Protein AF-A0A328S9N5-F1 (afdb_monomer)

pLDDT: mean 85.99, std 18.19, range [22.17, 98.88]

Sequence (908 aa):
MFLVLLLFLFAGSVVAAESNTTQNVMEDNYVQSSNQETNVIQSADDNSNVDVYSVENNVISGDKSKNVKQATYSVNNYDDMYNILTSNKNQKSIEINLMGSKIYNVTKPLAINNSVYATNIVINGNGHTLDAKNKKVFMNISYAKTVTLNNLTITNTNYKGQSTFSNNGTLTLNNCNFTDCSIREGGLIFNRATLYMQDCIVKNTIKDTEEFIITYPNARGMLTNYGAAYITDSTISNIASSSASLVDNYGYLYLKSNSLNNSATDFGSIISHIYSVAVIENNLFSNCTSTYGGVISNHGIITLKGNRFYSNRASIGGVLYNNGNVSFTSNVLRDNEATLAGCIYNEVFIDKNTNEVYGFINCTKNTFTSNRASIGAVLSNYANITFEGNIIGNNHATDDAFFENDGKNGGTAVIDNNAYMNIYNNTFNSNTAKSAAVLYNRGNVSFVRNNLSSNYVDGDKSFVIENYGRINITNSYFNNNTDNYRDMLIYSSNKNYNISRNTYLNNRLNNTIKTSISNNTIIVQIRLRDIYNSTVYNGSIMLYSNGRFNNNASVSNGQSKISVLTKNVYKSNNNMTINYVSQDKHYLNTTISFKYNSNFTSYVTINDIKNVTAGRVLTVNANILDKNSKPINEGYVIFKYNGLTIKDNNSQTVKVNVKNGKITYNYIIANNTKTSTPSIEVVYTGTDKYEESRMLKYFNVTNKATIVVTTNQSTVKMDQKIKFIATVKWDSIAVNTGFVIFKINGVTVKDAKNNTVRAYLKNGVATYDFTIPDGWSAKPNKLSAVYSQLTYTRLENKTYFSLNKTQAHFNLTNITAKQNKTATIKGGLLDEYNHSVCGASTAIIKIDGVSYLNENGKLQVYAIVNGSVDIKFRVPIDLKKGNHTIEVVTGTRNAYIGTRTQITLTVQ

Structure (mmCIF, N/CA/C/O backbone):
data_AF-A0A328S9N5-F1
#
_entry.id   AF-A0A328S9N5-F1
#
loop_
_atom_site.group_PDB
_atom_site.id
_atom_site.type_symbol
_atom_site.label_atom_id
_atom_site.label_alt_id
_atom_site.label_comp_id
_atom_site.label_asym_id
_atom_site.label_entity_id
_atom_site.label_seq_id
_atom_site.pdbx_PDB_ins_code
_atom_site.Cartn_x
_atom_site.Cartn_y
_atom_site.Cartn_z
_atom_site.occupancy
_atom_site.B_iso_or_equiv
_atom_site.auth_seq_id
_atom_site.auth_comp_id
_atom_site.auth_asym_id
_atom_site.auth_atom_id
_atom_site.pdbx_PDB_model_num
ATOM 1 N N . MET A 1 1 ? 56.341 10.034 -13.715 1.00 31.50 1 MET A N 1
ATOM 2 C CA . MET A 1 1 ? 57.610 9.279 -13.661 1.00 31.50 1 MET A CA 1
ATOM 3 C C . MET A 1 1 ? 57.447 8.297 -12.510 1.00 31.50 1 MET A C 1
ATOM 5 O O . MET A 1 1 ? 57.461 8.759 -11.385 1.00 31.50 1 MET A O 1
ATOM 9 N N . PHE A 1 2 ? 57.068 7.027 -12.644 1.00 31.11 2 PHE A N 1
ATOM 10 C CA . PHE A 1 2 ? 57.042 5.979 -13.690 1.00 31.11 2 PHE A CA 1
ATOM 11 C C . PHE A 1 2 ? 55.597 5.391 -13.728 1.00 31.11 2 PHE A C 1
ATOM 13 O O . PHE A 1 2 ? 55.036 5.209 -12.656 1.00 31.11 2 PHE A O 1
ATOM 20 N N . LEU A 1 3 ? 54.805 5.285 -14.815 1.00 27.73 3 LEU A N 1
ATOM 21 C CA . LEU A 1 3 ? 54.853 4.429 -16.032 1.00 27.73 3 LEU A CA 1
ATOM 22 C C . LEU A 1 3 ? 55.419 3.018 -15.772 1.00 27.73 3 LEU A C 1
ATOM 24 O O . LEU A 1 3 ? 56.547 2.922 -15.319 1.00 27.73 3 LEU A O 1
ATOM 28 N N . VAL A 1 4 ? 54.700 1.904 -15.976 1.00 29.56 4 VAL A N 1
ATOM 29 C CA . VAL A 1 4 ? 54.351 1.221 -17.253 1.00 29.56 4 VAL A CA 1
ATOM 30 C C . VAL A 1 4 ? 53.304 0.124 -16.894 1.00 29.56 4 VAL A C 1
ATOM 32 O O . VAL A 1 4 ? 53.485 -0.513 -15.865 1.00 29.56 4 VAL A O 1
ATOM 35 N N . LEU A 1 5 ? 52.108 -0.049 -17.484 1.00 30.19 5 LEU A N 1
ATOM 36 C CA . LEU A 1 5 ? 51.619 -0.343 -18.856 1.00 30.19 5 LEU A CA 1
ATOM 37 C C . LEU A 1 5 ? 51.510 -1.857 -19.217 1.00 30.19 5 LEU A C 1
ATOM 39 O O . LEU A 1 5 ? 52.477 -2.591 -19.072 1.00 30.19 5 LEU A O 1
ATOM 43 N N . LEU A 1 6 ? 50.353 -2.211 -19.819 1.00 25.73 6 LEU A N 1
ATOM 44 C CA . LEU A 1 6 ? 49.955 -3.413 -20.609 1.00 25.73 6 LEU A CA 1
ATOM 45 C C . LEU A 1 6 ? 49.669 -4.736 -19.850 1.00 25.73 6 LEU A C 1
ATOM 47 O O . LEU A 1 6 ? 50.530 -5.205 -19.126 1.00 25.73 6 LEU A O 1
ATOM 51 N N . LEU A 1 7 ? 48.505 -5.414 -19.889 1.00 26.50 7 LEU A N 1
ATOM 52 C CA . LEU A 1 7 ? 47.361 -5.619 -20.820 1.00 26.50 7 LEU A CA 1
ATOM 53 C C . LEU A 1 7 ? 47.562 -6.728 -21.885 1.00 26.50 7 LEU A C 1
ATOM 55 O O . LEU A 1 7 ? 48.542 -6.697 -22.623 1.00 26.50 7 LEU A O 1
ATOM 59 N N . PHE A 1 8 ? 46.534 -7.601 -21.975 1.00 27.19 8 PHE A N 1
ATOM 60 C CA . PHE A 1 8 ? 46.218 -8.710 -22.916 1.00 27.19 8 PHE A CA 1
ATOM 61 C C . PHE A 1 8 ? 46.671 -10.131 -22.487 1.00 27.19 8 PHE A C 1
ATOM 63 O O . PHE A 1 8 ? 47.772 -10.290 -21.988 1.00 27.19 8 PHE A O 1
ATOM 70 N N . LEU A 1 9 ? 45.884 -11.219 -22.605 1.00 24.48 9 LEU A N 1
ATOM 71 C CA . LEU A 1 9 ? 44.954 -11.624 -23.677 1.00 24.48 9 LEU A CA 1
ATOM 72 C C . LEU A 1 9 ? 43.912 -12.691 -23.227 1.00 24.48 9 LEU A C 1
ATOM 74 O O . LEU A 1 9 ? 44.015 -13.288 -22.162 1.00 24.48 9 LEU A O 1
ATOM 78 N N . PHE A 1 10 ? 42.917 -12.892 -24.097 1.00 26.48 10 PHE A N 1
ATOM 79 C CA . PHE A 1 10 ? 41.649 -13.635 -23.987 1.00 26.48 10 PHE A CA 1
ATOM 80 C C . PHE A 1 10 ? 41.668 -15.087 -24.528 1.00 26.48 10 PHE A C 1
ATOM 82 O O . PHE A 1 10 ? 42.520 -15.420 -25.347 1.00 26.48 10 PHE A O 1
ATOM 89 N N . ALA A 1 11 ? 40.554 -15.792 -24.230 1.00 27.50 11 ALA A N 1
ATOM 90 C CA . ALA A 1 11 ? 39.870 -16.890 -24.963 1.00 27.50 11 ALA A CA 1
ATOM 91 C C . ALA A 1 11 ? 40.401 -18.324 -24.746 1.00 27.50 11 ALA A C 1
ATOM 93 O O . ALA A 1 11 ? 41.601 -18.522 -24.662 1.00 27.50 11 ALA A O 1
ATOM 94 N N . GLY A 1 12 ? 39.611 -19.406 -24.667 1.00 26.55 12 GLY A N 1
ATOM 95 C CA . GLY A 1 12 ? 38.171 -19.729 -24.797 1.00 26.55 12 GLY A CA 1
ATOM 96 C C . GLY A 1 12 ? 38.050 -21.276 -24.702 1.00 26.55 12 GLY A C 1
ATOM 97 O O . GLY A 1 12 ? 39.022 -21.960 -24.996 1.00 26.55 12 GLY A O 1
ATOM 98 N N . SER A 1 13 ? 36.999 -21.913 -24.167 1.00 27.22 13 SER A N 1
ATOM 99 C CA . SER A 1 13 ? 35.865 -22.564 -24.879 1.00 27.22 13 SER A CA 1
ATOM 100 C C . SER A 1 13 ? 35.331 -23.721 -23.977 1.00 27.22 13 SER A C 1
ATOM 102 O O . SER A 1 13 ? 36.136 -24.385 -23.341 1.00 27.22 13 SER A O 1
ATOM 104 N N . VAL A 1 14 ? 34.044 -23.746 -23.585 1.00 25.70 14 VAL A N 1
ATOM 105 C CA . VAL A 1 14 ? 32.887 -24.563 -24.067 1.00 25.70 14 VAL A CA 1
ATOM 106 C C . VAL A 1 14 ? 32.836 -26.057 -23.622 1.00 25.70 14 VAL A C 1
ATOM 108 O O . VAL A 1 14 ? 33.553 -26.886 -24.158 1.00 25.70 14 VAL A O 1
ATOM 111 N N . VAL A 1 15 ? 31.847 -26.337 -22.742 1.00 27.62 15 VAL A N 1
ATOM 112 C CA . VAL A 1 15 ? 30.943 -27.519 -22.561 1.00 27.62 15 VAL A CA 1
ATOM 113 C C . VAL A 1 15 ? 31.477 -28.871 -22.048 1.00 27.62 15 VAL A C 1
ATOM 115 O O . VAL A 1 15 ? 32.188 -29.569 -22.755 1.00 27.62 15 VAL A O 1
ATOM 118 N N . ALA A 1 16 ? 30.936 -29.316 -20.899 1.00 23.81 16 ALA A N 1
ATOM 119 C CA . ALA A 1 16 ? 30.210 -30.592 -20.722 1.00 23.81 16 ALA A CA 1
ATOM 120 C C . ALA A 1 16 ? 29.521 -30.641 -19.339 1.00 23.81 16 ALA A C 1
ATOM 122 O O . ALA A 1 16 ? 30.039 -30.108 -18.360 1.00 23.81 16 ALA A O 1
ATOM 123 N N . ALA A 1 17 ? 28.334 -31.244 -19.289 1.00 26.94 17 ALA A N 1
ATOM 124 C CA . ALA A 1 17 ? 27.552 -31.507 -18.085 1.00 26.94 17 ALA A CA 1
ATOM 125 C C . ALA A 1 17 ? 27.977 -32.834 -17.434 1.00 26.94 17 ALA A C 1
ATOM 127 O O . ALA A 1 17 ? 28.296 -33.760 -18.168 1.00 26.94 17 ALA A O 1
ATOM 128 N N . GLU A 1 18 ? 27.924 -32.931 -16.101 1.00 25.56 18 GLU A N 1
ATOM 129 C CA . GLU A 1 18 ? 27.220 -33.991 -15.352 1.00 25.56 18 GLU A CA 1
ATOM 130 C C . GLU A 1 18 ? 27.374 -33.816 -13.828 1.00 25.56 18 GLU A C 1
ATOM 132 O O . GLU A 1 18 ? 28.269 -33.141 -13.325 1.00 25.56 18 GLU A O 1
ATOM 137 N N . SER A 1 19 ? 26.399 -34.375 -13.119 1.00 26.86 19 SER A N 1
ATOM 138 C CA . SER A 1 19 ? 26.096 -34.298 -11.690 1.00 26.86 19 SER A CA 1
ATOM 139 C C . SER A 1 19 ? 27.182 -34.830 -10.747 1.00 26.86 19 SER A C 1
ATOM 141 O O . SER A 1 19 ? 27.746 -35.886 -11.012 1.00 26.86 19 SER A O 1
ATOM 143 N N . ASN A 1 20 ? 27.329 -34.219 -9.561 1.00 24.28 20 ASN A N 1
ATOM 144 C CA . ASN A 1 20 ? 27.115 -34.922 -8.285 1.00 24.28 20 ASN A CA 1
ATOM 145 C C . ASN A 1 20 ? 27.168 -33.995 -7.057 1.00 24.28 20 ASN A C 1
ATOM 147 O O . ASN A 1 20 ? 27.942 -33.049 -6.965 1.00 24.28 20 ASN A O 1
ATOM 151 N N . THR A 1 21 ? 26.293 -34.326 -6.115 1.00 26.02 21 THR A N 1
ATOM 152 C CA . THR A 1 21 ? 26.120 -33.836 -4.744 1.00 26.02 21 THR A CA 1
ATOM 153 C C . THR A 1 21 ? 27.382 -33.921 -3.878 1.00 26.02 21 THR A C 1
ATOM 155 O O . THR A 1 21 ? 28.013 -34.973 -3.868 1.00 26.02 21 THR A O 1
ATOM 158 N N . THR A 1 22 ? 27.667 -32.908 -3.045 1.00 24.67 22 THR A N 1
ATOM 159 C CA . THR A 1 22 ? 27.791 -33.009 -1.561 1.00 24.67 22 THR A CA 1
ATOM 160 C C . THR A 1 22 ? 28.153 -31.665 -0.903 1.00 24.67 22 THR A C 1
ATOM 162 O O . THR A 1 22 ? 28.664 -30.752 -1.540 1.00 24.67 22 THR A O 1
ATOM 165 N N . GLN A 1 23 ? 27.781 -31.561 0.377 1.00 25.19 23 GLN A N 1
ATOM 166 C CA . GLN A 1 23 ? 27.785 -30.404 1.280 1.00 25.19 23 GLN A CA 1
ATOM 167 C C . GLN A 1 23 ? 29.171 -29.847 1.664 1.00 25.19 23 GLN A C 1
ATOM 169 O O . GLN A 1 23 ? 30.133 -30.604 1.736 1.00 25.19 23 GLN A O 1
ATOM 174 N N . ASN A 1 24 ? 29.207 -28.551 2.022 1.00 23.41 24 ASN A N 1
ATOM 175 C CA . ASN A 1 24 ? 29.847 -27.919 3.209 1.00 23.41 24 ASN A CA 1
ATOM 176 C C . ASN A 1 24 ? 29.750 -26.379 3.033 1.00 23.41 24 ASN A C 1
ATOM 178 O O . ASN A 1 24 ? 30.145 -25.883 1.986 1.00 23.41 24 ASN A O 1
ATOM 182 N N . VAL A 1 25 ? 28.961 -25.616 3.807 1.00 24.23 25 VAL A N 1
ATOM 183 C CA . VAL A 1 25 ? 29.141 -25.069 5.182 1.00 24.23 25 VAL A CA 1
ATOM 184 C C . VAL A 1 25 ? 30.258 -24.006 5.302 1.00 24.23 25 VAL A C 1
ATOM 186 O O . VAL A 1 25 ? 31.375 -24.248 4.857 1.00 24.23 25 VAL A O 1
ATOM 189 N N . MET A 1 26 ? 29.912 -22.899 5.997 1.00 22.17 26 MET A N 1
ATOM 190 C CA . MET A 1 26 ? 30.671 -21.679 6.386 1.00 22.17 26 MET A CA 1
ATOM 191 C C . MET A 1 26 ? 30.760 -20.579 5.303 1.00 22.17 26 MET A C 1
ATOM 193 O O . MET A 1 26 ? 31.016 -20.883 4.149 1.00 22.17 26 MET A O 1
ATOM 197 N N . GLU A 1 27 ? 30.595 -19.274 5.547 1.00 24.00 27 GLU A N 1
ATOM 198 C CA . GLU A 1 27 ? 30.489 -18.459 6.769 1.00 24.00 27 GLU A CA 1
ATOM 199 C C . GLU A 1 27 ? 30.024 -17.044 6.342 1.00 24.00 27 GLU A C 1
ATOM 201 O O . GLU A 1 27 ? 30.610 -16.457 5.430 1.00 24.00 27 GLU A O 1
ATOM 206 N N . ASP A 1 28 ? 28.993 -16.492 6.991 1.00 23.59 28 ASP A N 1
ATOM 207 C CA . ASP A 1 28 ? 28.569 -15.091 6.844 1.00 23.59 28 ASP A CA 1
ATOM 208 C C . ASP A 1 28 ? 29.224 -14.248 7.951 1.00 23.59 28 ASP A C 1
ATOM 210 O O . ASP A 1 28 ? 28.944 -14.428 9.136 1.00 23.59 28 ASP A O 1
ATOM 214 N N . ASN A 1 29 ? 30.079 -13.296 7.565 1.00 23.28 29 ASN A N 1
ATOM 215 C CA . ASN A 1 29 ? 30.648 -12.290 8.463 1.00 23.28 29 ASN A CA 1
ATOM 216 C C . ASN A 1 29 ? 29.776 -11.025 8.455 1.00 23.28 29 ASN A C 1
ATOM 218 O O . ASN A 1 29 ? 29.804 -10.254 7.494 1.00 23.28 29 ASN A O 1
ATOM 222 N N . TYR A 1 30 ? 29.046 -10.782 9.548 1.00 22.73 30 TYR A N 1
ATOM 223 C CA . TYR A 1 30 ? 28.348 -9.520 9.809 1.00 22.73 30 TYR A CA 1
ATOM 224 C C . TYR A 1 30 ? 29.017 -8.776 10.972 1.00 22.73 30 TYR A C 1
ATOM 226 O O . TYR A 1 30 ? 29.207 -9.319 12.059 1.00 22.73 30 TYR A O 1
ATOM 234 N N . VAL A 1 31 ? 29.399 -7.523 10.721 1.00 24.48 31 VAL A N 1
ATOM 235 C CA . VAL A 1 31 ? 30.120 -6.642 11.650 1.00 24.48 31 VAL A CA 1
ATOM 236 C C . VAL A 1 31 ? 29.155 -5.984 12.643 1.00 24.48 31 VAL A C 1
ATOM 238 O O . VAL A 1 31 ? 28.074 -5.525 12.279 1.00 24.48 31 VAL A O 1
ATOM 241 N N . GLN A 1 32 ? 29.593 -5.950 13.903 1.00 23.06 32 GLN A N 1
ATOM 242 C CA . GLN A 1 32 ? 28.930 -5.415 15.092 1.00 23.06 32 GLN A CA 1
ATOM 243 C C . GLN A 1 32 ? 28.556 -3.924 15.002 1.00 23.06 32 GLN A C 1
ATOM 245 O O . GLN A 1 32 ? 29.365 -3.089 14.602 1.00 23.06 32 GLN A O 1
ATOM 250 N N . SER A 1 33 ? 27.393 -3.577 15.558 1.00 22.64 33 SER A N 1
ATOM 251 C CA . SER A 1 33 ? 27.144 -2.265 16.164 1.00 22.64 33 SER A CA 1
ATOM 252 C C . SER A 1 33 ? 26.409 -2.451 17.491 1.00 22.64 33 SER A C 1
ATOM 254 O O . SER A 1 33 ? 25.380 -3.119 17.557 1.00 22.64 33 SER A O 1
ATOM 256 N N . SER A 1 34 ? 26.988 -1.876 18.539 1.00 22.20 34 SER A N 1
ATOM 257 C CA . SER A 1 34 ? 26.608 -1.933 19.948 1.00 22.20 34 SER A CA 1
ATOM 258 C C . SER A 1 34 ? 25.225 -1.339 20.246 1.00 22.20 34 SER A C 1
ATOM 260 O O . SER A 1 34 ? 25.034 -0.137 20.070 1.00 22.20 34 SER A O 1
ATOM 262 N N . ASN A 1 35 ? 24.324 -2.150 20.806 1.00 25.27 35 ASN A N 1
ATOM 263 C CA . ASN A 1 35 ? 23.138 -1.699 21.535 1.00 25.27 35 ASN A CA 1
ATOM 264 C C . ASN A 1 35 ? 23.273 -2.133 22.998 1.00 25.27 35 ASN A C 1
ATOM 266 O O . ASN A 1 35 ? 23.343 -3.325 23.290 1.00 25.27 35 ASN A O 1
ATOM 270 N N . GLN A 1 36 ? 23.292 -1.166 23.916 1.00 25.20 36 GLN A N 1
ATOM 271 C CA . GLN A 1 36 ? 22.847 -1.411 25.282 1.00 25.20 36 GLN A CA 1
ATOM 272 C C . GLN A 1 36 ? 21.317 -1.398 25.267 1.00 25.20 36 GLN A C 1
ATOM 274 O O . GLN A 1 36 ? 20.702 -0.336 25.231 1.00 25.20 36 GLN A O 1
ATOM 279 N N . GLU A 1 37 ? 20.714 -2.583 25.252 1.00 24.78 37 GLU A N 1
ATOM 280 C CA . GLU A 1 37 ? 19.309 -2.786 25.599 1.00 24.78 37 GLU A CA 1
ATOM 281 C C . GLU A 1 37 ? 19.252 -3.319 27.032 1.00 24.78 37 GLU A C 1
ATOM 283 O O . GLU A 1 37 ? 19.799 -4.371 27.363 1.00 24.78 37 GLU A O 1
ATOM 288 N N . THR A 1 38 ? 18.604 -2.555 27.904 1.00 23.23 38 THR A N 1
ATOM 289 C CA . THR A 1 38 ? 18.143 -3.009 29.213 1.00 23.23 38 THR A CA 1
ATOM 290 C C . THR A 1 38 ? 17.075 -4.080 29.016 1.00 23.23 38 THR A C 1
ATOM 292 O O . THR A 1 38 ? 15.959 -3.793 28.588 1.00 23.23 38 THR A O 1
ATOM 295 N N . ASN A 1 39 ? 17.449 -5.317 29.332 1.00 24.47 39 ASN A N 1
ATOM 296 C CA . ASN A 1 39 ? 16.585 -6.487 29.424 1.00 24.47 39 ASN A CA 1
ATOM 297 C C . ASN A 1 39 ? 15.446 -6.279 30.433 1.00 24.47 39 ASN A C 1
ATOM 299 O O . ASN A 1 39 ? 15.709 -6.294 31.631 1.00 24.47 39 ASN A O 1
ATOM 303 N N . VAL A 1 40 ? 14.199 -6.214 29.956 1.00 25.53 40 VAL A N 1
ATOM 304 C CA . VAL A 1 40 ? 13.035 -6.838 30.614 1.00 25.53 40 VAL A CA 1
ATOM 305 C C . VAL A 1 40 ? 12.067 -7.293 29.514 1.00 25.53 40 VAL A C 1
ATOM 307 O O . VAL A 1 40 ? 11.155 -6.573 29.122 1.00 25.53 40 VAL A O 1
ATOM 310 N N . ILE A 1 41 ? 12.286 -8.495 28.982 1.00 22.97 41 ILE A N 1
ATOM 311 C CA . ILE A 1 41 ? 11.259 -9.261 28.268 1.00 22.97 41 ILE A CA 1
ATOM 312 C C . ILE A 1 41 ? 11.096 -10.545 29.070 1.00 22.97 41 ILE A C 1
ATOM 314 O O . ILE A 1 41 ? 11.887 -11.475 28.938 1.00 22.97 41 ILE A O 1
ATOM 318 N N . GLN A 1 42 ? 10.091 -10.571 29.941 1.00 25.66 42 GLN A N 1
ATOM 319 C CA . GLN A 1 42 ? 9.525 -11.830 30.398 1.00 25.66 42 GLN A CA 1
ATOM 320 C C . GLN A 1 42 ? 8.548 -12.270 29.309 1.00 25.66 42 GLN A C 1
ATOM 322 O O . GLN A 1 42 ? 7.469 -11.706 29.141 1.00 25.66 42 GLN A O 1
ATOM 327 N N . SER A 1 43 ? 8.993 -13.231 28.508 1.00 24.08 43 SER A N 1
ATOM 328 C CA . SER A 1 43 ? 8.142 -14.039 27.650 1.00 24.08 43 SER A CA 1
ATOM 329 C C . SER A 1 43 ? 7.116 -14.755 28.527 1.00 24.08 43 SER A C 1
ATOM 331 O O . SER A 1 43 ? 7.486 -15.601 29.341 1.00 24.08 43 SER A O 1
ATOM 333 N N . ALA A 1 44 ? 5.839 -14.408 28.382 1.00 24.64 44 ALA A N 1
ATOM 334 C CA . ALA A 1 44 ? 4.765 -15.278 28.832 1.00 24.64 44 ALA A CA 1
ATOM 335 C C . ALA A 1 44 ? 4.740 -16.480 27.883 1.00 24.64 44 ALA A C 1
ATOM 337 O O . ALA A 1 44 ? 4.440 -16.333 26.698 1.00 24.64 44 ALA A O 1
ATOM 338 N N . ASP A 1 45 ? 5.144 -17.636 28.404 1.00 24.89 45 ASP A N 1
ATOM 339 C CA . ASP A 1 45 ? 5.008 -18.922 27.737 1.00 24.89 45 ASP A CA 1
ATOM 340 C C . ASP A 1 45 ? 3.548 -19.163 27.334 1.00 24.89 45 ASP A C 1
ATOM 342 O O . ASP A 1 45 ? 2.620 -19.035 28.138 1.00 24.89 45 ASP A O 1
ATOM 346 N N . ASP A 1 46 ? 3.389 -19.590 26.085 1.00 28.00 46 ASP A N 1
ATOM 347 C CA . ASP A 1 46 ? 2.169 -20.035 25.401 1.00 28.00 46 ASP A CA 1
ATOM 348 C C . ASP A 1 46 ? 1.607 -21.359 25.980 1.00 28.00 46 ASP A C 1
ATOM 350 O O . ASP A 1 46 ? 1.107 -22.220 25.259 1.00 28.00 46 ASP A O 1
ATOM 354 N N . ASN A 1 47 ? 1.702 -21.571 27.297 1.00 26.56 47 ASN A N 1
ATOM 355 C CA . ASN A 1 47 ? 1.265 -22.815 27.935 1.00 26.56 47 ASN A CA 1
ATOM 356 C C . ASN A 1 47 ? 0.622 -22.615 29.313 1.00 26.56 47 ASN A C 1
ATOM 358 O O . ASN A 1 47 ? 0.858 -23.369 30.256 1.00 26.56 47 ASN A O 1
ATOM 362 N N . SER A 1 48 ? -0.250 -21.614 29.415 1.00 25.09 48 SER A N 1
ATOM 363 C CA . SER A 1 48 ? -1.334 -21.648 30.394 1.00 25.09 48 SER A CA 1
ATOM 364 C C . SER A 1 48 ? -2.661 -21.666 29.645 1.00 25.09 48 SER A C 1
ATOM 366 O O . SER A 1 48 ? -3.255 -20.636 29.336 1.00 25.09 48 SER A O 1
ATOM 368 N N . ASN A 1 49 ? -3.149 -22.878 29.374 1.00 25.52 49 ASN A N 1
ATOM 369 C CA . ASN A 1 49 ? -4.583 -23.118 29.427 1.00 25.52 49 ASN A CA 1
ATOM 370 C C . ASN A 1 49 ? -5.041 -22.682 30.824 1.00 25.52 49 ASN A C 1
ATOM 372 O O . ASN A 1 49 ? -5.067 -23.471 31.766 1.00 25.52 49 ASN A O 1
ATOM 376 N N . VAL A 1 50 ? -5.359 -21.399 30.983 1.00 27.61 50 VAL A N 1
ATOM 377 C CA . VAL A 1 50 ? -6.378 -21.018 31.945 1.00 27.61 50 VAL A CA 1
ATOM 378 C C . VAL A 1 50 ? -7.644 -21.557 31.318 1.00 27.61 50 VAL A C 1
ATOM 380 O O . VAL A 1 50 ? -8.211 -20.931 30.423 1.00 27.61 50 VAL A O 1
ATOM 383 N N . ASP A 1 51 ? -8.002 -22.777 31.716 1.00 24.70 51 ASP A N 1
ATOM 384 C CA . ASP A 1 51 ? -9.314 -23.338 31.463 1.00 24.70 51 ASP A CA 1
ATOM 385 C C . ASP A 1 51 ? -10.321 -22.264 31.870 1.00 24.70 51 ASP A C 1
ATOM 387 O O . ASP A 1 51 ? -10.540 -21.970 33.049 1.00 24.70 51 ASP A O 1
ATOM 391 N N . VAL A 1 52 ? -10.866 -21.598 30.854 1.00 28.17 52 VAL A N 1
ATOM 392 C CA . VAL A 1 52 ? -12.054 -20.779 30.978 1.00 28.17 52 VAL A CA 1
ATOM 393 C C . VAL A 1 52 ? -13.072 -21.743 31.543 1.00 28.17 52 VAL A C 1
ATOM 395 O O . VAL A 1 52 ? -13.501 -22.650 30.833 1.00 28.17 52 VAL A O 1
ATOM 398 N N . TYR A 1 53 ? -13.400 -21.589 32.827 1.00 24.89 53 TYR A N 1
ATOM 399 C CA . TYR A 1 53 ? -14.533 -22.270 33.420 1.00 24.89 53 TYR A CA 1
ATOM 400 C C . TYR A 1 53 ? -15.718 -22.002 32.502 1.00 24.89 53 TYR A C 1
ATOM 402 O O . TYR A 1 53 ? -16.271 -20.901 32.458 1.00 24.89 53 TYR A O 1
ATOM 410 N N . SER A 1 54 ? -16.061 -23.013 31.715 1.00 24.81 54 SER A N 1
ATOM 411 C CA . SER A 1 54 ? -17.310 -23.097 31.007 1.00 24.81 54 SER A CA 1
ATOM 412 C C . SER A 1 54 ? -18.380 -23.026 32.083 1.00 24.81 54 SER A C 1
ATOM 414 O O . SER A 1 54 ? -18.683 -24.020 32.740 1.00 24.81 54 SER A O 1
ATOM 416 N N . VAL A 1 55 ? -18.966 -21.846 32.279 1.00 30.33 55 VAL A N 1
ATOM 417 C CA . VAL A 1 55 ? -20.294 -21.745 32.881 1.00 30.33 55 VAL A CA 1
ATOM 418 C C . VAL A 1 55 ? -21.280 -22.205 31.802 1.00 30.33 55 VAL A C 1
ATOM 420 O O . VAL A 1 55 ? -22.047 -21.431 31.230 1.00 30.33 55 VAL A O 1
ATOM 423 N N . GLU A 1 56 ? -21.164 -23.482 31.437 1.00 26.06 56 GLU A N 1
ATOM 424 C CA . GLU A 1 56 ? -22.283 -24.267 30.954 1.00 26.06 56 GLU A CA 1
ATOM 425 C C . GLU A 1 56 ? -23.155 -24.507 32.178 1.00 26.06 56 GLU A C 1
ATOM 427 O O . GLU A 1 56 ? -22.723 -25.162 33.121 1.00 26.06 56 GLU A O 1
ATOM 432 N N . ASN A 1 57 ? -24.331 -23.880 32.187 1.00 32.22 57 ASN A N 1
ATOM 433 C CA . ASN A 1 57 ? -25.553 -24.305 32.866 1.00 32.22 57 ASN A CA 1
ATOM 434 C C . ASN A 1 57 ? -25.391 -25.288 34.039 1.00 32.22 57 ASN A C 1
ATOM 436 O O . ASN A 1 57 ? -26.020 -26.342 34.059 1.00 32.22 57 ASN A O 1
ATOM 440 N N . ASN A 1 58 ? -24.644 -24.910 35.074 1.00 25.73 58 ASN A N 1
ATOM 441 C CA . ASN A 1 58 ? -24.834 -25.494 36.390 1.00 25.73 58 ASN A CA 1
ATOM 442 C C . ASN A 1 58 ? -25.961 -24.714 37.060 1.00 25.73 58 ASN A C 1
ATOM 444 O O . ASN A 1 58 ? -25.754 -23.892 37.951 1.00 25.73 58 ASN A O 1
ATOM 448 N N . VAL A 1 59 ? -27.189 -25.050 36.652 1.00 34.81 59 VAL A N 1
ATOM 449 C CA . VAL A 1 59 ? -28.233 -25.238 37.659 1.00 34.81 59 VAL A CA 1
ATOM 450 C C . VAL A 1 59 ? -27.575 -26.084 38.740 1.00 34.81 59 VAL A C 1
ATOM 452 O O . VAL A 1 59 ? -27.090 -27.177 38.459 1.00 34.81 59 VAL A O 1
ATOM 455 N N . ILE A 1 60 ? -27.450 -25.537 39.944 1.00 35.53 60 ILE A N 1
ATOM 456 C CA . ILE A 1 60 ? -26.871 -26.243 41.080 1.00 35.53 60 ILE A CA 1
ATOM 457 C C . ILE A 1 60 ? -27.744 -27.479 41.339 1.00 35.53 60 ILE A C 1
ATOM 459 O O . ILE A 1 60 ? -28.728 -27.421 42.067 1.00 35.53 60 ILE A O 1
ATOM 463 N N . SER A 1 61 ? -27.379 -28.611 40.744 1.00 37.72 61 SER A N 1
ATOM 464 C CA . SER A 1 61 ? -27.783 -29.948 41.165 1.00 37.72 61 SER A CA 1
ATOM 465 C C . SER A 1 61 ? -26.554 -30.630 41.764 1.00 37.72 61 SER A C 1
ATOM 467 O O . SER A 1 61 ? -26.030 -31.612 41.246 1.00 37.72 61 SER A O 1
ATOM 469 N N . GLY A 1 62 ? -26.043 -30.029 42.840 1.00 30.88 62 GLY A N 1
ATOM 470 C CA . GLY A 1 62 ? -25.002 -30.573 43.705 1.00 30.88 62 GLY A CA 1
ATOM 471 C C . GLY A 1 62 ? -25.637 -31.091 44.987 1.00 30.88 62 GLY A C 1
ATOM 472 O O . GLY A 1 62 ? -25.710 -30.394 45.997 1.00 30.88 62 GLY A O 1
ATOM 473 N N . ASP A 1 63 ? -26.149 -32.309 44.901 1.00 41.06 63 ASP A N 1
ATOM 474 C CA . ASP A 1 63 ? -26.817 -33.053 45.956 1.00 41.06 63 ASP A CA 1
ATOM 475 C C . ASP A 1 63 ? -25.839 -33.425 47.084 1.00 41.06 63 ASP A C 1
ATOM 477 O O . ASP A 1 63 ? -25.100 -34.397 46.971 1.00 41.06 63 ASP A O 1
ATOM 481 N N . LYS A 1 64 ? -25.807 -32.608 48.148 1.00 36.62 64 LYS A N 1
ATOM 482 C CA . LYS A 1 64 ? -25.703 -33.012 49.570 1.00 36.62 64 LYS A CA 1
ATOM 483 C C . LYS A 1 64 ? -26.275 -31.902 50.460 1.00 36.62 64 LYS A C 1
ATOM 485 O O . LYS A 1 64 ? -25.620 -31.421 51.386 1.00 36.62 64 LYS A O 1
ATOM 490 N N . SER A 1 65 ? -27.508 -31.467 50.197 1.00 40.56 65 SER A N 1
ATOM 491 C CA . SER A 1 65 ? -28.233 -30.680 51.197 1.00 40.56 65 SER A CA 1
ATOM 492 C C . SER A 1 65 ? -28.811 -31.664 52.213 1.00 40.56 65 SER A C 1
ATOM 494 O O . SER A 1 65 ? -29.572 -32.565 51.864 1.00 40.56 65 SER A O 1
ATOM 496 N N . LYS A 1 66 ? -28.448 -31.530 53.494 1.00 43.34 66 LYS A N 1
ATOM 497 C CA . LYS A 1 66 ? -29.321 -32.042 54.559 1.00 43.34 66 LYS A CA 1
ATOM 498 C C . LYS A 1 66 ? -30.701 -31.470 54.249 1.00 43.34 66 LYS A C 1
ATOM 500 O O . LYS A 1 66 ? -30.794 -30.250 54.227 1.00 43.34 66 LYS A O 1
ATOM 505 N N . ASN A 1 67 ? -31.702 -32.315 53.989 1.00 42.22 67 ASN A N 1
ATOM 506 C CA . ASN A 1 67 ? -33.085 -31.919 53.705 1.00 42.22 67 ASN A CA 1
ATOM 507 C C . ASN A 1 67 ? -33.589 -30.938 54.776 1.00 42.22 67 ASN A C 1
ATOM 509 O O . ASN A 1 67 ? -34.162 -31.334 55.793 1.00 42.22 67 ASN A O 1
ATOM 513 N N . VAL A 1 68 ? -33.347 -29.643 54.576 1.00 57.78 68 VAL A N 1
ATOM 514 C CA . VAL A 1 68 ? -33.975 -28.593 55.360 1.00 57.78 68 VAL A CA 1
ATOM 515 C C . VAL A 1 68 ? -35.389 -28.560 54.818 1.00 57.78 68 VAL A C 1
ATOM 517 O O . VAL A 1 68 ? -35.591 -28.149 53.681 1.00 57.78 68 VAL A O 1
ATOM 520 N N . LYS A 1 69 ? -36.360 -29.059 55.591 1.00 70.31 69 LYS A N 1
ATOM 521 C CA . LYS A 1 69 ? -37.777 -28.935 55.233 1.00 70.31 69 LYS A CA 1
ATOM 522 C C . LYS A 1 69 ? -38.054 -27.463 54.904 1.00 70.31 69 LYS A C 1
ATOM 524 O O . LYS A 1 69 ? -37.927 -26.610 55.779 1.00 70.31 69 LYS A O 1
ATOM 529 N N . GLN A 1 70 ? -38.366 -27.183 53.642 1.00 83.31 70 GLN A N 1
ATOM 530 C CA . GLN A 1 70 ? -38.797 -25.870 53.183 1.00 83.31 70 GLN A CA 1
ATOM 531 C C . GLN A 1 70 ? -40.288 -25.749 53.480 1.00 83.31 70 GLN A C 1
ATOM 533 O O . GLN A 1 70 ? -41.075 -26.610 53.090 1.00 83.31 70 GLN A O 1
ATOM 538 N N . ALA A 1 71 ? -40.671 -24.721 54.230 1.00 90.38 71 ALA A N 1
ATOM 539 C CA . ALA A 1 71 ? -42.073 -24.457 54.511 1.00 90.38 71 ALA A CA 1
ATOM 540 C C . ALA A 1 71 ? -42.655 -23.555 53.419 1.00 90.38 71 ALA A C 1
ATOM 542 O O . ALA A 1 71 ? -42.160 -22.445 53.214 1.00 90.38 71 ALA A O 1
ATOM 543 N N . THR A 1 72 ? -43.702 -24.026 52.744 1.00 94.88 72 THR A N 1
ATOM 544 C CA . THR A 1 72 ? -44.374 -23.298 51.662 1.00 94.88 72 THR A CA 1
ATOM 545 C C . THR A 1 72 ? -45.648 -22.631 52.173 1.00 94.88 72 THR A C 1
ATOM 547 O O . THR A 1 72 ? -46.473 -23.259 52.837 1.00 94.88 72 THR A O 1
ATOM 550 N N . TYR A 1 73 ? -45.827 -21.356 51.836 1.00 95.69 73 TYR A N 1
ATOM 551 C CA . TYR A 1 73 ? -46.985 -20.546 52.200 1.00 95.69 73 TYR A CA 1
ATOM 552 C C . TYR A 1 73 ? -47.609 -19.909 50.958 1.00 95.69 73 TYR A C 1
ATOM 554 O O . TYR A 1 73 ? -46.922 -19.638 49.976 1.00 95.69 73 TYR A O 1
ATOM 562 N N . SER A 1 74 ? -48.912 -19.637 51.012 1.00 96.38 74 SER A N 1
ATOM 563 C CA . SER A 1 74 ? -49.624 -18.838 50.007 1.00 96.38 74 SER A CA 1
ATOM 564 C C . SER A 1 74 ? -50.187 -17.581 50.658 1.00 96.38 74 SER A C 1
ATOM 566 O O . SER A 1 74 ? -50.680 -17.644 51.783 1.00 96.38 74 SER A O 1
ATOM 568 N N . VAL A 1 75 ? -50.100 -16.446 49.966 1.00 96.56 75 VAL A N 1
ATOM 569 C CA . VAL A 1 75 ? -50.476 -15.127 50.500 1.00 96.56 75 VAL A CA 1
ATOM 570 C C . VAL A 1 75 ? -51.414 -14.398 49.555 1.00 96.56 75 VAL A C 1
ATOM 572 O O . VAL A 1 75 ? -51.228 -14.456 48.338 1.00 96.56 75 VAL A O 1
ATOM 575 N N . ASN A 1 76 ? -52.387 -13.663 50.099 1.00 95.19 76 ASN A N 1
ATOM 576 C CA . ASN A 1 76 ? -53.396 -12.957 49.301 1.00 95.19 76 ASN A CA 1
ATOM 577 C C . ASN A 1 76 ? -53.104 -11.458 49.149 1.00 95.19 76 ASN A C 1
ATOM 579 O O . ASN A 1 76 ? -53.630 -10.804 48.246 1.00 95.19 76 ASN A O 1
ATOM 583 N N . ASN A 1 77 ? -52.275 -10.903 50.031 1.00 95.62 77 ASN A N 1
ATOM 584 C CA . ASN A 1 77 ? -51.871 -9.501 50.016 1.00 95.62 77 ASN A CA 1
ATOM 585 C C . ASN A 1 77 ? -50.436 -9.328 50.563 1.00 95.62 77 ASN A C 1
ATOM 587 O O . ASN A 1 77 ? -49.782 -10.288 50.974 1.00 95.62 77 ASN A O 1
ATOM 591 N N . TYR A 1 78 ? -49.922 -8.095 50.525 1.00 95.62 78 TYR A N 1
ATOM 592 C CA . TYR A 1 78 ? -48.551 -7.786 50.943 1.00 95.62 78 TYR A CA 1
ATOM 593 C C . TYR A 1 78 ? -48.324 -7.970 52.450 1.00 95.62 78 TYR A C 1
ATOM 595 O O . TYR A 1 78 ? -47.263 -8.440 52.860 1.00 95.62 78 TYR A O 1
ATOM 603 N N . ASP A 1 79 ? -49.311 -7.617 53.273 1.00 95.31 79 ASP A N 1
ATOM 604 C CA . ASP A 1 79 ? -49.197 -7.701 54.728 1.00 95.31 79 ASP A CA 1
ATOM 605 C C . ASP A 1 79 ? -49.148 -9.166 55.196 1.00 95.31 79 ASP A C 1
ATOM 607 O O . ASP A 1 79 ? -48.373 -9.481 56.097 1.00 95.31 79 ASP A O 1
ATOM 611 N N . ASP A 1 80 ? -49.864 -10.083 54.530 1.00 95.38 80 ASP A N 1
ATOM 612 C CA . ASP A 1 80 ? -49.752 -11.533 54.760 1.00 95.38 80 ASP A CA 1
ATOM 613 C C . ASP A 1 80 ? -48.298 -12.009 54.572 1.00 95.38 80 ASP A C 1
ATOM 615 O O . ASP A 1 80 ? -47.730 -12.681 55.437 1.00 95.38 80 ASP A O 1
ATOM 619 N N . MET A 1 81 ? -47.668 -11.614 53.457 1.00 95.25 81 MET A N 1
ATOM 620 C CA . MET A 1 81 ? -46.268 -11.932 53.154 1.00 95.25 81 MET A CA 1
ATOM 621 C C . MET A 1 81 ? -45.319 -11.347 54.203 1.00 95.25 81 MET A C 1
ATOM 623 O O . MET A 1 81 ? -44.440 -12.048 54.710 1.00 95.25 81 MET A O 1
ATOM 627 N N . TYR A 1 82 ? -45.500 -10.070 54.548 1.00 95.56 82 TYR A N 1
ATOM 628 C CA . TYR A 1 82 ? -44.695 -9.391 55.560 1.00 95.56 82 TYR A CA 1
ATOM 629 C C . TYR A 1 82 ? -44.787 -10.096 56.923 1.00 95.56 82 TYR A C 1
ATOM 631 O O . TYR A 1 82 ? -43.769 -10.315 57.589 1.00 95.56 82 TYR A O 1
ATOM 639 N N . ASN A 1 83 ? -45.994 -10.494 57.330 1.00 94.69 83 ASN A N 1
ATOM 640 C CA . ASN A 1 83 ? -46.247 -11.153 58.608 1.00 94.69 83 ASN A CA 1
ATOM 641 C C . ASN A 1 83 ? -45.622 -12.552 58.669 1.00 94.69 83 ASN A C 1
ATOM 643 O O . ASN A 1 83 ? -45.012 -12.884 59.686 1.00 94.69 83 ASN A O 1
ATOM 647 N N . ILE A 1 84 ? -45.692 -13.344 57.589 1.00 94.44 84 ILE A N 1
ATOM 648 C CA . ILE A 1 84 ? -45.027 -14.660 57.509 1.00 94.44 84 ILE A CA 1
ATOM 649 C C . ILE A 1 84 ? -43.515 -14.514 57.694 1.00 94.44 84 ILE A C 1
ATOM 651 O O . ILE A 1 84 ? -42.916 -15.233 58.495 1.00 94.44 84 ILE A O 1
ATOM 655 N N . LEU A 1 85 ? -42.896 -13.556 57.000 1.00 93.19 85 LEU A N 1
ATOM 656 C CA . LEU A 1 85 ? -41.451 -13.337 57.076 1.00 93.19 85 LEU A CA 1
ATOM 657 C C . LEU A 1 85 ? -41.000 -12.886 58.474 1.00 93.19 85 LEU A C 1
ATOM 659 O O . LEU A 1 85 ? -39.999 -13.385 58.989 1.00 93.19 85 LEU A O 1
ATOM 663 N N . THR A 1 86 ? -41.731 -11.962 59.101 1.00 91.19 86 THR A N 1
ATOM 664 C CA . THR A 1 86 ? -41.341 -11.349 60.386 1.00 91.19 86 THR A CA 1
ATOM 665 C C . THR A 1 86 ? -41.721 -12.179 61.614 1.00 91.19 86 THR A C 1
ATOM 667 O O . THR A 1 86 ? -41.020 -12.137 62.631 1.00 91.19 86 THR A O 1
ATOM 670 N N . SER A 1 87 ? -42.798 -12.964 61.528 1.00 91.12 87 SER A N 1
ATOM 671 C CA . SER A 1 87 ? -43.309 -13.767 62.649 1.00 91.12 87 SER A CA 1
ATOM 672 C C . SER A 1 87 ? -42.798 -15.205 62.655 1.00 91.12 87 SER A C 1
ATOM 674 O O . SER A 1 87 ? -42.919 -15.875 63.677 1.00 91.12 87 SER A O 1
ATOM 676 N N . ASN A 1 88 ? -42.186 -15.689 61.568 1.00 90.12 88 ASN A N 1
ATOM 677 C CA . ASN A 1 88 ? -41.550 -17.007 61.534 1.00 90.12 88 ASN A CA 1
ATOM 678 C C . ASN A 1 88 ? -40.420 -17.127 62.580 1.00 90.12 88 ASN A C 1
ATOM 680 O O . ASN A 1 88 ? -39.499 -16.306 62.607 1.00 90.12 88 ASN A O 1
ATOM 684 N N . LYS A 1 89 ? -40.457 -18.184 63.406 1.00 89.00 89 LYS A N 1
ATOM 685 C CA . LYS A 1 89 ? -39.466 -18.460 64.470 1.00 89.00 89 LYS A CA 1
ATOM 686 C C . LYS A 1 89 ? -38.784 -19.828 64.374 1.00 89.00 89 LYS A C 1
ATOM 688 O O . LYS A 1 89 ? -37.904 -20.110 65.180 1.00 89.00 89 LYS A O 1
ATOM 693 N N . ASN A 1 90 ? -39.191 -20.689 63.442 1.00 89.25 90 ASN A N 1
ATOM 694 C CA . ASN A 1 90 ? -38.803 -22.105 63.431 1.00 89.25 90 ASN A CA 1
ATOM 695 C C . ASN A 1 90 ? -38.375 -22.642 62.056 1.00 89.25 90 ASN A C 1
ATOM 697 O O . ASN A 1 90 ? -37.676 -23.652 62.009 1.00 89.25 90 ASN A O 1
ATOM 701 N N . GLN A 1 91 ? -38.727 -21.983 60.948 1.00 92.69 91 GLN A N 1
ATOM 702 C CA . GLN A 1 91 ? -38.372 -22.443 59.601 1.00 92.69 91 GLN A CA 1
ATOM 703 C C . GLN A 1 91 ? -37.177 -21.669 59.044 1.00 92.69 91 GLN A C 1
ATOM 705 O O . GLN A 1 91 ? -37.256 -20.463 58.805 1.00 92.69 91 GLN A O 1
ATOM 710 N N . LYS A 1 92 ? -36.051 -22.357 58.818 1.00 92.94 92 LYS A N 1
ATOM 711 C CA . LYS A 1 92 ? -34.853 -21.743 58.215 1.00 92.94 92 LYS A CA 1
ATOM 712 C C . LYS A 1 92 ? -34.997 -21.512 56.710 1.00 92.94 92 LYS A C 1
ATOM 714 O O . LYS A 1 92 ? -34.356 -20.606 56.184 1.00 92.94 92 LYS A O 1
ATOM 719 N N . SER A 1 93 ? -35.819 -22.314 56.035 1.00 95.31 93 SER A N 1
ATOM 720 C CA . SER A 1 93 ? -36.106 -22.180 54.610 1.00 95.31 93 SER A CA 1
ATOM 721 C C . SER A 1 93 ? -37.604 -22.007 54.398 1.00 95.31 93 SER A C 1
ATOM 723 O O . SER A 1 93 ? -38.393 -22.820 54.878 1.00 95.31 93 SER A O 1
ATOM 725 N N . ILE A 1 94 ? -37.983 -20.931 53.713 1.00 96.12 94 ILE A N 1
ATOM 726 C CA . ILE A 1 94 ? -39.374 -20.567 53.446 1.00 96.12 94 ILE A CA 1
ATOM 727 C C . ILE A 1 94 ? -39.568 -20.317 51.954 1.00 96.12 94 ILE A C 1
ATOM 729 O O . ILE A 1 94 ? -38.709 -19.728 51.302 1.00 96.12 94 ILE A O 1
ATOM 733 N N . GLU A 1 95 ? -40.721 -20.729 51.443 1.00 97.38 95 GLU A N 1
ATOM 734 C CA . GLU A 1 95 ? -41.243 -20.384 50.126 1.00 97.38 95 GLU A CA 1
ATOM 735 C C . GLU A 1 95 ? -42.595 -19.674 50.269 1.00 97.38 95 GLU A C 1
ATOM 737 O O . GLU A 1 95 ? -43.445 -20.100 51.050 1.00 97.38 95 GLU A O 1
ATOM 742 N N . ILE A 1 96 ? -42.806 -18.590 49.527 1.00 97.56 96 ILE A N 1
ATOM 743 C CA . ILE A 1 96 ? -44.038 -17.799 49.545 1.00 97.56 96 ILE A CA 1
ATOM 744 C C . ILE A 1 96 ? -44.570 -17.667 48.120 1.00 97.56 96 ILE A C 1
ATOM 746 O O . ILE A 1 96 ? -43.883 -17.137 47.252 1.00 97.56 96 ILE A O 1
ATOM 750 N N . ASN A 1 97 ? -45.811 -18.092 47.898 1.00 97.81 97 ASN A N 1
ATOM 751 C CA . ASN A 1 97 ? -46.520 -17.979 46.628 1.00 97.81 97 ASN A CA 1
ATOM 752 C C . ASN A 1 97 ? -47.564 -16.858 46.690 1.00 97.81 97 ASN A C 1
ATOM 754 O O . ASN A 1 97 ? -48.463 -16.881 47.536 1.00 97.81 97 ASN A O 1
ATOM 758 N N . LEU A 1 98 ? -47.468 -15.883 45.785 1.00 97.19 98 LEU A N 1
ATOM 759 C CA . LEU A 1 98 ? -48.481 -14.837 45.635 1.00 97.19 98 LEU A CA 1
ATOM 760 C C . LEU A 1 98 ? -49.658 -15.391 44.821 1.00 97.19 98 LEU A C 1
ATOM 762 O O . LEU A 1 98 ? -49.469 -15.852 43.693 1.00 97.19 98 LEU A O 1
ATOM 766 N N . MET A 1 99 ? -50.856 -15.369 45.413 1.00 95.88 99 MET A N 1
ATOM 767 C CA . MET A 1 99 ? -52.070 -15.997 44.863 1.00 95.88 99 MET A CA 1
ATOM 768 C C . MET A 1 99 ? -53.303 -15.076 44.855 1.00 95.88 99 MET A C 1
ATOM 770 O O . MET A 1 99 ? -54.361 -15.476 44.380 1.00 95.88 99 MET A O 1
ATOM 774 N N . GLY A 1 100 ? -53.193 -13.874 45.423 1.00 92.50 100 GLY A N 1
ATOM 775 C CA . GLY A 1 100 ? -54.309 -12.955 45.634 1.00 92.50 100 GLY A CA 1
ATOM 776 C C . GLY A 1 100 ? -54.489 -11.919 44.526 1.00 92.50 100 GLY A C 1
ATOM 777 O O . GLY A 1 100 ? -54.528 -12.234 43.341 1.00 92.50 100 GLY A O 1
ATOM 778 N N . SER A 1 101 ? -54.663 -10.652 44.919 1.00 89.62 101 SER A N 1
ATOM 779 C CA . SER A 1 101 ? -54.909 -9.557 43.964 1.00 89.62 101 SER A CA 1
ATOM 780 C C . SER A 1 101 ? -53.723 -9.358 43.029 1.00 89.62 101 SER A C 1
ATOM 782 O O . SER A 1 101 ? -52.594 -9.321 43.496 1.00 89.62 101 SER A O 1
ATOM 784 N N . LYS A 1 102 ? -53.956 -9.102 41.733 1.00 94.88 102 LYS A N 1
ATOM 785 C CA . LYS A 1 102 ? -52.870 -8.942 40.744 1.00 94.88 102 LYS A CA 1
ATOM 786 C C . LYS A 1 102 ? -51.801 -7.913 41.148 1.00 94.88 102 LYS A C 1
ATOM 788 O O . LYS A 1 102 ? -50.639 -8.069 40.779 1.00 94.88 102 LYS A O 1
ATOM 793 N N . ILE A 1 103 ? -52.193 -6.891 41.912 1.00 96.75 103 ILE A N 1
ATOM 794 C CA . ILE A 1 103 ? -51.319 -5.845 42.446 1.00 96.75 103 ILE A CA 1
ATOM 795 C C . ILE A 1 103 ? -51.307 -5.912 43.978 1.00 96.75 103 ILE A C 1
ATOM 797 O O . ILE A 1 103 ? -52.339 -5.763 44.633 1.00 96.75 103 ILE A O 1
ATOM 801 N N . TYR A 1 104 ? -50.115 -6.072 44.540 1.00 96.62 104 TYR A N 1
ATOM 802 C CA . TYR A 1 104 ? -49.800 -6.048 45.960 1.00 96.62 104 TYR A CA 1
ATOM 803 C C . TYR A 1 104 ? -49.193 -4.679 46.290 1.00 96.62 104 TYR A C 1
ATOM 805 O O . TYR A 1 104 ? -48.094 -4.347 45.845 1.00 96.62 104 TYR A O 1
ATOM 813 N N . ASN A 1 105 ? -49.903 -3.865 47.075 1.00 95.31 105 ASN A N 1
ATOM 814 C CA . ASN A 1 105 ? -49.383 -2.569 47.515 1.00 95.31 105 ASN A CA 1
ATOM 815 C C . ASN A 1 105 ? -48.294 -2.779 48.574 1.00 95.31 105 ASN A C 1
ATOM 817 O O . ASN A 1 105 ? -48.572 -3.347 49.628 1.00 95.31 105 ASN A O 1
ATOM 821 N N . VAL A 1 106 ? -47.082 -2.284 48.329 1.00 94.00 106 VAL A N 1
ATOM 822 C CA . VAL A 1 106 ? -45.984 -2.348 49.304 1.00 94.00 106 VAL A CA 1
ATOM 823 C C . VAL A 1 106 ? -46.285 -1.386 50.456 1.00 94.00 106 VAL A C 1
ATOM 825 O O . VAL A 1 106 ? -46.203 -0.165 50.308 1.00 94.00 106 VAL A O 1
ATOM 828 N N . THR A 1 107 ? -46.643 -1.925 51.622 1.00 93.19 107 THR A N 1
ATOM 829 C CA . THR A 1 107 ? -47.016 -1.124 52.804 1.00 93.19 107 THR A CA 1
ATOM 830 C C . THR A 1 107 ? -45.795 -0.710 53.632 1.00 93.19 107 THR A C 1
ATOM 832 O O . THR A 1 107 ? -45.762 0.390 54.199 1.00 93.19 107 THR A O 1
ATOM 835 N N . LYS A 1 108 ? -44.762 -1.563 53.686 1.00 92.12 108 LYS A N 1
ATOM 836 C CA . LYS A 1 108 ? -43.538 -1.406 54.493 1.00 92.12 108 LYS A CA 1
ATOM 837 C C . LYS A 1 108 ? -42.338 -2.039 53.773 1.00 92.12 108 LYS A C 1
ATOM 839 O O . LYS A 1 108 ? -42.537 -3.064 53.143 1.00 92.12 108 LYS A O 1
ATOM 844 N N . PRO A 1 109 ? -41.106 -1.513 53.891 1.00 91.12 109 PRO A N 1
ATOM 845 C CA . PRO A 1 109 ? -39.920 -2.201 53.374 1.00 91.12 109 PRO A CA 1
ATOM 846 C C . PRO A 1 109 ? -39.658 -3.535 54.093 1.00 91.12 109 PRO A C 1
ATOM 848 O O . PRO A 1 109 ? -39.854 -3.637 55.308 1.00 91.12 109 PRO A O 1
ATOM 851 N N . LEU A 1 110 ? -39.147 -4.537 53.372 1.00 93.75 110 LEU A N 1
ATOM 852 C CA . LEU A 1 110 ? -38.718 -5.822 53.932 1.00 93.75 110 LEU A CA 1
ATOM 853 C C . LEU A 1 110 ? -37.280 -5.734 54.447 1.00 93.75 110 LEU A C 1
ATOM 855 O O . LEU A 1 110 ? -36.339 -5.614 53.668 1.00 93.75 110 LEU A O 1
ATOM 859 N N . ALA A 1 111 ? -37.096 -5.833 55.764 1.00 93.75 111 ALA A N 1
ATOM 860 C CA . ALA A 1 111 ? -35.778 -5.905 56.393 1.00 93.75 111 ALA A CA 1
ATOM 861 C C . ALA A 1 111 ? -35.426 -7.362 56.737 1.00 93.75 111 ALA A C 1
ATOM 863 O O . ALA A 1 111 ? -35.725 -7.846 57.828 1.00 93.75 111 ALA A O 1
ATOM 864 N N . ILE A 1 112 ? -34.771 -8.062 55.810 1.00 95.50 112 ILE A N 1
ATOM 865 C CA . ILE A 1 112 ? -34.297 -9.441 55.980 1.00 95.50 112 ILE A CA 1
ATOM 866 C C . ILE A 1 112 ? -32.973 -9.421 56.756 1.00 95.50 112 ILE A C 1
ATOM 868 O O . ILE A 1 112 ? -31.884 -9.570 56.200 1.00 95.50 112 ILE A O 1
ATOM 872 N N . ASN A 1 113 ? -33.075 -9.163 58.059 1.00 92.50 113 ASN A N 1
ATOM 873 C CA . ASN A 1 113 ? -31.950 -9.075 58.991 1.00 92.50 113 ASN A CA 1
ATOM 874 C C . ASN A 1 113 ? -31.972 -10.229 60.014 1.00 92.50 113 ASN A C 1
ATOM 876 O O . ASN A 1 113 ? -32.717 -11.197 59.862 1.00 92.50 113 ASN A O 1
ATOM 880 N N . ASN A 1 114 ? -31.166 -10.136 61.073 1.00 89.19 114 ASN A N 1
ATOM 881 C CA . ASN A 1 114 ? -31.086 -11.168 62.115 1.00 89.19 114 ASN A CA 1
ATOM 882 C C . ASN A 1 114 ? -32.394 -11.369 62.909 1.00 89.19 114 ASN A C 1
ATOM 884 O O . ASN A 1 114 ? -32.540 -12.397 63.564 1.00 89.19 114 ASN A O 1
ATOM 888 N N . SER A 1 115 ? -33.350 -10.433 62.841 1.00 89.88 115 SER A N 1
ATOM 889 C CA . SER A 1 115 ? -34.682 -10.605 63.443 1.00 89.88 115 SER A CA 1
ATOM 890 C C . SER A 1 115 ? -35.598 -11.535 62.634 1.00 89.88 115 SER A C 1
ATOM 892 O O . SER A 1 115 ? -36.520 -12.124 63.202 1.00 89.88 115 SER A O 1
ATOM 894 N N . VAL A 1 116 ? -35.321 -11.720 61.336 1.00 93.44 116 VAL A N 1
ATOM 895 C CA . VAL A 1 116 ? -35.991 -12.706 60.478 1.00 93.44 116 VAL A CA 1
ATOM 896 C C . VAL A 1 116 ? -35.294 -14.053 60.662 1.00 93.44 116 VAL A C 1
ATOM 898 O O . VAL A 1 116 ? -34.109 -14.186 60.358 1.00 93.44 116 VAL A O 1
ATOM 901 N N . TYR A 1 117 ? -36.011 -15.067 61.158 1.00 93.44 117 TYR A N 1
ATOM 902 C CA . TYR A 1 117 ? -35.417 -16.381 61.449 1.00 93.44 117 TYR A CA 1
ATOM 903 C C . TYR A 1 117 ? -34.989 -17.132 60.179 1.00 93.44 117 TYR A C 1
ATOM 905 O O . TYR A 1 117 ? -33.928 -17.759 60.155 1.00 93.44 117 TYR A O 1
ATOM 913 N N . ALA A 1 118 ? -35.779 -17.032 59.104 1.00 94.38 118 ALA A N 1
ATOM 914 C CA . ALA A 1 118 ? -35.461 -17.668 57.830 1.00 94.38 118 ALA A CA 1
ATOM 915 C C . ALA A 1 118 ? -34.118 -17.157 57.281 1.00 94.38 118 ALA A C 1
ATOM 917 O O . ALA A 1 118 ? -33.829 -15.957 57.290 1.00 94.38 118 ALA A O 1
ATOM 918 N N . THR A 1 119 ? -33.279 -18.083 56.827 1.00 94.69 119 THR A N 1
ATOM 919 C CA . THR A 1 119 ? -32.000 -17.801 56.165 1.00 94.69 119 THR A CA 1
ATOM 920 C C . THR A 1 119 ? -32.092 -17.988 54.658 1.00 94.69 119 THR A C 1
ATOM 922 O O . THR A 1 119 ? -31.348 -17.328 53.948 1.00 94.69 119 THR A O 1
ATOM 925 N N . ASN A 1 120 ? -33.005 -18.837 54.175 1.00 96.12 120 ASN A N 1
ATOM 926 C CA . ASN A 1 120 ? -33.299 -19.015 52.754 1.00 96.12 120 ASN A CA 1
ATOM 927 C C . ASN A 1 120 ? -34.774 -18.695 52.481 1.00 96.12 120 ASN A C 1
ATOM 929 O O . ASN A 1 120 ? -35.659 -19.337 53.049 1.00 96.12 120 ASN A O 1
ATOM 933 N N . ILE A 1 121 ? -35.040 -17.694 51.651 1.00 97.69 121 ILE A N 1
ATOM 934 C CA . ILE A 1 121 ? -36.383 -17.189 51.366 1.00 97.69 121 ILE A CA 1
ATOM 935 C C . ILE A 1 121 ? -36.598 -17.218 49.857 1.00 97.69 121 ILE A C 1
ATOM 937 O O . ILE A 1 121 ? -35.837 -16.607 49.114 1.00 97.69 121 ILE A O 1
ATOM 941 N N . VAL A 1 122 ? -37.659 -17.880 49.411 1.00 98.00 122 VAL A N 1
ATOM 942 C CA . VAL A 1 122 ? -38.107 -17.880 48.015 1.00 98.00 122 VAL A CA 1
ATOM 943 C C . VAL A 1 122 ? -39.464 -17.188 47.945 1.00 98.00 122 VAL A C 1
ATOM 945 O O . VAL A 1 122 ? -40.362 -17.522 48.713 1.00 98.00 122 VAL A O 1
ATOM 948 N N . ILE A 1 123 ? -39.620 -16.221 47.045 1.00 98.00 123 ILE A N 1
ATOM 949 C CA . ILE A 1 123 ? -40.892 -15.549 46.771 1.00 98.00 123 ILE A CA 1
ATOM 950 C C . ILE A 1 123 ? -41.229 -15.768 45.298 1.00 98.00 123 ILE A C 1
ATOM 952 O O . ILE A 1 123 ? -40.596 -15.197 44.408 1.00 98.00 123 ILE A O 1
ATOM 956 N N . ASN A 1 124 ? -42.249 -16.583 45.052 1.00 98.00 124 ASN A N 1
ATOM 957 C CA . ASN A 1 124 ? -42.806 -16.814 43.731 1.00 98.00 124 ASN A CA 1
ATOM 958 C C . ASN A 1 124 ? -43.938 -15.821 43.494 1.00 98.00 124 ASN A C 1
ATOM 960 O O . ASN A 1 124 ? -45.015 -15.893 44.093 1.00 98.00 124 ASN A O 1
ATOM 964 N N . GLY A 1 125 ? -43.680 -14.880 42.599 1.00 96.50 125 GLY A N 1
ATOM 965 C CA . GLY A 1 125 ? -44.624 -13.846 42.233 1.00 96.50 125 GLY A CA 1
ATOM 966 C C . GLY A 1 125 ? -45.778 -14.312 41.385 1.00 96.50 125 GLY A C 1
ATOM 967 O O . GLY A 1 125 ? -46.793 -13.634 41.381 1.00 96.50 125 GLY A O 1
ATOM 968 N N . ASN A 1 126 ? -45.655 -15.417 40.648 1.00 95.88 126 ASN A N 1
ATOM 969 C CA . ASN A 1 126 ? -46.704 -15.906 39.744 1.00 95.88 126 ASN A CA 1
ATOM 970 C C . ASN A 1 126 ? -47.248 -14.806 38.797 1.00 95.88 126 ASN A C 1
ATOM 972 O O . ASN A 1 126 ? -48.442 -14.728 38.508 1.00 95.88 126 ASN A O 1
ATOM 976 N N . GLY A 1 127 ? -46.371 -13.897 38.359 1.00 95.56 127 GLY A N 1
ATOM 977 C CA . GLY A 1 127 ? -46.673 -12.768 37.483 1.00 95.56 127 GLY A CA 1
ATOM 978 C C . GLY A 1 127 ? -47.395 -11.603 38.166 1.00 95.56 127 GLY A C 1
ATOM 979 O O . GLY A 1 127 ? -47.999 -10.789 37.470 1.00 95.56 127 GLY A O 1
ATOM 980 N N . HIS A 1 128 ? -47.443 -11.543 39.496 1.00 97.69 128 HIS A N 1
ATOM 981 C CA . HIS A 1 128 ? -48.058 -10.439 40.240 1.00 97.69 128 HIS A CA 1
ATOM 982 C C . HIS A 1 128 ? -47.145 -9.208 40.298 1.00 97.69 128 HIS A C 1
ATOM 984 O O . HIS A 1 128 ? -45.928 -9.298 40.119 1.00 97.69 128 HIS A O 1
ATOM 990 N N . THR A 1 129 ? -47.753 -8.055 40.575 1.00 97.50 129 THR A N 1
ATOM 991 C CA . THR A 1 129 ? -47.064 -6.768 40.693 1.00 97.50 129 THR A CA 1
ATOM 992 C C . THR A 1 129 ? -46.954 -6.335 42.149 1.00 97.50 129 THR A C 1
ATOM 994 O O . THR A 1 129 ? -47.947 -6.323 42.866 1.00 97.50 129 THR A O 1
ATOM 997 N N . LEU A 1 130 ? -45.768 -5.908 42.569 1.00 96.00 130 LEU A N 1
ATOM 998 C CA . LEU A 1 130 ? -45.490 -5.218 43.822 1.00 96.00 130 LEU A CA 1
ATOM 999 C C . LEU A 1 130 ? -45.324 -3.725 43.524 1.00 96.00 130 LEU A C 1
ATOM 1001 O O . LEU A 1 130 ? -44.326 -3.314 42.934 1.00 96.00 130 LEU A O 1
ATOM 1005 N N . ASP A 1 131 ? -46.309 -2.921 43.917 1.00 95.62 131 ASP A N 1
ATOM 1006 C CA . ASP A 1 131 ? -46.334 -1.479 43.649 1.00 95.62 131 ASP A CA 1
ATOM 1007 C C . ASP A 1 131 ? -46.075 -0.683 44.930 1.00 95.62 131 ASP A C 1
ATOM 1009 O O . ASP A 1 131 ? -46.855 -0.733 45.888 1.00 95.62 131 ASP A O 1
ATOM 1013 N N . ALA A 1 132 ? -44.968 0.059 44.950 1.00 92.44 132 ALA A N 1
ATOM 1014 C CA . ALA A 1 132 ? -44.575 0.898 46.077 1.00 92.44 132 ALA A CA 1
ATOM 1015 C C . ALA A 1 132 ? -45.040 2.359 45.966 1.00 92.44 132 ALA A C 1
ATOM 1017 O O . ALA A 1 132 ? -44.836 3.134 46.910 1.00 92.44 132 ALA A O 1
ATOM 1018 N N . LYS A 1 133 ? -45.711 2.742 44.868 1.00 91.50 133 LYS A N 1
ATOM 1019 C CA . LYS A 1 133 ? -46.344 4.060 44.656 1.00 91.50 133 LYS A CA 1
ATOM 1020 C C . LYS A 1 133 ? -45.432 5.267 44.914 1.00 91.50 133 LYS A C 1
ATOM 1022 O O . LYS A 1 133 ? -45.909 6.327 45.314 1.00 91.50 133 LYS A O 1
ATOM 1027 N N . ASN A 1 134 ? -44.124 5.099 44.736 1.00 87.62 134 ASN A N 1
ATOM 1028 C CA . ASN A 1 134 ? -43.056 6.056 45.035 1.00 87.62 134 ASN A CA 1
ATOM 1029 C C . ASN A 1 134 ? -43.042 6.506 46.512 1.00 87.62 134 ASN A C 1
ATOM 1031 O O . ASN A 1 134 ? -42.673 7.629 46.849 1.00 87.62 134 ASN A O 1
ATOM 1035 N N . LYS A 1 135 ? -43.498 5.632 47.423 1.00 89.31 135 LYS A N 1
ATOM 1036 C CA . LYS A 1 135 ? -43.611 5.903 48.869 1.00 89.31 135 LYS A CA 1
ATOM 1037 C C . LYS A 1 135 ? -42.743 4.998 49.739 1.00 89.31 135 LYS A C 1
ATOM 1039 O O . LYS A 1 135 ? -42.668 5.240 50.950 1.00 89.31 135 LYS A O 1
ATOM 1044 N N . LYS A 1 136 ? -42.157 3.940 49.170 1.00 88.62 136 LYS A N 1
ATOM 1045 C CA . LYS A 1 136 ? -41.368 2.922 49.878 1.00 88.62 136 LYS A CA 1
ATOM 1046 C C . LYS A 1 136 ? -40.259 2.374 48.979 1.00 88.62 136 LYS A C 1
ATOM 1048 O O . LYS A 1 136 ? -40.440 2.277 47.772 1.00 88.62 136 LYS A O 1
ATOM 1053 N N . VAL A 1 137 ? -39.161 1.956 49.601 1.00 87.56 137 VAL A N 1
ATOM 1054 C CA . VAL A 1 137 ? -38.222 0.994 49.005 1.00 87.56 137 VAL A CA 1
ATOM 1055 C C . VAL A 1 137 ? -38.683 -0.432 49.283 1.00 87.56 137 VAL A C 1
ATOM 1057 O O . VAL A 1 137 ? -39.555 -0.642 50.133 1.00 87.56 137 VAL A O 1
ATOM 1060 N N . PHE A 1 138 ? -38.108 -1.412 48.586 1.00 91.31 138 PHE A N 1
ATOM 1061 C CA . PHE A 1 138 ? -38.596 -2.783 48.652 1.00 91.31 138 PHE A CA 1
ATOM 1062 C C . PHE A 1 138 ? -37.883 -3.641 49.701 1.00 91.31 138 PHE A C 1
ATOM 1064 O O . PHE A 1 138 ? -38.546 -4.083 50.641 1.00 91.31 138 PHE A O 1
ATOM 1071 N N . MET A 1 139 ? -36.573 -3.892 49.579 1.00 93.38 139 MET A N 1
ATOM 1072 C CA . MET A 1 139 ? -35.926 -4.931 50.392 1.00 93.38 139 MET A CA 1
ATOM 1073 C C . MET A 1 139 ? -34.468 -4.644 50.780 1.00 93.38 139 MET A C 1
ATOM 1075 O O . MET A 1 139 ? -33.623 -4.345 49.942 1.00 93.38 139 MET A O 1
ATOM 1079 N N . ASN A 1 140 ? -34.156 -4.853 52.060 1.00 94.69 140 ASN A N 1
ATOM 1080 C CA . ASN A 1 140 ? -32.805 -4.849 52.617 1.00 94.69 140 ASN A CA 1
ATOM 1081 C C . ASN A 1 140 ? -32.437 -6.259 53.091 1.00 94.69 140 ASN A C 1
ATOM 1083 O O . ASN A 1 140 ? -33.151 -6.841 53.906 1.00 94.69 140 ASN A O 1
ATOM 1087 N N . ILE A 1 141 ? -31.310 -6.789 52.623 1.00 97.25 141 ILE A N 1
ATOM 1088 C CA . ILE A 1 141 ? -30.841 -8.154 52.879 1.00 97.25 141 ILE A CA 1
ATOM 1089 C C . ILE A 1 141 ? -29.521 -8.075 53.647 1.00 97.25 141 ILE A C 1
ATOM 1091 O O . ILE A 1 141 ? -28.560 -7.447 53.196 1.00 97.25 141 ILE A O 1
ATOM 1095 N N . SER A 1 142 ? -29.476 -8.667 54.839 1.00 96.31 142 SER A N 1
ATOM 1096 C CA . SER A 1 142 ? -28.263 -8.737 55.665 1.00 96.31 142 SER A CA 1
ATOM 1097 C C . SER A 1 142 ? -27.366 -9.921 55.295 1.00 96.31 142 SER A C 1
ATOM 1099 O O . SER A 1 142 ? -27.758 -10.820 54.553 1.00 96.31 142 SER A O 1
ATOM 1101 N N . TYR A 1 143 ? -26.156 -9.920 55.853 1.00 94.12 143 TYR A N 1
ATOM 1102 C CA . TYR A 1 143 ? -25.198 -11.015 55.728 1.00 94.12 143 TYR A CA 1
ATOM 1103 C C . TYR A 1 143 ? -25.804 -12.377 56.112 1.00 94.12 143 TYR A C 1
ATOM 1105 O O . TYR A 1 143 ? -26.667 -12.458 56.986 1.00 94.12 143 TYR A O 1
ATOM 1113 N N . ALA A 1 144 ? -25.340 -13.444 55.453 1.00 91.94 144 ALA A N 1
ATOM 1114 C CA . ALA A 1 144 ? -25.798 -14.829 55.633 1.00 91.94 144 ALA A CA 1
ATOM 1115 C C . ALA A 1 144 ? -27.297 -15.084 55.348 1.00 91.94 144 ALA A C 1
ATOM 1117 O O . ALA A 1 144 ? -27.846 -16.109 55.764 1.00 91.94 144 ALA A O 1
ATOM 1118 N N . LYS A 1 145 ? -27.969 -14.171 54.635 1.00 96.25 145 LYS A N 1
ATOM 1119 C CA . LYS A 1 145 ? -29.337 -14.352 54.134 1.00 96.25 145 LYS A CA 1
ATOM 1120 C C . LYS A 1 145 ? -29.329 -14.587 52.627 1.00 96.25 145 LYS A C 1
ATOM 1122 O O . LYS A 1 145 ? -28.591 -13.920 51.906 1.00 96.25 145 LYS A O 1
ATOM 1127 N N . THR A 1 146 ? -30.187 -15.491 52.171 1.00 97.56 146 THR A N 1
ATOM 1128 C CA . THR A 1 146 ? -30.421 -15.805 50.761 1.00 97.56 146 THR A CA 1
ATOM 1129 C C . THR A 1 146 ? -31.878 -15.523 50.429 1.00 97.56 146 THR A C 1
ATOM 1131 O O . THR A 1 146 ? -32.778 -16.036 51.096 1.00 97.56 146 THR A O 1
ATOM 1134 N N . VAL A 1 147 ? -32.108 -14.699 49.410 1.00 98.38 147 VAL A N 1
ATOM 1135 C CA . VAL A 1 147 ? -33.438 -14.366 48.900 1.00 98.38 147 VAL A CA 1
ATOM 1136 C C . VAL A 1 147 ? -33.496 -14.658 47.407 1.00 98.38 147 VAL A C 1
ATOM 1138 O O . VAL A 1 147 ? -32.631 -14.212 46.660 1.00 98.38 147 VAL A O 1
ATOM 1141 N N . THR A 1 148 ? -34.533 -15.371 46.979 1.00 98.56 148 THR A N 1
ATOM 1142 C CA . THR A 1 148 ? -34.849 -15.640 45.573 1.00 98.56 148 THR A CA 1
ATOM 1143 C C . THR A 1 148 ? -36.218 -15.068 45.238 1.00 98.56 148 THR A C 1
ATOM 1145 O O . THR A 1 148 ? -37.191 -15.361 45.931 1.00 98.56 148 THR A O 1
ATOM 1148 N N . LEU A 1 149 ? -36.298 -14.262 44.183 1.00 98.56 149 LEU A N 1
ATOM 1149 C CA . LEU A 1 149 ? -37.527 -13.672 43.663 1.00 98.56 149 LEU A CA 1
ATOM 1150 C C . LEU A 1 149 ? -37.772 -14.201 42.252 1.00 98.56 149 LEU A C 1
ATOM 1152 O O . LEU A 1 149 ? -36.920 -14.026 41.383 1.00 98.56 149 LEU A O 1
ATOM 1156 N N . ASN A 1 150 ? -38.928 -14.823 42.029 1.00 98.50 150 ASN A N 1
ATOM 1157 C CA . ASN A 1 150 ? -39.280 -15.431 40.747 1.00 98.50 150 ASN A CA 1
ATOM 1158 C C . ASN A 1 150 ? -40.542 -14.785 40.166 1.00 98.50 150 ASN A C 1
ATOM 1160 O O . ASN A 1 150 ? -41.540 -14.677 40.878 1.00 98.50 150 ASN A O 1
ATOM 1164 N N . ASN A 1 151 ? -40.553 -14.451 38.872 1.00 98.00 151 ASN A N 1
ATOM 1165 C CA . ASN A 1 151 ? -41.766 -14.074 38.128 1.00 98.00 151 ASN A CA 1
ATOM 1166 C C . ASN A 1 151 ? -42.582 -12.950 38.807 1.00 98.00 151 ASN A C 1
ATOM 1168 O O . ASN A 1 151 ? -43.770 -13.112 39.102 1.00 98.00 151 ASN A O 1
ATOM 1172 N N . LEU A 1 152 ? -41.923 -11.830 39.115 1.00 97.06 152 LEU A N 1
ATOM 1173 C CA . LEU A 1 152 ? -42.510 -10.658 39.775 1.00 97.06 152 LEU A CA 1
ATOM 1174 C C . LEU A 1 152 ? -42.371 -9.416 38.906 1.00 97.06 152 LEU A C 1
ATOM 1176 O O . LEU A 1 152 ? -41.333 -9.207 38.292 1.00 97.06 152 LEU A O 1
ATOM 1180 N N . THR A 1 153 ? -43.370 -8.537 38.938 1.00 96.94 153 THR A N 1
ATOM 1181 C CA . THR A 1 153 ? -43.181 -7.136 38.539 1.00 96.94 153 THR A CA 1
ATOM 1182 C C . THR A 1 153 ? -43.018 -6.287 39.792 1.00 96.94 153 THR A C 1
ATOM 1184 O O . THR A 1 153 ? -43.835 -6.377 40.698 1.00 96.94 153 THR A O 1
ATOM 1187 N N . ILE A 1 154 ? -41.984 -5.460 39.873 1.00 95.06 154 ILE A N 1
ATOM 1188 C CA . ILE A 1 154 ? -41.766 -4.497 40.956 1.00 95.06 154 ILE A CA 1
ATOM 1189 C C . ILE A 1 154 ? -41.788 -3.108 40.323 1.00 95.06 154 ILE A C 1
ATOM 1191 O O . ILE A 1 154 ? -41.183 -2.898 39.271 1.00 95.06 154 ILE A O 1
ATOM 1195 N N . THR A 1 155 ? -42.535 -2.175 40.915 1.00 93.56 155 THR A N 1
ATOM 1196 C CA . THR A 1 155 ? -42.722 -0.841 40.333 1.00 93.56 155 THR A CA 1
ATOM 1197 C C . THR A 1 155 ? -42.786 0.275 41.371 1.00 93.56 155 THR A C 1
ATOM 1199 O O . THR A 1 155 ? -43.159 0.053 42.528 1.00 93.56 155 THR A O 1
ATOM 1202 N N . ASN A 1 156 ? -42.431 1.489 40.936 1.00 89.81 156 ASN A N 1
ATOM 1203 C CA . ASN A 1 156 ? -42.573 2.732 41.693 1.00 89.81 156 ASN A CA 1
ATOM 1204 C C . ASN A 1 156 ? -41.881 2.694 43.064 1.00 89.81 156 ASN A C 1
ATOM 1206 O O . ASN A 1 156 ? -42.461 3.069 44.082 1.00 89.81 156 ASN A O 1
ATOM 1210 N N . THR A 1 157 ? -40.643 2.219 43.130 1.00 89.31 157 THR A N 1
ATOM 1211 C CA . THR A 1 157 ? -39.878 2.088 44.386 1.00 89.31 157 THR A CA 1
ATOM 1212 C C . THR A 1 157 ? -39.007 3.307 44.699 1.00 89.31 157 THR A C 1
ATOM 1214 O O . THR A 1 157 ? -38.158 3.258 45.587 1.00 89.31 157 THR A O 1
ATOM 1217 N N . ASN A 1 158 ? -39.234 4.426 44.006 1.00 81.50 158 ASN A N 1
ATOM 1218 C CA . ASN A 1 158 ? -38.476 5.659 44.190 1.00 81.50 158 ASN A CA 1
ATOM 1219 C C . ASN A 1 158 ? -38.862 6.346 45.507 1.00 81.50 158 ASN A C 1
ATOM 1221 O O . ASN A 1 158 ? -39.880 7.037 45.574 1.00 81.50 158 ASN A O 1
ATOM 1225 N N . TYR A 1 159 ? -38.074 6.171 46.568 1.00 83.25 159 TYR A N 1
ATOM 1226 C CA . TYR A 1 159 ? -38.361 6.788 47.862 1.00 83.25 159 TYR A CA 1
ATOM 1227 C C . TYR A 1 159 ? -37.094 7.231 48.602 1.00 83.25 159 TYR A C 1
ATOM 1229 O O . TYR A 1 159 ? -36.274 6.406 49.002 1.00 83.25 159 TYR A O 1
ATOM 1237 N N . LYS A 1 160 ? -37.000 8.542 48.874 1.00 81.06 160 LYS A N 1
ATOM 1238 C CA . LYS A 1 160 ? -36.017 9.174 49.779 1.00 81.06 160 LYS A CA 1
ATOM 1239 C C . LYS A 1 160 ? -34.549 8.777 49.548 1.00 81.06 160 LYS A C 1
ATOM 1241 O O . LYS A 1 160 ? -33.836 8.524 50.519 1.00 81.06 160 LYS A O 1
ATOM 1246 N N . GLY A 1 161 ? -34.076 8.700 48.310 1.00 77.44 161 GLY A N 1
ATOM 1247 C CA . GLY A 1 161 ? -32.641 8.503 48.098 1.00 77.44 161 GLY A CA 1
ATOM 1248 C C . GLY A 1 161 ? -32.122 7.077 48.257 1.00 77.44 161 GLY A C 1
ATOM 1249 O O . GLY A 1 161 ? -30.911 6.869 48.209 1.00 77.44 161 GLY A O 1
ATOM 1250 N N . GLN A 1 162 ? -32.998 6.098 48.491 1.00 83.12 162 GLN A N 1
ATOM 1251 C CA . GLN A 1 162 ? -32.608 4.730 48.823 1.00 83.12 162 GLN A CA 1
ATOM 1252 C C . GLN A 1 162 ? -32.761 3.780 47.632 1.00 83.12 162 GLN A C 1
ATOM 1254 O O . GLN A 1 162 ? -33.683 3.903 46.830 1.00 83.12 162 GLN A O 1
ATOM 1259 N N . SER A 1 163 ? -31.867 2.792 47.552 1.00 88.94 163 SER A N 1
ATOM 1260 C CA . SER A 1 163 ? -31.928 1.727 46.550 1.00 88.94 163 SER A CA 1
ATOM 1261 C C . SER A 1 163 ? -33.159 0.841 46.744 1.00 88.94 163 SER A C 1
ATOM 1263 O O . SER A 1 163 ? -33.492 0.506 47.884 1.00 88.94 163 SER A O 1
ATOM 1265 N N . THR A 1 164 ? -33.771 0.366 45.654 1.00 91.31 164 THR A N 1
ATOM 1266 C CA . THR A 1 164 ? -34.876 -0.614 45.735 1.00 91.31 164 THR A CA 1
ATOM 1267 C C . THR A 1 164 ? -34.457 -1.876 46.497 1.00 91.31 164 THR A C 1
ATOM 1269 O O . THR A 1 164 ? -35.213 -2.364 47.345 1.00 91.31 164 THR A O 1
ATOM 1272 N N . PHE A 1 165 ? -33.237 -2.351 46.230 1.00 93.88 165 PHE A N 1
ATOM 1273 C CA . PHE A 1 165 ? -32.582 -3.450 46.929 1.00 93.88 165 PHE A CA 1
ATOM 1274 C C . PHE A 1 165 ? -31.262 -3.008 47.551 1.00 93.88 165 PHE A C 1
ATOM 1276 O O . PHE A 1 165 ? -30.383 -2.518 46.844 1.00 93.88 165 PHE A O 1
ATOM 1283 N N . SER A 1 166 ? -31.074 -3.271 48.845 1.00 94.31 166 SER A N 1
ATOM 1284 C CA . SER A 1 166 ? -29.752 -3.240 49.484 1.00 94.31 166 SER A CA 1
ATOM 1285 C C . SER A 1 166 ? -29.330 -4.658 49.856 1.00 94.31 166 SER A C 1
ATOM 1287 O O . SER A 1 166 ? -29.878 -5.244 50.791 1.00 94.31 166 SER A O 1
ATOM 1289 N N . ASN A 1 167 ? -28.377 -5.232 49.123 1.00 97.12 167 ASN A N 1
ATOM 1290 C CA . ASN A 1 167 ? -27.954 -6.619 49.279 1.00 97.12 167 ASN A CA 1
ATOM 1291 C C . ASN A 1 167 ? -26.589 -6.743 49.968 1.00 97.12 167 ASN A C 1
ATOM 1293 O O . ASN A 1 167 ? -25.563 -6.407 49.386 1.00 97.12 167 ASN A O 1
ATOM 1297 N N . ASN A 1 168 ? -26.566 -7.296 51.181 1.00 97.50 168 ASN A N 1
ATOM 1298 C CA . ASN A 1 168 ? -25.347 -7.729 51.879 1.00 97.50 168 ASN A CA 1
ATOM 1299 C C . ASN A 1 168 ? -25.288 -9.266 52.030 1.00 97.50 168 ASN A C 1
ATOM 1301 O O . ASN A 1 168 ? -24.422 -9.774 52.739 1.00 97.50 168 ASN A O 1
ATOM 1305 N N . GLY A 1 169 ? -26.212 -9.997 51.393 1.00 97.12 169 GLY A N 1
ATOM 1306 C CA . GLY A 1 169 ? -26.304 -11.458 51.384 1.00 97.12 169 GLY A CA 1
ATOM 1307 C C . GLY A 1 169 ? -26.294 -12.023 49.957 1.00 97.12 169 GLY A C 1
ATOM 1308 O O . GLY A 1 169 ? -25.530 -11.579 49.105 1.00 97.12 169 GLY A O 1
ATOM 1309 N N . THR A 1 170 ? -27.129 -13.022 49.681 1.00 98.31 170 THR A N 1
ATOM 1310 C CA . THR A 1 170 ? -27.351 -13.538 48.321 1.00 98.31 170 THR A CA 1
ATOM 1311 C C . THR A 1 170 ? -28.734 -13.128 47.834 1.00 98.31 170 THR A C 1
ATOM 1313 O O . THR A 1 170 ? -29.732 -13.488 48.456 1.00 98.31 170 THR A O 1
ATOM 1316 N N . LEU A 1 171 ? -28.797 -12.405 46.719 1.00 98.62 171 LEU A N 1
ATOM 1317 C CA . LEU A 1 171 ? -30.038 -12.035 46.045 1.00 98.62 171 LEU A CA 1
ATOM 1318 C C . LEU A 1 171 ? -30.082 -12.714 44.678 1.00 98.62 171 LEU A C 1
ATOM 1320 O O . LEU A 1 171 ? -29.167 -12.541 43.884 1.00 98.62 171 LEU A O 1
ATOM 1324 N N . THR A 1 172 ? -31.143 -13.467 44.414 1.00 98.75 172 THR A N 1
ATOM 1325 C CA . THR A 1 172 ? -31.433 -14.070 43.111 1.00 98.75 172 THR A CA 1
ATOM 1326 C C . THR A 1 172 ? -32.727 -13.477 42.565 1.00 98.75 172 THR A C 1
ATOM 1328 O O . THR A 1 172 ? -33.751 -13.491 43.248 1.00 98.75 172 THR A O 1
ATOM 1331 N N . LEU A 1 173 ? -32.677 -12.938 41.353 1.00 98.56 173 LEU A N 1
ATOM 1332 C CA . LEU A 1 173 ? -33.798 -12.353 40.625 1.00 98.56 173 LEU A CA 1
ATOM 1333 C C . LEU A 1 173 ? -33.981 -13.151 39.334 1.00 98.56 173 LEU A C 1
ATOM 1335 O O . LEU A 1 173 ? -33.136 -13.061 38.452 1.00 98.56 173 LEU A O 1
ATOM 1339 N N . ASN A 1 174 ? -35.068 -13.910 39.221 1.00 98.44 174 ASN A N 1
ATOM 1340 C CA . ASN A 1 174 ? -35.343 -14.734 38.045 1.00 98.44 174 ASN A CA 1
ATOM 1341 C C . ASN A 1 174 ? -36.647 -14.293 37.394 1.00 98.44 174 ASN A C 1
ATOM 1343 O O . ASN A 1 174 ? -37.701 -14.294 38.043 1.00 98.44 174 ASN A O 1
ATOM 1347 N N . ASN A 1 175 ? -36.594 -13.948 36.109 1.00 98.31 175 ASN A N 1
ATOM 1348 C CA . ASN A 1 175 ? -37.771 -13.531 35.348 1.00 98.31 175 ASN A CA 1
ATOM 1349 C C . ASN A 1 175 ? -38.550 -12.400 36.055 1.00 98.31 175 ASN A C 1
ATOM 1351 O O . ASN A 1 175 ? -39.770 -12.445 36.207 1.00 98.31 175 ASN A O 1
ATOM 1355 N N . CYS A 1 176 ? -37.821 -11.424 36.604 1.00 98.12 176 CYS A N 1
ATOM 1356 C CA . CYS A 1 176 ? -38.406 -10.271 37.289 1.00 98.12 176 CYS A CA 1
ATOM 1357 C C . CYS A 1 176 ? -38.407 -9.029 36.389 1.00 98.12 176 CYS A C 1
ATOM 1359 O O . CYS A 1 176 ? -37.401 -8.719 35.751 1.00 98.12 176 CYS A O 1
ATOM 1361 N N . ASN A 1 177 ? -39.507 -8.279 36.419 1.00 96.75 177 ASN A N 1
ATOM 1362 C CA . ASN A 1 177 ? -39.688 -7.019 35.710 1.00 96.75 177 ASN A CA 1
ATOM 1363 C C . ASN A 1 177 ? -39.609 -5.843 36.686 1.00 96.75 177 ASN A C 1
ATOM 1365 O O . ASN A 1 177 ? -40.268 -5.841 37.723 1.00 96.75 177 ASN A O 1
ATOM 1369 N N . PHE A 1 178 ? -38.854 -4.815 36.329 1.00 93.81 178 PHE A N 1
ATOM 1370 C CA . PHE A 1 178 ? -38.678 -3.591 37.098 1.00 93.81 178 PHE A CA 1
ATOM 1371 C C . PHE A 1 178 ? -39.126 -2.415 36.245 1.00 93.81 178 PHE A C 1
ATOM 1373 O O . PHE A 1 178 ? -38.573 -2.188 35.167 1.00 93.81 178 PHE A O 1
ATOM 1380 N N . THR A 1 179 ? -40.139 -1.686 36.712 1.00 89.94 179 THR A N 1
ATOM 1381 C CA . THR A 1 179 ? -40.694 -0.538 35.985 1.00 89.94 179 THR A CA 1
ATOM 1382 C C . THR A 1 179 ? -40.741 0.697 36.856 1.00 89.94 179 THR A C 1
ATOM 1384 O O . THR A 1 179 ? -41.378 0.684 37.907 1.00 89.94 179 THR A O 1
ATOM 1387 N N . ASP A 1 180 ? -40.062 1.760 36.430 1.00 83.06 180 ASP A N 1
ATOM 1388 C CA . ASP A 1 180 ? -39.946 3.008 37.195 1.00 83.06 180 ASP A CA 1
ATOM 1389 C C . ASP A 1 180 ? -39.393 2.760 38.611 1.00 83.06 180 ASP A C 1
ATOM 1391 O O . ASP A 1 180 ? -39.789 3.388 39.593 1.00 83.06 180 ASP A O 1
ATOM 1395 N N . CYS A 1 181 ? -38.482 1.789 38.722 1.00 78.50 181 CYS A N 1
ATOM 1396 C CA . CYS A 1 181 ? -37.778 1.424 39.958 1.00 78.50 181 CYS A CA 1
ATOM 1397 C C . CYS A 1 181 ? -36.384 2.036 40.059 1.00 78.50 181 CYS A C 1
ATOM 1399 O O . CYS A 1 181 ? -35.737 1.952 41.104 1.00 78.50 181 CYS A O 1
ATOM 1401 N N . SER A 1 182 ? -35.909 2.620 38.965 1.00 66.62 182 SER A N 1
ATOM 1402 C CA . SER A 1 182 ? -34.683 3.387 38.951 1.00 66.62 182 SER A CA 1
ATOM 1403 C C . SER A 1 182 ? -35.040 4.845 38.718 1.00 66.62 182 SER A C 1
ATOM 1405 O O . SER A 1 182 ? -35.848 5.167 37.849 1.00 66.62 182 SER A O 1
ATOM 1407 N N . ILE A 1 183 ? -34.350 5.707 39.458 1.00 61.84 183 ILE A N 1
ATOM 1408 C CA . ILE A 1 183 ? -33.615 6.877 38.966 1.00 61.84 183 ILE A CA 1
ATOM 1409 C C . ILE A 1 183 ? -33.771 8.092 39.906 1.00 61.84 183 ILE A C 1
ATOM 1411 O O . ILE A 1 183 ? -32.884 8.936 39.964 1.00 61.84 183 ILE A O 1
ATOM 1415 N N . ARG A 1 184 ? -34.784 8.172 40.777 1.00 66.06 184 ARG A N 1
ATOM 1416 C CA . ARG A 1 184 ? -34.846 9.293 41.743 1.00 66.06 184 ARG A CA 1
ATOM 1417 C C . ARG A 1 184 ? -34.115 8.952 43.031 1.00 66.06 184 ARG A C 1
ATOM 1419 O O . ARG A 1 184 ? -34.745 8.490 43.973 1.00 66.06 184 ARG A O 1
ATOM 1426 N N . GLU A 1 185 ? -32.809 9.216 43.023 1.00 67.75 185 GLU A N 1
ATOM 1427 C CA . GLU A 1 185 ? -31.895 9.116 44.164 1.00 67.75 185 GLU A CA 1
ATOM 1428 C C . GLU A 1 185 ? -31.887 7.686 44.787 1.00 67.75 185 GLU A C 1
ATOM 1430 O O . GLU A 1 185 ? -32.838 7.258 45.431 1.00 67.75 185 GLU A O 1
ATOM 1435 N N . GLY A 1 186 ? -30.808 6.908 44.595 1.00 72.50 186 GLY A N 1
ATOM 1436 C CA . GLY A 1 186 ? -30.591 5.619 45.293 1.00 72.50 186 GLY A CA 1
ATOM 1437 C C . GLY A 1 186 ? -30.360 4.371 44.426 1.00 72.50 186 GLY A C 1
ATOM 1438 O O . GLY A 1 186 ? -29.697 3.446 44.888 1.00 72.50 186 GLY A O 1
ATOM 1439 N N . GLY A 1 187 ? -30.820 4.361 43.171 1.00 84.75 187 GLY A N 1
ATOM 1440 C CA . GLY A 1 187 ? -30.603 3.267 42.205 1.00 84.75 187 GLY A CA 1
ATOM 1441 C C . GLY A 1 187 ? -31.506 2.032 42.390 1.00 84.75 187 GLY A C 1
ATOM 1442 O O . GLY A 1 187 ? -32.339 1.982 43.297 1.00 84.75 187 GLY A O 1
ATOM 1443 N N . LEU A 1 188 ? -31.381 1.014 41.524 1.00 91.50 188 LEU A N 1
ATOM 1444 C CA . LEU A 1 188 ? -32.170 -0.227 41.662 1.00 91.50 188 LEU A CA 1
ATOM 1445 C C . LEU A 1 188 ? -31.564 -1.143 42.726 1.00 91.50 188 LEU A C 1
ATOM 1447 O O . LEU A 1 188 ? -32.252 -1.561 43.655 1.00 91.50 188 LEU A O 1
ATOM 1451 N N . ILE A 1 189 ? -30.276 -1.452 42.593 1.00 93.75 189 ILE A N 1
ATOM 1452 C CA . ILE A 1 189 ? -29.589 -2.460 43.395 1.00 93.75 189 ILE A CA 1
ATOM 1453 C C . ILE A 1 189 ? -28.279 -1.888 43.922 1.00 93.75 189 ILE A C 1
ATOM 1455 O O . ILE A 1 189 ? -27.408 -1.467 43.166 1.00 93.75 189 ILE A O 1
ATOM 1459 N N . PHE A 1 190 ? -28.113 -1.952 45.235 1.00 93.75 190 PHE A N 1
ATOM 1460 C CA . PHE A 1 190 ? -26.839 -1.750 45.901 1.00 93.75 190 PHE A CA 1
ATOM 1461 C C . PHE A 1 190 ? -26.335 -3.104 46.415 1.00 93.75 190 PHE A C 1
ATOM 1463 O O . PHE A 1 190 ? -26.885 -3.641 47.378 1.00 93.75 190 PHE A O 1
ATOM 1470 N N . ASN A 1 191 ? -25.312 -3.678 45.780 1.00 96.12 191 ASN A N 1
ATOM 1471 C CA . ASN A 1 191 ? -24.787 -5.010 46.087 1.00 96.12 191 ASN A CA 1
ATOM 1472 C C . ASN A 1 191 ? -23.439 -4.941 46.823 1.00 96.12 191 ASN A C 1
ATOM 1474 O O . ASN A 1 191 ? -22.498 -4.344 46.319 1.00 96.12 191 ASN A O 1
ATOM 1478 N N . ARG A 1 192 ? -23.313 -5.599 47.982 1.00 96.88 192 ARG A N 1
ATOM 1479 C CA . ARG A 1 192 ? -22.045 -5.819 48.714 1.00 96.88 192 ARG A CA 1
ATOM 1480 C C . ARG A 1 192 ? -21.639 -7.292 48.814 1.00 96.88 192 ARG A C 1
ATOM 1482 O O . ARG A 1 192 ? -20.623 -7.596 49.425 1.00 96.88 192 ARG A O 1
ATOM 1489 N N . ALA A 1 193 ? -22.442 -8.205 48.273 1.00 96.94 193 ALA A N 1
ATOM 1490 C CA . ALA A 1 193 ? -22.219 -9.645 48.370 1.00 96.94 193 ALA A CA 1
ATOM 1491 C C . ALA A 1 193 ? -22.566 -10.317 47.032 1.00 96.94 193 ALA A C 1
ATOM 1493 O O . ALA A 1 193 ? -21.975 -9.939 46.028 1.00 96.94 193 ALA A O 1
ATOM 1494 N N . THR A 1 194 ? -23.464 -11.303 46.968 1.00 98.19 194 THR A N 1
ATOM 1495 C CA . THR A 1 194 ? -23.732 -12.030 45.709 1.00 98.19 194 THR A CA 1
ATOM 1496 C C . THR A 1 194 ? -25.086 -11.658 45.115 1.00 98.19 194 THR A C 1
ATOM 1498 O O . THR A 1 194 ? -26.108 -11.755 45.796 1.00 98.19 194 THR A O 1
ATOM 1501 N N . LEU A 1 195 ? -25.092 -11.266 43.843 1.00 98.62 195 LEU A N 1
ATOM 1502 C CA . LEU A 1 195 ? -26.281 -10.998 43.041 1.00 98.62 195 LEU A CA 1
ATOM 1503 C C . LEU A 1 195 ? -26.318 -11.948 41.839 1.00 98.62 195 LEU A C 1
ATOM 1505 O O . LEU A 1 195 ? -25.370 -11.979 41.060 1.00 98.62 195 LEU A O 1
ATOM 1509 N N . TYR A 1 196 ? -27.437 -12.644 41.664 1.00 98.69 196 TYR A N 1
ATOM 1510 C CA . TYR A 1 196 ? -27.810 -13.338 40.435 1.00 98.69 196 TYR A CA 1
ATOM 1511 C C . TYR A 1 196 ? -29.047 -12.659 39.853 1.00 98.69 196 TYR A C 1
ATOM 1513 O O . TYR A 1 196 ? -30.032 -12.448 40.563 1.00 98.69 196 TYR A O 1
ATOM 1521 N N . MET A 1 197 ? -28.999 -12.297 38.579 1.00 98.38 197 MET A N 1
ATOM 1522 C CA . MET A 1 197 ? -30.109 -11.689 37.858 1.00 98.38 197 MET A CA 1
ATOM 1523 C C . MET A 1 197 ? -30.211 -12.347 36.489 1.00 98.38 197 MET A C 1
ATOM 1525 O O . MET A 1 197 ? -29.299 -12.223 35.678 1.00 98.38 197 MET A O 1
ATOM 1529 N N . GLN A 1 198 ? -31.303 -13.061 36.252 1.00 98.56 198 GLN A N 1
ATOM 1530 C CA . GLN A 1 198 ? -31.501 -13.861 35.054 1.00 98.56 198 GLN A CA 1
ATOM 1531 C C . GLN A 1 198 ? -32.889 -13.606 34.468 1.00 98.56 198 GLN A C 1
ATOM 1533 O O . GLN A 1 198 ? -33.878 -13.534 35.205 1.00 98.56 198 GLN A O 1
ATOM 1538 N N . ASP A 1 199 ? -32.965 -13.495 33.139 1.00 98.31 199 ASP A N 1
ATOM 1539 C CA . ASP A 1 199 ? -34.217 -13.311 32.390 1.00 98.31 199 ASP A CA 1
ATOM 1540 C C . ASP A 1 199 ? -35.019 -12.079 32.855 1.00 98.31 199 ASP A C 1
ATOM 1542 O O . ASP A 1 199 ? -36.246 -12.035 32.786 1.00 98.31 199 ASP A O 1
ATOM 1546 N N . CYS A 1 200 ? -34.342 -11.064 33.392 1.00 98.12 200 CYS A N 1
ATOM 1547 C CA . CYS A 1 200 ? -34.991 -9.896 33.972 1.00 98.12 200 CYS A CA 1
ATOM 1548 C C . CYS A 1 200 ? -35.185 -8.769 32.955 1.00 98.12 200 CYS A C 1
ATOM 1550 O O . CYS A 1 200 ? -34.392 -8.585 32.032 1.00 98.12 200 CYS A O 1
ATOM 1552 N N . ILE A 1 201 ? -36.201 -7.935 33.182 1.00 96.75 201 ILE A N 1
ATOM 1553 C CA . ILE A 1 201 ? -36.444 -6.724 32.393 1.00 96.75 201 ILE A CA 1
ATOM 1554 C C . ILE A 1 201 ? -36.373 -5.510 33.311 1.00 96.75 201 ILE A C 1
ATOM 1556 O O . ILE A 1 201 ? -37.164 -5.386 34.240 1.00 96.75 201 ILE A O 1
ATOM 1560 N N . VAL A 1 202 ? -35.462 -4.581 33.038 1.00 93.25 202 VAL A N 1
ATOM 1561 C CA . VAL A 1 202 ? -35.385 -3.274 33.700 1.00 93.25 202 VAL A CA 1
ATOM 1562 C C . VAL A 1 202 ? -35.734 -2.205 32.677 1.00 93.25 202 VAL A C 1
ATOM 1564 O O . VAL A 1 202 ? -35.072 -2.071 31.647 1.00 93.25 202 VAL A O 1
ATOM 1567 N N . LYS A 1 203 ? -36.797 -1.448 32.939 1.00 89.88 203 LYS A N 1
ATOM 1568 C CA . LYS A 1 203 ? -37.297 -0.435 32.009 1.00 89.88 203 LYS A CA 1
ATOM 1569 C C . LYS A 1 203 ? -37.894 0.746 32.755 1.00 89.88 203 LYS A C 1
ATOM 1571 O O . LYS A 1 203 ? -38.701 0.542 33.648 1.00 89.88 203 LYS A O 1
ATOM 1576 N N . ASN A 1 204 ? -37.598 1.971 32.335 1.00 81.19 204 ASN A N 1
ATOM 1577 C CA . ASN A 1 204 ? -38.336 3.148 32.809 1.00 81.19 204 ASN A CA 1
ATOM 1578 C C . ASN A 1 204 ? -39.153 3.788 31.684 1.00 81.19 204 ASN A C 1
ATOM 1580 O O . ASN A 1 204 ? -38.892 3.582 30.494 1.00 81.19 204 ASN A O 1
ATOM 1584 N N . THR A 1 205 ? -40.156 4.585 32.054 1.00 82.25 205 THR A N 1
ATOM 1585 C CA . THR A 1 205 ? -41.028 5.303 31.109 1.00 82.25 205 THR A CA 1
ATOM 1586 C C . THR A 1 205 ? -40.408 6.591 30.560 1.00 82.25 205 THR A C 1
ATOM 1588 O O . THR A 1 205 ? -41.125 7.463 30.065 1.00 82.25 205 THR A O 1
ATOM 1591 N N . ILE A 1 206 ? -39.089 6.749 30.669 1.00 77.69 206 ILE A N 1
ATOM 1592 C CA . ILE A 1 206 ? -38.377 7.934 30.189 1.00 77.69 206 ILE A CA 1
ATOM 1593 C C . ILE A 1 206 ? -38.417 7.950 28.665 1.00 77.69 206 ILE A C 1
ATOM 1595 O O . ILE A 1 206 ? -38.063 6.964 28.020 1.00 77.69 206 ILE A O 1
ATOM 1599 N N . LYS A 1 207 ? -38.892 9.067 28.108 1.00 76.62 207 LYS A N 1
ATOM 1600 C CA . LYS A 1 207 ? -38.982 9.282 26.658 1.00 76.62 207 LYS A CA 1
ATOM 1601 C C . LYS A 1 207 ? -37.701 9.879 26.089 1.00 76.62 207 LYS A C 1
ATOM 1603 O O . LYS A 1 207 ? -37.278 9.462 25.020 1.00 76.62 207 LYS A O 1
ATOM 1608 N N . ASP A 1 208 ? -37.108 10.810 26.825 1.00 82.94 208 ASP A N 1
ATOM 1609 C CA . ASP A 1 208 ? -35.861 11.481 26.486 1.00 82.94 208 ASP A CA 1
ATOM 1610 C C . ASP A 1 208 ? -34.899 11.328 27.669 1.00 82.94 208 ASP A C 1
ATOM 1612 O O . ASP A 1 208 ? -35.158 11.815 28.773 1.00 82.94 208 ASP A O 1
ATOM 1616 N N . THR A 1 209 ? -33.830 10.557 27.469 1.00 82.88 209 THR A N 1
ATOM 1617 C CA . THR A 1 209 ? -32.842 10.292 28.519 1.00 82.88 209 THR A CA 1
ATOM 1618 C C . THR A 1 209 ? -31.957 11.502 28.806 1.00 82.88 209 THR A C 1
ATOM 1620 O O . THR A 1 209 ? -31.455 11.607 29.920 1.00 82.88 209 THR A O 1
ATOM 1623 N N . GLU A 1 210 ? -31.777 12.409 27.845 1.00 81.25 210 GLU A N 1
ATOM 1624 C CA . GLU A 1 210 ? -30.967 13.620 27.993 1.00 81.25 210 GLU A CA 1
ATOM 1625 C C . GLU A 1 210 ? -31.720 14.672 28.816 1.00 81.25 210 GLU A C 1
ATOM 1627 O O . GLU A 1 210 ? -31.227 15.115 29.856 1.00 81.25 210 GLU A O 1
ATOM 1632 N N . GLU A 1 211 ? -32.971 14.974 28.445 1.00 83.50 211 GLU A N 1
ATOM 1633 C CA . GLU A 1 211 ? -33.847 15.863 29.229 1.00 83.50 211 GLU A CA 1
ATOM 1634 C C . GLU A 1 211 ? -34.005 15.352 30.670 1.00 83.50 211 GLU A C 1
ATOM 1636 O O . GLU A 1 211 ? -34.023 16.122 31.640 1.00 83.50 211 GLU A O 1
ATOM 1641 N N . PHE A 1 212 ? -34.072 14.027 30.831 1.00 83.31 212 PHE A N 1
ATOM 1642 C CA . PHE A 1 212 ? -34.146 13.406 32.141 1.00 83.31 212 PHE A CA 1
ATOM 1643 C C . PHE A 1 212 ? -32.911 13.716 33.004 1.00 83.31 212 PHE A C 1
ATOM 1645 O O . PHE A 1 212 ? -33.076 14.073 34.173 1.00 83.31 212 PHE A O 1
ATOM 1652 N N . ILE A 1 213 ? -31.697 13.580 32.457 1.00 81.81 213 ILE A N 1
ATOM 1653 C CA . ILE A 1 213 ? -30.441 13.846 33.183 1.00 81.81 213 ILE A CA 1
ATOM 1654 C C . ILE A 1 213 ? -30.409 15.296 33.670 1.00 81.81 213 ILE A C 1
ATOM 1656 O O . ILE A 1 213 ? -30.141 15.538 34.847 1.00 81.81 213 ILE A O 1
ATOM 1660 N N . ILE A 1 214 ? -30.776 16.239 32.798 1.00 81.56 214 ILE A N 1
ATOM 1661 C CA . ILE A 1 214 ? -30.835 17.673 33.115 1.00 81.56 214 ILE A CA 1
ATOM 1662 C C . ILE A 1 214 ? -31.846 17.944 34.242 1.00 81.56 214 ILE A C 1
ATOM 1664 O O . ILE A 1 214 ? -31.596 18.750 35.139 1.00 81.56 214 ILE A O 1
ATOM 1668 N N . THR A 1 215 ? -32.984 17.245 34.229 1.00 83.69 215 THR A N 1
ATOM 1669 C CA . THR A 1 215 ? -34.056 17.424 35.221 1.00 83.69 215 THR A CA 1
ATOM 1670 C C . THR A 1 215 ? -33.725 16.795 36.583 1.00 83.69 215 THR A C 1
ATOM 1672 O O . THR A 1 215 ? -34.176 17.292 37.618 1.00 83.69 215 THR A O 1
ATOM 1675 N N . TYR A 1 216 ? -32.952 15.703 36.610 1.00 79.81 216 TYR A N 1
ATOM 1676 C CA . TYR A 1 216 ? -32.628 14.938 37.822 1.00 79.81 216 TYR A CA 1
ATOM 1677 C C . TYR A 1 216 ? -31.111 14.810 38.034 1.00 79.81 216 TYR A C 1
ATOM 1679 O O . TYR A 1 216 ? -30.561 13.718 37.890 1.00 79.81 216 TYR A O 1
ATOM 1687 N N . PRO A 1 217 ? -30.427 15.876 38.490 1.00 79.19 217 PRO A N 1
ATOM 1688 C CA . PRO A 1 217 ? -28.964 15.914 38.591 1.00 79.19 217 PRO A CA 1
ATOM 1689 C C . PRO A 1 217 ? -28.359 14.970 39.647 1.00 79.19 217 PRO A C 1
ATOM 1691 O O . PRO A 1 217 ? -27.148 14.764 39.653 1.00 79.19 217 PRO A O 1
ATOM 1694 N N . ASN A 1 218 ? -29.170 14.320 40.493 1.00 81.06 218 ASN A N 1
ATOM 1695 C CA . ASN A 1 218 ? -28.731 13.325 41.492 1.00 81.06 218 ASN A CA 1
ATOM 1696 C C . ASN A 1 218 ? -29.199 11.888 41.181 1.00 81.06 218 ASN A C 1
ATOM 1698 O O . ASN A 1 218 ? -29.206 11.011 42.055 1.00 81.06 218 ASN A O 1
ATOM 1702 N N . ALA A 1 219 ? -29.645 11.651 39.951 1.00 81.81 219 ALA A N 1
ATOM 1703 C CA . ALA A 1 219 ? -30.062 10.354 39.464 1.00 81.81 219 ALA A CA 1
ATOM 1704 C C . ALA A 1 219 ? -28.940 9.317 39.559 1.00 81.81 219 ALA A C 1
ATOM 1706 O O . ALA A 1 219 ? -27.873 9.506 38.982 1.00 81.81 219 ALA A O 1
ATOM 1707 N N . ARG A 1 220 ? -29.192 8.205 40.262 1.00 82.50 220 ARG A N 1
ATOM 1708 C CA . ARG A 1 220 ? -28.243 7.085 40.347 1.00 82.50 220 ARG A CA 1
ATOM 1709 C C . ARG A 1 220 ? -28.552 5.978 39.348 1.00 82.50 220 ARG A C 1
ATOM 1711 O O . ARG A 1 220 ? -29.721 5.746 39.035 1.00 82.50 220 ARG A O 1
ATOM 1718 N N . GLY A 1 221 ? -27.502 5.273 38.929 1.00 83.25 221 GLY A N 1
ATOM 1719 C CA . GLY A 1 221 ? -27.572 4.112 38.044 1.00 83.25 221 GLY A CA 1
ATOM 1720 C C . GLY A 1 221 ? -28.405 2.941 38.580 1.00 83.25 221 GLY A C 1
ATOM 1721 O O . GLY A 1 221 ? -28.934 2.949 39.693 1.00 83.25 221 GLY A O 1
ATOM 1722 N N . MET A 1 222 ? -28.518 1.893 37.769 1.00 90.50 222 MET A N 1
ATOM 1723 C CA . MET A 1 222 ? -29.223 0.661 38.110 1.00 90.50 222 MET A CA 1
ATOM 1724 C C . MET A 1 222 ? -28.487 -0.104 39.210 1.00 90.50 222 MET A C 1
ATOM 1726 O O . MET A 1 222 ? -29.113 -0.499 40.190 1.00 90.50 222 MET A O 1
ATOM 1730 N N . LEU A 1 223 ? -27.181 -0.321 39.061 1.00 92.12 223 LEU A N 1
ATOM 1731 C CA . LEU A 1 223 ? -26.409 -1.192 39.941 1.00 92.12 223 LEU A CA 1
ATOM 1732 C C . LEU A 1 223 ? -25.173 -0.475 40.473 1.00 92.12 223 LEU A C 1
ATOM 1734 O O . LEU A 1 223 ? -24.342 -0.012 39.703 1.00 92.12 223 LEU A O 1
ATOM 1738 N N . THR A 1 224 ? -25.006 -0.486 41.791 1.00 92.31 224 THR A N 1
ATOM 1739 C CA . THR A 1 224 ? -23.707 -0.262 42.430 1.00 92.31 224 THR A CA 1
ATOM 1740 C C . THR A 1 224 ? -23.235 -1.584 43.025 1.00 92.31 224 THR A C 1
ATOM 1742 O O . THR A 1 224 ? -23.866 -2.106 43.947 1.00 92.31 224 THR A O 1
ATOM 1745 N N . ASN A 1 225 ? -22.147 -2.144 42.500 1.00 94.56 225 ASN A N 1
ATOM 1746 C CA . ASN A 1 225 ? -21.619 -3.448 42.881 1.00 94.56 225 ASN A CA 1
ATOM 1747 C C . ASN A 1 225 ? -20.277 -3.335 43.616 1.00 94.56 225 ASN A C 1
ATOM 1749 O O . ASN A 1 225 ? -19.294 -2.897 43.041 1.00 94.56 225 ASN A O 1
ATOM 1753 N N . TYR A 1 226 ? -20.224 -3.810 44.856 1.00 95.56 226 TYR A N 1
ATOM 1754 C CA . TYR A 1 226 ? -19.006 -4.041 45.643 1.00 95.56 226 TYR A CA 1
ATOM 1755 C C . TYR A 1 226 ? -18.716 -5.538 45.856 1.00 95.56 226 TYR A C 1
ATOM 1757 O O . TYR A 1 226 ? -17.712 -5.883 46.470 1.00 95.56 226 TYR A O 1
ATOM 1765 N N . GLY A 1 227 ? -19.609 -6.427 45.408 1.00 95.69 227 GLY A N 1
ATOM 1766 C CA . GLY A 1 227 ? -19.486 -7.877 45.561 1.00 95.69 227 GLY A CA 1
ATOM 1767 C C . GLY A 1 227 ? -19.358 -8.596 44.216 1.00 95.69 227 GLY A C 1
ATOM 1768 O O . GLY A 1 227 ? -18.707 -8.101 43.301 1.00 95.69 227 GLY A O 1
ATOM 1769 N N . ALA A 1 228 ? -19.981 -9.766 44.084 1.00 97.19 228 ALA A N 1
ATOM 1770 C CA . ALA A 1 228 ? -20.079 -10.505 42.828 1.00 97.19 228 ALA A CA 1
ATOM 1771 C C . ALA A 1 228 ? -21.479 -10.341 42.223 1.00 97.19 228 ALA A C 1
ATOM 1773 O O . ALA A 1 228 ? -22.479 -10.613 42.893 1.00 97.19 228 ALA A O 1
ATOM 1774 N N . ALA A 1 229 ? -21.551 -9.910 40.966 1.00 98.12 229 ALA A N 1
ATOM 1775 C CA . ALA A 1 229 ? -22.795 -9.777 40.220 1.00 98.12 229 ALA A CA 1
ATOM 1776 C C . ALA A 1 229 ? -22.751 -10.621 38.942 1.00 98.12 229 ALA A C 1
ATOM 1778 O O . ALA A 1 229 ? -21.848 -10.465 38.123 1.00 98.12 229 ALA A O 1
ATOM 1779 N N . TYR A 1 230 ? -23.752 -11.481 38.776 1.00 98.38 230 TYR A N 1
ATOM 1780 C CA . TYR A 1 230 ? -23.975 -12.309 37.596 1.00 98.38 230 TYR A CA 1
ATOM 1781 C C . TYR A 1 230 ? -25.302 -11.886 36.975 1.00 98.38 230 TYR A C 1
ATOM 1783 O O . TYR A 1 230 ? -26.358 -12.133 37.556 1.00 98.38 230 TYR A O 1
ATOM 1791 N N . ILE A 1 231 ? -25.245 -11.209 35.832 1.00 98.31 231 ILE A N 1
ATOM 1792 C CA . ILE A 1 231 ? -26.431 -10.735 35.119 1.00 98.31 231 ILE A CA 1
ATOM 1793 C C . ILE A 1 231 ? -26.446 -11.397 33.748 1.00 98.31 231 ILE A C 1
ATOM 1795 O O . ILE A 1 231 ? -25.532 -11.185 32.942 1.00 98.31 231 ILE A O 1
ATOM 1799 N N . THR A 1 232 ? -27.466 -12.207 33.486 1.00 98.62 232 THR A N 1
ATOM 1800 C CA . THR A 1 232 ? -27.596 -12.934 32.225 1.00 98.62 232 THR A CA 1
ATOM 1801 C C . THR A 1 232 ? -28.978 -12.798 31.613 1.00 98.62 232 THR A C 1
ATOM 1803 O O . THR A 1 232 ? -29.969 -12.583 32.316 1.00 98.62 232 THR A O 1
ATOM 1806 N N . ASP A 1 233 ? -29.028 -12.894 30.284 1.00 98.38 233 ASP A N 1
ATOM 1807 C CA . ASP A 1 233 ? -30.264 -13.017 29.499 1.00 98.38 233 ASP A CA 1
ATOM 1808 C C . ASP A 1 233 ? -31.305 -11.922 29.810 1.00 98.38 233 ASP A C 1
ATOM 1810 O O . ASP A 1 233 ? -32.512 -12.105 29.680 1.00 98.38 233 ASP A O 1
ATOM 1814 N N . SER A 1 234 ? -30.837 -10.752 30.253 1.00 98.25 234 SER A N 1
ATOM 1815 C CA . SER A 1 234 ? -31.683 -9.673 30.755 1.00 98.25 234 SER A CA 1
ATOM 1816 C C . SER A 1 234 ? -31.740 -8.500 29.778 1.00 98.25 234 SER A C 1
ATOM 1818 O O . SER A 1 234 ? -30.805 -8.232 29.022 1.00 98.25 234 SER A O 1
ATOM 1820 N N . THR A 1 235 ? -32.848 -7.761 29.804 1.00 97.31 235 THR A N 1
ATOM 1821 C CA . THR A 1 235 ? -33.050 -6.548 29.000 1.00 97.31 235 THR A CA 1
ATOM 1822 C C . THR A 1 235 ? -33.077 -5.322 29.900 1.00 97.31 235 THR A C 1
ATOM 1824 O O . THR A 1 235 ? -33.916 -5.224 30.791 1.00 97.31 235 THR A O 1
ATOM 1827 N N . ILE A 1 236 ? -32.189 -4.364 29.656 1.00 93.69 236 ILE A N 1
ATOM 1828 C CA . ILE A 1 236 ? -32.097 -3.103 30.393 1.00 93.69 236 ILE A CA 1
ATOM 1829 C C . ILE A 1 236 ? -32.268 -1.971 29.384 1.00 93.69 236 ILE A C 1
ATOM 1831 O O . ILE A 1 236 ? -31.485 -1.844 28.447 1.00 93.69 236 ILE A O 1
ATOM 1835 N N . SER A 1 237 ? -33.315 -1.168 29.550 1.00 91.94 237 SER A N 1
ATOM 1836 C CA . SER A 1 237 ? -33.719 -0.191 28.537 1.00 91.94 237 SER A CA 1
ATOM 1837 C C . SER A 1 237 ? -34.210 1.115 29.144 1.00 91.94 237 SER A C 1
ATOM 1839 O O . SER A 1 237 ? -34.824 1.110 30.213 1.00 91.94 237 SER A O 1
ATOM 1841 N N . ASN A 1 238 ? -34.013 2.225 28.430 1.00 87.69 238 ASN A N 1
ATOM 1842 C CA . ASN A 1 238 ? -34.549 3.542 28.793 1.00 87.69 238 ASN A CA 1
ATOM 1843 C C . ASN A 1 238 ? -34.101 4.008 30.187 1.00 87.69 238 ASN A C 1
ATOM 1845 O O . ASN A 1 238 ? -34.919 4.486 30.980 1.00 87.69 238 ASN A O 1
ATOM 1849 N N . ILE A 1 239 ? -32.820 3.826 30.518 1.00 86.50 239 ILE A N 1
ATOM 1850 C CA . ILE A 1 239 ? -32.271 4.248 31.808 1.00 86.50 239 ILE A CA 1
ATOM 1851 C C . ILE A 1 239 ? -31.359 5.456 31.617 1.00 86.50 239 ILE A C 1
ATOM 1853 O O . ILE A 1 239 ? -30.480 5.460 30.761 1.00 86.50 239 ILE A O 1
ATOM 1857 N N . ALA A 1 240 ? -31.553 6.469 32.451 1.00 86.31 240 ALA A N 1
ATOM 1858 C CA . ALA A 1 240 ? -30.739 7.672 32.490 1.00 86.31 240 ALA A CA 1
ATOM 1859 C C . ALA A 1 240 ? -30.103 7.813 33.880 1.00 86.31 240 ALA A C 1
ATOM 1861 O O . ALA A 1 240 ? -30.745 7.494 34.880 1.00 86.31 240 ALA A O 1
ATOM 1862 N N . SER A 1 241 ? -28.852 8.262 33.962 1.00 85.06 241 SER A N 1
ATOM 1863 C CA . SER A 1 241 ? -28.144 8.460 35.235 1.00 85.06 241 SER A CA 1
ATOM 1864 C C . SER A 1 241 ? -27.273 9.711 35.181 1.00 85.06 241 SER A C 1
ATOM 1866 O O . SER A 1 241 ? -26.531 9.917 34.226 1.00 85.06 241 SER A O 1
ATOM 1868 N N . SER A 1 242 ? -27.320 10.537 36.221 1.00 81.88 242 SER A N 1
ATOM 1869 C CA . SER A 1 242 ? -26.387 11.656 36.382 1.00 81.88 242 SER A CA 1
ATOM 1870 C C . SER A 1 242 ? -25.202 11.288 37.287 1.00 81.88 242 SER A C 1
ATOM 1872 O O . SER A 1 242 ? -24.190 11.983 37.291 1.00 81.88 242 SER A O 1
ATOM 1874 N N . SER A 1 243 ? -25.267 10.163 38.019 1.00 69.94 243 SER A N 1
ATOM 1875 C CA . SER A 1 243 ? -24.232 9.691 38.954 1.00 69.94 243 SER A CA 1
ATOM 1876 C C . SER A 1 243 ? -23.043 8.996 38.275 1.00 69.94 243 SER A C 1
ATOM 1878 O O . SER A 1 243 ? -22.511 8.024 38.805 1.00 69.94 243 SER A O 1
ATOM 1880 N N . ALA A 1 244 ? -22.642 9.472 37.099 1.00 70.38 244 ALA A N 1
ATOM 1881 C CA . ALA A 1 244 ? -21.572 8.949 36.245 1.00 70.38 244 ALA A CA 1
ATOM 1882 C C . ALA A 1 244 ? -21.797 7.574 35.576 1.00 70.38 244 ALA A C 1
ATOM 1884 O O . ALA A 1 244 ? -21.249 7.379 34.497 1.00 70.38 244 ALA A O 1
ATOM 1885 N N . SER A 1 245 ? -22.589 6.632 36.110 1.00 87.50 245 SER A N 1
ATOM 1886 C CA . SER A 1 245 ? -22.830 5.357 35.401 1.00 87.50 245 SER A CA 1
ATOM 1887 C C . SER A 1 245 ? -24.203 4.709 35.618 1.00 87.50 245 SER A C 1
ATOM 1889 O O . SER A 1 245 ? -24.962 5.095 36.514 1.00 87.50 245 SER A O 1
ATOM 1891 N N . LEU A 1 246 ? -24.535 3.724 34.769 1.00 89.12 246 LEU A N 1
ATOM 1892 C CA . LEU A 1 246 ? -25.673 2.813 34.953 1.00 89.12 246 LEU A CA 1
ATOM 1893 C C . LEU A 1 246 ? -25.286 1.613 35.832 1.00 89.12 246 LEU A C 1
ATOM 1895 O O . LEU A 1 246 ? -26.090 1.163 36.652 1.00 89.12 246 LEU A O 1
ATOM 1899 N N . VAL A 1 247 ? -24.071 1.100 35.652 1.00 91.94 247 VAL A N 1
ATOM 1900 C CA . VAL A 1 247 ? -23.460 0.039 36.451 1.00 91.94 247 VAL A CA 1
ATOM 1901 C C . VAL A 1 247 ? -22.111 0.535 36.969 1.00 91.94 247 VAL A C 1
ATOM 1903 O O . VAL A 1 247 ? -21.142 0.602 36.216 1.00 91.94 247 VAL A O 1
ATOM 1906 N N . ASP A 1 248 ? -22.040 0.830 38.265 1.00 90.56 248 ASP A N 1
ATOM 1907 C CA . ASP A 1 248 ? -20.791 1.115 38.974 1.00 90.56 248 ASP A CA 1
ATOM 1908 C C . ASP A 1 248 ? -20.243 -0.186 39.554 1.00 90.56 248 ASP A C 1
ATOM 1910 O O . ASP A 1 248 ? -20.841 -0.753 40.474 1.00 90.56 248 ASP A O 1
ATOM 1914 N N . ASN A 1 249 ? -19.115 -0.672 39.035 1.00 92.75 249 ASN A N 1
ATOM 1915 C CA . ASN A 1 249 ? -18.596 -1.986 39.403 1.00 92.75 249 ASN A CA 1
ATOM 1916 C C . ASN A 1 249 ? -17.246 -1.961 40.135 1.00 92.75 249 ASN A C 1
ATOM 1918 O O . ASN A 1 249 ? -16.200 -2.099 39.519 1.00 92.75 249 ASN A O 1
ATOM 1922 N N . TYR A 1 250 ? -17.270 -1.966 41.462 1.00 93.12 250 TYR A N 1
ATOM 1923 C CA . TYR A 1 250 ? -16.088 -2.107 42.320 1.00 93.12 250 TYR A CA 1
ATOM 1924 C C . TYR A 1 250 ? -15.711 -3.567 42.646 1.00 93.12 250 TYR A C 1
ATOM 1926 O O . TYR A 1 250 ? -14.716 -3.795 43.331 1.00 93.12 250 TYR A O 1
ATOM 1934 N N . GLY A 1 251 ? -16.499 -4.554 42.201 1.00 94.38 251 GLY A N 1
ATOM 1935 C CA . GLY A 1 251 ? -16.292 -5.982 42.475 1.00 94.38 251 GLY A CA 1
ATOM 1936 C C . GLY A 1 251 ? -16.247 -6.851 41.213 1.00 94.38 251 GLY A C 1
ATOM 1937 O O . GLY A 1 251 ? -15.955 -6.363 40.124 1.00 94.38 251 GLY A O 1
ATOM 1938 N N . TYR A 1 252 ? -16.540 -8.148 41.343 1.00 96.81 252 TYR A N 1
ATOM 1939 C CA . TYR A 1 252 ? -16.605 -9.056 40.193 1.00 96.81 252 TYR A CA 1
ATOM 1940 C C . TYR A 1 252 ? -17.909 -8.859 39.416 1.00 96.81 252 TYR A C 1
ATOM 1942 O O . TYR A 1 252 ? -18.993 -8.867 40.011 1.00 96.81 252 TYR A O 1
ATOM 1950 N N . LEU A 1 253 ? -17.807 -8.738 38.093 1.00 97.88 253 LEU A N 1
ATOM 1951 C CA . LEU A 1 253 ? -18.953 -8.571 37.201 1.00 97.88 253 LEU A CA 1
ATOM 1952 C C . LEU A 1 253 ? -18.936 -9.599 36.071 1.00 97.88 253 LEU A C 1
ATOM 1954 O O . LEU A 1 253 ? -17.997 -9.647 35.278 1.00 97.88 253 LEU A O 1
ATOM 1958 N N . TYR A 1 254 ? -20.020 -10.358 35.956 1.00 98.31 254 TYR A N 1
ATOM 1959 C CA . TYR A 1 254 ? -20.294 -11.238 34.828 1.00 98.31 254 TYR A CA 1
ATOM 1960 C C . TYR A 1 254 ? -21.559 -10.778 34.107 1.00 98.31 254 TYR A C 1
ATOM 1962 O O . TYR A 1 254 ? -22.650 -10.830 34.675 1.00 98.31 254 TYR A O 1
ATOM 1970 N N . LEU A 1 255 ? -21.411 -10.326 32.861 1.00 98.12 255 LEU A N 1
ATOM 1971 C CA . LEU A 1 255 ? -22.519 -9.952 31.983 1.00 98.12 255 LEU A CA 1
ATOM 1972 C C . LEU A 1 255 ? -22.542 -10.882 30.776 1.00 98.12 255 LEU A C 1
ATOM 1974 O O . LEU A 1 255 ? -21.613 -10.848 29.967 1.00 98.12 255 LEU A O 1
ATOM 1978 N N . LYS A 1 256 ? -23.607 -11.664 30.600 1.00 98.62 256 LYS A N 1
ATOM 1979 C CA . LYS A 1 256 ? -23.737 -12.544 29.434 1.00 98.62 256 LYS A CA 1
ATOM 1980 C C . LYS A 1 256 ? -25.102 -12.475 28.767 1.00 98.62 256 LYS A C 1
ATOM 1982 O O . LYS A 1 256 ? -26.118 -12.571 29.440 1.00 98.62 256 LYS A O 1
ATOM 1987 N N . SER A 1 257 ? -25.123 -12.373 27.439 1.00 98.44 257 SER A N 1
ATOM 1988 C CA . SER A 1 257 ? -26.362 -12.433 26.641 1.00 98.44 257 SER A CA 1
ATOM 1989 C C . SER A 1 257 ? -27.411 -11.367 26.996 1.00 98.44 257 SER A C 1
ATOM 1991 O O . SER A 1 257 ? -28.599 -11.556 26.752 1.00 98.44 257 SER A O 1
ATOM 1993 N N . ASN A 1 258 ? -27.001 -10.232 27.563 1.00 98.44 258 ASN A N 1
ATOM 1994 C CA . ASN A 1 258 ? -27.919 -9.146 27.900 1.00 98.44 258 ASN A CA 1
ATOM 1995 C C . ASN A 1 258 ? -28.130 -8.196 26.718 1.00 98.44 258 ASN A C 1
ATOM 1997 O O . ASN A 1 258 ? -27.270 -8.061 25.846 1.00 98.44 258 ASN A O 1
ATOM 2001 N N . SER A 1 259 ? -29.246 -7.470 26.739 1.00 98.00 259 SER A N 1
ATOM 2002 C CA . SER A 1 259 ? -29.511 -6.335 25.855 1.00 98.00 259 SER A CA 1
ATOM 2003 C C . SER A 1 259 ? -29.602 -5.055 26.676 1.00 98.00 259 SER A C 1
ATOM 2005 O O . SER A 1 259 ? -30.545 -4.884 27.444 1.00 98.00 259 SER A O 1
ATOM 2007 N N . LEU A 1 260 ? -28.648 -4.146 26.495 1.00 95.44 260 LEU A N 1
ATOM 2008 C CA . LEU A 1 260 ? -28.634 -2.813 27.086 1.00 95.44 260 LEU A CA 1
ATOM 2009 C C . LEU A 1 260 ? -28.856 -1.784 25.981 1.00 95.44 260 LEU A C 1
ATOM 2011 O O . LEU A 1 260 ? -28.054 -1.684 25.049 1.00 95.44 260 LEU A O 1
ATOM 2015 N N . ASN A 1 261 ? -29.953 -1.034 26.047 1.00 93.69 261 ASN A N 1
ATOM 2016 C CA . ASN A 1 261 ? -30.279 -0.086 24.990 1.00 93.69 261 ASN A CA 1
ATOM 2017 C C . ASN A 1 261 ? -30.912 1.223 25.462 1.00 93.69 261 ASN A C 1
ATOM 2019 O O . ASN A 1 261 ? -31.488 1.305 26.547 1.00 93.69 261 ASN A O 1
ATOM 2023 N N . ASN A 1 262 ? -30.798 2.250 24.613 1.00 89.44 262 ASN A N 1
ATOM 2024 C CA . ASN A 1 262 ? -31.386 3.576 24.822 1.00 89.44 262 ASN A CA 1
ATOM 2025 C C . ASN A 1 262 ? -31.122 4.095 26.243 1.00 89.44 262 ASN A C 1
ATOM 2027 O O . ASN A 1 262 ? -32.043 4.304 27.032 1.00 89.44 262 ASN A O 1
ATOM 2031 N N . SER A 1 263 ? -29.846 4.144 26.612 1.00 89.88 263 SER A N 1
ATOM 2032 C CA . SER A 1 263 ? -29.421 4.477 27.971 1.00 89.88 263 SER A CA 1
ATOM 2033 C C . SER A 1 263 ? -28.366 5.573 27.937 1.00 89.88 263 SER A C 1
ATOM 2035 O O . SER A 1 263 ? -27.510 5.564 27.055 1.00 89.88 263 SER A O 1
ATOM 2037 N N . ALA A 1 264 ? -28.416 6.508 28.883 1.00 90.06 264 ALA A N 1
ATOM 2038 C CA . ALA A 1 264 ? -27.529 7.669 28.888 1.00 90.06 264 ALA A CA 1
ATOM 2039 C C . ALA A 1 264 ? -26.950 7.972 30.272 1.00 90.06 264 ALA A C 1
ATOM 2041 O O . ALA A 1 264 ? -27.612 7.767 31.296 1.00 90.06 264 ALA A O 1
ATOM 2042 N N . THR A 1 265 ? -25.720 8.486 30.298 1.00 87.31 265 THR A N 1
ATOM 2043 C CA . THR A 1 265 ? -25.043 8.924 31.526 1.00 87.31 265 THR A CA 1
ATOM 2044 C C . THR A 1 265 ? -24.263 10.214 31.296 1.00 87.31 265 THR A C 1
ATOM 2046 O O . THR A 1 265 ? -23.515 10.276 30.328 1.00 87.31 265 THR A O 1
ATOM 2049 N N . ASP A 1 266 ? -24.357 11.198 32.191 1.00 81.06 266 ASP A N 1
ATOM 2050 C CA . ASP A 1 266 ? -23.724 12.514 31.976 1.00 81.06 266 ASP A CA 1
ATOM 2051 C C . ASP A 1 266 ? -22.187 12.461 32.084 1.00 81.06 266 ASP A C 1
ATOM 2053 O O . ASP A 1 266 ? -21.479 12.681 31.113 1.00 81.06 266 ASP A O 1
ATOM 2057 N N . PHE A 1 267 ? -21.638 12.065 33.240 1.00 75.81 267 PHE A N 1
ATOM 2058 C CA . PHE A 1 267 ? -20.202 12.214 33.553 1.00 75.81 267 PHE A CA 1
ATOM 2059 C C . PHE A 1 267 ? -19.362 10.923 33.521 1.00 75.81 267 PHE A C 1
ATOM 2061 O O . PHE A 1 267 ? -18.253 10.902 34.054 1.00 75.81 267 PHE A O 1
ATOM 2068 N N . GLY A 1 268 ? -19.844 9.830 32.927 1.00 82.44 268 GLY A N 1
ATOM 2069 C CA . GLY A 1 268 ? -19.068 8.583 32.873 1.00 82.44 268 GLY A CA 1
ATOM 2070 C C . GLY A 1 268 ? -19.434 7.690 31.701 1.00 82.44 268 GLY A C 1
ATOM 2071 O O . GLY A 1 268 ? -19.421 8.179 30.577 1.00 82.44 268 GLY A O 1
ATOM 2072 N N . SER A 1 269 ? -19.695 6.410 31.964 1.00 88.94 269 SER A N 1
ATOM 2073 C CA . SER A 1 269 ? -19.983 5.342 30.989 1.00 88.94 269 SER A CA 1
ATOM 2074 C C . SER A 1 269 ? -21.204 4.546 31.438 1.00 88.94 269 SER A C 1
ATOM 2076 O O . SER A 1 269 ? -21.563 4.579 32.615 1.00 88.94 269 SER A O 1
ATOM 2078 N N . ILE A 1 270 ? -21.822 3.760 30.553 1.00 91.81 270 ILE A N 1
ATOM 2079 C CA . ILE A 1 270 ? -22.892 2.840 30.978 1.00 91.81 270 ILE A CA 1
ATOM 2080 C C . ILE A 1 270 ? -22.372 1.875 32.051 1.00 91.81 270 ILE A C 1
ATOM 2082 O O . ILE A 1 270 ? -23.029 1.678 33.071 1.00 91.81 270 ILE A O 1
ATOM 2086 N N . ILE A 1 271 ? -21.176 1.320 31.866 1.00 92.62 271 ILE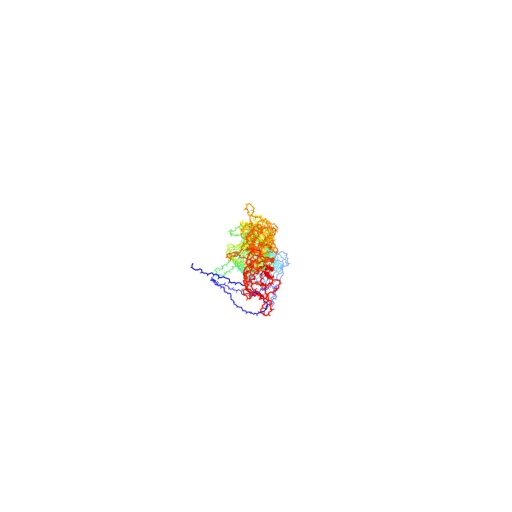 A N 1
ATOM 2087 C CA . ILE A 1 271 ? -20.507 0.444 32.827 1.00 92.62 271 ILE A CA 1
ATOM 2088 C C . ILE A 1 271 ? -19.171 1.078 33.214 1.00 92.62 271 ILE A C 1
ATOM 2090 O O . ILE A 1 271 ? -18.225 1.053 32.427 1.00 92.62 271 ILE A O 1
ATOM 2094 N N . SER A 1 272 ? -19.088 1.606 34.434 1.00 89.88 272 SER A N 1
ATOM 2095 C CA . SER A 1 272 ? -17.927 2.357 34.917 1.00 89.88 272 SER A CA 1
ATOM 2096 C C . SER A 1 272 ? -17.260 1.709 36.127 1.00 89.88 272 SER A C 1
ATOM 2098 O O . SER A 1 272 ? -17.787 0.782 36.751 1.00 89.88 272 SER A O 1
ATOM 2100 N N . HIS A 1 273 ? -16.102 2.268 36.487 1.00 80.06 273 HIS A N 1
ATOM 2101 C CA . HIS A 1 273 ? -15.361 1.970 37.710 1.00 80.06 273 HIS A CA 1
ATOM 2102 C C . HIS A 1 273 ? -14.948 0.510 37.850 1.00 80.06 273 HIS A C 1
ATOM 2104 O O . HIS A 1 273 ? -14.794 0.042 38.971 1.00 80.06 273 HIS A O 1
ATOM 2110 N N . ILE A 1 274 ? -14.735 -0.199 36.738 1.00 77.94 274 ILE A N 1
ATOM 2111 C CA . ILE A 1 274 ? -14.283 -1.592 36.740 1.00 77.94 274 ILE A CA 1
ATOM 2112 C C . ILE A 1 274 ? -12.835 -1.637 37.248 1.00 77.94 274 ILE A C 1
ATOM 2114 O O . ILE A 1 274 ? -11.906 -1.660 36.457 1.00 77.94 274 ILE A O 1
ATOM 2118 N N . TYR A 1 275 ? -12.640 -1.607 38.566 1.00 79.25 275 TYR A N 1
ATOM 2119 C CA . TYR A 1 275 ? -11.333 -1.693 39.241 1.00 79.25 275 TYR A CA 1
ATOM 2120 C C . TYR A 1 275 ? -10.933 -3.136 39.577 1.00 79.25 275 TYR A C 1
ATOM 2122 O O . TYR A 1 275 ? -9.889 -3.388 40.171 1.00 79.25 275 TYR A O 1
ATOM 2130 N N . SER A 1 276 ? -11.796 -4.090 39.237 1.00 86.88 276 SER A N 1
ATOM 2131 C CA . SER A 1 276 ? -11.617 -5.513 39.500 1.00 86.88 276 SER A CA 1
ATOM 2132 C C . SER A 1 276 ? -11.724 -6.300 38.191 1.00 86.88 276 SER A C 1
ATOM 2134 O O . SER A 1 276 ? -11.473 -5.764 37.111 1.00 86.88 276 SER A O 1
ATOM 2136 N N . VAL A 1 277 ? -12.070 -7.583 38.283 1.00 92.50 277 VAL A N 1
ATOM 2137 C CA . VAL A 1 277 ? -12.243 -8.468 37.134 1.00 92.50 277 VAL A CA 1
ATOM 2138 C C . VAL A 1 277 ? -13.674 -8.383 36.611 1.00 92.50 277 VAL A C 1
ATOM 2140 O O . VAL A 1 277 ? -14.630 -8.589 37.362 1.00 92.50 277 VAL A O 1
ATOM 2143 N N . ALA A 1 278 ? -13.821 -8.141 35.310 1.00 96.50 278 ALA A N 1
ATOM 2144 C CA . ALA A 1 278 ? -15.102 -8.223 34.619 1.00 96.50 278 ALA A CA 1
ATOM 2145 C C . ALA A 1 278 ? -15.028 -9.126 33.382 1.00 96.50 278 ALA A C 1
ATOM 2147 O O . ALA A 1 278 ? -14.038 -9.154 32.650 1.00 96.50 278 ALA A O 1
ATOM 2148 N N . VAL A 1 279 ? -16.107 -9.857 33.125 1.00 98.06 279 VAL A N 1
ATOM 2149 C CA . VAL A 1 279 ? -16.267 -10.701 31.940 1.00 98.06 279 VAL A CA 1
ATOM 2150 C C . VAL A 1 279 ? -17.612 -10.363 31.306 1.00 98.06 279 VAL A C 1
ATOM 2152 O O . VAL A 1 279 ? -18.666 -10.551 31.911 1.00 98.06 279 VAL A O 1
ATOM 2155 N N . ILE A 1 280 ? -17.562 -9.815 30.095 1.00 98.25 280 ILE A N 1
ATOM 2156 C CA . ILE A 1 280 ? -18.720 -9.319 29.354 1.00 98.25 280 ILE A CA 1
ATOM 2157 C C . ILE A 1 280 ? -18.756 -10.057 28.017 1.00 98.25 280 ILE A C 1
ATOM 2159 O O . ILE A 1 280 ? -17.916 -9.831 27.139 1.00 98.25 280 ILE A O 1
ATOM 2163 N N . GLU A 1 281 ? -19.721 -10.963 27.870 1.00 98.56 281 GLU A N 1
ATOM 2164 C CA . GLU A 1 281 ? -19.806 -11.890 26.744 1.00 98.56 281 GLU A CA 1
ATOM 2165 C C . GLU A 1 281 ? -21.156 -11.856 26.023 1.00 98.56 281 GLU A C 1
ATOM 2167 O O . GLU A 1 281 ? -22.212 -11.986 26.633 1.00 98.56 281 GLU A O 1
ATOM 2172 N N . ASN A 1 282 ? -21.135 -11.786 24.693 1.00 98.62 282 ASN A N 1
ATOM 2173 C CA . ASN A 1 282 ? -22.329 -11.936 23.849 1.00 98.62 282 ASN A CA 1
ATOM 2174 C C . ASN A 1 282 ? -23.483 -10.964 24.164 1.00 98.62 282 ASN A C 1
ATOM 2176 O O . ASN A 1 282 ? -24.640 -11.270 23.880 1.00 98.62 282 ASN A O 1
ATOM 2180 N N . ASN A 1 283 ? -23.190 -9.794 24.728 1.00 98.69 283 ASN A N 1
ATOM 2181 C CA . ASN A 1 283 ? -24.195 -8.772 25.012 1.00 98.69 283 ASN A CA 1
ATOM 2182 C C . ASN A 1 283 ? -24.431 -7.876 23.786 1.00 98.69 283 ASN A C 1
ATOM 2184 O O . ASN A 1 283 ? -23.560 -7.724 22.923 1.00 98.69 283 ASN A O 1
ATOM 2188 N N . LEU A 1 284 ? -25.605 -7.254 23.729 1.00 98.56 284 LEU A N 1
ATOM 2189 C CA . LEU A 1 284 ? -25.945 -6.172 22.812 1.00 98.56 284 LEU A CA 1
ATOM 2190 C C . LEU A 1 284 ? -25.973 -4.852 23.585 1.00 98.56 284 LEU A C 1
ATOM 2192 O O . LEU A 1 284 ? -26.765 -4.699 24.507 1.00 98.56 284 LEU A O 1
ATOM 2196 N N . PHE A 1 285 ? -25.152 -3.894 23.168 1.00 98.12 285 PHE A N 1
ATOM 2197 C CA . PHE A 1 285 ? -25.162 -2.515 23.645 1.00 98.12 285 PHE A CA 1
ATOM 2198 C C . PHE A 1 285 ? -25.536 -1.605 22.483 1.00 98.12 285 PHE A C 1
ATOM 2200 O O . PHE A 1 285 ? -24.836 -1.599 21.463 1.00 98.12 285 PHE A O 1
ATOM 2207 N N . SER A 1 286 ? -26.648 -0.877 22.595 1.00 97.06 286 SER A N 1
ATOM 2208 C CA . SER A 1 286 ? -27.113 -0.039 21.487 1.00 97.06 286 SER A CA 1
ATOM 2209 C C . SER A 1 286 ? -27.737 1.285 21.895 1.00 97.06 286 SER A C 1
ATOM 2211 O O . SER A 1 286 ? -28.552 1.328 22.813 1.00 97.06 286 SER A O 1
ATOM 2213 N N . ASN A 1 287 ? -27.431 2.352 21.155 1.00 93.56 287 ASN A N 1
ATOM 2214 C CA . ASN A 1 287 ? -27.899 3.707 21.469 1.00 93.56 287 ASN A CA 1
ATOM 2215 C C . ASN A 1 287 ? -27.565 4.092 22.921 1.00 93.56 287 ASN A C 1
ATOM 2217 O O . ASN A 1 287 ? -28.423 4.569 23.668 1.00 93.56 287 ASN A O 1
ATOM 2221 N N . CYS A 1 288 ? -26.341 3.783 23.346 1.00 92.69 288 CYS A N 1
ATOM 2222 C CA . CYS A 1 288 ? -25.811 4.228 24.623 1.00 92.69 288 CYS A CA 1
ATOM 2223 C C . CYS A 1 288 ? -25.042 5.536 24.440 1.00 92.69 288 CYS A C 1
ATOM 2225 O O . CYS A 1 288 ? -24.206 5.620 23.541 1.00 92.69 288 CYS A O 1
ATOM 2227 N N . THR A 1 289 ? -25.308 6.529 25.288 1.00 91.19 289 THR A N 1
ATOM 2228 C CA . THR A 1 289 ? -24.659 7.847 25.215 1.00 91.19 289 THR A CA 1
ATOM 2229 C C . THR A 1 289 ? -23.972 8.182 26.534 1.00 91.19 289 THR A C 1
ATOM 2231 O O . THR A 1 289 ? -24.594 8.093 27.594 1.00 91.19 289 THR A O 1
ATOM 2234 N N . SER A 1 290 ? -22.701 8.582 26.494 1.00 89.19 290 SER A N 1
ATOM 2235 C CA . SER A 1 290 ? -21.962 8.970 27.700 1.00 89.19 290 SER A CA 1
ATOM 2236 C C . SER A 1 290 ? -20.847 9.991 27.437 1.00 89.19 290 SER A C 1
ATOM 2238 O O . SER A 1 290 ? -20.577 10.312 26.288 1.00 89.19 290 SER A O 1
ATOM 2240 N N . THR A 1 291 ? -20.170 10.517 28.464 1.00 86.00 291 THR A N 1
ATOM 2241 C CA . THR A 1 291 ? -18.982 11.372 28.239 1.00 86.00 291 THR A CA 1
ATOM 2242 C C . THR A 1 291 ? -17.728 10.545 27.936 1.00 86.00 291 THR A C 1
ATOM 2244 O O . THR A 1 291 ? -17.010 10.838 26.977 1.00 86.00 291 THR A O 1
ATOM 2247 N N . TYR A 1 292 ? -17.462 9.500 28.724 1.00 82.12 292 TYR A N 1
ATOM 2248 C CA . TYR A 1 292 ? -16.288 8.631 28.586 1.00 82.12 292 TYR A CA 1
ATOM 2249 C C . TYR A 1 292 ? -16.738 7.203 28.358 1.00 82.12 292 TYR A C 1
ATOM 2251 O O . TYR A 1 292 ? -17.553 6.723 29.135 1.00 82.12 292 TYR A O 1
ATOM 2259 N N . GLY A 1 293 ? -16.182 6.503 27.371 1.00 77.00 293 GLY A N 1
ATOM 2260 C CA . GLY A 1 293 ? -16.491 5.097 27.161 1.00 77.00 293 GLY A CA 1
ATOM 2261 C C . GLY A 1 293 ? -17.987 4.912 26.955 1.00 77.00 293 GLY A C 1
ATOM 2262 O O . GLY A 1 293 ? -18.655 4.467 27.885 1.00 77.00 293 GLY A O 1
ATOM 2263 N N . GLY A 1 294 ? -18.505 5.256 25.769 1.00 83.06 294 GLY A N 1
ATOM 2264 C CA . GLY A 1 294 ? -19.943 5.297 25.438 1.00 83.06 294 GLY A CA 1
ATOM 2265 C C . GLY A 1 294 ? -20.734 4.099 25.951 1.00 83.06 294 GLY A C 1
ATOM 2266 O O . GLY A 1 294 ? -21.922 4.205 26.245 1.00 83.06 294 GLY A O 1
ATOM 2267 N N . VAL A 1 295 ? -20.048 2.969 26.134 1.00 94.75 295 VAL A N 1
ATOM 2268 C CA . VAL A 1 295 ? -20.532 1.833 26.906 1.00 94.75 295 VAL A CA 1
ATOM 2269 C C . VAL A 1 295 ? -19.686 1.539 28.153 1.00 94.75 295 VAL A C 1
ATOM 2271 O O . VAL A 1 295 ? -20.260 1.304 29.212 1.00 94.75 295 VAL A O 1
ATOM 2274 N N . ILE A 1 296 ? -18.352 1.510 28.065 1.00 95.94 296 ILE A N 1
ATOM 2275 C CA . ILE A 1 296 ? -17.478 0.983 29.127 1.00 95.94 296 ILE A CA 1
ATOM 2276 C C . ILE A 1 296 ? -16.333 1.946 29.456 1.00 95.94 296 ILE A C 1
ATOM 2278 O O . ILE A 1 296 ? -15.564 2.308 28.567 1.00 95.94 296 ILE A O 1
ATOM 2282 N N . SER A 1 297 ? -16.144 2.247 30.743 1.00 94.25 297 SER A N 1
ATOM 2283 C CA . SER A 1 297 ? -14.907 2.820 31.289 1.00 94.25 297 SER A CA 1
ATOM 2284 C C . SER A 1 297 ? -14.191 1.794 32.174 1.00 94.25 297 SER A C 1
ATOM 2286 O O . SER A 1 297 ? -14.699 1.395 33.228 1.00 94.25 297 SER A O 1
ATOM 2288 N N . ASN A 1 298 ? -13.016 1.337 31.730 1.00 94.56 298 ASN A N 1
ATOM 2289 C CA . ASN A 1 298 ? -12.242 0.285 32.387 1.00 94.56 298 ASN A CA 1
ATOM 2290 C C . ASN A 1 298 ? -10.966 0.812 33.057 1.00 94.56 298 ASN A C 1
ATOM 2292 O O . ASN A 1 298 ? -10.136 1.456 32.409 1.00 94.56 298 ASN A O 1
ATOM 2296 N N . HIS A 1 299 ? -10.782 0.409 34.317 1.00 91.94 299 HIS A N 1
ATOM 2297 C CA . HIS A 1 299 ? -9.599 0.676 35.140 1.00 91.94 299 HIS A CA 1
ATOM 2298 C C . HIS A 1 299 ? -8.944 -0.607 35.689 1.00 91.94 299 HIS A C 1
ATOM 2300 O O . HIS A 1 299 ? -8.041 -0.537 36.517 1.00 91.94 299 HIS A O 1
ATOM 2306 N N . GLY A 1 300 ? -9.413 -1.782 35.263 1.00 91.75 300 GLY A N 1
ATOM 2307 C CA . GLY A 1 300 ? -9.071 -3.083 35.832 1.00 91.75 300 GLY A CA 1
ATOM 2308 C C . GLY A 1 300 ? -8.848 -4.122 34.741 1.00 91.75 300 GLY A C 1
ATOM 2309 O O . GLY A 1 300 ? -8.375 -3.797 33.651 1.00 91.75 300 GLY A O 1
ATOM 2310 N N . ILE A 1 301 ? -9.170 -5.385 35.022 1.00 93.94 301 ILE A N 1
ATOM 2311 C CA . ILE A 1 301 ? -8.964 -6.493 34.080 1.00 93.94 301 ILE A CA 1
ATOM 2312 C C . ILE A 1 301 ? -10.310 -6.901 33.494 1.00 93.94 301 ILE A C 1
ATOM 2314 O O . ILE A 1 301 ? -11.187 -7.376 34.214 1.00 93.94 301 ILE A O 1
ATOM 2318 N N . ILE A 1 302 ? -10.471 -6.768 32.179 1.00 96.75 302 ILE A N 1
ATOM 2319 C CA . ILE A 1 302 ? -11.741 -7.069 31.518 1.00 96.75 302 ILE A CA 1
ATOM 2320 C C . ILE A 1 302 ? -11.582 -7.988 30.309 1.00 96.75 302 ILE A C 1
ATOM 2322 O O . ILE A 1 302 ? -10.671 -7.844 29.493 1.00 96.75 302 ILE A O 1
ATOM 2326 N N . THR A 1 303 ? -12.515 -8.928 30.176 1.00 98.31 303 THR A N 1
ATOM 2327 C CA . THR A 1 303 ? -12.714 -9.717 28.957 1.00 98.31 303 THR A CA 1
ATOM 2328 C C . THR A 1 303 ? -13.978 -9.252 28.248 1.00 98.31 303 THR A C 1
ATOM 2330 O O . THR A 1 303 ? -15.069 -9.334 28.806 1.00 98.31 303 THR A O 1
ATOM 2333 N N . LEU A 1 304 ? -13.826 -8.785 27.011 1.00 98.50 304 LEU A N 1
ATOM 2334 C CA . LEU A 1 304 ? -14.890 -8.359 26.109 1.00 98.50 304 LEU A CA 1
ATOM 2335 C C . LEU A 1 304 ? -14.923 -9.316 24.918 1.00 98.50 304 LEU A C 1
ATOM 2337 O O . LEU A 1 304 ? -14.074 -9.228 24.027 1.00 98.50 304 LEU A O 1
ATOM 2341 N N . LYS A 1 305 ? -15.889 -10.242 24.903 1.00 98.75 305 LYS A N 1
ATOM 2342 C CA . LYS A 1 305 ? -15.953 -11.312 23.899 1.00 98.75 305 LYS A CA 1
ATOM 2343 C C . LYS A 1 305 ? -17.317 -11.432 23.226 1.00 98.75 305 LYS A C 1
ATOM 2345 O O . LYS A 1 305 ? -18.331 -11.600 23.893 1.00 98.75 305 LYS A O 1
ATOM 2350 N N . GLY A 1 306 ? -17.356 -11.420 21.895 1.00 98.62 306 GLY A N 1
ATOM 2351 C CA . GLY A 1 306 ? -18.593 -11.711 21.151 1.00 98.62 306 GLY A CA 1
ATOM 2352 C C . GLY A 1 306 ? -19.704 -10.661 21.287 1.00 98.62 306 GLY A C 1
ATOM 2353 O O . GLY A 1 306 ? -20.841 -10.923 20.894 1.00 98.62 306 GLY A O 1
ATOM 2354 N N . ASN A 1 307 ? -19.419 -9.487 21.855 1.00 98.88 307 ASN A N 1
ATOM 2355 C CA . ASN A 1 307 ? -20.424 -8.446 22.069 1.00 98.88 307 ASN A CA 1
ATOM 2356 C C . ASN A 1 307 ? -20.720 -7.671 20.780 1.00 98.88 307 ASN A C 1
ATOM 2358 O O . ASN A 1 307 ? -19.895 -7.594 19.864 1.00 98.88 307 ASN A O 1
ATOM 2362 N N . ARG A 1 308 ? -21.900 -7.053 20.732 1.00 98.88 308 ARG A N 1
ATOM 2363 C CA . ARG A 1 308 ? -22.348 -6.165 19.656 1.00 98.88 308 ARG A CA 1
ATOM 2364 C C . ARG A 1 308 ? -22.545 -4.761 20.215 1.00 98.88 308 ARG A C 1
ATOM 2366 O O . ARG A 1 308 ? -23.370 -4.576 21.101 1.00 98.88 308 ARG A O 1
ATOM 2373 N N . PHE A 1 309 ? -21.811 -3.791 19.686 1.00 98.69 309 PHE A N 1
ATOM 2374 C CA . PHE A 1 309 ? -21.855 -2.385 20.080 1.00 98.69 309 PHE A CA 1
ATOM 2375 C C . PHE A 1 309 ? -22.345 -1.549 18.897 1.00 98.69 309 PHE A C 1
ATOM 2377 O O . PHE A 1 309 ? -21.598 -1.361 17.930 1.00 98.69 309 PHE A O 1
ATOM 2384 N N . TYR A 1 310 ? -23.599 -1.095 18.947 1.00 98.44 310 TYR A N 1
ATOM 2385 C CA . TYR A 1 310 ? -24.257 -0.391 17.847 1.00 98.44 310 TYR A CA 1
ATOM 2386 C C . TYR A 1 310 ? -24.675 1.030 18.201 1.00 98.44 310 TYR A C 1
ATOM 2388 O O . TYR A 1 310 ? -25.429 1.235 19.145 1.00 98.44 310 TYR A O 1
ATOM 2396 N N . SER A 1 311 ? -24.270 2.004 17.388 1.00 96.75 311 SER A N 1
ATOM 2397 C CA . SER A 1 311 ? -24.768 3.381 17.509 1.00 96.75 311 SER A CA 1
ATOM 2398 C C . SER A 1 311 ? -24.534 4.001 18.891 1.00 96.75 311 SER A C 1
ATOM 2400 O O . SER A 1 311 ? -25.346 4.795 19.361 1.00 96.75 311 SER A O 1
ATOM 2402 N N . ASN A 1 312 ? -23.445 3.616 19.560 1.00 96.06 312 ASN A N 1
ATOM 2403 C CA . ASN A 1 312 ? -23.067 4.196 20.845 1.00 96.06 312 ASN A CA 1
ATOM 2404 C C . ASN A 1 312 ? -22.265 5.477 20.622 1.00 96.06 312 ASN A C 1
ATOM 2406 O O . ASN A 1 312 ? -21.526 5.592 19.640 1.00 96.06 312 ASN A O 1
ATOM 2410 N N . ARG A 1 313 ? -22.448 6.449 21.514 1.00 93.12 313 ARG A N 1
ATOM 2411 C CA . ARG A 1 313 ? -21.929 7.807 21.369 1.00 93.12 313 ARG A CA 1
ATOM 2412 C C . ARG A 1 313 ? -21.185 8.243 22.620 1.00 93.12 313 ARG A C 1
ATOM 2414 O O . ARG A 1 313 ? -21.691 8.051 23.724 1.00 93.12 313 ARG A O 1
ATOM 2421 N N . ALA A 1 314 ? -20.021 8.864 22.449 1.00 91.19 314 ALA A N 1
ATOM 2422 C CA . ALA A 1 314 ? -19.342 9.531 23.556 1.00 91.19 314 ALA A CA 1
ATOM 2423 C C . ALA A 1 314 ? -18.500 10.734 23.144 1.00 91.19 314 ALA A C 1
ATOM 2425 O O . ALA A 1 314 ? -18.208 10.916 21.969 1.00 91.19 314 ALA A O 1
ATOM 2426 N N . SER A 1 315 ? -18.035 11.529 24.105 1.00 88.81 315 SER A N 1
ATOM 2427 C CA . SER A 1 315 ? -16.978 12.513 23.832 1.00 88.81 315 SER A CA 1
ATOM 2428 C C . SER A 1 315 ? -15.639 11.806 23.592 1.00 88.81 315 SER A C 1
ATOM 2430 O O . SER A 1 315 ? -14.937 12.114 22.626 1.00 88.81 315 SER A O 1
ATOM 2432 N N . ILE A 1 316 ? -15.310 10.810 24.428 1.00 90.56 316 ILE A N 1
ATOM 2433 C CA . ILE A 1 316 ? -14.072 10.022 24.340 1.00 90.56 316 ILE A CA 1
ATOM 2434 C C . ILE A 1 316 ? -14.381 8.526 24.414 1.00 90.56 316 ILE A C 1
ATOM 2436 O O . ILE A 1 316 ? -14.933 8.061 25.408 1.00 90.56 316 ILE A O 1
ATOM 2440 N N . GLY A 1 317 ? -13.958 7.754 23.410 1.00 90.56 317 GLY A N 1
ATOM 2441 C CA . GLY A 1 317 ? -14.137 6.304 23.371 1.00 90.56 317 GLY A CA 1
ATOM 2442 C C . GLY A 1 317 ? -15.603 5.932 23.179 1.00 90.56 317 GLY A C 1
ATOM 2443 O O . GLY A 1 317 ? -16.266 5.585 24.146 1.00 90.56 317 GLY A O 1
ATOM 2444 N N . GLY A 1 318 ? -16.127 5.969 21.950 1.00 91.00 318 GLY A N 1
ATOM 2445 C CA . GLY A 1 318 ? -17.556 5.725 21.672 1.00 91.00 318 GLY A CA 1
ATOM 2446 C C . GLY A 1 318 ? -18.080 4.371 22.168 1.00 91.00 318 GLY A C 1
ATOM 2447 O O . GLY A 1 318 ? -19.277 4.205 22.381 1.00 91.00 318 GLY A O 1
ATOM 2448 N N . VAL A 1 319 ? -17.187 3.411 22.425 1.00 97.12 319 VAL A N 1
ATOM 2449 C CA . VAL A 1 319 ? -17.505 2.151 23.105 1.00 97.12 319 VAL A CA 1
ATOM 2450 C C . VAL A 1 319 ? -16.696 1.984 24.386 1.00 97.12 319 VAL A C 1
ATOM 2452 O O . VAL A 1 319 ? -17.279 1.736 25.438 1.00 97.12 319 VAL A O 1
ATOM 2455 N N . LEU A 1 320 ? -15.370 2.099 24.304 1.00 97.31 320 LEU A N 1
ATOM 2456 C CA . LEU A 1 320 ? -14.448 1.770 25.385 1.00 97.31 320 LEU A CA 1
ATOM 2457 C C . LEU A 1 320 ? -13.490 2.929 25.657 1.00 97.31 320 LEU A C 1
ATOM 2459 O O . LEU A 1 320 ? -12.723 3.327 24.782 1.00 97.31 320 LEU A O 1
ATOM 2463 N N . TYR A 1 321 ? -13.483 3.388 26.903 1.00 95.94 321 TYR A N 1
ATOM 2464 C CA . TYR A 1 321 ? -12.376 4.115 27.506 1.00 95.94 321 TYR A CA 1
ATOM 2465 C C . TYR A 1 321 ? -11.579 3.137 28.370 1.00 95.94 321 TYR A C 1
ATOM 2467 O O . TYR A 1 321 ? -12.146 2.495 29.255 1.00 95.94 321 TYR A O 1
ATOM 2475 N N . ASN A 1 322 ? -10.280 2.989 28.116 1.00 96.19 322 ASN A N 1
ATOM 2476 C CA . ASN A 1 322 ? -9.450 2.021 28.820 1.00 96.19 322 ASN A CA 1
ATOM 2477 C C . ASN A 1 322 ? -8.152 2.621 29.348 1.00 96.19 322 ASN A C 1
ATOM 2479 O O . ASN A 1 322 ? -7.372 3.186 28.583 1.00 96.19 322 ASN A O 1
ATOM 2483 N N . ASN A 1 323 ? -7.877 2.349 30.621 1.00 94.56 323 ASN A N 1
ATOM 2484 C CA . ASN A 1 323 ? -6.528 2.404 31.176 1.00 94.56 323 ASN A CA 1
ATOM 2485 C C . ASN A 1 323 ? -6.167 1.159 32.020 1.00 94.56 323 ASN A C 1
ATOM 2487 O O . ASN A 1 323 ? -5.135 1.126 32.681 1.00 94.56 323 ASN A O 1
ATOM 2491 N N . GLY A 1 324 ? -7.000 0.112 31.959 1.00 94.75 324 GLY A N 1
ATOM 2492 C CA . GLY A 1 324 ? -6.749 -1.217 32.521 1.00 94.75 324 GLY A CA 1
ATOM 2493 C C . GLY A 1 324 ? -6.242 -2.227 31.478 1.00 94.75 324 GLY A C 1
ATOM 2494 O O . GLY A 1 324 ? -5.844 -1.856 30.375 1.00 94.75 324 GLY A O 1
ATOM 2495 N N . ASN A 1 325 ? -6.269 -3.523 31.796 1.00 95.81 325 ASN A N 1
ATOM 2496 C CA . ASN A 1 325 ? -5.896 -4.595 30.864 1.00 95.81 325 ASN A CA 1
ATOM 2497 C C . ASN A 1 325 ? -7.138 -5.231 30.222 1.00 95.81 325 ASN A C 1
ATOM 2499 O O . ASN A 1 325 ? -8.082 -5.605 30.918 1.00 95.81 325 ASN A O 1
ATOM 2503 N N . VAL A 1 326 ? -7.128 -5.386 28.895 1.00 98.00 326 VAL A N 1
ATOM 2504 C CA . VAL A 1 326 ? -8.306 -5.809 28.119 1.00 98.00 326 VAL A CA 1
ATOM 2505 C C . VAL A 1 326 ? -7.983 -6.987 27.205 1.00 98.00 326 VAL A C 1
ATOM 2507 O O . VAL A 1 326 ? -7.087 -6.915 26.363 1.00 98.00 326 VAL A O 1
ATOM 2510 N N . SER A 1 327 ? -8.797 -8.038 27.289 1.00 98.44 327 SER A N 1
ATOM 2511 C CA . SER A 1 327 ? -8.952 -9.029 26.221 1.00 98.44 327 SER A CA 1
ATOM 2512 C C . SER A 1 327 ? -10.167 -8.652 25.374 1.00 98.44 327 SER A C 1
ATOM 2514 O O . SER A 1 327 ? -11.293 -8.691 25.866 1.00 98.44 327 SER A O 1
ATOM 2516 N N . PHE A 1 328 ? -9.953 -8.224 24.128 1.00 98.50 328 PHE A N 1
ATOM 2517 C CA . PHE A 1 328 ? -10.993 -7.689 23.245 1.00 98.50 328 PHE A CA 1
ATOM 2518 C C . PHE A 1 328 ? -11.123 -8.566 21.999 1.00 98.50 328 PHE A C 1
ATOM 2520 O O . PHE A 1 328 ? -10.394 -8.382 21.022 1.00 98.50 328 PHE A O 1
ATOM 2527 N N . THR A 1 329 ? -12.031 -9.545 22.021 1.00 98.81 329 THR A N 1
ATOM 2528 C CA . THR A 1 329 ? -12.049 -10.611 21.010 1.00 98.81 329 THR A CA 1
ATOM 2529 C C . THR A 1 329 ? -13.411 -10.845 20.365 1.00 98.81 329 THR A C 1
ATOM 2531 O O . THR A 1 329 ? -14.411 -11.070 21.040 1.00 98.81 329 THR A O 1
ATOM 2534 N N . SER A 1 330 ? -13.447 -10.927 19.032 1.00 98.69 330 SER A N 1
ATOM 2535 C CA . SER A 1 330 ? -14.654 -11.312 18.271 1.00 98.69 330 SER A CA 1
ATOM 2536 C C . SER A 1 330 ? -15.884 -10.424 18.509 1.00 98.69 330 SER A C 1
ATOM 2538 O O . SER A 1 330 ? -17.014 -10.889 18.398 1.00 98.69 330 SER A O 1
ATOM 2540 N N . ASN A 1 331 ? -15.685 -9.149 18.843 1.00 98.88 331 ASN A N 1
ATOM 2541 C CA . ASN A 1 331 ? -16.766 -8.177 18.992 1.00 98.88 331 ASN A CA 1
ATOM 2542 C C . ASN A 1 331 ? -17.116 -7.523 17.647 1.00 98.88 331 ASN A C 1
ATOM 2544 O O . ASN A 1 331 ? -16.286 -7.445 16.736 1.00 98.88 331 ASN A O 1
ATOM 2548 N N . VAL A 1 332 ? -18.339 -7.004 17.543 1.00 98.88 332 VAL A N 1
ATOM 2549 C CA . VAL A 1 332 ? -18.815 -6.222 16.395 1.00 98.88 332 VAL A CA 1
ATOM 2550 C C . VAL A 1 332 ? -19.143 -4.808 16.853 1.00 98.88 332 VAL A C 1
ATOM 2552 O O . VAL A 1 332 ? -19.997 -4.620 17.713 1.00 98.88 332 VAL A O 1
ATOM 2555 N N . LEU A 1 333 ? -18.484 -3.821 16.258 1.00 98.75 333 LEU A N 1
ATOM 2556 C CA . LEU A 1 333 ? -18.617 -2.404 16.562 1.00 98.75 333 LEU A CA 1
ATOM 2557 C C . LEU A 1 333 ? -19.093 -1.696 15.302 1.00 98.75 333 LEU A C 1
ATOM 2559 O O . LEU A 1 333 ? -18.344 -1.597 14.324 1.00 98.75 333 LEU A O 1
ATOM 2563 N N . ARG A 1 334 ? -20.351 -1.251 15.310 1.00 98.62 334 ARG A N 1
ATOM 2564 C CA . ARG A 1 334 ? -20.971 -0.611 14.154 1.00 98.62 334 ARG A CA 1
ATOM 2565 C C . ARG A 1 334 ? -21.602 0.728 14.495 1.00 98.62 334 ARG A C 1
ATOM 2567 O O . ARG A 1 334 ? -22.310 0.830 15.490 1.00 98.62 334 ARG A O 1
ATOM 2574 N N . ASP A 1 335 ? -21.396 1.713 13.629 1.00 97.44 335 ASP A N 1
ATOM 2575 C CA . ASP A 1 335 ? -22.036 3.031 13.710 1.00 97.44 335 ASP A CA 1
ATOM 2576 C C . ASP A 1 335 ? -21.751 3.776 15.030 1.00 97.44 335 ASP A C 1
ATOM 2578 O O . ASP A 1 335 ? -22.542 4.624 15.433 1.00 97.44 335 ASP A O 1
ATOM 2582 N N . ASN A 1 336 ? -20.662 3.449 15.739 1.00 97.19 336 ASN A N 1
ATOM 2583 C CA . ASN A 1 336 ? -20.299 4.149 16.973 1.00 97.19 336 ASN A CA 1
ATOM 2584 C C . ASN A 1 336 ? -19.594 5.467 16.643 1.00 97.19 336 ASN A C 1
ATOM 2586 O O . ASN A 1 336 ? -18.847 5.554 15.663 1.00 97.19 336 ASN A O 1
ATOM 2590 N N . GLU A 1 337 ? -19.839 6.487 17.458 1.00 93.94 337 GLU A N 1
ATOM 2591 C CA . GLU A 1 337 ? -19.391 7.852 17.201 1.00 93.94 337 GLU A CA 1
ATOM 2592 C C . GLU A 1 337 ? -18.754 8.468 18.448 1.00 93.94 337 GLU A C 1
ATOM 2594 O O . GLU A 1 337 ? -19.285 8.357 19.552 1.00 93.94 337 GLU A O 1
ATOM 2599 N N . ALA A 1 338 ? -17.615 9.137 18.282 1.00 91.56 338 ALA A N 1
ATOM 2600 C CA . ALA A 1 338 ? -17.065 9.986 19.331 1.00 91.56 338 ALA A CA 1
ATOM 2601 C C . ALA A 1 338 ? -16.253 11.150 18.775 1.00 91.56 338 ALA A C 1
ATOM 2603 O O . ALA A 1 338 ? -15.831 11.107 17.627 1.00 91.56 338 ALA A O 1
ATOM 2604 N N . THR A 1 339 ? -15.973 12.175 19.577 1.00 87.25 339 THR A N 1
ATOM 2605 C CA . THR A 1 339 ? -15.019 13.218 19.157 1.00 87.25 339 THR A CA 1
ATOM 2606 C C . THR A 1 339 ? -13.603 12.645 19.098 1.00 87.25 339 THR A C 1
ATOM 2608 O O . THR A 1 339 ? -12.927 12.735 18.067 1.00 87.25 339 THR A O 1
ATOM 2611 N N . LEU A 1 340 ? -13.190 11.956 20.163 1.00 88.62 340 LEU A N 1
ATOM 2612 C CA . LEU A 1 340 ? -11.925 11.236 20.248 1.00 88.62 340 LEU A CA 1
ATOM 2613 C C . LEU A 1 340 ? -12.197 9.741 20.406 1.00 88.62 340 LEU A C 1
ATOM 2615 O O . LEU A 1 340 ? -12.906 9.335 21.318 1.00 88.62 340 LEU A O 1
ATOM 2619 N N . ALA A 1 341 ? -11.589 8.912 19.562 1.00 92.25 341 ALA A N 1
ATOM 2620 C CA . ALA A 1 341 ? -11.739 7.462 19.562 1.00 92.25 341 ALA A CA 1
ATOM 2621 C C . ALA A 1 341 ? -13.192 6.983 19.356 1.00 92.25 341 ALA A C 1
ATOM 2623 O O . ALA A 1 341 ? -13.897 6.673 20.312 1.00 92.25 341 ALA A O 1
ATOM 2624 N N . GLY A 1 342 ? -13.635 6.837 18.105 1.00 93.06 342 GLY A N 1
ATOM 2625 C CA . GLY A 1 342 ? -15.013 6.430 17.771 1.00 93.06 342 GLY A CA 1
ATOM 2626 C C . GLY A 1 342 ? -15.415 5.071 18.351 1.00 93.06 342 GLY A C 1
ATOM 2627 O O . GLY A 1 342 ? -16.585 4.835 18.632 1.00 93.06 342 GLY A O 1
ATOM 2628 N N . CYS A 1 343 ? -14.439 4.195 18.607 1.00 97.31 343 CYS A N 1
ATOM 2629 C CA . CYS A 1 343 ? -14.658 2.958 19.353 1.00 97.31 343 CYS A CA 1
ATOM 2630 C C . CYS A 1 343 ? -13.813 2.885 20.626 1.00 97.31 343 CYS A C 1
ATOM 2632 O O . CYS A 1 343 ? -14.374 2.796 21.715 1.00 97.31 343 CYS A O 1
ATOM 2634 N N . ILE A 1 344 ? -12.481 2.875 20.497 1.00 98.12 344 ILE A N 1
ATOM 2635 C CA . ILE A 1 344 ? -11.571 2.543 21.601 1.00 98.12 344 ILE A CA 1
ATOM 2636 C C . ILE A 1 344 ? -10.605 3.697 21.859 1.00 98.12 344 ILE A C 1
ATOM 2638 O O . ILE A 1 344 ? -9.795 4.043 20.998 1.00 98.12 344 ILE A O 1
ATOM 2642 N N . TYR A 1 345 ? -10.657 4.253 23.064 1.00 96.44 345 TYR A N 1
ATOM 2643 C CA . TYR A 1 345 ? -9.609 5.099 23.618 1.00 96.44 345 TYR A CA 1
ATOM 2644 C C . TYR A 1 345 ? -8.779 4.265 24.591 1.00 96.44 345 TYR A C 1
ATOM 2646 O O . TYR A 1 345 ? -9.334 3.674 25.517 1.00 96.44 345 TYR A O 1
ATOM 2654 N N . ASN A 1 346 ? -7.467 4.200 24.378 1.00 96.75 346 ASN A N 1
ATOM 2655 C CA . ASN A 1 346 ? -6.563 3.416 25.210 1.00 96.75 346 ASN A CA 1
ATOM 2656 C C . ASN A 1 346 ? -5.405 4.269 25.722 1.00 96.75 346 ASN A C 1
ATOM 2658 O O . ASN A 1 346 ? -4.709 4.896 24.922 1.00 96.75 346 ASN A O 1
ATOM 2662 N N . GLU A 1 347 ? -5.150 4.241 27.024 1.00 95.62 347 GLU A N 1
ATOM 2663 C CA . GLU A 1 347 ? -4.048 4.962 27.650 1.00 95.62 347 GLU A CA 1
ATOM 2664 C C . GLU A 1 347 ? -3.326 4.129 28.704 1.00 95.62 347 GLU A C 1
ATOM 2666 O O . GLU A 1 347 ? -3.842 3.142 29.223 1.00 95.62 347 GLU A O 1
ATOM 2671 N N . VAL A 1 348 ? -2.092 4.529 28.996 1.00 94.44 348 VAL A N 1
ATOM 2672 C CA . VAL A 1 348 ? -1.279 3.868 30.011 1.00 94.44 348 VAL A CA 1
ATOM 2673 C C . VAL A 1 348 ? -1.701 4.346 31.394 1.00 94.44 348 VAL A C 1
ATOM 2675 O O . VAL A 1 348 ? -1.860 5.545 31.625 1.00 94.44 348 VAL A O 1
ATOM 2678 N N . PHE A 1 349 ? -1.817 3.415 32.333 1.00 92.94 349 PHE A N 1
ATOM 2679 C CA . PHE A 1 349 ? -1.924 3.726 33.752 1.00 92.94 349 PHE A CA 1
ATOM 2680 C C . PHE A 1 349 ? -0.762 3.079 34.492 1.00 92.94 349 PHE A C 1
ATOM 2682 O O . PHE A 1 349 ? -0.438 1.918 34.264 1.00 92.94 349 PHE A O 1
ATOM 2689 N N . ILE A 1 350 ? -0.117 3.846 35.365 1.00 92.06 350 ILE A N 1
ATOM 2690 C CA . ILE A 1 350 ? 0.954 3.351 36.227 1.00 92.06 350 ILE A CA 1
ATOM 2691 C C . ILE A 1 350 ? 0.458 3.491 37.657 1.00 92.06 350 ILE A C 1
ATOM 2693 O O . ILE A 1 350 ? 0.250 4.614 38.133 1.00 92.06 350 ILE A O 1
ATOM 2697 N N . ASP A 1 351 ? 0.263 2.363 38.334 1.00 87.38 351 ASP A N 1
ATOM 2698 C CA . ASP A 1 351 ? -0.089 2.379 39.748 1.00 87.38 351 ASP A CA 1
ATOM 2699 C C . ASP A 1 351 ? 1.121 2.877 40.547 1.00 87.38 351 ASP A C 1
ATOM 2701 O O . ASP A 1 351 ? 2.195 2.280 40.531 1.00 87.38 351 ASP A O 1
ATOM 2705 N N . LYS A 1 352 ? 0.957 3.995 41.256 1.00 90.31 352 LYS A N 1
ATOM 2706 C CA . LYS A 1 352 ? 2.035 4.624 42.036 1.00 90.31 352 LYS A CA 1
ATOM 2707 C C . LYS A 1 352 ? 2.463 3.800 43.252 1.00 90.31 352 LYS A C 1
ATOM 2709 O O . LYS A 1 352 ? 3.525 4.066 43.806 1.00 90.31 352 LYS A O 1
ATOM 2714 N N . ASN A 1 353 ? 1.632 2.860 43.693 1.00 90.00 353 ASN A N 1
ATOM 2715 C CA . ASN A 1 353 ? 1.897 2.023 44.856 1.00 90.00 353 ASN A CA 1
ATOM 2716 C C . ASN A 1 353 ? 2.616 0.728 44.466 1.00 90.00 353 ASN A C 1
ATOM 2718 O O . ASN A 1 353 ? 3.505 0.294 45.195 1.00 90.00 353 ASN A O 1
ATOM 2722 N N . THR A 1 354 ? 2.243 0.114 43.337 1.00 91.06 354 THR A N 1
ATOM 2723 C CA . THR A 1 354 ? 2.816 -1.171 42.885 1.00 91.06 354 THR A CA 1
ATOM 2724 C C . THR A 1 354 ? 3.850 -1.022 41.768 1.00 91.06 354 THR A C 1
ATOM 2726 O O . THR A 1 354 ? 4.610 -1.955 41.521 1.00 91.06 354 THR A O 1
ATOM 2729 N N . ASN A 1 355 ? 3.918 0.143 41.111 1.00 88.94 355 ASN A N 1
ATOM 2730 C CA . ASN A 1 355 ? 4.656 0.395 39.866 1.00 88.94 355 ASN A CA 1
ATOM 2731 C C . ASN A 1 355 ? 4.242 -0.511 38.693 1.00 88.94 355 ASN A C 1
ATOM 2733 O O . ASN A 1 355 ? 4.955 -0.592 37.690 1.00 88.94 355 ASN A O 1
ATOM 2737 N N . GLU A 1 356 ? 3.101 -1.188 38.793 1.00 88.88 356 GLU A N 1
ATOM 2738 C CA . GLU A 1 356 ? 2.562 -1.982 37.697 1.00 88.88 356 GLU A CA 1
ATOM 2739 C C . GLU A 1 356 ? 2.024 -1.073 36.591 1.00 88.88 356 GLU A C 1
ATOM 2741 O O . GLU A 1 356 ? 1.449 -0.009 36.842 1.00 88.88 356 GLU A O 1
ATOM 2746 N N . VAL A 1 357 ? 2.221 -1.513 35.349 1.00 89.56 357 VAL A N 1
ATOM 2747 C CA . VAL A 1 357 ? 1.782 -0.804 34.149 1.00 89.56 357 VAL A CA 1
ATOM 2748 C C . VAL A 1 357 ? 0.558 -1.506 33.576 1.00 89.56 357 VAL A C 1
ATOM 2750 O O . VAL A 1 357 ? 0.601 -2.689 33.239 1.00 89.56 357 VAL A O 1
ATOM 2753 N N . TYR A 1 358 ? -0.513 -0.743 33.428 1.00 91.88 358 TYR A N 1
ATOM 2754 C CA . TYR A 1 358 ? -1.789 -1.137 32.851 1.00 91.88 358 TYR A CA 1
ATOM 2755 C C . TYR A 1 358 ? -2.056 -0.347 31.559 1.00 91.88 358 TYR A C 1
ATOM 2757 O O . TYR A 1 358 ? -1.309 0.571 31.204 1.00 91.88 358 TYR A O 1
ATOM 2765 N N . GLY A 1 359 ? -3.109 -0.719 30.831 1.00 91.94 359 GLY A N 1
ATOM 2766 C CA . GLY A 1 359 ? -3.454 -0.146 29.524 1.00 91.94 359 GLY A CA 1
ATOM 2767 C C . GLY A 1 359 ? -3.179 -1.096 28.356 1.00 91.94 359 GLY A C 1
ATOM 2768 O O . GLY A 1 359 ? -3.311 -0.708 27.195 1.00 91.94 359 GLY A O 1
ATOM 2769 N N . PHE A 1 360 ? -2.763 -2.340 28.625 1.00 96.12 360 PHE A N 1
ATOM 2770 C CA . PHE A 1 360 ? -2.536 -3.310 27.559 1.00 96.12 360 PHE A CA 1
ATOM 2771 C C . PHE A 1 360 ? -3.862 -3.811 26.981 1.00 96.12 360 PHE A C 1
ATOM 2773 O O . PHE A 1 360 ? -4.750 -4.243 27.718 1.00 96.12 360 PHE A O 1
ATOM 2780 N N . ILE A 1 361 ? -3.970 -3.827 25.651 1.00 98.06 361 ILE A N 1
ATOM 2781 C CA . ILE A 1 361 ? -5.109 -4.427 24.951 1.00 98.06 361 ILE A CA 1
ATOM 2782 C C . ILE A 1 361 ? -4.629 -5.550 24.026 1.00 98.06 361 ILE A C 1
ATOM 2784 O O . ILE A 1 361 ? -3.762 -5.351 23.174 1.00 98.06 361 ILE A O 1
ATOM 2788 N N . ASN A 1 362 ? -5.265 -6.717 24.132 1.00 98.38 362 ASN A N 1
ATOM 2789 C CA . ASN A 1 362 ? -5.213 -7.760 23.113 1.00 98.38 362 ASN A CA 1
ATOM 2790 C C . ASN A 1 362 ? -6.487 -7.710 22.252 1.00 98.38 362 ASN A C 1
ATOM 2792 O O . ASN A 1 362 ? -7.524 -8.245 22.640 1.00 98.38 362 ASN A O 1
ATOM 2796 N N . CYS A 1 363 ? -6.427 -7.032 21.106 1.00 98.62 363 CYS A N 1
ATOM 2797 C CA . CYS A 1 363 ? -7.559 -6.765 20.220 1.00 98.62 363 CYS A CA 1
ATOM 2798 C C . CYS A 1 363 ? -7.542 -7.697 19.004 1.00 98.62 363 CYS A C 1
ATOM 2800 O O . CYS A 1 363 ? -6.824 -7.452 18.029 1.00 98.62 363 CYS A O 1
ATOM 2802 N N . THR A 1 364 ? -8.332 -8.773 19.055 1.00 98.75 364 THR A N 1
ATOM 2803 C CA . THR A 1 364 ? -8.274 -9.853 18.061 1.00 98.75 364 THR A CA 1
ATOM 2804 C C . THR A 1 364 ? -9.620 -10.216 17.432 1.00 98.75 364 THR A C 1
ATOM 2806 O O . THR A 1 364 ? -10.631 -10.388 18.112 1.00 98.75 364 THR A O 1
ATOM 2809 N N . LYS A 1 365 ? -9.645 -10.418 16.109 1.00 98.69 365 LYS A N 1
ATOM 2810 C CA . LYS A 1 365 ? -10.820 -10.935 15.369 1.00 98.69 365 LYS A CA 1
ATOM 2811 C C . LYS A 1 365 ? -12.095 -10.085 15.498 1.00 98.69 365 LYS A C 1
ATOM 2813 O O . LYS A 1 365 ? -13.196 -10.606 15.352 1.00 98.69 365 LYS A O 1
ATOM 2818 N N . ASN A 1 366 ? -11.975 -8.792 15.785 1.00 98.88 366 ASN A N 1
ATOM 2819 C CA . ASN A 1 366 ? -13.117 -7.883 15.889 1.00 98.88 366 ASN A CA 1
ATOM 2820 C C . ASN A 1 366 ? -13.493 -7.306 14.522 1.00 98.88 366 ASN A C 1
ATOM 2822 O O . ASN A 1 366 ? -12.679 -7.254 13.600 1.00 98.88 366 ASN A O 1
ATOM 2826 N N . THR A 1 367 ? -14.732 -6.838 14.403 1.00 98.88 367 THR A N 1
ATOM 2827 C CA . THR A 1 367 ? -15.235 -6.131 13.221 1.00 98.88 367 THR A CA 1
ATOM 2828 C C . THR A 1 367 ? -15.611 -4.704 13.599 1.00 98.88 367 THR A C 1
ATOM 2830 O O . THR A 1 367 ? -16.512 -4.508 14.407 1.00 98.88 367 THR A O 1
ATOM 2833 N N . PHE A 1 368 ? -14.944 -3.722 12.999 1.00 98.88 368 PHE A N 1
ATOM 2834 C CA . PHE A 1 368 ? -15.194 -2.292 13.160 1.00 98.88 368 PHE A CA 1
ATOM 2835 C C . PHE A 1 368 ? -15.735 -1.734 11.848 1.00 98.88 368 PHE A C 1
ATOM 2837 O O . PHE A 1 368 ? -14.993 -1.633 10.867 1.00 98.88 368 PHE A O 1
ATOM 2844 N N . THR A 1 369 ? -17.018 -1.385 11.811 1.00 98.56 369 THR A N 1
ATOM 2845 C CA . THR A 1 369 ? -17.674 -0.916 10.587 1.00 98.56 369 THR A CA 1
ATOM 2846 C C . THR A 1 369 ? -18.442 0.382 10.757 1.00 98.56 369 THR A C 1
ATOM 2848 O O . THR A 1 369 ? -19.232 0.492 11.685 1.00 98.56 369 THR A O 1
ATOM 2851 N N . SER A 1 370 ? -18.283 1.327 9.831 1.00 97.81 370 SER A N 1
ATOM 2852 C CA . SER A 1 370 ? -19.067 2.576 9.816 1.00 97.81 370 SER A CA 1
ATOM 2853 C C . SER A 1 370 ? -18.929 3.434 11.081 1.00 97.81 370 SER A C 1
ATOM 2855 O O . SER A 1 370 ? -19.816 4.224 11.390 1.00 97.81 370 SER A O 1
ATOM 2857 N N . ASN A 1 371 ? -17.840 3.283 11.839 1.00 97.62 371 ASN A N 1
ATOM 2858 C CA . ASN A 1 371 ? -17.606 4.106 13.023 1.00 97.62 371 ASN A CA 1
ATOM 2859 C C . ASN A 1 371 ? -17.023 5.462 12.616 1.00 97.62 371 ASN A C 1
ATOM 2861 O O . ASN A 1 371 ? -16.323 5.568 11.600 1.00 97.62 371 ASN A O 1
ATOM 2865 N N . ARG A 1 372 ? -17.305 6.489 13.418 1.00 94.31 372 ARG A N 1
ATOM 2866 C CA . ARG A 1 372 ? -16.963 7.877 13.114 1.00 94.31 372 ARG A CA 1
ATOM 2867 C C . ARG A 1 372 ? -16.262 8.553 14.283 1.00 94.31 372 ARG A C 1
ATOM 2869 O O . ARG A 1 372 ? -16.669 8.394 15.429 1.00 94.31 372 ARG A O 1
ATOM 2876 N N . ALA A 1 373 ? -15.215 9.317 13.994 1.00 92.19 373 ALA A N 1
ATOM 2877 C CA . ALA A 1 373 ? -14.666 10.261 14.961 1.00 92.19 373 ALA A CA 1
ATOM 2878 C C . ALA A 1 373 ? -13.916 11.404 14.298 1.00 92.19 373 ALA A C 1
ATOM 2880 O O . ALA A 1 373 ? -13.614 11.334 13.110 1.00 92.19 373 ALA A O 1
ATOM 2881 N N . SER A 1 374 ? -13.539 12.420 15.069 1.00 84.94 374 SER A N 1
ATOM 2882 C CA . SER A 1 374 ? -12.550 13.381 14.586 1.00 84.94 374 SER A CA 1
ATOM 2883 C C . SER A 1 374 ? -11.161 12.778 14.599 1.00 84.94 374 SER A C 1
ATOM 2885 O O . SER A 1 374 ? -10.477 12.819 13.584 1.00 84.94 374 SER A O 1
ATOM 2887 N N . ILE A 1 375 ? -10.769 12.127 15.694 1.00 88.75 375 ILE A N 1
ATOM 2888 C CA . ILE A 1 375 ? -9.466 11.467 15.822 1.00 88.75 375 ILE A CA 1
ATOM 2889 C C . ILE A 1 375 ? -9.689 10.017 16.248 1.00 88.75 375 ILE A C 1
ATOM 2891 O O . ILE A 1 375 ? -10.326 9.762 17.263 1.00 88.75 375 ILE A O 1
ATOM 2895 N N . GLY A 1 376 ? -9.161 9.059 15.487 1.00 92.50 376 GLY A N 1
ATOM 2896 C CA . GLY A 1 376 ? -9.257 7.634 15.795 1.00 92.50 376 GLY A CA 1
ATOM 2897 C C . GLY A 1 376 ? -10.667 7.068 15.623 1.00 92.50 376 GLY A C 1
ATOM 2898 O O . GLY A 1 376 ? -11.243 6.586 16.588 1.00 92.50 376 GLY A O 1
ATOM 2899 N N . ALA A 1 377 ? -11.245 7.074 14.416 1.00 95.19 377 ALA A N 1
ATOM 2900 C CA . ALA A 1 377 ? -12.594 6.515 14.183 1.00 95.19 377 ALA A CA 1
ATOM 2901 C C . ALA A 1 377 ? -12.775 5.086 14.742 1.00 95.19 377 ALA A C 1
ATOM 2903 O O . ALA A 1 377 ? -13.858 4.709 15.184 1.00 95.19 377 ALA A O 1
ATOM 2904 N N . VAL A 1 378 ? -11.691 4.309 14.778 1.00 97.88 378 VAL A N 1
ATOM 2905 C CA . VAL A 1 378 ? -11.629 3.001 15.435 1.00 97.88 378 VAL A CA 1
ATOM 2906 C C . VAL A 1 378 ? -10.840 3.065 16.735 1.00 97.88 378 VAL A C 1
ATOM 2908 O O . VAL A 1 378 ? -11.299 2.563 17.760 1.00 97.88 378 VAL A O 1
ATOM 2911 N N . LEU A 1 379 ? -9.647 3.656 16.710 1.00 97.38 379 LEU A N 1
ATOM 2912 C CA . LEU A 1 379 ? -8.720 3.580 17.834 1.00 97.38 379 LEU A CA 1
ATOM 2913 C C . LEU A 1 379 ? -7.911 4.866 17.986 1.00 97.38 379 LEU A C 1
ATOM 2915 O O . LEU A 1 379 ? -7.316 5.339 17.019 1.00 97.38 379 LEU A O 1
ATOM 2919 N N . SER A 1 380 ? -7.822 5.359 19.219 1.00 95.62 380 SER A N 1
ATOM 2920 C CA . SER A 1 380 ? -6.796 6.305 19.662 1.00 95.62 380 SER A CA 1
ATOM 2921 C C . SER A 1 380 ? -5.981 5.650 20.773 1.00 95.62 380 SER A C 1
ATOM 2923 O O . SER A 1 380 ? -6.526 5.315 21.824 1.00 95.62 380 SER A O 1
ATOM 2925 N N . ASN A 1 381 ? -4.686 5.441 20.540 1.00 96.44 381 ASN A N 1
ATOM 2926 C CA . ASN A 1 381 ? -3.851 4.589 21.380 1.00 96.44 381 ASN A CA 1
ATOM 2927 C C . ASN A 1 381 ? -2.635 5.313 21.974 1.00 96.44 381 ASN A C 1
ATOM 2929 O O . ASN A 1 381 ? -1.816 5.877 21.246 1.00 96.44 381 ASN A O 1
ATOM 2933 N N . TYR A 1 382 ? -2.482 5.198 23.292 1.00 96.00 382 TYR A N 1
ATOM 2934 C CA . TYR A 1 382 ? -1.372 5.711 24.099 1.00 96.00 382 TYR A CA 1
ATOM 2935 C C . TYR A 1 382 ? -0.754 4.634 25.016 1.00 96.00 382 TYR A C 1
ATOM 2937 O O . TYR A 1 382 ? 0.071 4.958 25.866 1.00 96.00 382 TYR A O 1
ATOM 2945 N N . ALA A 1 383 ? -1.109 3.357 24.833 1.00 96.44 383 ALA A N 1
ATOM 2946 C CA . ALA A 1 383 ? -0.525 2.219 25.549 1.00 96.44 383 ALA A CA 1
ATOM 2947 C C . ALA A 1 383 ? -0.233 1.035 24.612 1.00 96.44 383 ALA A C 1
ATOM 2949 O O . ALA A 1 383 ? -0.458 1.100 23.406 1.00 96.44 383 ALA A O 1
ATOM 2950 N N . ASN A 1 384 ? 0.339 -0.047 25.137 1.00 96.75 384 ASN A N 1
ATOM 2951 C CA . ASN A 1 384 ? 0.709 -1.196 24.314 1.00 96.75 384 ASN A CA 1
ATOM 2952 C C . ASN A 1 384 ? -0.541 -1.921 23.796 1.00 96.75 384 ASN A C 1
ATOM 2954 O O . ASN A 1 384 ? -1.424 -2.274 24.575 1.00 96.75 384 ASN A O 1
ATOM 2958 N N . ILE A 1 385 ? -0.599 -2.198 22.491 1.00 98.19 385 ILE A N 1
ATOM 2959 C CA . ILE A 1 385 ? -1.717 -2.943 21.900 1.00 98.19 385 ILE A CA 1
ATOM 2960 C C . ILE A 1 385 ? -1.256 -3.981 20.879 1.00 98.19 385 ILE A C 1
ATOM 2962 O O . ILE A 1 385 ? -0.434 -3.721 19.994 1.00 98.19 385 ILE A O 1
ATOM 2966 N N . THR A 1 386 ? -1.854 -5.160 20.983 1.00 98.50 386 THR A N 1
ATOM 2967 C CA . THR A 1 386 ? -1.884 -6.166 19.926 1.00 98.50 386 THR A CA 1
ATOM 2968 C C . THR A 1 386 ? -3.181 -6.001 19.143 1.00 98.50 386 THR A C 1
ATOM 2970 O O . THR A 1 386 ? -4.261 -6.001 19.724 1.00 98.50 386 THR A O 1
ATOM 2973 N N . PHE A 1 387 ? -3.083 -5.840 17.828 1.00 98.69 387 PHE A N 1
ATOM 2974 C CA . PHE A 1 387 ? -4.207 -5.601 16.931 1.00 98.69 387 PHE A CA 1
ATOM 2975 C C . PHE A 1 387 ? -4.145 -6.603 15.774 1.00 98.69 387 PHE A C 1
ATOM 2977 O O . PHE A 1 387 ? -3.467 -6.379 14.766 1.00 98.69 387 PHE A O 1
ATOM 2984 N N . GLU A 1 388 ? -4.818 -7.743 15.942 1.00 98.75 388 GLU A N 1
ATOM 2985 C CA . GLU A 1 388 ? -4.699 -8.896 15.047 1.00 98.75 388 GLU A CA 1
ATOM 2986 C C . GLU A 1 388 ? -6.013 -9.357 14.422 1.00 98.75 388 GLU A C 1
ATOM 2988 O O . GLU A 1 388 ? -7.007 -9.586 15.109 1.00 98.75 388 GLU A O 1
ATOM 2993 N N . GLY A 1 389 ? -5.990 -9.651 13.120 1.00 98.69 389 GLY A N 1
ATOM 2994 C CA . GLY A 1 389 ? -7.080 -10.405 12.494 1.00 98.69 389 GLY A CA 1
ATOM 2995 C C . GLY A 1 389 ? -8.414 -9.662 12.485 1.00 98.69 389 GLY A C 1
ATOM 2996 O O . GLY A 1 389 ? -9.459 -10.291 12.342 1.00 98.69 389 GLY A O 1
ATOM 2997 N N . ASN A 1 390 ? -8.397 -8.345 12.690 1.00 98.88 390 ASN A N 1
ATOM 2998 C CA . ASN A 1 390 ? -9.587 -7.513 12.728 1.00 98.88 390 ASN A CA 1
ATOM 2999 C C . ASN A 1 390 ? -10.012 -7.103 11.308 1.00 98.88 390 ASN A C 1
ATOM 3001 O O . ASN A 1 390 ? -9.194 -7.020 10.385 1.00 98.88 390 ASN A O 1
ATOM 3005 N N . ILE A 1 391 ? -11.301 -6.808 11.151 1.00 98.88 391 ILE A N 1
ATOM 3006 C CA . ILE A 1 391 ? -11.897 -6.231 9.942 1.00 98.88 391 ILE A CA 1
ATOM 3007 C C . ILE A 1 391 ? -12.252 -4.778 10.249 1.00 98.88 391 ILE A C 1
ATOM 3009 O O . ILE A 1 391 ? -12.995 -4.509 11.187 1.00 98.88 391 ILE A O 1
ATOM 3013 N N . ILE A 1 392 ? -11.720 -3.845 9.466 1.00 98.81 392 ILE A N 1
ATOM 3014 C CA . ILE A 1 392 ? -11.847 -2.403 9.661 1.00 98.81 392 ILE A CA 1
ATOM 3015 C C . ILE A 1 392 ? -12.406 -1.820 8.371 1.00 98.81 392 ILE A C 1
ATOM 3017 O O . ILE A 1 392 ? -11.652 -1.623 7.417 1.00 98.81 392 ILE A O 1
ATOM 3021 N N . GLY A 1 393 ? -13.719 -1.586 8.334 1.00 98.19 393 GLY A N 1
ATOM 3022 C CA . GLY A 1 393 ? -14.425 -1.250 7.103 1.00 98.19 393 GLY A CA 1
ATOM 3023 C C . GLY A 1 393 ? -15.314 -0.020 7.137 1.00 98.19 393 GLY A C 1
ATOM 3024 O O . GLY A 1 393 ? -16.122 0.134 8.040 1.00 98.19 393 GLY A O 1
ATOM 3025 N N . ASN A 1 394 ? -15.254 0.821 6.106 1.00 98.19 394 ASN A N 1
ATOM 3026 C CA . ASN A 1 394 ? -16.133 1.992 5.961 1.00 98.19 394 ASN A CA 1
ATOM 3027 C C . ASN A 1 394 ? -16.096 2.962 7.160 1.00 98.19 394 ASN A C 1
ATOM 3029 O O . ASN A 1 394 ? -17.068 3.669 7.401 1.00 98.19 394 ASN A O 1
ATOM 3033 N N . ASN A 1 395 ? -15.017 2.985 7.945 1.00 98.06 395 ASN A N 1
ATOM 3034 C CA . ASN A 1 395 ? -14.889 3.932 9.052 1.00 98.06 395 ASN A CA 1
ATOM 3035 C C . ASN A 1 395 ? -14.477 5.303 8.506 1.00 98.06 395 ASN A C 1
ATOM 3037 O O . ASN A 1 395 ? -13.773 5.384 7.494 1.00 98.06 395 ASN A O 1
ATOM 3041 N N . HIS A 1 396 ? -14.921 6.363 9.176 1.00 94.75 396 HIS A N 1
ATOM 3042 C CA . HIS A 1 396 ? -14.812 7.729 8.680 1.00 94.75 396 HIS A CA 1
ATOM 3043 C C . HIS A 1 396 ? -14.213 8.662 9.735 1.00 94.75 396 HIS A C 1
ATOM 3045 O O . HIS A 1 396 ? -14.774 8.793 10.823 1.00 94.75 396 HIS A O 1
ATOM 3051 N N . ALA A 1 397 ? -13.085 9.312 9.429 1.00 91.88 397 ALA A N 1
ATOM 3052 C CA . ALA A 1 397 ? -12.470 10.290 10.328 1.00 91.88 397 ALA A CA 1
ATOM 3053 C C . ALA A 1 397 ? -12.445 11.717 9.751 1.00 91.88 397 ALA A C 1
ATOM 3055 O O . ALA A 1 397 ? -11.703 12.001 8.808 1.00 91.88 397 ALA A O 1
ATOM 3056 N N . THR A 1 398 ? -13.227 12.628 10.336 1.00 81.94 398 THR A N 1
ATOM 3057 C CA . THR A 1 398 ? -13.416 14.008 9.840 1.00 81.94 398 THR A CA 1
ATOM 3058 C C . THR A 1 398 ? -13.540 15.026 10.962 1.00 81.94 398 THR A C 1
ATOM 3060 O O . THR A 1 398 ? -14.046 14.705 12.032 1.00 81.94 398 THR A O 1
ATOM 3063 N N . ASP A 1 399 ? -13.185 16.281 10.680 1.00 72.75 399 ASP A N 1
ATOM 3064 C CA . ASP A 1 399 ? -13.269 17.403 11.634 1.00 72.75 399 ASP A CA 1
ATOM 3065 C C . ASP A 1 399 ? -14.704 17.745 12.096 1.00 72.75 399 ASP A C 1
ATOM 3067 O O . ASP A 1 399 ? -14.883 18.561 12.996 1.00 72.75 399 ASP A O 1
ATOM 3071 N N . ASP A 1 400 ? -15.720 17.099 11.525 1.00 64.75 400 ASP A N 1
ATOM 3072 C CA . ASP A 1 400 ? -17.135 17.246 11.877 1.00 64.75 400 ASP A CA 1
ATOM 3073 C C . ASP A 1 400 ? -17.494 16.465 13.161 1.00 64.75 400 ASP A C 1
ATOM 3075 O O . ASP A 1 400 ? -18.282 15.513 13.128 1.00 64.75 400 ASP A O 1
ATOM 3079 N N . ALA A 1 401 ? -16.880 16.834 14.289 1.00 56.94 401 ALA A N 1
ATOM 3080 C CA . ALA A 1 401 ? -17.178 16.255 15.599 1.00 56.94 401 ALA A CA 1
ATOM 3081 C C . ALA A 1 401 ? -18.624 16.555 16.042 1.00 56.94 401 ALA A C 1
ATOM 3083 O O . ALA A 1 401 ? -19.112 17.667 15.846 1.00 56.94 401 ALA A O 1
ATOM 3084 N N . PHE A 1 402 ? -19.290 15.597 16.700 1.00 54.59 402 PHE A N 1
ATOM 3085 C CA . PHE A 1 402 ? -20.593 15.829 17.346 1.00 54.59 402 PHE A CA 1
ATOM 3086 C C . PHE A 1 402 ? -20.461 16.592 18.682 1.00 54.59 402 PHE A C 1
ATOM 3088 O O . PHE A 1 402 ? -21.372 17.328 19.048 1.00 54.59 402 PHE A O 1
ATOM 3095 N N . PHE A 1 403 ? -19.326 16.460 19.388 1.00 56.31 403 PHE A N 1
ATOM 3096 C CA . PHE A 1 403 ? -19.012 17.194 20.626 1.00 56.31 403 PHE A CA 1
ATOM 3097 C C . PHE A 1 403 ? -17.820 18.144 20.424 1.00 56.31 403 PHE A C 1
ATOM 3099 O O . PHE A 1 403 ? -16.930 17.843 19.623 1.00 56.31 403 PHE A O 1
ATOM 3106 N N . GLU A 1 404 ? -17.778 19.267 21.155 1.00 48.97 404 GLU A N 1
ATOM 3107 C CA . GLU A 1 404 ? -16.681 20.246 21.079 1.00 48.97 404 GLU A CA 1
ATOM 3108 C C . GLU A 1 404 ? -15.309 19.580 21.301 1.00 48.97 404 GLU A C 1
ATOM 3110 O O . GLU A 1 404 ? -15.130 18.747 22.189 1.00 48.97 404 GLU A O 1
ATOM 3115 N N . ASN A 1 405 ? -14.343 19.926 20.447 1.00 49.78 405 ASN A N 1
ATOM 3116 C CA . ASN A 1 405 ? -13.000 19.352 20.450 1.00 49.78 405 ASN A CA 1
ATOM 3117 C C . ASN A 1 405 ? -12.246 19.754 21.734 1.00 49.78 405 ASN A C 1
AT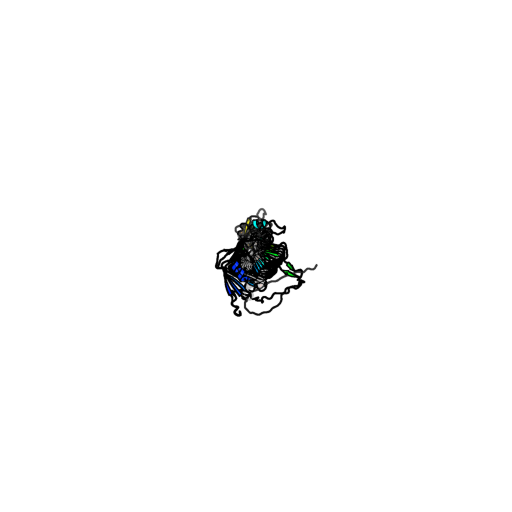OM 3119 O O . ASN A 1 405 ? -12.081 20.941 22.011 1.00 49.78 405 ASN A O 1
ATOM 3123 N N . ASP A 1 406 ? -11.745 18.772 22.485 1.00 47.31 406 ASP A N 1
ATOM 3124 C CA . ASP A 1 406 ? -11.052 18.916 23.776 1.00 47.31 406 ASP A CA 1
ATOM 3125 C C . ASP A 1 406 ? -9.615 19.476 23.663 1.00 47.31 406 ASP A C 1
ATOM 3127 O O . ASP A 1 406 ? -8.836 19.444 24.617 1.00 47.31 406 ASP A O 1
ATOM 3131 N N . GLY A 1 407 ? -9.246 20.023 22.501 1.00 43.88 407 GLY A N 1
ATOM 3132 C CA . GLY A 1 407 ? -7.975 20.716 22.289 1.00 43.88 407 GLY A CA 1
ATOM 3133 C C . GLY A 1 407 ? -6.782 19.793 22.026 1.00 43.88 407 GLY A C 1
ATOM 3134 O O . GLY A 1 407 ? -5.638 20.259 22.043 1.00 43.88 407 GLY A O 1
ATOM 3135 N N . LYS A 1 408 ? -6.999 18.497 21.756 1.00 49.53 408 LYS A N 1
ATOM 3136 C CA . LYS A 1 408 ? -5.917 17.580 21.365 1.00 49.53 408 LYS A CA 1
ATOM 3137 C C . LYS A 1 408 ? -5.585 17.714 19.875 1.00 49.53 408 LYS A C 1
ATOM 3139 O O . LYS A 1 408 ? -6.380 17.413 18.991 1.00 49.53 408 LYS A O 1
ATOM 3144 N N . ASN A 1 409 ? -4.348 18.126 19.597 1.00 46.09 409 ASN A N 1
ATOM 3145 C CA . ASN A 1 409 ? -3.794 18.211 18.245 1.00 46.09 409 ASN A CA 1
ATOM 3146 C C . ASN A 1 409 ? -3.510 16.805 17.682 1.00 46.09 409 ASN A C 1
ATOM 3148 O O . ASN A 1 409 ? -2.489 16.195 18.006 1.00 46.09 409 ASN A O 1
ATOM 3152 N N . GLY A 1 410 ? -4.376 16.305 16.801 1.00 53.56 410 GLY A N 1
ATOM 3153 C CA . GLY A 1 410 ? -4.166 15.080 16.027 1.00 53.56 410 GLY A CA 1
ATOM 3154 C C . GLY A 1 410 ? -4.552 15.275 14.563 1.00 53.56 410 GLY A C 1
ATOM 3155 O O . GLY A 1 410 ? -5.409 16.099 14.259 1.00 53.56 410 GLY A O 1
ATOM 3156 N N . GLY A 1 411 ? -3.920 14.541 13.640 1.00 61.62 411 GLY A N 1
ATOM 3157 C CA . GLY A 1 411 ? -4.510 14.383 12.312 1.00 61.62 411 GLY A CA 1
ATOM 3158 C C . GLY A 1 411 ? -5.793 13.575 12.471 1.00 61.62 411 GLY A C 1
ATOM 3159 O O . GLY A 1 411 ? -5.807 12.614 13.244 1.00 61.62 411 GLY A O 1
ATOM 3160 N N . THR A 1 412 ? -6.867 13.945 11.774 1.00 81.56 412 THR A N 1
ATOM 3161 C CA . THR A 1 412 ? -8.018 13.043 11.646 1.00 81.56 412 THR A CA 1
ATOM 3162 C C . THR A 1 412 ? -7.493 11.693 11.182 1.00 81.56 412 THR A C 1
ATOM 3164 O O . THR A 1 412 ? -6.676 11.702 10.273 1.00 81.56 412 THR A O 1
ATOM 3167 N N . ALA A 1 413 ? -7.859 10.574 11.795 1.00 91.31 413 ALA A N 1
ATOM 3168 C CA . ALA A 1 413 ? -7.300 9.271 11.436 1.00 91.31 413 ALA A CA 1
ATOM 3169 C C . ALA A 1 413 ? -8.258 8.148 11.818 1.00 91.31 413 ALA A C 1
ATOM 3171 O O . ALA A 1 413 ? -9.020 8.273 12.776 1.00 91.31 413 ALA A O 1
ATOM 3172 N N . VAL A 1 414 ? -8.196 7.021 11.113 1.00 96.38 414 VAL A N 1
ATOM 3173 C CA . VAL A 1 414 ? -8.968 5.825 11.501 1.00 96.38 414 VAL A CA 1
ATOM 3174 C C . VAL A 1 414 ? -8.333 5.143 12.711 1.00 96.38 414 VAL A C 1
ATOM 3176 O O . VAL A 1 414 ? -9.037 4.768 13.650 1.00 96.38 414 VAL A O 1
ATOM 3179 N N . ILE A 1 415 ? -7.001 5.057 12.719 1.00 97.69 415 ILE A N 1
ATOM 3180 C CA . ILE A 1 415 ? -6.196 4.660 13.875 1.00 97.69 415 ILE A CA 1
ATOM 3181 C C . ILE A 1 415 ? -5.168 5.761 14.145 1.00 97.69 415 ILE A C 1
ATOM 3183 O O . ILE A 1 415 ? -4.316 6.020 13.295 1.00 97.69 415 ILE A O 1
ATOM 3187 N N . ASP A 1 416 ? -5.221 6.367 15.330 1.00 95.69 416 ASP A N 1
ATOM 3188 C CA . ASP A 1 416 ? -4.168 7.238 15.866 1.00 95.69 416 ASP A CA 1
ATOM 3189 C C . ASP A 1 416 ? -3.349 6.463 16.904 1.00 95.69 416 ASP A C 1
ATOM 3191 O O . ASP A 1 416 ? -3.894 5.940 17.877 1.00 95.69 416 ASP A O 1
ATOM 3195 N N . ASN A 1 417 ? -2.037 6.354 16.693 1.00 96.19 417 ASN A N 1
ATOM 3196 C CA . ASN A 1 417 ? -1.150 5.596 17.569 1.00 96.19 417 ASN A CA 1
ATOM 3197 C C . ASN A 1 417 ? 0.028 6.436 18.068 1.00 96.19 417 ASN A C 1
ATOM 3199 O O . ASN A 1 417 ? 0.841 6.918 17.280 1.00 96.19 417 ASN A O 1
ATOM 3203 N N . ASN A 1 418 ? 0.186 6.503 19.387 1.00 95.06 418 ASN A N 1
ATOM 3204 C CA . ASN A 1 418 ? 1.258 7.216 20.082 1.00 95.06 418 ASN A CA 1
ATOM 3205 C C . ASN A 1 418 ? 2.135 6.278 20.938 1.00 95.06 418 ASN A C 1
ATOM 3207 O O . ASN A 1 418 ? 3.016 6.750 21.649 1.00 95.06 418 ASN A O 1
ATOM 3211 N N . ALA A 1 419 ? 1.928 4.958 20.857 1.00 96.12 419 ALA A N 1
ATOM 3212 C CA . ALA A 1 419 ? 2.612 3.958 21.682 1.00 96.12 419 ALA A CA 1
ATOM 3213 C C . ALA A 1 419 ? 3.132 2.763 20.858 1.00 96.12 419 ALA A C 1
ATOM 3215 O O . ALA A 1 419 ? 3.248 2.836 19.629 1.00 96.12 419 ALA A O 1
ATOM 3216 N N . TYR A 1 420 ? 3.521 1.673 21.523 1.00 97.44 420 TYR A N 1
ATOM 3217 C CA . TYR A 1 420 ? 3.890 0.435 20.842 1.00 97.44 420 TYR A CA 1
ATOM 3218 C C . TYR A 1 420 ? 2.641 -0.308 20.358 1.00 97.44 420 TYR A C 1
ATOM 3220 O O . TYR A 1 420 ? 1.708 -0.544 21.126 1.00 97.44 420 TYR A O 1
ATOM 3228 N N . MET A 1 421 ? 2.626 -0.691 19.082 1.00 98.19 421 MET A N 1
ATOM 3229 C CA . MET A 1 421 ? 1.476 -1.355 18.478 1.00 98.19 421 MET A CA 1
ATOM 3230 C C . MET A 1 421 ? 1.899 -2.420 17.462 1.00 98.19 421 MET A C 1
ATOM 3232 O O . MET A 1 421 ? 2.648 -2.156 16.519 1.00 98.19 421 MET A O 1
ATOM 3236 N N . ASN A 1 422 ? 1.358 -3.627 17.625 1.00 98.56 422 ASN A N 1
ATOM 3237 C CA . ASN A 1 422 ? 1.494 -4.720 16.667 1.00 98.56 422 ASN A CA 1
ATOM 3238 C C . ASN A 1 422 ? 0.216 -4.833 15.834 1.00 98.56 422 ASN A C 1
ATOM 3240 O O . ASN A 1 422 ? -0.829 -5.192 16.361 1.00 98.56 422 ASN A O 1
ATOM 3244 N N . ILE A 1 423 ? 0.300 -4.560 14.533 1.00 98.75 423 ILE A N 1
ATOM 3245 C CA . ILE A 1 423 ? -0.808 -4.605 13.571 1.00 98.75 423 ILE A CA 1
ATOM 3246 C C . ILE A 1 423 ? -0.552 -5.738 12.588 1.00 98.75 423 ILE A C 1
ATOM 3248 O O . ILE A 1 423 ? 0.291 -5.600 11.695 1.00 98.75 423 ILE A O 1
ATOM 3252 N N . TYR A 1 424 ? -1.265 -6.855 12.718 1.00 97.81 424 TYR A N 1
ATOM 3253 C CA . TYR A 1 424 ? -1.026 -8.005 11.853 1.00 97.81 424 TYR A CA 1
ATOM 3254 C C . TYR A 1 424 ? -2.272 -8.773 11.425 1.00 97.81 424 TYR A C 1
ATOM 3256 O O . TYR A 1 424 ? -3.245 -8.888 12.158 1.00 97.81 424 TYR A O 1
ATOM 3264 N N . ASN A 1 425 ? -2.249 -9.305 10.201 1.00 98.69 425 ASN A N 1
ATOM 3265 C CA . ASN A 1 425 ? -3.351 -10.085 9.621 1.00 98.69 425 ASN A CA 1
ATOM 3266 C C . ASN A 1 425 ? -4.706 -9.349 9.560 1.00 98.69 425 ASN A C 1
ATOM 3268 O O . ASN A 1 425 ? -5.746 -9.998 9.486 1.00 98.69 425 ASN A O 1
ATOM 3272 N N . ASN A 1 426 ? -4.727 -8.014 9.599 1.00 98.88 426 ASN A N 1
ATOM 3273 C CA . ASN A 1 426 ? -5.970 -7.245 9.549 1.00 98.88 426 ASN A CA 1
ATOM 3274 C C . ASN A 1 426 ? -6.398 -6.961 8.106 1.00 98.88 426 ASN A C 1
ATOM 3276 O O . ASN A 1 426 ? -5.571 -6.900 7.190 1.00 98.88 426 ASN A O 1
ATOM 3280 N N . THR A 1 427 ? -7.695 -6.714 7.926 1.00 98.88 427 THR A N 1
ATOM 3281 C CA . THR A 1 427 ? -8.275 -6.217 6.673 1.00 98.88 427 THR A CA 1
ATOM 3282 C C . THR A 1 427 ? -8.798 -4.800 6.871 1.00 98.88 427 THR A C 1
ATOM 3284 O O . THR A 1 427 ? -9.696 -4.590 7.678 1.00 98.88 427 THR A O 1
ATOM 3287 N N . PHE A 1 428 ? -8.269 -3.842 6.113 1.00 98.88 428 PHE A N 1
ATOM 3288 C CA . PHE A 1 428 ? -8.733 -2.457 6.065 1.00 98.88 428 PHE A CA 1
ATOM 3289 C C . PHE A 1 428 ? -9.412 -2.201 4.723 1.00 98.88 428 PHE A C 1
ATOM 3291 O O . PHE A 1 428 ? -8.741 -2.222 3.686 1.00 98.88 428 PHE A O 1
ATOM 3298 N N . ASN A 1 429 ? -10.717 -1.944 4.712 1.00 98.31 429 ASN A N 1
ATOM 3299 C CA . ASN A 1 429 ? -11.465 -1.732 3.479 1.00 98.31 429 ASN A CA 1
ATOM 3300 C C . ASN A 1 429 ? -12.317 -0.462 3.487 1.00 98.31 429 ASN A C 1
ATOM 3302 O O . ASN A 1 429 ? -13.107 -0.230 4.392 1.00 98.31 429 ASN A O 1
ATOM 3306 N N . SER A 1 430 ? -12.224 0.339 2.428 1.00 98.31 430 SER A N 1
ATOM 3307 C CA . SER A 1 430 ? -13.139 1.471 2.216 1.00 98.31 430 SER A CA 1
ATOM 3308 C C . SER A 1 430 ? -13.146 2.508 3.345 1.00 98.31 430 SER A C 1
ATOM 3310 O O . SER A 1 430 ? -14.134 3.215 3.522 1.00 98.31 430 SER A O 1
ATOM 3312 N N . ASN A 1 431 ? -12.076 2.601 4.138 1.00 98.25 431 ASN A N 1
ATOM 3313 C CA . ASN A 1 431 ? -12.007 3.615 5.180 1.00 98.25 431 ASN A CA 1
ATOM 3314 C C . ASN A 1 431 ? -11.635 4.969 4.577 1.00 98.25 431 ASN A C 1
ATOM 3316 O O . ASN A 1 431 ? -10.867 5.051 3.615 1.00 98.25 431 ASN A O 1
ATOM 3320 N N . THR A 1 432 ? -12.179 6.028 5.161 1.00 95.75 432 THR A N 1
ATOM 3321 C CA . THR A 1 432 ? -11.992 7.398 4.688 1.00 95.75 432 THR A CA 1
ATOM 3322 C C . THR A 1 432 ? -11.586 8.303 5.833 1.00 95.75 432 THR A C 1
ATOM 3324 O O . THR A 1 432 ? -12.034 8.130 6.966 1.00 95.75 432 THR A O 1
ATOM 3327 N N . ALA A 1 433 ? -10.710 9.260 5.558 1.00 93.69 433 ALA A N 1
ATOM 3328 C CA . ALA A 1 433 ? -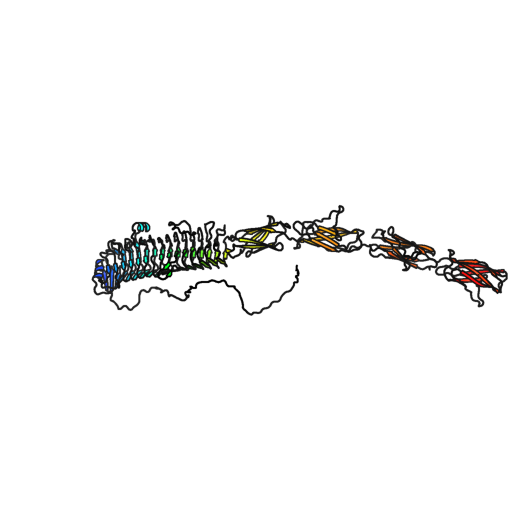10.336 10.252 6.551 1.00 93.69 433 ALA A CA 1
ATOM 3329 C C . ALA A 1 433 ? -9.767 11.515 5.906 1.00 93.69 433 ALA A C 1
ATOM 3331 O O . ALA A 1 433 ? -9.197 11.456 4.820 1.00 93.69 433 ALA A O 1
ATOM 3332 N N . LYS A 1 434 ? -9.828 12.663 6.582 1.00 90.25 434 LYS A N 1
ATOM 3333 C CA . LYS A 1 434 ? -9.156 13.869 6.068 1.00 90.25 434 LYS A CA 1
ATOM 3334 C C . LYS A 1 434 ? -7.621 13.708 6.044 1.00 90.25 434 LYS A C 1
ATOM 3336 O O . LYS A 1 434 ? -6.975 14.169 5.108 1.00 90.25 434 LYS A O 1
ATOM 3341 N N . SER A 1 435 ? -7.053 12.980 7.001 1.00 87.94 435 SER A N 1
ATOM 3342 C CA . SER A 1 435 ? -5.650 12.555 7.113 1.00 87.94 435 SER A CA 1
ATOM 3343 C C . SER A 1 435 ? -5.620 11.059 7.475 1.00 87.94 435 SER A C 1
ATOM 3345 O O . SER A 1 435 ? -6.596 10.552 7.996 1.00 87.94 435 SER A O 1
ATOM 3347 N N . ALA A 1 436 ? -4.590 10.285 7.126 1.00 93.88 436 ALA A N 1
ATOM 3348 C CA . ALA A 1 436 ? -4.419 8.902 7.614 1.00 93.88 436 ALA A CA 1
ATOM 3349 C C . ALA A 1 436 ? -5.671 7.976 7.630 1.00 93.88 436 ALA A C 1
ATOM 3351 O O . ALA A 1 436 ? -6.161 7.556 8.684 1.00 93.88 436 ALA A O 1
ATOM 3352 N N . ALA A 1 437 ? -6.149 7.568 6.450 1.00 96.12 437 ALA A N 1
ATOM 3353 C CA . ALA A 1 437 ? -7.292 6.651 6.304 1.00 96.12 437 ALA A CA 1
ATOM 33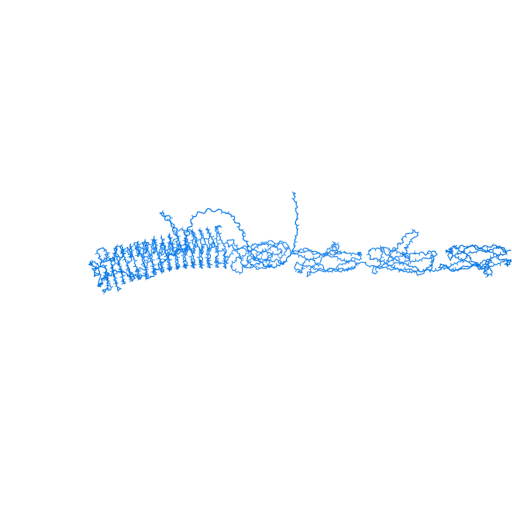54 C C . ALA A 1 437 ? -7.087 5.246 6.900 1.00 96.12 437 ALA A C 1
ATOM 3356 O O . ALA A 1 437 ? -8.036 4.473 7.000 1.00 96.12 437 ALA A O 1
ATOM 3357 N N . VAL A 1 438 ? -5.858 4.884 7.272 1.00 98.00 438 VAL A N 1
ATOM 3358 C CA . VAL A 1 438 ? -5.564 3.633 7.980 1.00 98.00 438 VAL A CA 1
ATOM 3359 C C . VAL A 1 438 ? -4.809 3.891 9.271 1.00 98.00 438 VAL A C 1
ATOM 3361 O O . VAL A 1 438 ? -5.240 3.408 10.314 1.00 98.00 438 VAL A O 1
ATOM 3364 N N . LEU A 1 439 ? -3.689 4.617 9.218 1.00 97.81 439 LEU A N 1
ATOM 3365 C CA . LEU A 1 439 ? -2.806 4.758 10.375 1.00 97.81 439 LEU A CA 1
ATOM 3366 C C . LEU A 1 439 ? -2.092 6.106 10.397 1.00 97.81 439 LEU A C 1
ATOM 3368 O O . LEU A 1 439 ? -1.331 6.426 9.483 1.00 97.81 439 LEU A O 1
ATOM 3372 N N . TYR A 1 440 ? -2.269 6.829 11.498 1.00 95.88 440 TYR A N 1
ATOM 3373 C CA . TYR A 1 440 ? -1.430 7.944 11.907 1.00 95.88 440 TYR A CA 1
ATOM 3374 C C . TYR A 1 440 ? -0.522 7.469 13.048 1.00 95.88 440 TYR A C 1
ATOM 3376 O O . TYR A 1 440 ? -0.996 7.154 14.137 1.00 95.88 440 TYR A O 1
ATOM 3384 N N . ASN A 1 441 ? 0.790 7.377 12.815 1.00 95.88 441 ASN A N 1
ATOM 3385 C CA . ASN A 1 441 ? 1.728 6.807 13.785 1.00 95.88 441 ASN A CA 1
ATOM 3386 C C . ASN A 1 441 ? 2.735 7.830 14.323 1.00 95.88 441 ASN A C 1
ATOM 3388 O O . ASN A 1 441 ? 3.587 8.307 13.577 1.00 95.88 441 ASN A O 1
ATOM 3392 N N . ARG A 1 442 ? 2.735 8.062 15.637 1.00 95.06 442 ARG A N 1
ATOM 3393 C CA . ARG A 1 442 ? 3.807 8.734 16.398 1.00 95.06 442 ARG A CA 1
ATOM 3394 C C . ARG A 1 442 ? 4.608 7.770 17.290 1.00 95.06 442 ARG A C 1
ATOM 3396 O O . ARG A 1 442 ? 5.639 8.166 17.822 1.00 95.06 442 ARG A O 1
ATOM 3403 N N . GLY A 1 443 ? 4.164 6.520 17.431 1.00 94.94 443 GLY A N 1
ATOM 3404 C CA . GLY A 1 443 ? 4.779 5.491 18.275 1.00 94.94 443 GLY A CA 1
ATOM 3405 C C . GLY A 1 443 ? 5.687 4.499 17.532 1.00 94.94 443 GLY A C 1
ATOM 3406 O O . GLY A 1 443 ? 6.326 4.829 16.530 1.00 94.94 443 GLY A O 1
ATOM 3407 N N . ASN A 1 444 ? 5.764 3.261 18.033 1.00 97.38 444 ASN A N 1
ATOM 3408 C CA . ASN A 1 444 ? 6.555 2.176 17.440 1.00 97.38 444 ASN A CA 1
ATOM 3409 C C . ASN A 1 444 ? 5.630 1.072 16.917 1.00 97.38 444 ASN A C 1
ATOM 3411 O O . ASN A 1 444 ? 4.982 0.386 17.704 1.00 97.38 444 ASN A O 1
ATOM 3415 N N . VAL A 1 445 ? 5.573 0.904 15.597 1.00 98.50 445 VAL A N 1
ATOM 3416 C CA . VAL A 1 445 ? 4.600 0.022 14.946 1.00 98.50 445 VAL A CA 1
ATOM 3417 C C . VAL A 1 445 ? 5.269 -1.123 14.194 1.00 98.50 445 VAL A C 1
ATOM 3419 O O . VAL A 1 445 ? 6.133 -0.913 13.339 1.00 98.50 445 VAL A O 1
ATOM 3422 N N . SER A 1 446 ? 4.782 -2.339 14.434 1.00 98.50 446 SER A N 1
ATOM 3423 C CA . SER A 1 446 ? 4.967 -3.484 13.540 1.00 98.50 446 SER A CA 1
ATOM 3424 C C . SER A 1 446 ? 3.703 -3.662 12.698 1.00 98.50 446 SER A C 1
ATOM 3426 O O . SER A 1 446 ? 2.641 -3.924 13.247 1.00 98.50 446 SER A O 1
ATOM 3428 N N . PHE A 1 447 ? 3.787 -3.495 11.379 1.00 98.69 447 PHE A N 1
ATOM 3429 C CA . PHE A 1 447 ? 2.657 -3.556 10.448 1.00 98.69 447 PHE A CA 1
ATOM 3430 C C . PHE A 1 447 ? 2.873 -4.689 9.437 1.00 98.69 447 PHE A C 1
ATOM 3432 O O . PHE A 1 447 ? 3.552 -4.524 8.421 1.00 98.69 447 PHE A O 1
ATOM 3439 N N . VAL A 1 448 ? 2.344 -5.876 9.726 1.00 98.75 448 VAL A N 1
ATOM 3440 C CA . VAL A 1 448 ? 2.766 -7.115 9.058 1.00 98.75 448 VAL A CA 1
ATOM 3441 C C . VAL A 1 448 ? 1.582 -7.909 8.515 1.00 98.75 448 VAL A C 1
ATOM 3443 O O . VAL A 1 448 ? 0.653 -8.210 9.249 1.00 98.75 448 VAL A O 1
ATOM 3446 N N . ARG A 1 449 ? 1.636 -8.341 7.248 1.00 98.69 449 ARG A N 1
ATOM 3447 C CA . ARG A 1 449 ? 0.590 -9.197 6.640 1.00 98.69 449 ARG A CA 1
ATOM 3448 C C . ARG A 1 449 ? -0.822 -8.595 6.677 1.00 98.69 449 ARG A C 1
ATOM 3450 O O . ARG A 1 449 ? -1.797 -9.319 6.838 1.00 98.69 449 ARG A O 1
ATOM 3457 N N . ASN A 1 450 ? -0.952 -7.279 6.524 1.00 98.88 450 ASN A N 1
ATOM 3458 C CA . ASN A 1 450 ? -2.268 -6.639 6.449 1.00 98.88 450 ASN A CA 1
ATOM 3459 C C . ASN A 1 450 ? -2.738 -6.506 4.992 1.00 98.88 450 ASN A C 1
ATOM 3461 O O . ASN A 1 450 ? -1.926 -6.346 4.077 1.00 98.88 450 ASN A O 1
ATOM 3465 N N . ASN A 1 451 ? -4.054 -6.544 4.788 1.00 98.81 451 ASN A N 1
ATOM 3466 C CA . ASN A 1 451 ? -4.711 -6.337 3.500 1.00 98.81 451 ASN A CA 1
ATOM 3467 C C . ASN A 1 451 ? -5.447 -4.992 3.504 1.00 98.81 451 ASN A C 1
ATOM 3469 O O . ASN A 1 451 ? -6.348 -4.787 4.313 1.00 98.81 451 ASN A O 1
ATOM 3473 N N . LEU A 1 452 ? -5.045 -4.067 2.636 1.00 98.69 452 LEU A N 1
ATOM 3474 C CA . LEU A 1 452 ? -5.600 -2.722 2.545 1.00 98.69 452 LEU A CA 1
ATOM 3475 C C . LEU A 1 452 ? -6.224 -2.535 1.167 1.00 98.69 452 LEU A C 1
ATOM 3477 O O . LEU A 1 452 ? -5.513 -2.582 0.159 1.00 98.69 452 LEU A O 1
ATOM 3481 N N . SER A 1 453 ? -7.524 -2.260 1.116 1.00 98.19 453 SER A N 1
ATOM 3482 C CA . SER A 1 453 ? -8.243 -2.021 -0.133 1.00 98.19 453 SER A CA 1
ATOM 3483 C C . SER A 1 453 ? -9.126 -0.779 -0.094 1.00 98.19 453 SER A C 1
ATOM 3485 O O . SER A 1 453 ? -9.971 -0.664 0.789 1.00 98.19 453 SER A O 1
ATOM 3487 N N . SER A 1 454 ? -9.013 0.096 -1.094 1.00 97.56 454 SER A N 1
ATOM 3488 C CA . SER A 1 454 ? -9.923 1.241 -1.264 1.00 97.56 454 SER A CA 1
ATOM 3489 C C . SER A 1 454 ? -9.972 2.202 -0.067 1.00 97.56 454 SER A C 1
ATOM 3491 O O . SER A 1 454 ? -11.017 2.772 0.213 1.00 97.56 454 SER A O 1
ATOM 3493 N N . ASN A 1 455 ? -8.869 2.375 0.664 1.00 98.00 455 ASN A N 1
ATOM 3494 C CA . ASN A 1 455 ? -8.789 3.375 1.731 1.00 98.00 455 ASN A CA 1
ATOM 3495 C C . ASN A 1 455 ? -8.346 4.723 1.145 1.00 98.00 455 ASN A C 1
ATOM 3497 O O . ASN A 1 455 ? -7.348 4.769 0.419 1.00 98.00 455 ASN A O 1
ATOM 3501 N N . TYR A 1 456 ? -9.065 5.804 1.454 1.00 95.69 456 TYR A N 1
ATOM 3502 C CA . TYR A 1 456 ? -8.881 7.108 0.809 1.00 95.69 456 TYR A CA 1
ATOM 3503 C C . TYR A 1 456 ? -8.752 8.253 1.803 1.00 95.69 456 TYR A C 1
ATOM 3505 O O . TYR A 1 456 ? -9.414 8.268 2.836 1.00 95.69 456 TYR A O 1
ATOM 3513 N N . VAL A 1 457 ? -7.913 9.229 1.458 1.00 93.75 457 VAL A N 1
ATOM 3514 C CA . VAL A 1 457 ? -7.813 10.488 2.185 1.00 93.75 457 VAL A CA 1
ATOM 3515 C C . VAL A 1 457 ? -8.317 11.660 1.360 1.00 93.75 457 VAL A C 1
ATOM 3517 O O . VAL A 1 457 ? -8.012 11.750 0.170 1.00 93.75 457 VAL A O 1
ATOM 3520 N N . ASP A 1 458 ? -9.011 12.580 2.024 1.00 90.12 458 ASP A N 1
ATOM 3521 C CA . ASP A 1 458 ? -9.577 13.774 1.387 1.00 90.12 458 ASP A CA 1
ATOM 3522 C C . ASP A 1 458 ? -8.618 14.977 1.437 1.00 90.12 458 ASP A C 1
ATOM 3524 O O . ASP A 1 458 ? -8.726 15.901 0.636 1.00 90.12 458 ASP A O 1
ATOM 3528 N N . GLY A 1 459 ? -7.639 14.980 2.349 1.00 88.38 459 GLY A N 1
ATOM 3529 C CA . GLY A 1 459 ? -6.657 16.057 2.465 1.00 88.38 459 GLY A CA 1
ATOM 3530 C C . GLY A 1 459 ? -5.600 16.030 1.357 1.00 88.38 459 GLY A C 1
ATOM 3531 O O . GLY A 1 459 ? -4.886 15.037 1.193 1.00 88.38 459 GLY A O 1
ATOM 3532 N N . ASP A 1 460 ? -5.413 17.156 0.661 1.00 87.25 460 ASP A N 1
ATOM 3533 C CA . ASP A 1 460 ? -4.495 17.318 -0.486 1.00 87.25 460 ASP A CA 1
ATOM 3534 C C . ASP A 1 460 ? -3.041 16.889 -0.224 1.00 87.25 460 ASP A C 1
ATOM 3536 O O . ASP A 1 460 ? -2.322 16.458 -1.131 1.00 87.25 460 ASP A O 1
ATOM 3540 N N . LYS A 1 461 ? -2.581 17.016 1.025 1.00 89.12 461 LYS A N 1
ATOM 3541 C CA . LYS A 1 461 ? -1.207 16.695 1.455 1.00 89.12 461 LYS A CA 1
ATOM 3542 C C . LYS A 1 461 ? -1.126 15.481 2.379 1.00 89.12 461 LYS A C 1
ATOM 3544 O O . LYS A 1 461 ? -0.067 15.224 2.945 1.00 89.12 461 LYS A O 1
ATOM 3549 N N . SER A 1 462 ? -2.226 14.753 2.522 1.00 91.94 462 SER A N 1
ATOM 3550 C CA . SER A 1 462 ? -2.335 13.618 3.430 1.00 91.94 462 SER A CA 1
ATOM 3551 C C . SER A 1 462 ? -2.102 12.287 2.735 1.00 91.94 462 SER A C 1
ATOM 3553 O O . SER A 1 462 ? -2.131 12.202 1.502 1.00 91.94 462 SER A O 1
ATOM 3555 N N . PHE A 1 463 ? -1.872 11.255 3.545 1.00 95.75 463 PHE A N 1
ATOM 3556 C CA . PHE A 1 463 ? -1.582 9.900 3.086 1.00 95.75 463 PHE A CA 1
ATOM 3557 C C . PHE A 1 463 ? -2.440 8.873 3.819 1.00 95.75 463 PHE A C 1
ATOM 3559 O O . PHE A 1 463 ? -2.875 9.114 4.935 1.00 95.75 463 PHE A O 1
ATOM 3566 N N . VAL A 1 464 ? -2.657 7.703 3.219 1.00 97.56 464 VAL A N 1
ATOM 3567 C CA . VAL A 1 464 ? -3.384 6.586 3.847 1.00 97.56 464 VAL A CA 1
ATOM 3568 C C . VAL A 1 464 ? -2.669 6.098 5.109 1.00 97.56 464 VAL A C 1
ATOM 3570 O O . VAL A 1 464 ? -3.319 5.810 6.116 1.00 97.56 464 VAL A O 1
ATOM 3573 N N . ILE A 1 465 ? -1.335 6.051 5.066 1.00 97.88 465 ILE A N 1
ATOM 3574 C CA . ILE A 1 465 ? -0.478 5.828 6.232 1.00 97.88 465 ILE A CA 1
ATOM 3575 C C . ILE A 1 465 ? 0.469 7.018 6.386 1.00 97.88 465 ILE A C 1
ATOM 3577 O O . ILE A 1 465 ? 1.294 7.284 5.505 1.00 97.88 465 ILE A O 1
ATOM 3581 N N . GLU A 1 466 ? 0.391 7.688 7.532 1.00 95.56 466 GLU A N 1
ATOM 3582 C CA . GLU A 1 466 ? 1.277 8.785 7.913 1.00 95.56 466 GLU A CA 1
ATOM 3583 C C . GLU A 1 466 ? 2.140 8.375 9.107 1.00 95.56 466 GLU A C 1
ATOM 3585 O O . GLU A 1 466 ? 1.647 8.097 10.200 1.00 95.56 466 GLU A O 1
ATOM 3590 N N . ASN A 1 467 ? 3.455 8.328 8.896 1.00 95.69 467 ASN A N 1
ATOM 3591 C CA . ASN A 1 467 ? 4.414 7.927 9.914 1.00 95.69 467 ASN A CA 1
ATOM 3592 C C . ASN A 1 467 ? 5.305 9.090 10.386 1.00 95.69 467 ASN A C 1
ATOM 3594 O O . ASN A 1 467 ? 6.038 9.720 9.620 1.00 95.69 467 ASN A O 1
ATOM 3598 N N . TYR A 1 468 ? 5.300 9.300 11.695 1.00 94.44 468 TYR A N 1
ATOM 3599 C CA . TYR A 1 468 ? 6.163 10.211 12.447 1.00 94.44 468 TYR A CA 1
ATOM 3600 C C . TYR A 1 468 ? 7.017 9.465 13.489 1.00 94.44 468 TYR A C 1
ATOM 3602 O O . TYR A 1 468 ? 8.049 9.975 13.925 1.00 94.44 468 TYR A O 1
ATOM 3610 N N . GLY A 1 469 ? 6.638 8.234 13.843 1.00 94.75 469 GLY A N 1
ATOM 3611 C CA . GLY A 1 469 ? 7.388 7.345 14.730 1.00 94.75 469 GLY A CA 1
ATOM 3612 C C . GLY A 1 469 ? 8.272 6.320 14.002 1.00 94.75 469 GLY A C 1
ATOM 3613 O O . GLY A 1 469 ? 8.700 6.528 12.863 1.00 94.75 469 GLY A O 1
ATOM 3614 N N . ARG A 1 470 ? 8.550 5.190 14.664 1.00 96.94 470 ARG A N 1
ATOM 3615 C CA . ARG A 1 470 ? 9.209 4.015 14.062 1.00 96.94 470 ARG A CA 1
ATOM 3616 C C . ARG A 1 470 ? 8.144 3.103 13.464 1.00 96.94 470 ARG A C 1
ATOM 3618 O O . ARG A 1 470 ? 7.143 2.827 14.122 1.00 96.94 470 ARG A O 1
ATOM 3625 N N . ILE A 1 471 ? 8.367 2.600 12.250 1.00 97.75 471 ILE A N 1
ATOM 3626 C CA . ILE A 1 471 ? 7.428 1.663 11.620 1.00 97.75 471 ILE A CA 1
ATOM 3627 C C . ILE A 1 471 ? 8.127 0.577 10.802 1.00 97.75 471 ILE A C 1
ATOM 3629 O O . ILE A 1 471 ? 9.082 0.838 10.071 1.00 97.75 471 ILE A O 1
ATOM 3633 N N . ASN A 1 472 ? 7.629 -0.652 10.900 1.00 97.94 472 ASN A N 1
ATOM 3634 C CA . ASN A 1 472 ? 8.039 -1.780 10.071 1.00 97.94 472 ASN A CA 1
ATOM 3635 C C . ASN A 1 472 ? 6.841 -2.302 9.261 1.00 97.94 472 ASN A C 1
ATOM 3637 O O . ASN A 1 472 ? 6.030 -3.043 9.805 1.00 97.94 472 ASN A O 1
ATOM 3641 N N . ILE A 1 473 ? 6.719 -1.926 7.983 1.00 98.50 473 ILE A N 1
ATOM 3642 C CA . ILE A 1 473 ? 5.632 -2.360 7.088 1.00 98.50 473 ILE A CA 1
ATOM 3643 C C . ILE A 1 473 ? 6.130 -3.490 6.191 1.00 98.50 473 ILE A C 1
ATOM 3645 O O . ILE A 1 473 ? 6.883 -3.246 5.243 1.00 98.50 473 ILE A O 1
ATOM 3649 N N . THR A 1 474 ? 5.699 -4.725 6.444 1.00 98.38 474 THR A N 1
ATOM 3650 C CA . THR A 1 474 ? 6.165 -5.877 5.657 1.00 98.38 474 THR A CA 1
ATOM 3651 C C . THR A 1 474 ? 5.069 -6.858 5.281 1.00 98.38 474 THR A C 1
ATOM 3653 O O . THR A 1 474 ? 4.059 -6.991 5.975 1.00 98.38 474 THR A O 1
ATOM 3656 N N . ASN A 1 475 ? 5.278 -7.567 4.167 1.00 98.31 475 ASN A N 1
ATOM 3657 C CA . ASN A 1 475 ? 4.398 -8.635 3.682 1.00 98.31 475 ASN A CA 1
ATOM 3658 C C . ASN A 1 475 ? 2.921 -8.218 3.559 1.00 98.31 475 ASN A C 1
ATOM 3660 O O . ASN A 1 475 ? 2.036 -9.058 3.679 1.00 98.31 475 ASN A O 1
ATOM 3664 N N . SER A 1 476 ? 2.649 -6.926 3.376 1.00 98.62 476 SER A N 1
ATOM 3665 C CA . SER A 1 476 ? 1.299 -6.366 3.320 1.00 98.62 476 SER A CA 1
ATOM 3666 C C . SER A 1 476 ? 0.878 -6.101 1.876 1.00 98.62 476 SER A C 1
ATOM 3668 O O . SER A 1 476 ? 1.706 -5.860 0.990 1.00 98.62 476 SER A O 1
ATOM 3670 N N . TYR A 1 477 ? -0.427 -6.162 1.637 1.00 98.31 477 TYR A N 1
ATOM 3671 C CA . TYR A 1 477 ? -1.035 -6.008 0.322 1.00 98.31 477 TYR A CA 1
ATOM 3672 C C . TYR A 1 477 ? -1.834 -4.706 0.268 1.00 98.31 477 TYR A C 1
ATOM 3674 O O . TYR A 1 477 ? -2.746 -4.499 1.063 1.00 98.31 477 TYR A O 1
ATOM 3682 N N . PHE A 1 478 ? -1.487 -3.831 -0.673 1.00 97.56 478 PHE A N 1
ATOM 3683 C CA . PHE A 1 478 ? -2.123 -2.537 -0.893 1.00 97.56 478 PHE A CA 1
ATOM 3684 C C . PHE A 1 478 ? -2.806 -2.549 -2.258 1.00 97.56 478 PHE A C 1
ATOM 3686 O O . PHE A 1 478 ? -2.129 -2.593 -3.286 1.00 97.56 478 PHE A O 1
ATOM 3693 N N . ASN A 1 479 ? -4.132 -2.456 -2.286 1.00 95.94 479 ASN A N 1
ATOM 3694 C CA . ASN A 1 479 ? -4.924 -2.403 -3.508 1.00 95.94 479 ASN A CA 1
ATOM 3695 C C . ASN A 1 479 ? -5.813 -1.154 -3.584 1.00 95.94 479 ASN A C 1
ATOM 3697 O O . ASN A 1 479 ? -6.698 -0.982 -2.756 1.00 95.94 479 ASN A O 1
ATOM 3701 N N . ASN A 1 480 ? -5.648 -0.317 -4.608 1.00 95.38 480 ASN A N 1
ATOM 3702 C CA . ASN A 1 480 ? -6.577 0.791 -4.885 1.00 95.38 480 ASN A CA 1
ATOM 3703 C C . ASN A 1 480 ? -6.739 1.812 -3.730 1.00 95.38 480 ASN A C 1
ATOM 3705 O O . ASN A 1 480 ? -7.813 2.357 -3.526 1.00 95.38 480 ASN A O 1
ATOM 3709 N N . ASN A 1 481 ? -5.686 2.091 -2.961 1.00 96.88 481 ASN A N 1
ATOM 3710 C CA . ASN A 1 481 ? -5.710 3.020 -1.819 1.00 96.88 481 ASN A CA 1
ATOM 3711 C C . ASN A 1 481 ? -5.227 4.436 -2.198 1.00 96.88 481 ASN A C 1
ATOM 3713 O O . ASN A 1 481 ? -4.551 5.114 -1.429 1.00 96.88 481 ASN A O 1
ATOM 3717 N N . THR A 1 482 ? -5.474 4.869 -3.432 1.00 94.38 482 THR A N 1
ATOM 3718 C CA . THR A 1 482 ? -5.098 6.207 -3.917 1.00 94.38 482 THR A CA 1
ATOM 3719 C C . THR A 1 482 ? -6.192 6.766 -4.806 1.00 94.38 482 THR A C 1
ATOM 3721 O O . THR A 1 482 ? -6.797 6.010 -5.563 1.00 94.38 482 THR A O 1
ATOM 3724 N N . ASP A 1 483 ? -6.349 8.082 -4.819 1.00 90.88 483 ASP A N 1
ATOM 3725 C CA . ASP A 1 483 ? -7.344 8.815 -5.612 1.00 90.88 483 ASP A CA 1
ATOM 3726 C C . ASP A 1 483 ? -7.129 8.787 -7.146 1.00 90.88 483 ASP A C 1
ATOM 3728 O O . ASP A 1 483 ? -7.905 9.375 -7.891 1.00 90.88 483 ASP A O 1
ATOM 3732 N N . ASN A 1 484 ? -6.108 8.078 -7.644 1.00 87.75 484 ASN A N 1
ATOM 3733 C CA . ASN A 1 484 ? -5.651 8.047 -9.043 1.00 87.75 484 ASN A CA 1
ATOM 3734 C C . ASN A 1 484 ? -5.029 9.352 -9.578 1.00 87.75 484 ASN A C 1
ATOM 3736 O O . ASN A 1 484 ? -4.570 9.369 -10.726 1.00 87.75 484 ASN A O 1
ATOM 3740 N N . TYR A 1 485 ? -4.933 10.405 -8.767 1.00 89.25 485 TYR A N 1
ATOM 3741 C CA . TYR A 1 485 ? -4.320 11.680 -9.140 1.00 89.25 485 TYR A CA 1
ATOM 3742 C C . TYR A 1 485 ? -2.904 11.809 -8.586 1.00 89.25 485 TYR A C 1
ATOM 3744 O O . TYR A 1 485 ? -1.994 12.212 -9.318 1.00 89.25 485 TYR A O 1
ATOM 3752 N N . ARG A 1 486 ? -2.691 11.410 -7.329 1.00 91.38 486 ARG A N 1
ATOM 3753 C CA . ARG A 1 486 ? -1.429 11.612 -6.607 1.00 91.38 486 ARG A CA 1
ATOM 3754 C C . ARG A 1 486 ? -0.997 10.383 -5.815 1.00 91.38 486 ARG A C 1
ATOM 3756 O O . ARG A 1 486 ? -1.774 9.488 -5.493 1.00 91.38 486 ARG A O 1
ATOM 3763 N N . ASP A 1 487 ? 0.286 10.379 -5.477 1.00 94.81 487 ASP A N 1
ATOM 3764 C CA . ASP A 1 487 ? 0.872 9.396 -4.576 1.00 94.81 487 ASP A CA 1
ATOM 3765 C C . ASP A 1 487 ? 0.563 9.766 -3.120 1.00 94.81 487 ASP A C 1
ATOM 3767 O O . ASP A 1 487 ? 1.292 10.538 -2.500 1.00 94.81 487 ASP A O 1
ATOM 3771 N N . MET A 1 488 ? -0.535 9.211 -2.607 1.00 95.38 488 MET 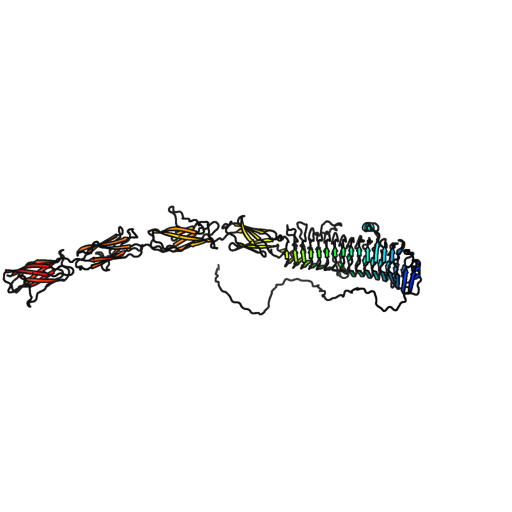A N 1
ATOM 3772 C CA . MET A 1 488 ? -1.050 9.419 -1.247 1.00 95.38 488 MET A CA 1
ATOM 3773 C C . MET A 1 488 ? -0.984 8.149 -0.386 1.00 95.38 488 MET A C 1
ATOM 3775 O O . MET A 1 488 ? -1.708 8.028 0.595 1.00 95.38 488 MET A O 1
ATOM 3779 N N . LEU A 1 489 ? -0.171 7.155 -0.753 1.00 97.25 489 LEU A N 1
ATOM 3780 C CA . LEU A 1 489 ? -0.236 5.856 -0.079 1.00 97.25 489 LEU A CA 1
ATOM 3781 C C . LEU A 1 489 ? 0.503 5.861 1.266 1.00 97.25 489 LEU A C 1
ATOM 3783 O O . LEU A 1 489 ? -0.107 5.642 2.309 1.00 97.25 489 LEU A O 1
ATOM 3787 N N . ILE A 1 490 ? 1.817 6.106 1.247 1.00 97.38 490 ILE A N 1
ATOM 3788 C CA . ILE A 1 490 ? 2.650 6.102 2.459 1.00 97.38 490 ILE A CA 1
ATOM 3789 C C . ILE A 1 490 ? 3.509 7.365 2.522 1.00 97.38 490 ILE A C 1
ATOM 3791 O O . ILE A 1 490 ? 4.195 7.738 1.556 1.00 97.38 490 ILE A O 1
ATOM 3795 N N . TYR A 1 491 ? 3.522 7.971 3.705 1.00 95.69 491 TYR A N 1
ATOM 3796 C CA . TYR A 1 491 ? 4.453 9.016 4.100 1.00 95.69 491 TYR A CA 1
ATOM 3797 C C . TYR A 1 491 ? 5.189 8.640 5.382 1.00 95.69 491 TYR A C 1
ATOM 3799 O O . TYR A 1 491 ? 4.614 8.064 6.301 1.00 95.69 491 TYR A O 1
ATOM 3807 N N . SER A 1 492 ? 6.470 9.002 5.445 1.00 95.44 492 SER A N 1
ATOM 3808 C CA . SER A 1 492 ? 7.266 8.919 6.664 1.00 95.44 492 SER A CA 1
ATOM 3809 C C . SER A 1 492 ? 8.175 10.136 6.770 1.00 95.44 492 SER A C 1
ATOM 3811 O O . SER A 1 492 ? 9.025 10.343 5.904 1.00 95.44 492 SER A O 1
ATOM 3813 N N . SER A 1 493 ? 8.012 10.923 7.834 1.00 92.69 493 SER A N 1
ATOM 3814 C CA . SER A 1 493 ? 8.952 11.999 8.190 1.00 92.69 493 SER A CA 1
ATOM 3815 C C . SER A 1 493 ? 10.176 11.464 8.940 1.00 92.69 493 SER A C 1
ATOM 3817 O O . SER A 1 493 ? 11.273 12.012 8.836 1.00 92.69 493 SER A O 1
ATOM 3819 N N . ASN A 1 494 ? 10.004 10.356 9.662 1.00 87.56 494 ASN A N 1
ATOM 3820 C CA . ASN A 1 494 ? 11.075 9.649 10.345 1.00 87.56 494 ASN A CA 1
ATOM 3821 C C . ASN A 1 494 ? 11.860 8.790 9.344 1.00 87.56 494 ASN A C 1
ATOM 3823 O O . ASN A 1 494 ? 11.263 8.188 8.452 1.00 87.56 494 ASN A O 1
ATOM 3827 N N . LYS A 1 495 ? 13.187 8.706 9.483 1.00 88.31 495 LYS A N 1
ATOM 3828 C CA . LYS A 1 495 ? 14.034 7.831 8.651 1.00 88.31 495 LYS A CA 1
ATOM 3829 C C . LYS A 1 495 ? 14.119 6.394 9.182 1.00 88.31 495 LYS A C 1
ATOM 3831 O O . LYS A 1 495 ? 14.537 5.510 8.444 1.00 88.31 495 LYS A O 1
ATOM 3836 N N . ASN A 1 496 ? 13.687 6.150 10.420 1.00 89.19 496 ASN A N 1
ATOM 3837 C CA . ASN A 1 496 ? 13.666 4.833 11.057 1.00 89.19 496 ASN A CA 1
ATOM 3838 C C . ASN A 1 496 ? 12.414 4.039 10.651 1.00 89.19 496 ASN A C 1
ATOM 3840 O O . ASN A 1 496 ? 11.579 3.691 11.489 1.00 89.19 496 ASN A O 1
ATOM 3844 N N . TYR A 1 497 ? 12.280 3.759 9.355 1.00 94.94 497 TYR A N 1
ATOM 3845 C CA . TYR A 1 497 ? 11.285 2.828 8.835 1.00 94.94 497 TYR A CA 1
ATOM 3846 C C . TYR A 1 497 ? 11.953 1.644 8.142 1.00 94.94 497 TYR A C 1
ATOM 3848 O O . TYR A 1 497 ? 13.024 1.768 7.551 1.00 94.94 497 TYR A O 1
ATOM 3856 N N . ASN A 1 498 ? 11.283 0.497 8.165 1.00 95.62 498 ASN A N 1
ATOM 3857 C CA . ASN A 1 498 ? 11.571 -0.613 7.269 1.00 95.62 498 ASN A CA 1
ATOM 3858 C C . ASN A 1 498 ? 10.299 -0.941 6.495 1.00 95.62 498 ASN A C 1
ATOM 3860 O O . ASN A 1 498 ? 9.289 -1.316 7.082 1.00 95.62 498 ASN A O 1
ATOM 3864 N N . ILE A 1 499 ? 10.335 -0.772 5.179 1.00 96.75 499 ILE A N 1
ATOM 3865 C CA . ILE A 1 499 ? 9.209 -1.072 4.299 1.00 96.75 499 ILE A CA 1
ATOM 3866 C C . ILE A 1 499 ? 9.743 -2.018 3.235 1.00 96.75 499 ILE A C 1
ATOM 3868 O O . ILE A 1 499 ? 10.657 -1.673 2.489 1.00 96.75 499 ILE A O 1
ATOM 3872 N N . SER A 1 500 ? 9.249 -3.253 3.207 1.00 95.75 500 SER A N 1
ATOM 3873 C CA . SER A 1 500 ? 9.770 -4.276 2.296 1.00 95.75 500 SER A CA 1
ATOM 3874 C C . SER A 1 500 ? 8.774 -5.406 2.066 1.00 95.75 500 SER A C 1
ATOM 3876 O O . SER A 1 500 ? 7.880 -5.639 2.873 1.00 95.75 500 SER A O 1
ATOM 3878 N N . ARG A 1 501 ? 8.937 -6.134 0.953 1.00 95.69 501 ARG A N 1
ATOM 3879 C CA . ARG A 1 501 ? 8.109 -7.307 0.605 1.00 95.69 501 ARG A CA 1
ATOM 3880 C C . ARG A 1 501 ? 6.599 -7.018 0.574 1.00 95.69 501 ARG A C 1
ATOM 3882 O O . ARG A 1 501 ? 5.792 -7.904 0.823 1.00 95.69 501 ARG A O 1
ATOM 3889 N N . ASN A 1 502 ? 6.213 -5.779 0.281 1.00 96.94 502 ASN A N 1
ATOM 3890 C CA . ASN A 1 502 ? 4.814 -5.394 0.121 1.00 96.94 502 ASN A CA 1
ATOM 3891 C C . ASN A 1 502 ? 4.404 -5.469 -1.352 1.00 96.94 502 ASN A C 1
ATOM 3893 O O . ASN A 1 502 ? 5.229 -5.281 -2.249 1.00 96.94 502 ASN A O 1
ATOM 3897 N N . THR A 1 503 ? 3.117 -5.701 -1.590 1.00 94.38 503 THR A N 1
ATOM 3898 C CA . THR A 1 503 ? 2.524 -5.721 -2.932 1.00 94.38 503 THR A CA 1
ATOM 3899 C C . THR A 1 503 ? 1.661 -4.481 -3.126 1.00 94.38 503 THR A C 1
ATOM 3901 O O . THR A 1 503 ? 0.798 -4.205 -2.296 1.00 94.38 503 THR A O 1
ATOM 3904 N N . TYR A 1 504 ? 1.873 -3.747 -4.221 1.00 93.56 504 TYR A N 1
ATOM 3905 C CA . TYR A 1 504 ? 1.150 -2.512 -4.532 1.00 93.56 504 TYR A CA 1
ATOM 3906 C C . TYR A 1 504 ? 0.435 -2.651 -5.879 1.00 93.56 504 TYR A C 1
ATOM 3908 O O . TYR A 1 504 ? 1.074 -2.545 -6.923 1.00 93.56 504 TYR A O 1
ATOM 3916 N N . LEU A 1 505 ? -0.881 -2.865 -5.864 1.00 90.44 505 LEU A N 1
ATOM 3917 C CA . LEU A 1 505 ? -1.715 -2.942 -7.068 1.00 90.44 505 LEU A CA 1
ATOM 3918 C C . LEU A 1 505 ? -2.723 -1.792 -7.097 1.00 90.44 505 LEU A C 1
ATOM 3920 O O . LEU A 1 505 ? -3.270 -1.407 -6.073 1.00 90.44 505 LEU A O 1
ATOM 3924 N N . ASN A 1 506 ? -2.982 -1.214 -8.266 1.00 90.31 506 ASN A N 1
ATOM 3925 C CA . ASN A 1 506 ? -3.987 -0.156 -8.459 1.00 90.31 506 ASN A CA 1
ATOM 3926 C C . ASN A 1 506 ? -3.788 1.103 -7.590 1.00 90.31 506 ASN A C 1
ATOM 3928 O O . ASN A 1 506 ? -4.706 1.899 -7.463 1.00 90.31 506 ASN A O 1
ATOM 3932 N N . ASN A 1 507 ? -2.608 1.315 -7.001 1.00 92.94 507 ASN A N 1
ATOM 3933 C CA . ASN A 1 507 ? -2.281 2.544 -6.268 1.00 92.94 507 ASN A CA 1
ATOM 3934 C C . ASN A 1 507 ? -1.453 3.428 -7.182 1.00 92.94 507 ASN A C 1
ATOM 3936 O O . ASN A 1 507 ? -0.463 2.911 -7.652 1.00 92.94 507 ASN A O 1
ATOM 3940 N N . ARG A 1 508 ? -1.777 4.703 -7.390 1.00 93.38 508 ARG A N 1
ATOM 3941 C CA . ARG A 1 508 ? -1.055 5.669 -8.231 1.00 93.38 508 ARG A CA 1
ATOM 3942 C C . ARG A 1 508 ? 0.241 6.141 -7.560 1.00 93.38 508 ARG A C 1
ATOM 3944 O O . ARG A 1 508 ? 0.239 7.125 -6.830 1.00 93.38 508 ARG A O 1
ATOM 3951 N N . LEU A 1 509 ? 1.363 5.459 -7.807 1.00 95.12 509 LEU A N 1
ATOM 3952 C CA . LEU A 1 509 ? 2.638 5.749 -7.125 1.00 95.12 509 LEU A CA 1
ATOM 3953 C C . LEU A 1 509 ? 3.610 6.610 -7.951 1.00 95.12 509 LEU A C 1
ATOM 3955 O O . LEU A 1 509 ? 3.729 6.459 -9.175 1.00 95.12 509 LEU A O 1
ATOM 3959 N N . ASN A 1 510 ? 4.364 7.472 -7.259 1.00 94.44 510 ASN A N 1
ATOM 3960 C CA . ASN A 1 510 ? 5.445 8.265 -7.843 1.00 94.44 510 ASN A CA 1
ATOM 3961 C C . ASN A 1 510 ? 6.632 7.379 -8.230 1.00 94.44 510 ASN A C 1
ATOM 3963 O O . ASN A 1 510 ? 7.030 6.472 -7.494 1.00 94.44 510 ASN A O 1
ATOM 3967 N N . ASN A 1 511 ? 7.247 7.703 -9.366 1.00 94.00 511 ASN A N 1
ATOM 3968 C CA . ASN A 1 511 ? 8.444 7.036 -9.857 1.00 94.00 511 ASN A CA 1
ATOM 3969 C C . ASN A 1 511 ? 9.419 8.022 -10.512 1.00 94.00 511 ASN A C 1
ATOM 3971 O O . ASN A 1 511 ? 9.074 9.152 -10.842 1.00 94.00 511 ASN A O 1
ATOM 3975 N N . THR A 1 512 ? 10.654 7.567 -10.687 1.00 94.06 512 THR A N 1
ATOM 3976 C CA . THR A 1 512 ? 11.740 8.282 -11.353 1.00 94.06 512 THR A CA 1
ATOM 3977 C C . THR A 1 512 ? 12.340 7.406 -12.442 1.00 94.06 512 THR A C 1
ATOM 3979 O O . THR A 1 512 ? 12.335 6.177 -12.339 1.00 94.06 512 THR A O 1
ATOM 3982 N N . ILE A 1 513 ? 12.885 8.038 -13.482 1.00 95.31 513 ILE A N 1
ATOM 3983 C CA . ILE A 1 513 ? 13.570 7.353 -14.577 1.00 95.31 513 ILE A CA 1
ATOM 3984 C C . ILE A 1 513 ? 15.068 7.639 -14.481 1.00 95.31 513 ILE A C 1
ATOM 3986 O O . ILE A 1 513 ? 15.484 8.789 -14.365 1.00 95.31 513 ILE A O 1
ATOM 3990 N N . LYS A 1 514 ? 15.885 6.592 -14.587 1.00 94.62 514 LYS A N 1
ATOM 3991 C CA . LYS A 1 514 ? 17.326 6.680 -14.833 1.00 94.62 514 LYS A CA 1
ATOM 3992 C C . LYS A 1 514 ? 17.647 6.030 -16.171 1.00 94.62 514 LYS A C 1
ATOM 3994 O O . LYS A 1 514 ? 17.087 4.990 -16.508 1.00 94.62 514 LYS A O 1
ATOM 3999 N N . THR A 1 515 ? 18.558 6.632 -16.926 1.00 94.62 515 THR A N 1
ATOM 4000 C CA . THR A 1 515 ? 18.953 6.144 -18.251 1.00 94.62 515 THR A CA 1
ATOM 4001 C C . THR A 1 515 ? 20.459 5.977 -18.350 1.00 94.62 515 THR A C 1
ATOM 4003 O O . THR A 1 515 ? 21.206 6.839 -17.890 1.00 94.62 515 THR A O 1
ATOM 4006 N N . SER A 1 516 ? 20.906 4.920 -19.020 1.00 93.94 516 SER A N 1
ATOM 4007 C CA . SER A 1 516 ? 22.285 4.771 -19.493 1.00 93.94 516 SER A CA 1
ATOM 4008 C C . SER A 1 516 ? 22.293 4.349 -20.962 1.00 93.94 516 SER A C 1
ATOM 4010 O O . SER A 1 516 ? 21.301 3.835 -21.477 1.00 93.94 516 SER A O 1
ATOM 4012 N N . ILE A 1 517 ? 23.385 4.625 -21.675 1.00 90.69 517 ILE A N 1
ATOM 4013 C CA . ILE A 1 517 ? 23.472 4.422 -23.127 1.00 90.69 517 ILE A CA 1
ATOM 4014 C C . ILE A 1 517 ? 24.625 3.469 -23.423 1.00 90.69 517 ILE A C 1
ATOM 4016 O O . ILE A 1 517 ? 25.745 3.686 -22.970 1.00 90.69 517 ILE A O 1
ATOM 4020 N N . SER A 1 518 ? 24.359 2.436 -24.221 1.00 87.00 518 SER A N 1
ATOM 4021 C CA . SER A 1 518 ? 25.381 1.532 -24.750 1.00 87.00 518 SER A CA 1
ATOM 4022 C C . SER A 1 518 ? 24.999 1.067 -26.154 1.00 87.00 518 SER A C 1
ATOM 4024 O O . SER A 1 518 ? 23.879 0.614 -26.378 1.00 87.00 518 SER A O 1
ATOM 4026 N N . ASN A 1 519 ? 25.908 1.199 -27.125 1.00 82.88 519 ASN A N 1
ATOM 4027 C CA . ASN A 1 519 ? 25.736 0.717 -28.506 1.00 82.88 519 ASN A CA 1
ATOM 4028 C C . ASN A 1 519 ? 24.415 1.140 -29.188 1.00 82.88 519 ASN A C 1
ATOM 4030 O O . ASN A 1 519 ? 23.739 0.323 -29.820 1.00 82.88 519 ASN A O 1
ATOM 4034 N N . ASN A 1 520 ? 24.042 2.422 -29.070 1.00 86.94 520 ASN A N 1
ATOM 4035 C CA . ASN A 1 520 ? 22.768 2.985 -29.557 1.00 86.94 520 ASN A CA 1
ATOM 4036 C C . ASN A 1 520 ? 21.520 2.312 -28.954 1.00 86.94 520 ASN A C 1
ATOM 4038 O O . ASN A 1 520 ? 20.436 2.374 -29.525 1.00 86.94 520 ASN A O 1
ATOM 4042 N N . THR A 1 521 ? 21.663 1.667 -27.798 1.00 91.62 521 THR A N 1
ATOM 4043 C CA . THR A 1 521 ? 20.564 1.171 -26.973 1.00 91.62 521 THR A CA 1
ATOM 4044 C C . THR A 1 521 ? 20.542 1.967 -25.680 1.00 91.62 521 THR A C 1
ATOM 4046 O O . THR A 1 521 ? 21.567 2.114 -25.013 1.00 91.62 521 THR A O 1
ATOM 4049 N N . ILE A 1 522 ? 19.375 2.499 -25.335 1.00 95.50 522 ILE A N 1
ATOM 4050 C CA . ILE A 1 522 ? 19.151 3.154 -24.054 1.00 95.50 522 ILE A CA 1
ATOM 4051 C C . ILE A 1 522 ? 18.612 2.099 -23.093 1.00 95.50 522 ILE A C 1
ATOM 4053 O O . ILE A 1 522 ? 17.601 1.449 -23.364 1.00 95.50 522 ILE A O 1
ATOM 4057 N N . ILE A 1 523 ? 19.307 1.924 -21.979 1.00 96.12 523 ILE A N 1
ATOM 4058 C CA . ILE A 1 523 ? 18.859 1.126 -20.847 1.00 96.12 523 ILE A CA 1
ATOM 4059 C C . ILE A 1 523 ? 18.101 2.080 -19.931 1.00 96.12 523 ILE A C 1
ATOM 4061 O O . ILE A 1 523 ? 18.642 3.099 -19.501 1.00 96.12 523 ILE A O 1
ATOM 4065 N N . VAL A 1 524 ? 16.844 1.760 -19.660 1.00 96.50 524 VAL A N 1
ATOM 4066 C CA . VAL A 1 524 ? 15.946 2.567 -18.841 1.00 96.50 524 VAL A CA 1
ATOM 4067 C C . VAL A 1 524 ? 15.651 1.811 -17.560 1.00 96.50 524 VAL A C 1
ATOM 4069 O O . VAL A 1 524 ? 15.266 0.643 -17.602 1.00 96.50 524 VAL A O 1
ATOM 4072 N N . GLN A 1 525 ? 15.812 2.487 -16.429 1.00 95.44 525 GLN A N 1
ATOM 4073 C CA . GLN A 1 525 ? 15.420 1.986 -15.126 1.00 95.44 525 GLN A CA 1
ATOM 4074 C C . GLN A 1 525 ? 14.374 2.915 -14.512 1.00 95.44 525 GLN A C 1
ATOM 4076 O O . GLN A 1 525 ? 14.652 4.088 -14.275 1.00 95.44 525 GLN A O 1
ATOM 4081 N N . ILE A 1 526 ? 13.188 2.382 -14.237 1.00 94.56 526 ILE A N 1
ATOM 4082 C CA . ILE A 1 526 ? 12.097 3.070 -13.556 1.00 94.56 526 ILE A CA 1
ATOM 4083 C C . ILE A 1 526 ? 12.069 2.592 -12.106 1.00 94.56 526 ILE A C 1
ATOM 4085 O O . ILE A 1 526 ? 11.948 1.396 -11.837 1.00 94.56 526 ILE A O 1
ATOM 4089 N N . ARG A 1 527 ? 12.208 3.524 -11.164 1.00 92.31 527 ARG A N 1
ATOM 4090 C CA . ARG A 1 527 ? 12.208 3.241 -9.723 1.00 92.31 527 ARG A CA 1
ATOM 4091 C C . ARG A 1 527 ? 11.072 3.989 -9.053 1.00 92.31 527 ARG A C 1
ATOM 4093 O O . ARG A 1 527 ? 10.905 5.178 -9.309 1.00 92.31 527 ARG A O 1
ATOM 4100 N N . LEU A 1 528 ? 10.323 3.310 -8.190 1.00 93.81 528 LEU A N 1
ATOM 4101 C CA . LEU A 1 528 ? 9.380 3.974 -7.291 1.00 93.81 528 LEU A CA 1
ATOM 4102 C C . LEU A 1 528 ? 10.130 4.877 -6.303 1.00 93.81 528 LEU A C 1
ATOM 4104 O O . LEU A 1 528 ? 11.358 4.809 -6.211 1.00 93.81 528 LEU A O 1
ATOM 4108 N N . ARG A 1 529 ? 9.402 5.711 -5.548 1.00 92.88 529 ARG A N 1
ATOM 4109 C CA . ARG A 1 529 ? 9.985 6.367 -4.365 1.00 92.88 529 ARG A CA 1
ATOM 4110 C C . ARG A 1 529 ? 10.661 5.323 -3.474 1.00 92.88 529 ARG A C 1
ATOM 4112 O O . ARG A 1 529 ? 10.094 4.255 -3.246 1.00 92.88 529 ARG A O 1
ATOM 4119 N N . ASP A 1 530 ? 11.823 5.674 -2.929 1.00 90.50 530 ASP A N 1
ATOM 4120 C CA . ASP A 1 530 ? 12.651 4.757 -2.135 1.00 90.50 530 ASP A CA 1
ATOM 4121 C C . ASP A 1 530 ? 11.884 4.132 -0.956 1.00 90.50 530 ASP A C 1
ATOM 4123 O O . ASP A 1 530 ? 12.102 2.967 -0.630 1.00 90.50 530 ASP A O 1
ATOM 4127 N N . ILE A 1 531 ? 10.907 4.861 -0.396 1.00 93.69 531 ILE A N 1
ATOM 4128 C CA . ILE A 1 531 ? 10.036 4.397 0.695 1.00 93.69 531 ILE A CA 1
ATOM 4129 C C . ILE A 1 531 ? 9.304 3.084 0.383 1.00 93.69 531 ILE A C 1
ATOM 4131 O O . ILE A 1 531 ? 8.999 2.328 1.295 1.00 93.69 531 ILE A O 1
ATOM 4135 N N . TYR A 1 532 ? 9.023 2.788 -0.889 1.00 94.12 532 TYR A N 1
ATOM 4136 C CA . TYR A 1 532 ? 8.284 1.585 -1.268 1.00 94.12 532 TYR A CA 1
ATOM 4137 C C . TYR A 1 532 ? 9.153 0.335 -1.356 1.00 94.12 532 TYR A C 1
ATOM 4139 O O . TYR A 1 532 ? 8.594 -0.765 -1.317 1.00 94.12 532 TYR A O 1
ATOM 4147 N N . ASN A 1 533 ? 10.477 0.503 -1.503 1.00 91.31 533 ASN A N 1
ATOM 4148 C CA . ASN A 1 533 ? 11.452 -0.574 -1.692 1.00 91.31 533 ASN A CA 1
ATOM 4149 C C . ASN A 1 533 ? 10.958 -1.652 -2.678 1.00 91.31 533 ASN A C 1
ATOM 4151 O O . ASN A 1 533 ? 10.930 -2.850 -2.391 1.00 91.31 533 ASN A O 1
ATOM 4155 N N . SER A 1 534 ? 10.459 -1.192 -3.823 1.00 90.75 534 SER A N 1
ATOM 4156 C CA . SER A 1 534 ? 9.838 -2.026 -4.846 1.00 90.75 534 SER A CA 1
ATOM 4157 C C . SER A 1 534 ? 10.077 -1.424 -6.231 1.00 90.75 534 SER A C 1
ATOM 4159 O O . SER A 1 534 ? 10.609 -0.318 -6.374 1.00 90.75 534 SER A O 1
ATOM 4161 N N . THR A 1 535 ? 9.708 -2.167 -7.269 1.00 88.62 535 THR A N 1
ATOM 4162 C CA . THR A 1 535 ? 9.875 -1.760 -8.665 1.00 88.62 535 THR A CA 1
ATOM 4163 C C . THR A 1 535 ? 8.530 -1.690 -9.370 1.00 88.62 535 THR A C 1
ATOM 4165 O O . THR A 1 535 ? 7.551 -2.305 -8.956 1.00 88.62 535 THR A O 1
ATOM 4168 N N . VAL A 1 536 ? 8.484 -0.911 -10.444 1.00 90.19 536 VAL A N 1
ATOM 4169 C CA . VAL A 1 536 ? 7.345 -0.878 -11.364 1.00 90.19 536 VAL A CA 1
ATOM 4170 C C . VAL A 1 536 ? 7.258 -2.222 -12.094 1.00 90.19 536 VAL A C 1
ATOM 4172 O O . VAL A 1 536 ? 8.231 -2.612 -12.728 1.00 90.19 536 VAL A O 1
ATOM 4175 N N . TYR A 1 537 ? 6.138 -2.944 -12.049 1.00 87.88 537 TYR A N 1
ATOM 4176 C CA . TYR A 1 537 ? 6.084 -4.281 -12.671 1.00 87.88 537 TYR A CA 1
ATOM 4177 C C . TYR A 1 537 ? 5.873 -4.246 -14.195 1.00 87.88 537 TYR A C 1
ATOM 4179 O O . TYR A 1 537 ? 6.475 -5.062 -14.895 1.00 87.88 537 TYR A O 1
ATOM 4187 N N . ASN A 1 538 ? 5.073 -3.308 -14.720 1.00 89.75 538 ASN A N 1
ATOM 4188 C CA . ASN A 1 538 ? 4.738 -3.203 -16.145 1.00 89.75 538 ASN A CA 1
ATOM 4189 C C . ASN A 1 538 ? 4.723 -1.750 -16.654 1.00 89.75 538 ASN A C 1
ATOM 4191 O O . ASN A 1 538 ? 4.925 -0.801 -15.903 1.00 89.75 538 ASN A O 1
ATOM 4195 N N . GLY A 1 539 ? 4.492 -1.585 -17.955 1.00 93.06 539 GLY A N 1
ATOM 4196 C CA . GLY A 1 539 ? 4.322 -0.292 -18.610 1.00 93.06 539 GLY A CA 1
ATOM 4197 C C . GLY A 1 539 ? 5.016 -0.240 -19.965 1.00 93.06 539 GLY A C 1
ATOM 4198 O O . GLY A 1 539 ? 5.521 -1.242 -20.472 1.00 93.06 539 GLY A O 1
ATOM 4199 N N . SER A 1 540 ? 5.041 0.941 -20.568 1.00 95.69 540 SER A N 1
ATOM 4200 C CA . SER A 1 540 ? 5.694 1.189 -21.853 1.00 95.69 540 SER A CA 1
ATOM 4201 C C . SER A 1 540 ? 6.558 2.436 -21.780 1.00 95.69 540 SER A C 1
ATOM 4203 O O . SER A 1 540 ? 6.198 3.418 -21.137 1.00 95.69 540 SER A O 1
ATOM 4205 N N . ILE A 1 541 ? 7.694 2.420 -22.467 1.00 97.00 541 ILE A N 1
ATOM 4206 C CA . ILE A 1 541 ? 8.499 3.615 -22.704 1.00 97.00 541 ILE A CA 1
ATOM 4207 C C . ILE A 1 541 ? 8.342 4.068 -24.150 1.00 97.00 541 ILE A C 1
ATOM 4209 O O . ILE A 1 541 ? 8.467 3.281 -25.087 1.00 97.00 541 ILE A O 1
ATOM 4213 N N . MET A 1 542 ? 8.096 5.361 -24.325 1.00 97.38 542 MET A N 1
ATOM 4214 C CA . MET A 1 542 ? 8.003 6.026 -25.619 1.00 97.38 542 MET A CA 1
ATOM 4215 C C . MET A 1 542 ? 9.227 6.921 -25.787 1.00 97.38 542 MET A C 1
ATOM 4217 O O . MET A 1 542 ? 9.390 7.894 -25.050 1.00 97.38 542 MET A O 1
ATOM 4221 N N . LEU A 1 543 ? 10.093 6.585 -26.742 1.00 97.75 543 LEU A N 1
ATOM 4222 C CA . LEU A 1 543 ? 11.288 7.356 -27.060 1.00 97.75 543 LEU A CA 1
ATOM 4223 C C . LEU A 1 543 ? 10.990 8.357 -28.170 1.00 97.75 543 LEU A C 1
ATOM 4225 O O . LEU A 1 543 ? 10.591 7.983 -29.275 1.00 97.75 543 LEU A O 1
ATOM 4229 N N . TYR A 1 544 ? 11.285 9.618 -27.896 1.00 97.31 544 TYR A N 1
ATOM 4230 C CA . TYR A 1 544 ? 11.266 10.709 -28.855 1.00 97.31 544 TYR A CA 1
ATOM 4231 C C . TYR A 1 544 ? 12.693 11.198 -29.091 1.00 97.31 544 TYR A C 1
ATOM 4233 O O . TYR A 1 544 ? 13.476 11.350 -28.153 1.00 97.31 544 TYR A O 1
ATOM 4241 N N . SER A 1 545 ? 13.020 11.460 -30.351 1.00 95.12 545 SER A N 1
ATOM 4242 C CA . SER A 1 545 ? 14.273 12.073 -30.785 1.00 95.12 545 SER A CA 1
ATOM 4243 C C . SER A 1 545 ? 13.953 13.409 -31.429 1.00 95.12 545 SER A C 1
ATOM 4245 O O . SER A 1 545 ? 13.184 13.467 -32.389 1.00 95.12 545 SER A O 1
ATOM 4247 N N . ASN A 1 546 ? 14.519 14.485 -30.884 1.00 93.88 546 ASN A N 1
ATOM 4248 C CA . ASN A 1 546 ? 14.325 15.855 -31.358 1.00 93.88 546 ASN A CA 1
ATOM 4249 C C . ASN A 1 546 ? 12.830 16.217 -31.505 1.00 93.88 546 ASN A C 1
ATOM 4251 O O . ASN A 1 546 ? 12.400 16.766 -32.516 1.00 93.88 546 ASN A O 1
ATOM 4255 N N . GLY A 1 547 ? 12.025 15.836 -30.504 1.00 93.94 547 GLY A N 1
ATOM 4256 C CA . GLY A 1 547 ? 10.579 16.095 -30.448 1.00 93.94 547 GLY A CA 1
ATOM 4257 C C . GLY A 1 547 ? 9.702 15.166 -31.298 1.00 93.94 547 GLY A C 1
ATOM 4258 O O . GLY A 1 547 ? 8.482 15.283 -31.254 1.00 93.94 547 GLY A O 1
ATOM 4259 N N . ARG A 1 548 ? 10.278 14.222 -32.055 1.00 95.25 548 ARG A N 1
ATOM 4260 C CA . ARG A 1 548 ? 9.527 13.287 -32.911 1.00 95.25 548 ARG A CA 1
ATOM 4261 C C . ARG A 1 548 ? 9.665 11.854 -32.428 1.00 95.25 548 ARG A C 1
ATOM 4263 O O . ARG A 1 548 ? 10.738 11.441 -31.998 1.00 95.25 548 ARG A O 1
ATOM 4270 N N . PHE A 1 549 ? 8.594 11.074 -32.541 1.00 96.12 549 PHE A N 1
ATOM 4271 C CA . PHE A 1 549 ? 8.598 9.670 -32.132 1.00 96.12 549 PHE A CA 1
ATOM 4272 C C . PHE A 1 549 ? 9.710 8.876 -32.846 1.00 96.12 549 PHE A C 1
ATOM 4274 O O . PHE A 1 549 ? 9.842 8.913 -34.075 1.00 96.12 549 PHE A O 1
ATOM 4281 N N . ASN A 1 550 ? 10.521 8.155 -32.071 1.00 95.25 550 ASN A N 1
ATOM 4282 C CA . ASN A 1 550 ? 11.615 7.317 -32.555 1.00 95.25 550 ASN A CA 1
ATOM 4283 C C . ASN A 1 550 ? 11.263 5.835 -32.398 1.00 95.25 550 ASN A C 1
ATOM 4285 O O . ASN A 1 550 ? 11.142 5.133 -33.400 1.00 95.25 550 ASN A O 1
ATOM 4289 N N . ASN A 1 551 ? 11.051 5.365 -31.173 1.00 97.12 551 ASN A N 1
ATOM 4290 C CA . ASN A 1 551 ? 10.801 3.952 -30.904 1.00 97.12 551 ASN A CA 1
ATOM 4291 C C . ASN A 1 551 ? 9.984 3.769 -29.616 1.00 97.12 551 ASN A C 1
ATOM 4293 O O . ASN A 1 551 ? 9.786 4.726 -28.867 1.00 97.12 551 ASN A O 1
ATOM 4297 N N . ASN A 1 552 ? 9.540 2.548 -29.332 1.00 97.12 552 ASN A N 1
ATOM 4298 C CA . ASN A 1 552 ? 8.953 2.176 -28.046 1.00 97.12 552 ASN A CA 1
ATOM 4299 C C . ASN A 1 552 ? 9.495 0.823 -27.561 1.00 97.12 552 ASN A C 1
ATOM 4301 O O . ASN A 1 552 ? 10.139 0.094 -28.316 1.00 97.12 552 ASN A O 1
ATOM 4305 N N . ALA A 1 553 ? 9.292 0.534 -26.279 1.00 97.25 553 ALA A N 1
ATOM 4306 C CA . ALA A 1 553 ? 9.596 -0.760 -25.680 1.00 97.25 553 ALA A CA 1
ATOM 4307 C C . ALA A 1 553 ? 8.729 -0.978 -24.434 1.00 97.25 553 ALA A C 1
ATOM 4309 O O . ALA A 1 553 ? 8.317 -0.017 -23.779 1.00 97.25 553 ALA A O 1
ATOM 4310 N N . SER A 1 554 ? 8.475 -2.236 -24.085 1.00 96.44 554 SER A N 1
ATOM 4311 C CA . SER A 1 554 ? 7.800 -2.598 -22.839 1.00 96.44 554 SER A CA 1
ATOM 4312 C C . SER A 1 554 ? 8.746 -2.478 -21.642 1.00 96.44 554 SER A C 1
ATOM 4314 O O . SER A 1 554 ? 9.961 -2.665 -21.760 1.00 96.44 554 SER A O 1
ATOM 4316 N N . VAL A 1 555 ? 8.180 -2.187 -20.477 1.00 94.81 555 VAL A N 1
ATOM 4317 C CA . VAL A 1 555 ? 8.858 -2.232 -19.179 1.00 94.81 555 VAL A CA 1
ATOM 4318 C C . VAL A 1 555 ? 8.499 -3.538 -18.487 1.00 94.81 555 VAL A C 1
ATOM 4320 O O . VAL A 1 555 ? 7.333 -3.922 -18.456 1.00 94.81 555 VAL A O 1
ATOM 4323 N N . SER A 1 556 ? 9.497 -4.194 -17.904 1.00 92.12 556 SER A N 1
ATOM 4324 C CA . SER A 1 556 ? 9.304 -5.323 -16.997 1.00 92.12 556 SER A CA 1
ATOM 4325 C C . SER A 1 556 ? 10.213 -5.148 -15.786 1.00 92.12 556 SER A C 1
ATOM 4327 O O . SER A 1 556 ? 11.398 -4.853 -15.950 1.00 92.12 556 SER A O 1
ATOM 4329 N N . ASN A 1 557 ? 9.661 -5.285 -14.577 1.00 90.50 557 ASN A N 1
ATOM 4330 C CA . ASN A 1 557 ? 10.403 -5.184 -13.308 1.00 90.50 557 ASN A CA 1
ATOM 4331 C C . ASN A 1 557 ? 11.288 -3.924 -13.214 1.00 90.50 557 ASN A C 1
ATOM 4333 O O . ASN A 1 557 ? 12.462 -3.964 -12.842 1.00 90.50 557 ASN A O 1
ATOM 4337 N N . GLY A 1 558 ? 10.728 -2.789 -13.626 1.00 92.50 558 GLY A N 1
ATOM 4338 C CA . GLY A 1 558 ? 11.363 -1.480 -13.581 1.00 92.50 558 GLY A CA 1
ATOM 4339 C C . GLY A 1 558 ? 12.497 -1.324 -14.585 1.00 92.50 558 GLY A C 1
ATOM 4340 O O . GLY A 1 558 ? 13.278 -0.387 -14.460 1.00 92.50 558 GLY A O 1
ATOM 4341 N N . GLN A 1 559 ? 12.624 -2.219 -15.565 1.00 95.56 559 GLN A N 1
ATOM 4342 C CA . GLN A 1 559 ? 13.684 -2.187 -16.565 1.00 95.56 559 GLN A CA 1
ATOM 4343 C C . GLN A 1 559 ? 13.118 -2.226 -17.982 1.00 95.56 559 GLN A C 1
ATOM 4345 O O . GLN A 1 559 ? 12.117 -2.881 -18.270 1.00 95.56 559 GLN A O 1
ATOM 4350 N N . SER A 1 560 ? 13.791 -1.530 -18.892 1.00 96.81 560 SER A N 1
ATOM 4351 C CA . SER A 1 560 ? 13.537 -1.631 -20.324 1.00 96.81 560 SER A CA 1
ATOM 4352 C C . SER A 1 560 ? 14.805 -1.335 -21.118 1.00 96.81 560 SER A C 1
ATOM 4354 O O . SER A 1 560 ? 15.712 -0.642 -20.650 1.00 96.81 560 SER A O 1
ATOM 4356 N N . LYS A 1 561 ? 14.876 -1.874 -22.333 1.00 96.75 561 LYS A N 1
ATOM 4357 C CA . LYS A 1 561 ? 15.936 -1.589 -23.301 1.00 96.75 561 LYS A CA 1
ATOM 4358 C C . LYS A 1 561 ? 15.282 -1.142 -24.594 1.00 96.75 561 LYS A C 1
ATOM 4360 O O . LYS A 1 561 ? 14.453 -1.858 -25.144 1.00 96.75 561 LYS A O 1
ATOM 4365 N N . ILE A 1 562 ? 15.685 0.022 -25.086 1.00 96.56 562 ILE A N 1
ATOM 4366 C CA . ILE A 1 562 ? 15.143 0.595 -26.314 1.00 96.56 562 ILE A CA 1
ATOM 4367 C C . ILE A 1 562 ? 16.273 0.973 -27.259 1.00 96.56 562 ILE A C 1
ATOM 4369 O O . ILE A 1 562 ? 17.149 1.775 -26.935 1.00 96.56 562 ILE A O 1
ATOM 4373 N N . SER A 1 563 ? 16.279 0.366 -28.442 1.00 93.12 563 SER A N 1
ATOM 4374 C CA . SER A 1 563 ? 17.226 0.737 -29.489 1.00 93.12 563 SER A CA 1
ATOM 4375 C C . SER A 1 563 ? 16.817 2.065 -30.112 1.00 93.12 563 SER A C 1
ATOM 4377 O O . SER A 1 563 ? 15.653 2.264 -30.468 1.00 93.12 563 SER A O 1
ATOM 4379 N N . VAL A 1 564 ? 17.785 2.960 -30.277 1.00 92.12 564 VAL A N 1
ATOM 4380 C CA . VAL A 1 564 ? 17.611 4.210 -31.011 1.00 92.12 564 VAL A CA 1
ATOM 4381 C C . VAL A 1 564 ? 17.642 3.899 -32.505 1.00 92.12 564 VAL A C 1
ATOM 4383 O O . VAL A 1 564 ? 18.624 3.363 -33.021 1.00 92.12 564 VAL A O 1
ATOM 4386 N N . LEU A 1 565 ? 16.558 4.224 -33.207 1.00 89.44 565 LEU A N 1
ATOM 4387 C CA . LEU A 1 565 ? 16.478 4.088 -34.660 1.00 89.44 565 LEU A CA 1
ATOM 4388 C C . LEU A 1 565 ? 17.139 5.287 -35.349 1.00 89.44 565 LEU A C 1
ATOM 4390 O O . LEU A 1 565 ? 17.183 6.384 -34.799 1.00 89.44 565 LEU A O 1
ATOM 4394 N N . THR A 1 566 ? 17.591 5.096 -36.589 1.00 82.75 566 THR A N 1
ATOM 4395 C CA . THR A 1 566 ? 18.284 6.122 -37.395 1.00 82.75 566 THR A CA 1
ATOM 4396 C C . THR A 1 566 ? 17.397 7.302 -37.808 1.00 82.75 566 THR A C 1
ATOM 4398 O O . THR A 1 566 ? 17.897 8.345 -38.225 1.00 82.75 566 THR A O 1
ATOM 4401 N N . LYS A 1 567 ? 16.069 7.174 -37.705 1.00 84.06 567 LYS A N 1
ATOM 4402 C CA . LYS A 1 567 ? 15.132 8.261 -38.021 1.00 84.06 567 LYS A CA 1
ATOM 4403 C C . LYS A 1 567 ? 15.158 9.348 -36.941 1.00 84.06 567 LYS A C 1
ATOM 4405 O O . LYS A 1 567 ? 15.202 9.043 -35.756 1.00 84.06 567 LYS A O 1
ATOM 4410 N N . ASN A 1 568 ? 15.036 10.614 -37.345 1.00 86.62 568 ASN A N 1
ATOM 4411 C CA . ASN A 1 568 ? 14.967 11.779 -36.445 1.00 86.62 568 ASN A CA 1
ATOM 4412 C C . ASN A 1 568 ? 16.196 11.972 -35.529 1.00 86.62 568 ASN A C 1
ATOM 4414 O O . ASN A 1 568 ? 16.099 12.665 -34.517 1.00 86.62 568 ASN A O 1
ATOM 4418 N N . VAL A 1 569 ? 17.334 11.366 -35.872 1.00 87.75 569 VAL A N 1
ATOM 4419 C CA . VAL A 1 569 ? 18.579 11.408 -35.098 1.00 87.75 569 VAL A CA 1
ATOM 4420 C C . VAL A 1 569 ? 19.708 11.934 -35.982 1.00 87.75 569 VAL A C 1
ATOM 4422 O O . VAL A 1 569 ? 19.790 11.586 -37.159 1.00 87.75 569 VAL A O 1
ATOM 4425 N N . TYR A 1 570 ? 20.557 12.764 -35.391 1.00 83.50 570 TYR A N 1
ATOM 4426 C CA . TYR A 1 570 ? 21.798 13.307 -35.926 1.00 83.50 570 TYR A CA 1
ATOM 4427 C C . TYR A 1 570 ? 23.003 12.673 -35.219 1.00 83.50 570 TYR A C 1
ATOM 4429 O O . TYR A 1 570 ? 22.868 11.996 -34.203 1.00 83.50 570 TYR A O 1
ATOM 4437 N N . LYS A 1 571 ? 24.204 12.941 -35.711 1.00 77.44 571 LYS A N 1
ATOM 4438 C CA . LYS A 1 571 ? 25.467 12.418 -35.196 1.00 77.44 571 LYS A CA 1
ATOM 4439 C C . LYS A 1 571 ? 25.714 12.864 -33.756 1.00 77.44 571 LYS A C 1
ATOM 4441 O O . LYS A 1 571 ? 26.066 12.053 -32.901 1.00 77.44 571 LYS A O 1
ATOM 4446 N N . SER A 1 572 ? 25.459 14.134 -33.459 1.00 81.56 572 SER A N 1
ATOM 4447 C CA . SER A 1 572 ? 25.621 14.707 -32.124 1.00 81.56 572 SER A CA 1
ATOM 4448 C C . SER A 1 572 ? 24.452 15.610 -31.735 1.00 81.56 572 SER A C 1
ATOM 4450 O O . SER A 1 572 ? 23.626 15.983 -32.566 1.00 81.56 572 SER A O 1
ATOM 4452 N N . ASN A 1 573 ? 24.387 15.959 -30.447 1.00 85.31 573 ASN A N 1
ATOM 4453 C CA . ASN A 1 573 ? 23.457 16.948 -29.890 1.00 85.31 573 ASN A CA 1
ATOM 4454 C C . ASN A 1 573 ? 21.964 16.606 -30.011 1.00 85.31 573 ASN A C 1
ATOM 4456 O O . ASN A 1 573 ? 21.123 17.506 -29.966 1.00 85.31 573 ASN A O 1
ATOM 4460 N N . ASN A 1 574 ? 21.605 15.323 -30.080 1.00 90.19 574 ASN A N 1
ATOM 4461 C CA . ASN A 1 574 ? 20.198 14.934 -30.077 1.00 90.19 574 ASN A CA 1
ATOM 4462 C C . ASN A 1 574 ? 19.567 15.177 -28.714 1.00 90.19 574 ASN A C 1
ATOM 4464 O O . ASN A 1 574 ? 20.096 14.735 -27.690 1.00 90.19 574 ASN A O 1
ATOM 4468 N N . ASN A 1 575 ? 18.398 15.806 -28.722 1.00 94.25 575 ASN A N 1
ATOM 4469 C CA . ASN A 1 575 ? 17.522 15.875 -27.563 1.00 94.25 5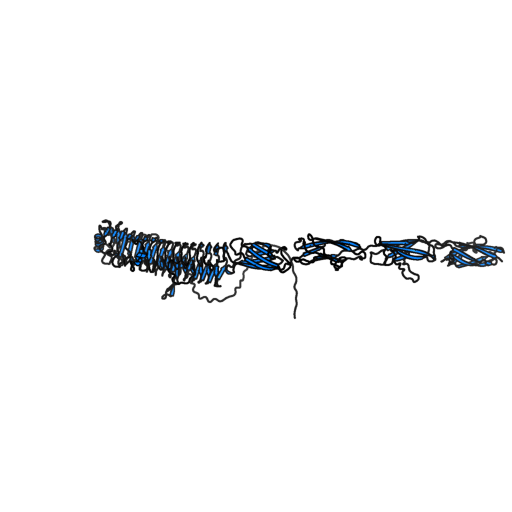75 ASN A CA 1
ATOM 4470 C C . ASN A 1 575 ? 16.651 14.624 -27.540 1.00 94.25 575 ASN A C 1
ATOM 4472 O O . ASN A 1 575 ? 15.760 14.474 -28.377 1.00 94.25 575 ASN A O 1
ATOM 4476 N N . MET A 1 576 ? 16.916 13.726 -26.597 1.00 95.94 576 MET A N 1
ATOM 4477 C CA . MET A 1 576 ? 16.104 12.532 -26.397 1.00 95.94 576 MET A CA 1
ATOM 4478 C C . MET A 1 576 ? 15.138 12.772 -25.253 1.00 95.94 576 MET A C 1
ATOM 4480 O O . MET A 1 576 ? 15.536 13.297 -24.215 1.00 95.94 576 MET A O 1
ATOM 4484 N N . THR A 1 577 ? 13.898 12.337 -25.430 1.00 97.62 577 THR A N 1
ATOM 4485 C CA . THR A 1 577 ? 12.877 12.350 -24.384 1.00 97.62 577 THR A CA 1
ATOM 4486 C C . THR A 1 577 ? 12.298 10.951 -24.257 1.00 97.62 577 THR A C 1
ATOM 4488 O O . THR A 1 577 ? 11.908 10.347 -25.255 1.00 97.62 577 THR A O 1
ATOM 4491 N N . ILE A 1 578 ? 12.255 10.424 -23.038 1.00 97.56 578 ILE A N 1
ATOM 4492 C CA . ILE A 1 578 ? 11.589 9.161 -22.722 1.00 97.56 578 ILE A CA 1
ATOM 4493 C C . ILE A 1 578 ? 10.372 9.476 -21.880 1.00 97.56 578 ILE A C 1
ATOM 4495 O O . ILE A 1 578 ? 10.514 10.054 -20.805 1.00 97.56 578 ILE A O 1
ATOM 4499 N N . ASN A 1 579 ? 9.207 9.043 -22.353 1.00 97.06 579 ASN A N 1
ATOM 4500 C CA . ASN A 1 579 ? 7.971 9.059 -21.584 1.00 97.06 579 ASN A CA 1
ATOM 4501 C C . ASN A 1 579 ? 7.670 7.632 -21.140 1.00 97.06 579 ASN A C 1
ATOM 4503 O O . ASN A 1 579 ? 7.373 6.775 -21.973 1.00 97.06 579 ASN A O 1
ATOM 4507 N N . TYR A 1 580 ? 7.751 7.382 -19.841 1.00 95.81 580 TYR A N 1
ATOM 4508 C CA . TYR A 1 580 ? 7.170 6.198 -19.236 1.00 95.81 580 TYR A CA 1
ATOM 4509 C C . TYR A 1 580 ? 5.654 6.386 -19.126 1.00 95.81 580 TYR A C 1
ATOM 4511 O O . TYR A 1 580 ? 5.178 7.386 -18.582 1.00 95.81 580 TYR A O 1
ATOM 4519 N N . VAL A 1 581 ? 4.912 5.414 -19.645 1.00 93.44 581 VAL A N 1
ATOM 4520 C CA . VAL A 1 581 ? 3.457 5.336 -19.582 1.00 93.44 581 VAL A CA 1
ATOM 4521 C C . VAL A 1 581 ? 3.098 4.050 -18.858 1.00 93.44 581 VAL A C 1
ATOM 4523 O O . VAL A 1 581 ? 3.450 2.955 -19.301 1.00 93.44 581 VAL A O 1
ATOM 4526 N N . SER A 1 582 ? 2.407 4.192 -17.733 1.00 90.81 582 SER A N 1
ATOM 4527 C CA . SER A 1 582 ? 1.908 3.049 -16.976 1.00 90.81 582 SER A CA 1
ATOM 4528 C C . SER A 1 582 ? 0.808 2.337 -17.768 1.00 90.81 582 SER A C 1
ATOM 4530 O O . SER A 1 582 ? -0.054 3.000 -18.342 1.00 90.81 582 SER A O 1
ATOM 4532 N N . GLN A 1 583 ? 0.843 1.002 -17.822 1.00 85.44 583 GLN A N 1
ATOM 4533 C CA . GLN A 1 583 ? -0.180 0.216 -18.526 1.00 85.44 583 GLN A CA 1
ATOM 4534 C C . GLN A 1 583 ? -1.517 0.253 -17.776 1.00 85.44 583 GLN A C 1
ATOM 4536 O O . GLN A 1 583 ? -2.576 0.365 -18.386 1.00 85.44 583 GLN A O 1
ATOM 4541 N N . ASP A 1 584 ? -1.433 0.244 -16.450 1.00 79.12 584 ASP A N 1
ATOM 4542 C CA . ASP A 1 584 ? -2.560 0.360 -15.536 1.00 79.12 584 ASP A CA 1
ATOM 4543 C C . ASP A 1 584 ? -2.483 1.694 -14.783 1.00 79.12 584 ASP A C 1
ATOM 4545 O O . ASP A 1 584 ? -1.448 2.364 -14.787 1.00 79.12 584 ASP A O 1
ATOM 4549 N N . LYS A 1 585 ? -3.532 2.106 -14.061 1.00 77.88 585 LYS A N 1
ATOM 4550 C CA . LYS A 1 585 ? -3.506 3.362 -13.271 1.00 77.88 585 LYS A CA 1
ATOM 4551 C C . LYS A 1 585 ? -2.570 3.309 -12.039 1.00 77.88 585 LYS A C 1
ATOM 4553 O O . LYS A 1 585 ? -2.593 4.204 -11.203 1.00 77.88 585 LYS A O 1
ATOM 4558 N N . HIS A 1 586 ? -1.707 2.292 -11.955 1.00 84.25 586 HIS A N 1
ATOM 4559 C CA . HIS A 1 586 ? -0.802 1.998 -10.838 1.00 84.25 586 HIS A CA 1
ATOM 4560 C C . HIS A 1 586 ? 0.380 2.973 -10.741 1.00 84.25 586 HIS A C 1
ATOM 4562 O O . HIS A 1 586 ? 0.930 3.195 -9.677 1.00 84.25 586 HIS A O 1
ATOM 4568 N N . TYR A 1 587 ? 0.846 3.587 -11.821 1.00 90.69 587 TYR A N 1
ATOM 4569 C CA . TYR A 1 587 ? 2.055 4.418 -11.727 1.00 90.69 587 TYR A CA 1
ATOM 4570 C C . TYR A 1 587 ? 1.864 5.741 -12.427 1.00 90.69 587 TYR A C 1
ATOM 4572 O O . TYR A 1 587 ? 1.197 5.808 -13.456 1.00 90.69 587 TYR A O 1
ATOM 4580 N N . LEU A 1 588 ? 2.439 6.806 -11.869 1.00 91.81 588 LEU A N 1
ATOM 4581 C CA . LEU A 1 588 ? 2.469 8.102 -12.537 1.00 91.81 588 LEU A CA 1
ATOM 4582 C C . LEU A 1 588 ? 3.269 8.017 -13.838 1.00 91.81 588 LEU A C 1
ATOM 4584 O O . LEU A 1 588 ? 4.295 7.341 -13.914 1.00 91.81 588 LEU A O 1
ATOM 4588 N N . ASN A 1 589 ? 2.785 8.694 -14.875 1.00 92.56 589 ASN A N 1
ATOM 4589 C CA . ASN A 1 589 ? 3.558 8.831 -16.101 1.00 92.56 589 ASN A CA 1
ATOM 4590 C C . ASN A 1 589 ? 4.724 9.777 -15.814 1.00 92.56 589 ASN A C 1
ATOM 4592 O O . ASN A 1 589 ? 4.522 10.837 -15.222 1.00 92.56 589 ASN A O 1
ATOM 4596 N N . THR A 1 590 ? 5.921 9.404 -16.252 1.00 94.31 590 THR A N 1
ATOM 4597 C CA . THR A 1 590 ? 7.146 10.146 -15.941 1.00 94.31 590 THR A CA 1
ATOM 4598 C C . THR A 1 590 ? 7.914 10.410 -17.217 1.00 94.31 590 THR A C 1
ATOM 4600 O O . THR A 1 590 ? 8.001 9.549 -18.092 1.00 94.31 590 THR A O 1
ATOM 4603 N N . THR A 1 591 ? 8.506 11.594 -17.313 1.00 96.56 591 THR A N 1
ATOM 4604 C CA . THR A 1 591 ? 9.301 12.001 -18.466 1.00 96.56 591 THR A CA 1
ATOM 4605 C C . THR A 1 591 ? 10.711 12.361 -18.029 1.00 96.56 591 THR A C 1
ATOM 4607 O O . THR A 1 591 ? 10.902 13.051 -17.031 1.00 96.56 591 THR A O 1
ATOM 4610 N N . ILE A 1 592 ? 11.707 11.929 -18.799 1.00 97.00 592 ILE A N 1
ATOM 4611 C CA . ILE A 1 592 ? 13.089 12.403 -18.677 1.00 97.00 592 ILE A CA 1
ATOM 4612 C C . ILE A 1 592 ? 13.600 12.857 -20.039 1.00 97.00 592 ILE A C 1
ATOM 4614 O O . ILE A 1 592 ? 13.283 12.245 -21.061 1.00 97.00 592 ILE A O 1
ATOM 4618 N N . SER A 1 593 ? 14.406 13.918 -20.048 1.00 96.25 593 SER A N 1
ATOM 4619 C CA . SER A 1 593 ? 15.122 14.369 -21.239 1.00 96.25 593 SER A CA 1
ATOM 4620 C C . SER A 1 593 ? 16.627 14.362 -21.004 1.00 96.25 593 SER A C 1
ATOM 4622 O O . SER A 1 593 ? 17.091 14.688 -19.914 1.00 96.25 593 SER A O 1
ATOM 4624 N N . PHE A 1 594 ? 17.392 13.982 -22.024 1.00 95.06 594 PHE A N 1
ATOM 4625 C CA . PHE A 1 594 ? 18.852 13.908 -21.968 1.00 95.06 594 PHE A CA 1
ATOM 4626 C C . PHE A 1 594 ? 19.471 14.099 -23.358 1.00 95.06 594 PHE A C 1
ATOM 4628 O O . PHE A 1 594 ? 18.787 14.046 -24.384 1.00 95.06 594 PHE A O 1
ATOM 4635 N N . LYS A 1 595 ? 20.786 14.332 -23.392 1.00 92.75 595 LYS A N 1
ATOM 4636 C CA . LYS A 1 595 ? 21.560 14.457 -24.632 1.00 92.75 595 LYS A CA 1
ATOM 4637 C C . LYS A 1 595 ? 22.070 13.097 -25.102 1.00 92.75 595 LYS A C 1
ATOM 4639 O O . LYS A 1 595 ? 22.529 12.293 -24.295 1.00 92.75 595 LYS A O 1
ATOM 4644 N N . TYR A 1 596 ? 22.028 12.863 -26.410 1.00 90.31 596 TYR A N 1
ATOM 4645 C CA . TYR A 1 596 ? 22.507 11.631 -27.036 1.00 90.31 596 TYR A CA 1
ATOM 4646 C C . TYR A 1 596 ? 23.350 11.929 -28.278 1.00 90.31 596 TYR A C 1
ATOM 4648 O O . TYR A 1 596 ? 22.930 12.670 -29.170 1.00 90.31 596 TYR A O 1
ATOM 4656 N N . ASN A 1 597 ? 24.520 11.298 -28.352 1.00 85.62 597 ASN A N 1
ATOM 4657 C CA . ASN A 1 597 ? 25.358 11.269 -29.546 1.00 85.62 597 ASN A CA 1
ATOM 4658 C C . ASN A 1 597 ? 25.266 9.865 -30.143 1.00 85.62 597 ASN A C 1
ATOM 4660 O O . ASN A 1 597 ? 25.525 8.878 -29.450 1.00 85.62 597 ASN A O 1
ATOM 4664 N N . SER A 1 598 ? 24.850 9.773 -31.404 1.00 78.94 598 SER A N 1
ATOM 4665 C CA . SER A 1 598 ? 24.703 8.486 -32.074 1.00 78.94 598 SER A CA 1
ATOM 4666 C C . SER A 1 598 ? 26.038 8.007 -32.617 1.00 78.94 598 SER A C 1
ATOM 4668 O O . SER A 1 598 ? 26.807 8.808 -33.135 1.00 78.94 598 SER A O 1
ATOM 4670 N N . ASN A 1 599 ? 26.275 6.700 -32.581 1.00 75.25 599 ASN A N 1
ATOM 4671 C CA . ASN A 1 599 ? 27.421 6.081 -33.241 1.00 75.25 599 ASN A CA 1
ATOM 4672 C C . ASN A 1 599 ? 26.920 5.145 -34.352 1.00 75.25 599 ASN A C 1
ATOM 4674 O O . ASN A 1 599 ? 27.014 3.920 -34.237 1.00 75.25 599 ASN A O 1
ATOM 4678 N N . PHE A 1 600 ? 26.224 5.686 -35.360 1.00 83.50 600 PHE A N 1
ATOM 4679 C CA . PHE A 1 600 ? 25.780 4.892 -36.508 1.00 83.50 600 PHE A CA 1
ATOM 4680 C C . PHE A 1 600 ? 26.935 4.737 -37.501 1.00 83.50 600 PHE A C 1
ATOM 4682 O O . PHE A 1 600 ? 27.346 5.677 -38.176 1.00 83.50 600 PHE A O 1
ATOM 4689 N N . THR A 1 601 ? 27.469 3.523 -37.580 1.00 83.06 601 THR A N 1
ATOM 4690 C CA . THR A 1 601 ? 28.606 3.192 -38.441 1.00 83.06 601 THR A CA 1
ATOM 4691 C C . THR A 1 601 ? 28.141 2.838 -39.852 1.00 83.06 601 THR A C 1
ATOM 4693 O O . THR A 1 601 ? 27.171 2.092 -40.018 1.00 83.06 601 THR A O 1
ATOM 4696 N N . SER A 1 602 ? 28.849 3.355 -40.857 1.00 90.56 602 SER A N 1
ATOM 4697 C CA . SER A 1 602 ? 28.728 2.930 -42.253 1.00 90.56 602 SER A CA 1
ATOM 4698 C C . SER A 1 602 ? 29.848 1.951 -42.622 1.00 90.56 602 SER A C 1
ATOM 4700 O O . SER A 1 602 ? 30.915 1.950 -42.008 1.00 90.56 602 SER A O 1
ATOM 4702 N N . TYR A 1 603 ? 29.616 1.133 -43.644 1.00 91.75 603 TYR A N 1
ATOM 4703 C CA . TYR A 1 603 ? 30.574 0.176 -44.184 1.00 91.75 603 TYR A CA 1
ATOM 4704 C C . TYR A 1 603 ? 30.616 0.298 -45.703 1.00 91.75 603 TYR A C 1
ATOM 4706 O O . TYR A 1 603 ? 29.583 0.211 -46.369 1.00 91.75 603 TYR A O 1
ATOM 4714 N N . VAL A 1 604 ? 31.823 0.451 -46.250 1.00 95.56 604 VAL A N 1
ATOM 4715 C CA . VAL A 1 604 ? 32.084 0.345 -47.689 1.00 95.56 604 VAL A CA 1
ATOM 4716 C C . VAL A 1 604 ? 32.534 -1.075 -48.002 1.00 95.56 604 VAL A C 1
ATOM 4718 O O . VAL A 1 604 ? 33.470 -1.585 -47.392 1.00 95.56 604 VAL A O 1
ATOM 4721 N N . THR A 1 605 ? 31.913 -1.710 -48.992 1.00 93.81 605 THR A N 1
ATOM 4722 C CA . THR A 1 605 ? 32.386 -2.984 -49.549 1.00 93.81 605 THR A CA 1
ATOM 4723 C C . THR A 1 605 ? 32.528 -2.867 -51.055 1.00 93.81 605 THR A C 1
ATOM 4725 O O . THR A 1 605 ? 31.534 -2.696 -51.754 1.00 93.81 605 THR A O 1
ATOM 4728 N N . ILE A 1 606 ? 33.753 -2.964 -51.572 1.00 94.06 606 ILE A N 1
ATOM 4729 C CA . ILE A 1 606 ? 34.020 -2.966 -53.013 1.00 94.06 606 ILE A CA 1
ATOM 4730 C C . ILE A 1 606 ? 33.826 -4.390 -53.540 1.00 94.06 606 ILE A C 1
ATOM 4732 O O . ILE A 1 606 ? 34.458 -5.331 -53.051 1.00 94.06 606 ILE A O 1
ATOM 4736 N N . ASN A 1 607 ? 32.989 -4.545 -54.567 1.00 90.44 607 ASN A N 1
ATOM 4737 C CA . ASN A 1 607 ? 32.820 -5.808 -55.287 1.00 90.44 607 ASN A CA 1
ATOM 4738 C C . ASN A 1 607 ? 34.138 -6.207 -55.983 1.00 90.44 607 ASN A C 1
ATOM 4740 O O . ASN A 1 607 ? 35.132 -5.479 -55.943 1.00 90.44 607 ASN A O 1
ATOM 4744 N N . ASP A 1 608 ? 34.220 -7.389 -56.583 1.00 85.31 608 ASP A N 1
ATOM 4745 C CA . ASP A 1 608 ? 35.461 -7.791 -57.253 1.00 85.31 608 ASP A CA 1
ATOM 4746 C C . ASP A 1 608 ? 35.822 -6.880 -58.426 1.00 85.31 608 ASP A C 1
ATOM 4748 O O . ASP A 1 608 ? 34.978 -6.506 -59.244 1.00 85.31 608 ASP A O 1
ATOM 4752 N N . ILE A 1 609 ? 37.104 -6.511 -58.477 1.00 88.69 609 ILE A N 1
ATOM 4753 C CA . ILE A 1 609 ? 37.667 -5.640 -59.503 1.00 88.69 609 ILE A CA 1
ATOM 4754 C C . ILE A 1 609 ? 38.372 -6.511 -60.533 1.00 88.69 609 ILE A C 1
ATOM 4756 O O . ILE A 1 609 ? 39.265 -7.291 -60.204 1.00 88.69 609 ILE A O 1
ATOM 4760 N N . LYS A 1 610 ? 37.982 -6.359 -61.798 1.00 88.38 610 LYS A N 1
ATOM 4761 C CA . LYS A 1 610 ? 38.624 -7.056 -62.913 1.00 88.38 610 LYS A CA 1
ATOM 4762 C C . LYS A 1 610 ? 39.916 -6.344 -63.318 1.00 88.38 610 LYS A C 1
ATOM 4764 O O . LYS A 1 610 ? 39.985 -5.117 -63.303 1.00 88.38 610 LYS A O 1
ATOM 4769 N N . ASN A 1 611 ? 40.913 -7.122 -63.741 1.00 88.19 611 ASN A N 1
ATOM 4770 C CA . ASN A 1 611 ? 42.119 -6.583 -64.373 1.00 88.19 611 ASN A CA 1
ATOM 4771 C C . ASN A 1 611 ? 41.743 -5.777 -65.625 1.00 88.19 611 ASN A C 1
ATOM 4773 O O . ASN A 1 611 ? 40.813 -6.141 -66.348 1.00 88.19 611 ASN A O 1
ATOM 4777 N N . VAL A 1 612 ? 42.485 -4.705 -65.897 1.00 89.31 612 VAL A N 1
ATOM 4778 C CA . VAL A 1 612 ? 42.167 -3.757 -66.973 1.00 89.31 612 VAL A CA 1
ATOM 4779 C C . VAL A 1 612 ? 43.396 -3.475 -67.835 1.00 89.31 612 VAL A C 1
ATOM 4781 O O . VAL A 1 612 ? 44.537 -3.521 -67.380 1.00 89.31 612 VAL A O 1
ATOM 4784 N N . THR A 1 613 ? 43.181 -3.205 -69.119 1.00 86.88 613 THR A N 1
ATOM 4785 C CA . THR A 1 613 ? 44.256 -2.772 -70.023 1.00 86.88 613 THR A CA 1
ATOM 4786 C C . THR A 1 613 ? 44.379 -1.251 -69.981 1.00 86.88 613 THR A C 1
ATOM 4788 O O . THR A 1 613 ? 43.362 -0.560 -69.907 1.00 86.88 613 THR A O 1
ATOM 4791 N N . ALA A 1 614 ? 45.604 -0.721 -70.038 1.00 84.81 614 ALA A N 1
ATOM 4792 C CA . ALA A 1 614 ? 45.828 0.725 -70.128 1.00 84.81 614 ALA A CA 1
ATOM 4793 C C . ALA A 1 614 ? 45.009 1.347 -71.282 1.00 84.81 614 ALA A C 1
ATOM 4795 O O . ALA A 1 614 ? 44.882 0.752 -72.353 1.00 84.81 614 ALA A O 1
ATOM 4796 N N . GLY A 1 615 ? 44.417 2.523 -71.061 1.00 81.75 615 GLY A N 1
ATOM 4797 C CA . GLY A 1 615 ? 43.521 3.186 -72.019 1.00 81.75 615 GLY A CA 1
ATOM 4798 C C . GLY A 1 615 ? 42.059 2.721 -71.980 1.00 81.75 615 GLY A C 1
ATOM 4799 O O . GLY A 1 615 ? 41.251 3.224 -72.757 1.00 81.75 615 GLY A O 1
ATOM 4800 N N . ARG A 1 616 ? 41.692 1.763 -71.116 1.00 87.75 616 ARG A N 1
ATOM 4801 C CA . ARG A 1 616 ? 40.311 1.264 -70.971 1.00 87.75 616 ARG A CA 1
ATOM 4802 C C . ARG A 1 616 ? 39.671 1.713 -69.654 1.00 87.75 616 ARG A C 1
ATOM 4804 O O . ARG A 1 616 ? 40.345 2.175 -68.733 1.00 87.75 616 ARG A O 1
ATOM 4811 N N . VAL A 1 617 ? 38.347 1.584 -69.590 1.00 90.06 617 VAL A N 1
ATOM 4812 C CA . VAL A 1 617 ? 37.538 1.916 -68.411 1.00 90.06 617 VAL A CA 1
ATOM 4813 C C . VAL A 1 617 ? 37.650 0.808 -67.363 1.00 90.06 617 VAL A C 1
ATOM 4815 O O . VAL A 1 617 ? 37.409 -0.362 -67.651 1.00 90.06 617 VAL A O 1
ATOM 4818 N N . LEU A 1 618 ? 37.973 1.201 -66.138 1.00 92.94 618 LEU A N 1
ATOM 4819 C CA . LEU A 1 618 ? 37.810 0.436 -64.913 1.00 92.94 618 LEU A CA 1
ATOM 4820 C C . LEU A 1 618 ? 36.439 0.758 -64.305 1.00 92.94 618 LEU A C 1
ATOM 4822 O O . LEU A 1 618 ? 36.194 1.894 -63.902 1.00 92.94 618 LEU A O 1
ATOM 4826 N N . THR A 1 619 ? 35.559 -0.235 -64.196 1.00 93.75 619 THR A N 1
ATOM 4827 C CA . THR A 1 619 ? 34.278 -0.090 -63.488 1.00 93.75 619 THR A CA 1
ATOM 4828 C C . THR A 1 619 ? 34.424 -0.553 -62.044 1.00 93.75 619 THR A C 1
ATOM 4830 O O . THR A 1 619 ? 34.750 -1.711 -61.785 1.00 93.75 619 THR A O 1
ATOM 4833 N N . VAL A 1 620 ? 34.142 0.340 -61.100 1.00 94.69 620 VAL A N 1
ATOM 4834 C CA . VAL A 1 620 ? 34.178 0.086 -59.658 1.00 94.69 620 VAL A CA 1
ATOM 4835 C C . VAL A 1 620 ? 32.749 0.065 -59.139 1.00 94.69 620 VAL A C 1
ATOM 4837 O O . VAL A 1 620 ? 32.049 1.072 -59.208 1.00 94.69 620 VAL A O 1
ATOM 4840 N N . ASN A 1 621 ? 32.324 -1.080 -58.610 1.00 94.38 621 ASN A N 1
ATOM 4841 C CA . ASN A 1 621 ? 31.041 -1.229 -57.929 1.00 94.38 621 ASN A CA 1
ATOM 4842 C C . ASN A 1 621 ? 31.293 -1.408 -56.433 1.00 94.38 621 ASN A C 1
ATOM 4844 O O . ASN A 1 621 ? 32.095 -2.265 -56.058 1.00 94.38 621 ASN A O 1
ATOM 4848 N N . ALA A 1 622 ? 30.607 -0.646 -55.586 1.00 95.25 622 ALA A N 1
ATOM 4849 C CA . ALA A 1 622 ? 30.649 -0.851 -54.141 1.00 95.25 622 ALA A CA 1
ATOM 4850 C C . ALA A 1 622 ? 29.257 -0.755 -53.512 1.00 95.25 622 ALA A C 1
ATOM 4852 O O . ALA A 1 622 ? 28.342 -0.142 -54.068 1.00 95.25 622 ALA A O 1
ATOM 4853 N N . ASN A 1 623 ? 29.124 -1.360 -52.337 1.00 95.69 623 ASN A N 1
ATOM 4854 C CA . ASN A 1 623 ? 27.957 -1.245 -51.478 1.00 95.69 623 ASN A CA 1
ATOM 4855 C C . ASN A 1 623 ? 28.297 -0.364 -50.269 1.00 95.69 623 ASN A C 1
ATOM 4857 O O . ASN A 1 623 ? 29.400 -0.463 -49.729 1.00 95.69 623 ASN A O 1
ATOM 4861 N N . ILE A 1 624 ? 27.347 0.473 -49.859 1.00 95.81 624 ILE A N 1
ATOM 4862 C CA . ILE A 1 624 ? 27.413 1.364 -48.699 1.00 95.81 624 ILE A CA 1
ATOM 4863 C C . ILE A 1 624 ? 26.279 0.961 -47.757 1.00 95.81 624 ILE A C 1
ATOM 4865 O O . ILE A 1 624 ? 25.104 1.235 -48.022 1.00 95.81 624 ILE A O 1
ATOM 4869 N N . LEU A 1 625 ? 26.630 0.243 -46.695 1.00 92.19 625 LEU A N 1
ATOM 4870 C CA . LEU A 1 625 ? 25.680 -0.410 -45.793 1.00 92.19 625 LEU A CA 1
ATOM 4871 C C . LEU A 1 625 ? 25.876 0.067 -44.350 1.00 92.19 625 LEU A C 1
ATOM 4873 O O . LEU A 1 625 ? 26.947 0.550 -43.992 1.00 92.19 625 LEU A O 1
ATOM 4877 N N . ASP A 1 626 ? 24.856 -0.080 -43.510 1.00 87.19 626 ASP A N 1
ATOM 4878 C CA . ASP A 1 626 ? 24.993 0.065 -42.059 1.00 87.19 626 ASP A CA 1
ATOM 4879 C C . ASP A 1 626 ? 25.491 -1.239 -41.399 1.00 87.19 626 ASP A C 1
ATOM 4881 O O . ASP A 1 626 ? 25.650 -2.275 -42.051 1.00 87.19 626 ASP A O 1
ATOM 4885 N N . LYS A 1 627 ? 25.705 -1.215 -40.074 1.00 81.88 627 LYS A N 1
ATOM 4886 C CA . LYS A 1 627 ? 26.137 -2.399 -39.296 1.00 81.88 627 LYS A CA 1
ATOM 4887 C C . LYS A 1 627 ? 25.198 -3.607 -39.384 1.00 81.88 627 LYS A C 1
ATOM 4889 O O . LYS A 1 627 ? 25.611 -4.719 -39.079 1.00 81.88 627 LYS A O 1
ATOM 4894 N N . ASN A 1 628 ? 23.937 -3.392 -39.758 1.00 80.19 628 ASN A N 1
ATOM 4895 C CA . ASN A 1 628 ? 22.921 -4.430 -39.902 1.00 80.19 628 ASN A CA 1
ATOM 4896 C C . ASN A 1 628 ? 22.742 -4.842 -41.375 1.00 80.19 628 ASN A C 1
ATOM 4898 O O . ASN A 1 628 ? 21.728 -5.447 -41.718 1.00 80.19 628 ASN A O 1
ATOM 4902 N N . SER A 1 629 ? 23.697 -4.501 -42.251 1.00 84.19 629 SER A N 1
ATOM 4903 C CA . SER A 1 629 ? 23.652 -4.754 -43.698 1.00 84.19 629 SER A CA 1
ATOM 4904 C C . SER A 1 629 ? 22.493 -4.066 -44.434 1.00 84.19 629 SER A C 1
ATOM 4906 O O . SER A 1 629 ? 22.145 -4.465 -45.547 1.00 84.19 629 SER A O 1
ATOM 4908 N N . LYS A 1 630 ? 21.882 -3.022 -43.855 1.00 87.50 630 LYS A N 1
ATOM 4909 C CA . LYS A 1 630 ? 20.846 -2.236 -44.538 1.00 87.50 630 LYS A CA 1
ATOM 4910 C C . LYS A 1 630 ? 21.483 -1.175 -45.443 1.00 87.50 630 LYS A C 1
ATOM 4912 O O . LYS A 1 630 ? 22.481 -0.571 -45.053 1.00 87.50 630 LYS A O 1
ATOM 4917 N N . PRO A 1 631 ? 20.913 -0.912 -46.633 1.00 90.44 631 PRO A N 1
ATOM 4918 C CA . PRO A 1 631 ? 21.444 0.081 -47.563 1.00 90.44 631 PRO A CA 1
ATOM 4919 C C . PRO A 1 631 ? 21.345 1.507 -47.007 1.00 90.44 631 PRO A C 1
ATOM 4921 O O . PRO A 1 631 ? 20.275 1.937 -46.572 1.00 90.44 631 PRO A O 1
ATOM 4924 N N . ILE A 1 632 ? 22.447 2.257 -47.077 1.00 91.56 632 ILE A N 1
ATOM 4925 C CA . ILE A 1 632 ? 22.479 3.696 -46.784 1.00 91.56 632 ILE A CA 1
ATOM 4926 C C . ILE A 1 632 ? 22.146 4.457 -48.076 1.00 91.56 632 ILE A C 1
ATOM 4928 O O . ILE A 1 632 ? 22.749 4.210 -49.115 1.00 91.56 632 ILE A O 1
ATOM 4932 N N . ASN A 1 633 ? 21.172 5.372 -48.029 1.00 89.50 633 ASN A N 1
ATOM 4933 C CA . ASN A 1 633 ? 20.615 6.064 -49.209 1.00 89.50 633 ASN A CA 1
ATOM 4934 C C . ASN A 1 633 ? 20.798 7.589 -49.165 1.00 89.50 633 ASN A C 1
ATOM 4936 O O . ASN A 1 633 ? 20.015 8.336 -49.745 1.00 89.50 633 ASN A O 1
ATOM 4940 N N . GLU A 1 634 ? 21.803 8.050 -48.432 1.00 88.75 634 GLU A N 1
ATOM 4941 C CA . GLU A 1 634 ? 22.163 9.458 -48.281 1.00 88.75 634 GLU A CA 1
ATOM 4942 C C . GLU A 1 634 ? 23.686 9.613 -48.389 1.00 88.75 634 GLU A C 1
ATOM 4944 O O . GLU A 1 634 ? 24.421 8.630 -48.318 1.00 88.75 634 GLU A O 1
ATOM 4949 N N . GLY A 1 635 ? 24.157 10.845 -48.592 1.00 91.31 635 GLY A N 1
ATOM 4950 C CA . GLY A 1 635 ? 25.580 11.141 -48.755 1.00 91.31 635 GLY A CA 1
ATOM 4951 C C . GLY A 1 635 ? 26.149 10.762 -50.127 1.00 91.31 635 GLY A C 1
ATOM 4952 O O . GLY A 1 635 ? 25.433 10.421 -51.074 1.00 91.31 635 GLY A O 1
ATOM 4953 N N . TYR A 1 636 ? 27.471 10.855 -50.240 1.00 94.56 636 TYR A N 1
ATOM 4954 C CA . TYR A 1 636 ? 28.214 10.551 -51.459 1.00 94.56 636 TYR A CA 1
ATOM 4955 C C . TYR A 1 636 ? 29.535 9.849 -51.137 1.00 94.56 636 TYR A C 1
ATOM 4957 O O . TYR A 1 636 ? 30.038 9.893 -50.014 1.00 94.56 636 TYR A O 1
ATOM 4965 N N . VAL A 1 637 ? 30.101 9.195 -52.147 1.00 96.38 637 VAL A N 1
ATOM 4966 C CA . VAL A 1 637 ? 31.452 8.635 -52.103 1.00 96.38 637 VAL A CA 1
ATOM 4967 C C . VAL A 1 637 ? 32.403 9.452 -52.969 1.00 96.38 637 VAL A C 1
ATOM 4969 O O . VAL A 1 637 ? 31.994 10.073 -53.956 1.00 96.38 637 VAL A O 1
ATOM 4972 N N . ILE A 1 638 ? 33.681 9.404 -52.618 1.00 96.38 638 ILE A N 1
ATOM 4973 C CA . ILE A 1 638 ? 34.800 9.847 -53.448 1.00 96.38 638 ILE A CA 1
ATOM 4974 C C . ILE A 1 638 ? 35.706 8.650 -53.748 1.00 96.38 638 ILE A C 1
ATOM 4976 O O . ILE A 1 638 ? 35.745 7.678 -52.990 1.00 96.38 638 ILE A O 1
ATOM 4980 N N . PHE A 1 639 ? 36.454 8.730 -54.844 1.00 96.12 639 PHE A N 1
ATOM 4981 C CA . PHE A 1 639 ? 37.363 7.670 -55.277 1.00 96.12 639 PHE A CA 1
ATOM 4982 C C . PHE A 1 639 ? 38.803 8.168 -55.275 1.00 96.12 639 PHE A C 1
ATOM 4984 O O . PHE A 1 639 ? 39.063 9.321 -55.631 1.00 96.12 639 PHE A O 1
ATOM 4991 N N . LYS A 1 640 ? 39.745 7.291 -54.922 1.00 95.50 640 LYS A N 1
ATOM 4992 C CA . LYS A 1 640 ? 41.179 7.562 -55.053 1.00 95.50 640 LYS A CA 1
ATOM 4993 C C . LYS A 1 640 ? 41.876 6.481 -55.861 1.00 95.50 640 LYS A C 1
ATOM 4995 O O . LYS A 1 640 ? 41.670 5.304 -55.593 1.00 95.50 640 LYS A O 1
ATOM 5000 N N . TYR A 1 641 ? 42.732 6.878 -56.798 1.00 93.44 641 TYR A N 1
ATOM 5001 C CA . TYR A 1 641 ? 43.599 5.985 -57.569 1.00 93.44 641 TYR A CA 1
ATOM 5002 C C . TYR A 1 641 ? 45.044 6.146 -57.083 1.00 93.44 641 TYR A C 1
ATOM 5004 O O . TYR A 1 641 ? 45.573 7.257 -57.094 1.00 93.44 641 TYR A O 1
ATOM 5012 N N . ASN A 1 642 ? 45.671 5.063 -56.608 1.00 91.50 642 ASN A N 1
ATOM 5013 C CA . ASN A 1 642 ? 46.996 5.084 -55.966 1.00 91.50 642 ASN A CA 1
ATOM 5014 C C . ASN A 1 642 ? 47.128 6.155 -54.864 1.00 91.50 642 ASN A C 1
ATOM 5016 O O . ASN A 1 642 ? 48.128 6.863 -54.775 1.00 91.50 642 ASN A O 1
ATOM 5020 N N . GLY A 1 643 ? 46.088 6.306 -54.042 1.00 89.75 643 GLY A N 1
ATOM 5021 C CA . GLY A 1 643 ? 46.054 7.277 -52.942 1.00 89.75 643 GLY A CA 1
ATOM 5022 C C . GLY A 1 643 ? 45.725 8.721 -53.347 1.00 89.75 643 GLY A C 1
ATOM 5023 O O . GLY A 1 643 ? 45.463 9.538 -52.465 1.00 89.75 643 GLY A O 1
ATOM 5024 N N . LEU A 1 644 ? 45.656 9.040 -54.644 1.00 92.62 644 LEU A N 1
ATOM 5025 C CA . LEU A 1 644 ? 45.286 10.369 -55.138 1.00 92.62 644 LEU A CA 1
ATOM 5026 C C . LEU A 1 644 ? 43.786 10.457 -55.429 1.00 92.62 644 LEU A C 1
ATOM 5028 O O . LEU A 1 644 ? 43.242 9.629 -56.159 1.00 92.62 644 LEU A O 1
ATOM 5032 N N . THR A 1 645 ? 43.117 11.475 -54.882 1.00 94.19 645 THR A N 1
ATOM 5033 C CA . THR A 1 645 ? 41.689 11.733 -55.126 1.00 94.19 645 THR A CA 1
ATOM 5034 C C . THR A 1 645 ? 41.428 12.030 -56.597 1.00 94.19 645 THR A C 1
ATOM 5036 O O . THR A 1 645 ? 42.067 12.903 -57.185 1.00 94.19 645 THR A O 1
ATOM 5039 N N . ILE A 1 646 ? 40.454 11.330 -57.174 1.00 93.25 646 ILE A N 1
ATOM 5040 C CA . ILE A 1 646 ? 40.050 11.516 -58.564 1.00 93.25 646 ILE A CA 1
ATOM 5041 C C . ILE A 1 646 ? 39.286 12.836 -58.700 1.00 93.25 646 ILE A C 1
ATOM 5043 O O . ILE A 1 646 ? 38.347 13.123 -57.948 1.00 93.25 646 ILE A O 1
ATOM 5047 N N . LYS A 1 647 ? 39.711 13.638 -59.676 1.00 91.12 647 LYS A N 1
ATOM 5048 C CA . LYS A 1 647 ? 39.143 14.945 -59.998 1.00 91.12 647 LYS A CA 1
ATOM 5049 C C . LYS A 1 647 ? 38.563 14.951 -61.408 1.00 91.12 647 LYS A C 1
ATOM 5051 O O . LYS A 1 647 ? 39.009 14.184 -62.260 1.00 91.12 647 LYS A O 1
ATOM 5056 N N . ASP A 1 648 ? 37.564 15.794 -61.629 1.00 86.94 648 ASP A N 1
ATOM 5057 C CA . ASP A 1 648 ? 37.029 16.080 -62.956 1.00 86.94 648 ASP A CA 1
ATOM 5058 C C . ASP A 1 648 ? 37.964 17.012 -63.752 1.00 86.94 648 ASP A C 1
ATOM 5060 O O . ASP A 1 648 ? 39.008 17.458 -63.265 1.00 86.94 648 ASP A O 1
ATOM 5064 N N . ASN A 1 649 ? 37.577 17.328 -64.990 1.00 85.44 649 ASN A N 1
ATOM 5065 C CA . ASN A 1 649 ? 38.356 18.189 -65.885 1.00 85.44 649 ASN A CA 1
ATOM 5066 C C . ASN A 1 649 ? 38.520 19.631 -65.363 1.00 85.44 649 ASN A C 1
ATOM 5068 O O . ASN A 1 649 ? 39.411 20.340 -65.820 1.00 85.44 649 ASN A O 1
ATOM 5072 N N . ASN A 1 650 ? 37.707 20.048 -64.387 1.00 88.19 650 ASN A N 1
ATOM 5073 C CA . ASN A 1 650 ? 37.776 21.356 -63.735 1.00 88.19 650 ASN A CA 1
ATOM 5074 C C . ASN A 1 650 ? 38.554 21.295 -62.408 1.00 88.19 650 ASN A C 1
ATOM 5076 O O . ASN A 1 650 ? 38.496 22.227 -61.608 1.00 88.19 650 ASN A O 1
ATOM 5080 N N . SER A 1 651 ? 39.288 20.205 -62.152 1.00 86.06 651 SER A N 1
ATOM 5081 C CA . SER A 1 651 ? 40.036 19.964 -60.911 1.00 86.06 651 SER A CA 1
ATOM 5082 C C . SER A 1 651 ? 39.179 19.859 -59.639 1.00 86.06 651 SER A C 1
ATOM 5084 O O . SER A 1 651 ? 39.722 19.939 -58.527 1.00 86.06 651 SER A O 1
ATOM 5086 N N . GLN A 1 652 ? 37.871 19.624 -59.769 1.00 91.38 652 GLN A N 1
ATOM 5087 C CA . GLN A 1 652 ? 36.974 19.390 -58.638 1.00 91.38 652 GLN A CA 1
ATOM 5088 C C . GLN A 1 652 ? 36.902 17.902 -58.295 1.00 91.38 652 GLN A C 1
ATOM 5090 O O . GLN A 1 652 ? 36.968 17.042 -59.167 1.00 91.38 652 GLN A O 1
ATOM 5095 N N . THR A 1 653 ? 36.763 17.577 -57.010 1.00 93.19 653 THR A N 1
ATOM 5096 C CA . THR A 1 653 ? 36.618 16.185 -56.557 1.00 93.19 653 THR A CA 1
ATOM 5097 C C . THR A 1 653 ? 35.354 15.557 -57.135 1.00 93.19 653 THR A C 1
ATOM 5099 O O . THR A 1 653 ? 34.257 16.083 -56.944 1.00 93.19 653 THR A O 1
ATOM 5102 N N . VAL A 1 654 ? 35.493 14.391 -57.766 1.00 92.75 654 VAL A N 1
ATOM 5103 C CA . VAL A 1 654 ? 34.344 13.629 -58.266 1.00 92.75 654 VAL A CA 1
ATOM 5104 C C . VAL A 1 654 ? 33.571 13.032 -57.088 1.00 92.75 654 VAL A C 1
ATOM 5106 O O . VAL A 1 654 ? 34.123 12.256 -56.306 1.00 92.75 654 VAL A O 1
ATOM 5109 N N . LYS A 1 655 ? 32.286 13.383 -56.973 1.00 94.38 655 LYS A N 1
ATOM 5110 C CA . LYS A 1 655 ? 31.365 12.895 -55.936 1.00 94.38 655 LYS A CA 1
ATOM 5111 C C . LYS A 1 655 ? 30.273 12.041 -56.569 1.00 94.38 655 LYS A C 1
ATOM 5113 O O . LYS A 1 655 ? 29.596 12.495 -57.488 1.00 94.38 655 LYS A O 1
ATOM 5118 N N . VAL A 1 656 ? 30.073 10.827 -56.063 1.00 94.44 656 VAL A N 1
ATOM 5119 C CA . VAL A 1 656 ? 29.009 9.925 -56.532 1.00 94.44 656 VAL A CA 1
ATOM 5120 C C . VAL A 1 656 ? 28.003 9.715 -55.409 1.00 94.44 656 VAL A C 1
ATOM 5122 O O . VAL A 1 656 ? 28.337 9.139 -54.377 1.00 94.44 656 VAL A O 1
ATOM 5125 N N . ASN A 1 657 ? 26.775 10.200 -55.600 1.00 93.69 657 ASN A N 1
ATOM 5126 C CA . ASN A 1 657 ? 25.702 10.052 -54.616 1.00 93.69 657 ASN A CA 1
ATOM 5127 C C . ASN A 1 657 ? 25.355 8.577 -54.405 1.00 93.69 657 ASN A C 1
ATOM 5129 O O . ASN A 1 657 ? 25.222 7.821 -55.370 1.00 93.69 657 ASN A O 1
ATOM 5133 N N . VAL A 1 658 ? 25.158 8.189 -53.148 1.00 94.06 658 VAL A N 1
ATOM 5134 C CA . VAL A 1 658 ? 24.767 6.821 -52.807 1.00 94.06 658 VAL A CA 1
ATOM 5135 C C . VAL A 1 658 ? 23.273 6.641 -53.066 1.00 94.06 658 VAL A C 1
ATOM 5137 O O . VAL A 1 658 ? 22.452 7.412 -52.571 1.00 94.06 658 VAL A O 1
ATOM 5140 N N . LYS A 1 659 ? 22.901 5.617 -53.841 1.00 90.75 659 LYS A N 1
AT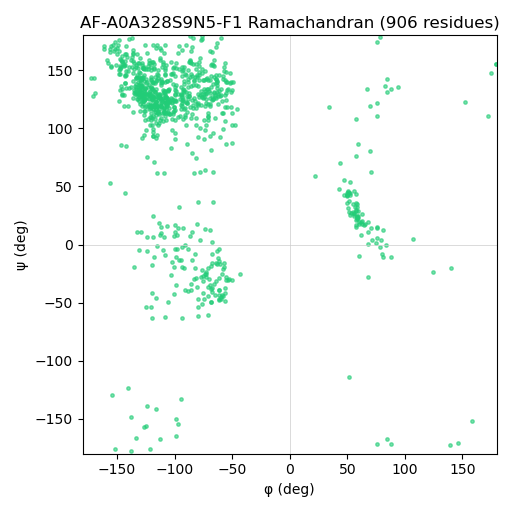OM 5141 C CA . LYS A 1 659 ? 21.498 5.268 -54.113 1.00 90.75 659 LYS A CA 1
ATOM 5142 C C . LYS A 1 659 ? 21.282 3.778 -53.886 1.00 90.75 659 LYS A C 1
ATOM 5144 O O . LYS A 1 659 ? 22.026 2.963 -54.422 1.00 90.75 659 LYS A O 1
ATOM 5149 N N . ASN A 1 660 ? 20.258 3.414 -53.118 1.00 90.06 660 ASN A N 1
ATOM 5150 C CA . ASN A 1 660 ? 19.953 2.025 -52.747 1.00 90.06 660 ASN A CA 1
ATOM 5151 C C . ASN A 1 660 ? 21.161 1.274 -52.153 1.00 90.06 660 ASN A C 1
ATOM 5153 O O . ASN A 1 660 ? 21.363 0.096 -52.444 1.00 90.06 660 ASN A O 1
ATOM 5157 N N . GLY A 1 661 ? 21.989 1.969 -51.363 1.00 92.94 661 GLY A N 1
ATOM 5158 C CA . GLY A 1 661 ? 23.217 1.428 -50.778 1.00 92.94 661 GLY A CA 1
ATOM 5159 C C . GLY A 1 661 ? 24.261 1.001 -51.803 1.00 92.94 661 GLY A C 1
ATOM 5160 O O . GLY A 1 661 ? 25.106 0.176 -51.478 1.00 92.94 661 GLY A O 1
ATOM 5161 N N . LYS A 1 662 ? 24.202 1.500 -53.042 1.00 93.44 662 LYS A N 1
ATOM 5162 C CA . LYS A 1 662 ? 25.093 1.103 -54.136 1.00 93.44 662 LYS A CA 1
ATOM 5163 C C . LYS A 1 662 ? 25.707 2.312 -54.822 1.00 93.44 662 LYS A C 1
ATOM 5165 O O . LYS A 1 662 ? 25.084 3.368 -54.944 1.00 93.44 662 LYS A O 1
ATOM 5170 N N . ILE A 1 663 ? 26.930 2.118 -55.301 1.00 95.44 663 ILE A N 1
ATOM 5171 C CA . ILE A 1 663 ? 27.669 3.069 -56.129 1.00 95.44 663 ILE A CA 1
ATOM 5172 C C . ILE A 1 663 ? 28.339 2.322 -57.282 1.00 95.44 663 ILE A C 1
ATOM 5174 O O . ILE A 1 663 ? 28.888 1.233 -57.100 1.00 95.44 663 ILE A O 1
ATOM 5178 N N . THR A 1 664 ? 28.324 2.943 -58.457 1.00 93.25 664 THR A N 1
ATOM 5179 C CA . THR A 1 664 ? 29.067 2.502 -59.639 1.00 93.25 664 THR A CA 1
ATOM 5180 C C . THR A 1 664 ? 29.827 3.697 -60.187 1.00 93.25 664 THR A C 1
ATOM 5182 O O . THR A 1 664 ? 29.239 4.758 -60.399 1.00 93.25 664 THR A O 1
ATOM 5185 N N . TYR A 1 665 ? 31.124 3.534 -60.427 1.00 94.31 665 TYR A N 1
ATOM 5186 C CA . TYR A 1 665 ? 31.954 4.563 -61.040 1.00 94.31 665 TYR A CA 1
ATOM 5187 C C . TYR A 1 665 ? 32.846 3.981 -62.127 1.00 94.31 665 TYR A C 1
ATOM 5189 O O . TYR A 1 665 ? 33.447 2.922 -61.956 1.00 94.31 665 TYR A O 1
ATOM 5197 N N . ASN A 1 666 ? 32.923 4.692 -63.247 1.00 93.00 666 ASN A N 1
ATOM 5198 C CA . ASN A 1 666 ? 33.720 4.325 -64.406 1.00 93.00 666 ASN A CA 1
ATOM 5199 C C . ASN A 1 666 ? 34.928 5.259 -64.488 1.00 93.00 666 ASN A C 1
ATOM 5201 O O . ASN A 1 666 ? 34.770 6.454 -64.729 1.00 93.00 666 ASN A O 1
ATOM 5205 N N . TYR A 1 667 ? 36.124 4.708 -64.297 1.00 91.69 667 TYR A N 1
ATOM 5206 C CA . TYR A 1 667 ? 37.385 5.443 -64.314 1.00 91.69 667 TYR A CA 1
ATOM 5207 C C . TYR A 1 667 ? 38.241 5.032 -65.513 1.00 91.69 667 TYR A C 1
ATOM 5209 O O . TYR A 1 667 ? 38.515 3.851 -65.701 1.00 91.69 667 TYR A O 1
ATOM 5217 N N . ILE A 1 668 ? 38.685 5.981 -66.336 1.00 90.19 668 ILE A N 1
ATOM 5218 C CA . ILE A 1 668 ? 39.538 5.684 -67.496 1.00 90.19 668 ILE A CA 1
ATOM 5219 C C . ILE A 1 668 ? 40.996 5.592 -67.035 1.00 90.19 668 ILE A C 1
ATOM 5221 O O . ILE A 1 668 ? 41.559 6.570 -66.546 1.00 90.19 668 ILE A O 1
ATOM 5225 N N . ILE A 1 669 ? 41.631 4.433 -67.229 1.00 89.31 669 ILE A N 1
ATOM 5226 C CA . ILE A 1 669 ? 43.070 4.279 -66.994 1.00 89.31 669 ILE A CA 1
ATOM 5227 C C . ILE A 1 669 ? 43.826 4.947 -68.140 1.00 89.31 669 ILE A C 1
ATOM 5229 O O . ILE A 1 669 ? 43.602 4.607 -69.300 1.00 89.31 669 ILE A O 1
ATOM 5233 N N . ALA A 1 670 ? 44.749 5.860 -67.833 1.00 84.69 670 ALA A N 1
ATOM 5234 C CA . ALA A 1 670 ? 45.534 6.557 -68.849 1.00 84.69 670 ALA A CA 1
ATOM 5235 C C . ALA A 1 670 ? 46.271 5.569 -69.778 1.00 84.69 670 ALA A C 1
ATOM 5237 O O . ALA A 1 670 ? 46.799 4.545 -69.335 1.00 84.69 670 ALA A O 1
ATOM 5238 N N . ASN A 1 671 ? 46.314 5.874 -71.075 1.00 78.31 671 ASN A N 1
ATOM 5239 C CA . ASN A 1 671 ? 46.906 5.021 -72.117 1.00 78.31 671 ASN A CA 1
ATOM 5240 C C . ASN A 1 671 ? 48.412 4.753 -71.927 1.00 78.31 671 ASN A C 1
ATOM 5242 O O . ASN A 1 671 ? 48.909 3.695 -72.300 1.00 78.31 671 ASN A O 1
ATOM 5246 N N . ASN A 1 672 ? 49.132 5.679 -71.299 1.00 73.94 672 ASN A N 1
ATOM 5247 C CA . ASN A 1 672 ? 50.556 5.574 -70.985 1.00 73.94 672 ASN A CA 1
ATOM 5248 C C . ASN A 1 672 ? 50.844 4.867 -69.644 1.00 73.94 672 ASN A C 1
ATOM 5250 O O . ASN A 1 672 ? 51.996 4.840 -69.203 1.00 73.94 672 ASN A O 1
ATOM 5254 N N . THR A 1 673 ? 49.829 4.296 -68.984 1.00 82.12 673 THR A N 1
ATOM 5255 C CA . THR A 1 673 ? 50.018 3.580 -67.715 1.00 82.12 673 THR A CA 1
ATOM 5256 C C . THR A 1 673 ? 50.899 2.348 -67.936 1.00 82.12 673 THR A C 1
ATOM 5258 O O . THR A 1 673 ? 50.622 1.506 -68.794 1.00 82.12 673 THR A O 1
ATOM 5261 N N . LYS A 1 674 ? 51.985 2.240 -67.163 1.00 82.19 674 LYS A N 1
ATOM 5262 C CA . LYS A 1 674 ? 52.878 1.072 -67.177 1.00 82.19 674 LYS A CA 1
ATOM 5263 C C . LYS A 1 674 ? 52.164 -0.152 -66.606 1.00 82.19 674 LYS A C 1
ATOM 5265 O O . LYS A 1 674 ? 51.284 -0.018 -65.753 1.00 82.19 674 LYS A O 1
ATOM 5270 N N . THR A 1 675 ? 52.596 -1.343 -67.018 1.00 83.31 675 THR A N 1
ATOM 5271 C CA . THR A 1 675 ? 52.172 -2.586 -66.357 1.00 83.31 675 THR A CA 1
ATOM 5272 C C . THR A 1 675 ? 52.481 -2.496 -64.858 1.00 83.31 675 THR A C 1
ATOM 5274 O O . THR A 1 675 ? 53.631 -2.274 -64.482 1.00 83.31 675 THR A O 1
ATOM 5277 N N . SER A 1 676 ? 51.446 -2.570 -64.019 1.00 86.06 676 SER A N 1
ATOM 5278 C CA . SER A 1 676 ? 51.520 -2.291 -62.577 1.00 86.06 676 SER A CA 1
ATOM 5279 C C . SER A 1 676 ? 50.323 -2.885 -61.819 1.00 86.06 676 SER A C 1
ATOM 5281 O O . SER A 1 676 ? 49.355 -3.334 -62.436 1.00 86.06 676 SER A O 1
ATOM 5283 N N . THR A 1 677 ? 50.377 -2.860 -60.484 1.00 91.00 677 THR A N 1
ATOM 5284 C CA . THR A 1 677 ? 49.294 -3.313 -59.589 1.00 91.00 677 THR A CA 1
ATOM 5285 C C . THR A 1 677 ? 48.784 -2.141 -58.736 1.00 91.00 677 THR A C 1
ATOM 5287 O O . THR A 1 677 ? 49.111 -2.053 -57.550 1.00 91.00 677 THR A O 1
ATOM 5290 N N . PRO A 1 678 ? 48.072 -1.166 -59.336 1.00 92.19 678 PRO A N 1
ATOM 5291 C CA . PRO A 1 678 ? 47.564 -0.006 -58.612 1.00 92.19 678 PRO A CA 1
ATOM 5292 C C . PRO A 1 678 ? 46.438 -0.354 -57.628 1.00 92.19 678 PRO A C 1
ATOM 5294 O O . PRO A 1 678 ? 45.832 -1.428 -57.683 1.00 92.19 678 PRO A O 1
ATOM 5297 N N . SER A 1 679 ? 46.127 0.597 -56.747 1.00 93.12 679 SER A N 1
ATOM 5298 C CA . SER A 1 679 ? 44.981 0.539 -55.841 1.00 93.12 679 SER A CA 1
ATOM 5299 C C . SER A 1 679 ? 43.875 1.511 -56.241 1.00 93.12 679 SER A C 1
ATOM 5301 O O . SER A 1 679 ? 44.131 2.611 -56.739 1.00 93.12 679 SER A O 1
ATOM 5303 N N . ILE A 1 680 ? 42.630 1.112 -55.982 1.00 95.25 680 ILE A N 1
ATOM 5304 C CA . ILE A 1 680 ? 41.488 2.020 -55.926 1.00 95.25 680 ILE A CA 1
ATOM 5305 C C . ILE A 1 680 ? 40.902 2.003 -54.512 1.00 95.25 680 ILE A C 1
ATOM 5307 O O . ILE A 1 680 ? 40.664 0.941 -53.935 1.00 95.25 680 ILE A O 1
ATOM 5311 N N . GLU A 1 681 ? 40.677 3.186 -53.954 1.00 96.38 681 GLU A N 1
ATOM 5312 C CA . GLU A 1 681 ? 39.990 3.388 -52.681 1.00 96.38 681 GLU A CA 1
ATOM 5313 C C . GLU A 1 681 ? 38.622 4.026 -52.937 1.00 96.38 681 GLU A C 1
ATOM 5315 O O . GLU A 1 681 ? 38.521 5.000 -53.685 1.00 96.38 681 GLU A O 1
ATOM 5320 N N . VAL A 1 682 ? 37.580 3.491 -52.303 1.00 96.88 682 VAL A N 1
ATOM 5321 C CA . VAL A 1 682 ? 36.247 4.102 -52.232 1.00 96.88 682 VAL A CA 1
ATOM 5322 C C . VAL A 1 682 ? 36.064 4.634 -50.818 1.00 96.88 682 VAL A C 1
ATOM 5324 O O . VAL A 1 682 ? 36.189 3.874 -49.858 1.00 96.88 682 VAL A O 1
ATOM 5327 N N . VAL A 1 683 ? 35.772 5.927 -50.686 1.00 96.19 683 VAL A N 1
ATOM 5328 C CA . VAL A 1 683 ? 35.586 6.605 -49.396 1.00 96.19 683 VAL A CA 1
ATOM 5329 C C . VAL A 1 683 ? 34.180 7.188 -49.350 1.00 96.19 683 VAL A C 1
ATOM 5331 O O . VAL A 1 683 ? 33.873 8.114 -50.097 1.00 96.19 683 VAL A O 1
ATOM 5334 N N . TYR A 1 684 ? 33.329 6.660 -48.478 1.00 96.25 684 TYR A N 1
ATOM 5335 C CA . TYR A 1 684 ? 32.054 7.275 -48.129 1.00 96.25 684 TYR A CA 1
ATOM 5336 C C . TYR A 1 684 ? 32.296 8.393 -47.125 1.00 96.25 684 TYR A C 1
ATOM 5338 O O . TYR A 1 684 ? 32.803 8.129 -46.041 1.00 96.25 684 TYR A O 1
ATOM 5346 N N . THR A 1 685 ? 31.930 9.629 -47.465 1.00 92.00 685 THR A N 1
ATOM 5347 C CA . THR A 1 685 ? 32.338 10.826 -46.706 1.00 92.00 685 THR A CA 1
ATOM 5348 C C . THR A 1 685 ? 31.551 11.065 -45.414 1.00 92.00 685 THR A C 1
ATOM 5350 O O . THR A 1 685 ? 31.743 12.093 -44.771 1.00 92.00 685 THR A O 1
ATOM 5353 N N . GLY A 1 686 ? 30.642 10.158 -45.049 1.00 88.44 686 GLY A N 1
ATOM 5354 C CA . GLY A 1 686 ? 29.715 10.349 -43.937 1.00 88.44 686 GLY A CA 1
ATOM 5355 C C . GLY A 1 686 ? 28.559 11.301 -44.264 1.00 88.44 686 GLY A C 1
ATOM 5356 O O . GLY A 1 686 ? 28.493 11.911 -45.336 1.00 88.44 686 GLY A O 1
ATOM 5357 N N . THR A 1 687 ? 27.629 11.406 -43.318 1.00 87.56 687 THR A N 1
ATOM 5358 C CA . THR A 1 687 ? 26.514 12.369 -43.297 1.00 87.56 687 THR A CA 1
ATOM 5359 C C . THR A 1 687 ? 26.358 12.928 -41.886 1.00 87.56 687 THR A C 1
ATOM 5361 O O . THR A 1 687 ? 27.060 12.519 -40.961 1.00 87.56 687 THR A O 1
ATOM 5364 N N . ASP A 1 688 ? 25.361 13.787 -41.679 1.00 79.62 688 ASP A N 1
ATOM 5365 C CA . ASP A 1 688 ? 24.929 14.180 -40.336 1.00 79.62 688 ASP A CA 1
ATOM 5366 C C . ASP A 1 688 ? 24.415 13.000 -39.495 1.00 79.62 688 ASP A C 1
ATOM 5368 O O . ASP A 1 688 ? 24.074 13.216 -38.342 1.00 79.62 688 ASP A O 1
ATOM 5372 N N . LYS A 1 689 ? 24.316 11.771 -40.029 1.00 83.06 689 LYS A N 1
ATOM 5373 C CA . LYS A 1 689 ? 23.850 10.577 -39.300 1.00 83.06 689 LYS A CA 1
ATOM 5374 C C . LYS A 1 689 ? 24.886 9.462 -39.235 1.00 83.06 689 LYS A C 1
ATOM 5376 O O . LYS A 1 689 ? 25.002 8.824 -38.195 1.00 83.06 689 LYS A O 1
ATOM 5381 N N . TYR A 1 690 ? 25.588 9.203 -40.338 1.00 86.62 690 TYR A N 1
ATOM 5382 C CA . TYR A 1 690 ? 26.527 8.089 -40.459 1.00 86.62 690 TYR A CA 1
ATOM 5383 C C . TYR A 1 690 ? 27.975 8.561 -40.473 1.00 86.62 690 TYR A C 1
ATOM 5385 O O . TYR A 1 690 ? 28.316 9.531 -41.150 1.00 86.62 690 TYR A O 1
ATOM 5393 N N . GLU A 1 691 ? 28.836 7.808 -39.793 1.00 85.50 691 GLU A N 1
ATOM 5394 C CA . GLU A 1 691 ? 30.282 8.028 -39.827 1.00 85.50 691 GLU A CA 1
ATOM 5395 C C . GLU A 1 691 ? 30.894 7.761 -41.210 1.00 85.50 691 GLU A C 1
ATOM 5397 O O . GLU A 1 691 ? 30.325 7.038 -42.033 1.00 85.50 691 GLU A O 1
ATOM 5402 N N . GLU A 1 692 ? 32.069 8.341 -41.452 1.00 91.00 692 GLU A N 1
ATOM 5403 C CA . GLU A 1 692 ? 32.891 8.073 -42.635 1.00 91.00 692 GLU A CA 1
ATOM 5404 C C . GLU A 1 692 ? 33.369 6.611 -42.647 1.00 91.00 692 GLU A C 1
ATOM 5406 O O . GLU A 1 692 ? 33.723 6.052 -41.608 1.00 91.00 692 GLU A O 1
ATOM 5411 N N . SER A 1 693 ? 33.424 5.988 -43.824 1.00 94.00 693 SER A N 1
ATOM 5412 C CA . SER A 1 693 ? 34.051 4.674 -43.993 1.00 94.00 693 SER A CA 1
ATOM 5413 C C . SER A 1 693 ? 34.733 4.546 -45.352 1.00 94.00 693 SER A C 1
ATOM 5415 O O . SER A 1 693 ? 34.447 5.283 -46.297 1.00 94.00 693 SER A O 1
ATOM 5417 N N . ARG A 1 694 ? 35.690 3.623 -45.453 1.00 95.69 694 ARG A N 1
ATOM 5418 C CA . ARG A 1 694 ? 36.541 3.457 -46.636 1.00 95.69 694 ARG A CA 1
ATOM 5419 C C . ARG A 1 694 ? 36.919 2.004 -46.854 1.00 95.69 694 ARG A C 1
ATOM 5421 O O . ARG A 1 694 ? 37.021 1.235 -45.903 1.00 95.69 694 ARG A O 1
ATOM 5428 N N . MET A 1 695 ? 37.171 1.649 -48.106 1.00 96.00 695 MET A N 1
ATOM 5429 C CA . MET A 1 695 ? 37.769 0.371 -48.476 1.00 96.00 695 MET A CA 1
ATOM 5430 C C . MET A 1 695 ? 38.716 0.573 -49.654 1.00 96.00 695 MET A C 1
ATOM 5432 O O . MET A 1 695 ? 38.450 1.388 -50.534 1.00 96.00 695 MET A O 1
ATOM 5436 N N . LEU A 1 696 ? 39.806 -0.190 -49.678 1.00 95.06 696 LEU A N 1
ATOM 5437 C CA . LEU A 1 696 ? 40.791 -0.200 -50.753 1.00 95.06 696 LEU A CA 1
ATOM 5438 C C . LEU A 1 696 ? 40.875 -1.602 -51.367 1.00 95.06 696 LEU A C 1
ATOM 5440 O O . LEU A 1 696 ? 40.854 -2.598 -50.645 1.00 95.06 696 LEU A O 1
ATOM 5444 N N . LYS A 1 697 ? 40.998 -1.679 -52.696 1.00 94.88 697 LYS A N 1
ATOM 5445 C CA . LYS A 1 697 ? 41.325 -2.914 -53.425 1.00 94.88 697 LYS A CA 1
ATOM 5446 C C . LYS A 1 697 ? 42.434 -2.670 -54.445 1.00 94.88 697 LYS A C 1
ATOM 5448 O O . LYS A 1 697 ? 42.503 -1.611 -55.068 1.00 94.88 697 LYS A O 1
ATOM 5453 N N . TYR A 1 698 ? 43.269 -3.686 -54.631 1.00 93.19 698 TYR A N 1
ATOM 5454 C CA . TYR A 1 698 ? 44.286 -3.732 -55.677 1.00 93.19 698 TYR A CA 1
ATOM 5455 C C . TYR A 1 698 ? 43.748 -4.438 -56.922 1.00 93.19 698 TYR A C 1
ATOM 5457 O O . TYR A 1 698 ? 42.912 -5.336 -56.822 1.00 93.19 698 TYR A O 1
ATOM 5465 N N . PHE A 1 699 ? 44.241 -4.044 -58.091 1.00 92.81 699 PHE A N 1
ATOM 5466 C CA . PHE A 1 699 ? 43.943 -4.690 -59.370 1.00 92.81 699 PHE A CA 1
ATOM 5467 C C . PHE A 1 699 ? 45.155 -4.593 -60.294 1.00 92.81 699 PHE A C 1
ATOM 5469 O O . PHE A 1 699 ? 46.017 -3.742 -60.091 1.00 92.81 699 PHE A O 1
ATOM 5476 N N . ASN A 1 700 ? 45.238 -5.447 -61.317 1.00 91.12 700 ASN A N 1
ATOM 5477 C CA . ASN A 1 700 ? 46.344 -5.372 -62.271 1.00 91.12 700 ASN A CA 1
ATOM 5478 C C . ASN A 1 700 ? 45.975 -4.532 -63.494 1.00 91.12 700 ASN A C 1
ATOM 5480 O O . ASN A 1 700 ? 44.912 -4.715 -64.099 1.00 91.12 700 ASN A O 1
ATOM 5484 N N . VAL A 1 701 ? 46.908 -3.667 -63.892 1.00 89.12 701 VAL A N 1
ATOM 5485 C CA . VAL A 1 701 ? 46.900 -2.970 -65.178 1.00 89.12 701 VAL A CA 1
ATOM 5486 C C . VAL A 1 701 ? 47.954 -3.595 -66.081 1.00 89.12 701 VAL A C 1
ATOM 5488 O O . VAL A 1 701 ? 49.127 -3.654 -65.715 1.00 89.12 701 VAL A O 1
ATOM 5491 N N . THR A 1 702 ? 47.562 -4.031 -67.279 1.00 84.50 702 THR A N 1
ATOM 5492 C CA . THR A 1 702 ? 48.495 -4.567 -68.288 1.00 84.50 702 THR A CA 1
ATOM 5493 C C . THR A 1 702 ? 48.639 -3.637 -69.489 1.00 84.50 702 THR A C 1
ATOM 5495 O O . THR A 1 702 ? 47.639 -3.110 -69.980 1.00 84.50 702 THR A O 1
ATOM 5498 N N . ASN A 1 703 ? 49.864 -3.493 -70.008 1.00 81.75 703 ASN A N 1
ATOM 5499 C CA . ASN A 1 703 ? 50.167 -2.739 -71.228 1.00 81.75 703 ASN A CA 1
ATOM 5500 C C . ASN A 1 703 ? 50.943 -3.623 -72.240 1.00 81.75 703 ASN A C 1
ATOM 5502 O O . ASN A 1 703 ? 52.026 -4.119 -71.918 1.00 81.75 703 ASN A O 1
ATOM 5506 N N . LYS A 1 704 ? 50.382 -3.875 -73.438 1.00 75.44 704 LYS A N 1
ATOM 5507 C CA . LYS A 1 704 ? 50.889 -4.863 -74.421 1.00 75.44 704 LYS A CA 1
ATOM 5508 C C . LYS A 1 704 ? 51.176 -4.240 -75.795 1.00 75.44 704 LYS A C 1
ATOM 5510 O O . LYS A 1 704 ? 50.294 -3.625 -76.379 1.00 75.44 704 LYS A O 1
ATOM 5515 N N . ALA A 1 705 ? 52.374 -4.477 -76.333 1.00 82.88 705 ALA A N 1
ATOM 5516 C CA . ALA A 1 705 ? 52.798 -4.094 -77.686 1.00 82.88 705 ALA A CA 1
ATOM 5517 C C . ALA A 1 705 ? 53.327 -5.317 -78.470 1.00 82.88 705 ALA A C 1
ATOM 5519 O O . ALA A 1 705 ? 53.476 -6.398 -77.904 1.00 82.88 705 ALA A O 1
ATOM 5520 N N . THR A 1 706 ? 53.596 -5.164 -79.767 1.00 86.19 706 THR A N 1
ATOM 5521 C CA . THR A 1 706 ? 54.080 -6.214 -80.687 1.00 86.19 706 THR A CA 1
ATOM 5522 C C . THR A 1 706 ? 55.342 -5.759 -81.427 1.00 86.19 706 THR A C 1
ATOM 5524 O O . THR A 1 706 ? 55.518 -4.560 -81.637 1.00 86.19 706 THR A O 1
ATOM 5527 N N . ILE A 1 707 ? 56.221 -6.697 -81.821 1.00 91.94 707 ILE A N 1
ATOM 5528 C CA . ILE A 1 707 ? 57.413 -6.441 -82.656 1.00 91.94 707 ILE A CA 1
ATOM 5529 C C . ILE A 1 707 ? 57.472 -7.403 -83.854 1.00 91.94 707 ILE A C 1
ATOM 5531 O O . ILE A 1 707 ? 57.257 -8.606 -83.703 1.00 91.94 707 ILE A O 1
ATOM 5535 N N . VAL A 1 708 ? 57.803 -6.883 -85.036 1.00 92.56 708 VAL A N 1
ATOM 5536 C CA . VAL A 1 708 ? 58.009 -7.633 -86.290 1.00 92.56 708 VAL A CA 1
ATOM 5537 C C . VAL A 1 708 ? 59.392 -7.308 -86.850 1.00 92.56 708 VAL A C 1
ATOM 5539 O O . VAL A 1 708 ? 59.795 -6.152 -86.802 1.00 92.56 708 VAL A O 1
ATOM 5542 N N . VAL A 1 709 ? 60.128 -8.297 -87.374 1.00 94.69 709 VAL A N 1
ATOM 5543 C CA . VAL A 1 709 ? 61.505 -8.123 -87.885 1.00 94.69 709 VAL A CA 1
ATOM 5544 C C . VAL A 1 709 ? 61.606 -8.605 -89.334 1.00 94.69 709 VAL A C 1
ATOM 5546 O O . VAL A 1 709 ? 61.197 -9.720 -89.637 1.00 94.69 709 VAL A O 1
ATOM 5549 N N . THR A 1 710 ? 62.156 -7.776 -90.225 1.00 93.94 710 THR A N 1
ATOM 5550 C CA . THR A 1 710 ? 62.298 -8.029 -91.673 1.00 93.94 710 THR A CA 1
ATOM 5551 C C . THR A 1 710 ? 63.633 -7.493 -92.217 1.00 93.94 710 THR A C 1
ATOM 5553 O O . THR A 1 710 ? 64.373 -6.799 -91.514 1.00 93.94 710 THR A O 1
ATOM 5556 N N . THR A 1 711 ? 63.958 -7.831 -93.467 1.00 92.81 711 THR A N 1
ATOM 5557 C CA . THR A 1 711 ? 65.046 -7.224 -94.251 1.00 92.81 711 THR A CA 1
ATOM 5558 C C . THR A 1 711 ? 64.481 -6.608 -95.530 1.00 92.81 711 THR A C 1
ATOM 5560 O O . THR A 1 711 ? 63.420 -7.019 -95.995 1.00 92.81 711 THR A O 1
ATOM 5563 N N . ASN A 1 712 ? 65.172 -5.627 -96.121 1.00 92.19 712 ASN A N 1
ATOM 5564 C CA . ASN A 1 712 ? 64.737 -5.038 -97.400 1.00 92.19 712 ASN A CA 1
ATOM 5565 C C . ASN A 1 712 ? 64.904 -5.982 -98.604 1.00 92.19 712 ASN A C 1
ATOM 5567 O O . ASN A 1 712 ? 64.278 -5.768 -99.635 1.00 92.19 712 ASN A O 1
ATOM 5571 N N . GLN A 1 713 ? 65.760 -6.995 -98.484 1.00 87.12 713 GLN A N 1
ATOM 5572 C CA . GLN A 1 713 ? 66.019 -8.004 -99.507 1.00 87.12 713 GLN A CA 1
ATOM 5573 C C . GLN A 1 713 ? 66.357 -9.345 -98.851 1.00 87.12 713 GLN A C 1
ATOM 5575 O O . GLN A 1 713 ? 66.847 -9.383 -97.719 1.00 87.12 713 GLN A O 1
ATOM 5580 N N . SER A 1 714 ? 66.095 -10.444 -99.555 1.00 83.88 714 SER A N 1
ATOM 5581 C CA . SER A 1 714 ? 66.346 -11.810 -99.077 1.00 83.88 714 SER A CA 1
ATOM 5582 C C . SER A 1 714 ? 67.705 -12.368 -99.511 1.00 83.88 714 SER A C 1
ATOM 5584 O O . SER A 1 714 ? 68.202 -13.296 -98.876 1.00 83.88 714 SER A O 1
ATOM 5586 N N . THR A 1 715 ? 68.330 -11.795 -100.545 1.00 83.88 715 THR A N 1
ATOM 5587 C CA . THR A 1 715 ? 69.665 -12.167 -101.043 1.00 83.88 715 THR A CA 1
ATOM 5588 C C . THR A 1 715 ? 70.530 -10.932 -101.284 1.00 83.88 715 THR A C 1
ATOM 5590 O O . THR A 1 715 ? 70.013 -9.923 -101.754 1.00 83.88 715 THR A O 1
ATOM 5593 N N . VAL A 1 716 ? 71.832 -11.006 -101.002 1.00 88.50 716 VAL A N 1
ATOM 5594 C CA . VAL A 1 716 ? 72.785 -9.887 -101.150 1.00 88.50 716 VAL A CA 1
ATOM 5595 C C . VAL A 1 716 ? 74.181 -10.407 -101.540 1.00 88.50 716 VAL A C 1
ATOM 5597 O O . VAL A 1 716 ? 74.511 -11.551 -101.239 1.00 88.50 716 VAL A O 1
ATOM 5600 N N . LYS A 1 717 ? 75.006 -9.631 -102.250 1.00 83.12 717 LYS A N 1
ATOM 5601 C CA . LYS A 1 717 ? 76.414 -9.999 -102.520 1.00 83.12 717 LYS A CA 1
ATOM 5602 C C . LYS A 1 717 ? 77.356 -9.471 -101.427 1.00 83.12 717 LYS A C 1
ATOM 5604 O O . LYS A 1 717 ? 76.936 -8.705 -100.562 1.00 83.12 717 LYS A O 1
ATOM 5609 N N . MET A 1 718 ? 78.626 -9.878 -101.470 1.00 82.25 718 MET A N 1
ATOM 5610 C CA . MET A 1 718 ? 79.686 -9.224 -100.685 1.00 82.25 718 MET A CA 1
ATOM 5611 C C . MET A 1 718 ? 79.761 -7.731 -101.020 1.00 82.25 718 MET A C 1
ATOM 5613 O O . MET A 1 718 ? 79.318 -7.322 -102.095 1.00 82.25 718 MET A O 1
ATOM 5617 N N . ASP A 1 719 ? 80.231 -6.930 -100.065 1.00 80.06 719 ASP A N 1
ATOM 5618 C CA . ASP A 1 719 ? 80.340 -5.464 -100.104 1.00 80.06 719 ASP A CA 1
ATOM 5619 C C . ASP A 1 719 ? 79.033 -4.677 -100.295 1.00 80.06 719 ASP A C 1
ATOM 5621 O O . ASP A 1 719 ? 78.975 -3.463 -100.072 1.00 80.06 719 ASP A O 1
ATOM 5625 N N . GLN A 1 720 ? 77.929 -5.347 -100.618 1.00 85.69 720 GLN A N 1
ATOM 5626 C CA . GLN A 1 720 ? 76.615 -4.729 -100.680 1.00 85.69 720 GLN A CA 1
ATOM 5627 C C . GLN A 1 720 ? 76.009 -4.554 -99.283 1.00 85.69 720 GLN A C 1
ATOM 5629 O O . GLN A 1 720 ? 76.288 -5.292 -98.335 1.00 85.69 720 GLN A O 1
ATOM 5634 N N . LYS A 1 721 ? 75.127 -3.559 -99.154 1.00 89.31 721 LYS A N 1
ATOM 5635 C CA . LYS A 1 721 ? 74.385 -3.289 -97.917 1.00 89.31 721 LYS A CA 1
ATOM 5636 C C . LYS A 1 721 ? 73.046 -4.018 -97.906 1.00 89.31 721 LYS A C 1
ATOM 5638 O O . LYS A 1 721 ? 72.318 -4.000 -98.895 1.00 89.31 721 LYS A O 1
ATOM 5643 N N . ILE A 1 722 ? 72.685 -4.585 -96.760 1.00 93.12 722 ILE A N 1
ATOM 5644 C CA . ILE A 1 722 ? 71.344 -5.080 -96.440 1.00 93.12 722 ILE A CA 1
ATOM 5645 C C . ILE A 1 722 ? 70.764 -4.269 -95.277 1.00 93.12 722 ILE A C 1
ATOM 5647 O O . ILE A 1 722 ? 71.437 -4.021 -94.279 1.00 93.12 722 ILE A O 1
ATOM 5651 N N . LYS A 1 723 ? 69.506 -3.845 -95.396 1.00 94.69 723 LYS A N 1
ATOM 5652 C CA . LYS A 1 723 ? 68.807 -3.074 -94.365 1.00 94.69 723 LYS A CA 1
ATOM 5653 C C . LYS A 1 723 ? 68.005 -4.009 -93.469 1.00 94.69 723 LYS A C 1
ATOM 5655 O O . LYS A 1 723 ? 67.090 -4.690 -93.933 1.00 94.69 723 LYS A O 1
ATOM 5660 N N . PHE A 1 724 ? 68.320 -4.011 -92.180 1.00 96.69 724 PHE A N 1
ATOM 5661 C CA . PHE A 1 724 ? 67.538 -4.656 -91.127 1.00 96.69 724 PHE A CA 1
ATOM 5662 C C . PHE A 1 724 ? 66.422 -3.723 -90.671 1.00 96.69 724 PHE A C 1
ATOM 5664 O O . PHE A 1 724 ? 66.659 -2.527 -90.509 1.00 96.69 724 PHE A O 1
ATOM 5671 N N . ILE A 1 725 ? 65.217 -4.253 -90.468 1.00 95.00 725 ILE A N 1
ATOM 5672 C CA . ILE A 1 725 ? 64.015 -3.478 -90.147 1.00 95.00 725 ILE A CA 1
ATOM 5673 C C . ILE A 1 725 ? 63.284 -4.162 -88.987 1.00 95.00 725 ILE A C 1
ATOM 5675 O O . ILE A 1 725 ? 63.012 -5.359 -89.038 1.00 95.00 725 ILE A O 1
ATOM 5679 N N . ALA A 1 726 ? 62.944 -3.409 -87.943 1.00 94.25 726 ALA A N 1
ATOM 5680 C CA . ALA A 1 726 ? 62.095 -3.858 -86.847 1.00 94.25 726 ALA A CA 1
ATOM 5681 C C . ALA A 1 726 ? 60.943 -2.873 -86.633 1.00 94.25 726 ALA A C 1
ATOM 5683 O O . ALA A 1 726 ? 61.176 -1.684 -86.432 1.00 94.25 726 ALA A O 1
ATOM 5684 N N . THR A 1 727 ? 59.706 -3.362 -86.653 1.00 92.75 727 THR A N 1
ATOM 5685 C CA . THR A 1 727 ? 58.493 -2.558 -86.473 1.00 92.75 727 THR A CA 1
ATOM 5686 C C . THR A 1 727 ? 57.852 -2.875 -85.129 1.00 92.75 727 THR A C 1
ATOM 5688 O O . THR A 1 727 ? 57.572 -4.040 -84.863 1.00 92.75 727 THR A O 1
ATOM 5691 N N . VAL A 1 728 ? 57.599 -1.861 -84.297 1.00 90.88 728 VAL A N 1
ATOM 5692 C CA . VAL A 1 728 ? 56.984 -1.990 -82.968 1.00 90.88 728 VAL A CA 1
ATOM 5693 C C . VAL A 1 728 ? 55.675 -1.197 -82.906 1.00 90.88 728 VAL A C 1
ATOM 5695 O O . VAL A 1 728 ? 55.660 0.010 -83.166 1.00 90.88 728 VAL A O 1
ATOM 5698 N N . LYS A 1 729 ? 54.574 -1.865 -82.541 1.00 85.94 729 LYS A N 1
ATOM 5699 C CA . LYS A 1 729 ? 53.232 -1.260 -82.437 1.00 85.94 729 LYS A CA 1
ATOM 5700 C C . LYS A 1 729 ? 52.546 -1.605 -81.115 1.00 85.94 729 LYS A C 1
ATOM 5702 O O . LYS A 1 729 ? 52.584 -2.756 -80.686 1.00 85.94 729 LYS A O 1
ATOM 5707 N N . TRP A 1 730 ? 51.894 -0.624 -80.494 1.00 81.81 730 TRP A N 1
ATOM 5708 C CA . TRP A 1 730 ? 50.920 -0.822 -79.419 1.00 81.81 730 TRP A CA 1
ATOM 5709 C C . TRP A 1 730 ? 49.526 -0.797 -80.034 1.00 81.81 730 TRP A C 1
ATOM 5711 O O . TRP A 1 730 ? 49.089 0.249 -80.515 1.00 81.81 730 TRP A O 1
ATOM 5721 N N . ASP A 1 731 ? 48.863 -1.952 -80.075 1.00 74.88 731 ASP A N 1
ATOM 5722 C CA . ASP A 1 731 ? 47.669 -2.144 -80.903 1.00 74.88 731 ASP A CA 1
ATOM 5723 C C . ASP A 1 731 ? 47.957 -1.694 -82.358 1.00 74.88 731 ASP A C 1
ATOM 5725 O O . ASP A 1 731 ? 48.846 -2.252 -83.010 1.00 74.88 731 ASP A O 1
ATOM 5729 N N . SER A 1 732 ? 47.310 -0.629 -82.840 1.00 74.88 732 SER A N 1
ATOM 5730 C CA . SER A 1 732 ? 47.560 -0.034 -84.164 1.00 74.88 732 SER A CA 1
ATOM 5731 C C . SER A 1 732 ? 48.489 1.192 -84.151 1.00 74.88 732 SER A C 1
ATOM 5733 O O . SER A 1 732 ? 48.836 1.711 -85.213 1.00 74.88 732 SER A O 1
ATOM 5735 N N . ILE A 1 733 ? 48.920 1.658 -82.974 1.00 80.81 733 ILE A N 1
ATOM 5736 C CA . ILE A 1 733 ? 49.709 2.885 -82.804 1.00 80.81 733 ILE A CA 1
ATOM 5737 C C . ILE A 1 733 ? 51.209 2.574 -82.842 1.00 80.81 733 ILE A C 1
ATOM 5739 O O . ILE A 1 733 ? 51.704 1.667 -82.172 1.00 80.81 733 ILE A O 1
ATOM 5743 N N . ALA A 1 734 ? 51.954 3.362 -83.614 1.00 83.94 734 ALA A N 1
ATOM 5744 C CA . ALA A 1 734 ? 53.405 3.269 -83.716 1.00 83.94 734 ALA A CA 1
ATOM 5745 C C . ALA A 1 734 ? 54.109 3.640 -82.396 1.00 83.94 734 ALA A C 1
ATOM 5747 O O . ALA A 1 734 ? 53.858 4.703 -81.824 1.00 83.94 734 ALA A O 1
ATOM 5748 N N . VAL A 1 735 ? 55.036 2.794 -81.932 1.00 85.31 735 VAL A N 1
ATOM 5749 C CA . VAL A 1 735 ? 55.862 3.087 -80.748 1.00 85.31 735 VAL A CA 1
ATOM 5750 C C . VAL A 1 735 ? 57.101 3.877 -81.169 1.00 85.31 735 VAL A C 1
ATOM 5752 O O . VAL A 1 735 ? 57.933 3.377 -81.916 1.00 85.31 735 VAL A O 1
ATOM 5755 N N . ASN A 1 736 ? 57.245 5.104 -80.665 1.00 85.88 736 ASN A N 1
ATOM 5756 C CA . ASN A 1 736 ? 58.310 6.037 -81.075 1.00 85.88 736 ASN A CA 1
ATOM 5757 C C . ASN A 1 736 ? 59.393 6.265 -80.014 1.00 85.88 736 ASN A C 1
ATOM 5759 O O . ASN A 1 736 ? 60.258 7.118 -80.179 1.00 85.88 736 ASN A O 1
ATOM 5763 N N . THR A 1 737 ? 59.344 5.526 -78.909 1.00 82.88 737 THR A N 1
ATOM 5764 C CA . THR A 1 737 ? 60.315 5.625 -77.817 1.00 82.88 737 THR A CA 1
ATOM 5765 C C . THR A 1 737 ? 61.118 4.336 -77.709 1.00 82.88 737 THR A C 1
ATOM 5767 O O . THR A 1 737 ? 60.592 3.246 -77.921 1.00 82.88 737 THR A O 1
ATOM 5770 N N . GLY A 1 738 ? 62.392 4.435 -77.333 1.00 87.50 738 GLY A N 1
ATOM 5771 C CA . GLY A 1 738 ? 63.274 3.277 -77.161 1.00 87.50 738 GLY A CA 1
ATOM 5772 C C . GLY A 1 738 ? 63.987 2.851 -78.443 1.00 87.50 738 GLY A C 1
ATOM 5773 O O . GLY A 1 738 ? 63.977 3.553 -79.454 1.00 87.50 738 GLY A O 1
ATOM 5774 N N . PHE A 1 739 ? 64.664 1.707 -78.377 1.00 91.69 739 PHE A N 1
ATOM 5775 C CA . PHE A 1 739 ? 65.467 1.186 -79.480 1.00 91.69 739 PHE A CA 1
ATOM 5776 C C . PHE A 1 739 ? 65.372 -0.337 -79.567 1.00 91.69 739 PHE A C 1
ATOM 5778 O O . PHE A 1 739 ? 64.955 -1.019 -78.629 1.00 91.69 739 PHE A O 1
ATOM 5785 N N . VAL A 1 740 ? 65.782 -0.858 -80.714 1.00 93.94 740 VAL A N 1
ATOM 5786 C CA . VAL A 1 740 ? 65.892 -2.278 -81.012 1.00 93.94 740 VAL A CA 1
ATOM 5787 C C . VAL A 1 740 ? 67.367 -2.648 -81.149 1.00 93.94 740 VAL A C 1
ATOM 5789 O O . VAL A 1 740 ? 68.174 -1.879 -81.674 1.00 93.94 740 VAL A O 1
ATOM 5792 N N . ILE A 1 741 ? 67.723 -3.835 -80.665 1.00 94.56 741 ILE A N 1
ATOM 5793 C CA . ILE A 1 741 ? 69.050 -4.434 -80.847 1.00 94.56 741 ILE A CA 1
ATOM 5794 C C . ILE A 1 741 ? 68.924 -5.574 -81.855 1.00 94.56 741 ILE A C 1
ATOM 5796 O O . ILE A 1 741 ? 68.172 -6.513 -81.596 1.00 94.56 741 ILE A O 1
ATOM 5800 N N . PHE A 1 742 ? 69.675 -5.520 -82.960 1.00 95.75 742 PHE A N 1
ATOM 5801 C CA . PHE A 1 742 ? 69.736 -6.594 -83.959 1.00 95.75 742 PHE A CA 1
ATOM 5802 C C . PHE A 1 742 ? 70.862 -7.594 -83.667 1.00 95.75 742 PHE A C 1
ATOM 5804 O O . PHE A 1 742 ? 71.934 -7.230 -83.176 1.00 95.75 742 PHE A O 1
ATOM 5811 N N . LYS A 1 743 ? 70.634 -8.863 -84.013 1.00 94.62 743 LYS A N 1
ATOM 5812 C CA . LYS A 1 743 ? 71.627 -9.941 -83.924 1.00 94.62 743 LYS A CA 1
ATOM 5813 C C . LYS A 1 743 ? 71.624 -10.800 -85.188 1.00 94.62 743 LYS A C 1
ATOM 5815 O O . LYS A 1 743 ? 70.549 -11.250 -85.588 1.00 94.62 743 LYS A O 1
ATOM 5820 N N . ILE A 1 744 ? 72.801 -11.086 -85.748 1.00 93.25 744 ILE A N 1
ATOM 5821 C CA . ILE A 1 744 ? 73.002 -12.017 -86.871 1.00 93.25 744 ILE A CA 1
ATOM 5822 C C . ILE A 1 744 ? 73.545 -13.337 -86.316 1.00 93.25 744 ILE A C 1
ATOM 5824 O O . ILE A 1 744 ? 74.530 -13.350 -85.586 1.00 93.25 744 ILE A O 1
ATOM 5828 N N . ASN A 1 745 ? 72.882 -14.454 -86.612 1.00 90.44 745 ASN A N 1
ATOM 5829 C CA . ASN A 1 745 ? 73.212 -15.797 -86.123 1.00 90.44 745 ASN A CA 1
ATOM 5830 C C . ASN A 1 745 ? 73.402 -15.876 -84.594 1.00 90.44 745 ASN A C 1
ATOM 5832 O O . ASN A 1 745 ? 74.157 -16.697 -84.091 1.00 90.44 745 ASN A O 1
ATOM 5836 N N . GLY A 1 746 ? 72.678 -15.039 -83.841 1.00 88.94 746 GLY A N 1
ATOM 5837 C CA . GLY A 1 746 ? 72.770 -14.956 -82.377 1.00 88.94 746 GLY A CA 1
ATOM 5838 C C . GLY A 1 746 ? 73.838 -13.989 -81.854 1.00 88.94 746 GLY A C 1
ATOM 5839 O O . GLY A 1 746 ? 73.801 -13.645 -80.673 1.00 88.94 746 GLY A O 1
ATOM 5840 N N . VAL A 1 747 ? 74.715 -13.479 -82.721 1.00 91.25 747 VAL A N 1
ATOM 5841 C CA . VAL A 1 747 ? 75.752 -12.498 -82.381 1.00 91.25 747 VAL A CA 1
ATOM 5842 C C . VAL A 1 747 ? 75.214 -11.084 -82.563 1.00 91.25 747 VAL A C 1
ATOM 5844 O O . VAL A 1 747 ? 74.615 -10.758 -83.587 1.00 91.25 747 VAL A O 1
ATOM 5847 N N . THR A 1 748 ? 75.407 -10.234 -81.556 1.00 92.00 748 THR A N 1
ATOM 5848 C CA . THR A 1 748 ? 74.983 -8.829 -81.594 1.00 92.00 748 THR A CA 1
ATOM 5849 C C . THR A 1 748 ? 75.682 -8.077 -82.717 1.00 92.00 748 THR A C 1
ATOM 5851 O O . THR A 1 748 ? 76.902 -8.148 -82.845 1.00 92.00 748 THR A O 1
ATOM 5854 N N . VAL A 1 749 ? 74.907 -7.329 -83.503 1.00 92.19 749 VAL A N 1
ATOM 5855 C CA . VAL A 1 749 ? 75.455 -6.440 -84.528 1.00 92.19 749 VAL A CA 1
ATOM 5856 C C . VAL A 1 749 ? 76.199 -5.299 -83.840 1.00 92.19 749 VAL A C 1
ATOM 5858 O O . VAL A 1 749 ? 75.656 -4.625 -82.957 1.00 92.19 749 VAL A O 1
ATOM 5861 N N . LYS A 1 750 ? 77.455 -5.106 -84.238 1.00 90.19 750 LYS A N 1
ATOM 5862 C CA . LYS A 1 750 ? 78.345 -4.090 -83.687 1.00 90.19 750 LYS A CA 1
ATOM 5863 C C . LYS A 1 750 ? 78.824 -3.131 -84.768 1.00 90.19 750 LYS A C 1
ATOM 5865 O O . LYS A 1 750 ? 78.880 -3.501 -85.936 1.00 90.19 750 LYS A O 1
ATOM 5870 N N . ASP A 1 751 ? 79.138 -1.904 -84.369 1.00 85.75 751 ASP A N 1
ATOM 5871 C CA . ASP A 1 751 ? 79.759 -0.920 -85.252 1.00 85.75 751 ASP A CA 1
ATOM 5872 C C . ASP A 1 751 ? 81.261 -1.205 -85.455 1.00 85.75 751 ASP A C 1
ATOM 5874 O O . ASP A 1 751 ? 81.840 -2.095 -84.826 1.00 85.75 751 ASP A O 1
ATOM 5878 N N . ALA A 1 752 ? 81.913 -0.418 -86.315 1.00 82.56 752 ALA A N 1
ATOM 5879 C CA . ALA A 1 752 ? 83.347 -0.536 -86.594 1.00 82.56 752 ALA A CA 1
ATOM 5880 C C . ALA A 1 752 ? 84.251 -0.308 -85.359 1.00 82.56 752 ALA A C 1
ATOM 5882 O O . ALA A 1 752 ? 85.429 -0.647 -85.395 1.00 82.56 752 ALA A O 1
ATOM 5883 N N . LYS A 1 753 ? 83.713 0.243 -84.259 1.00 87.56 753 LYS A N 1
ATOM 5884 C CA . LYS A 1 753 ? 84.407 0.449 -82.977 1.00 87.56 753 LYS A CA 1
ATOM 5885 C C . LYS A 1 753 ? 84.074 -0.644 -81.948 1.00 87.56 753 LYS A C 1
ATOM 5887 O O . LYS A 1 753 ? 84.423 -0.499 -80.780 1.00 87.56 753 LYS A O 1
ATOM 5892 N N . ASN A 1 754 ? 83.420 -1.735 -82.365 1.00 86.06 754 ASN A N 1
ATOM 5893 C CA . ASN A 1 754 ? 83.025 -2.877 -81.533 1.00 86.06 754 ASN A CA 1
ATOM 5894 C C . ASN A 1 754 ? 81.933 -2.562 -80.476 1.00 86.06 754 ASN A C 1
ATOM 5896 O O . ASN A 1 754 ? 81.737 -3.346 -79.537 1.00 86.06 754 ASN A O 1
ATOM 5900 N N . ASN A 1 755 ? 81.171 -1.470 -80.639 1.00 89.81 755 ASN A N 1
ATOM 5901 C CA . ASN A 1 755 ? 80.028 -1.131 -79.780 1.00 89.81 755 ASN A CA 1
ATOM 5902 C C . ASN A 1 755 ? 78.727 -1.760 -80.287 1.00 89.81 755 ASN A C 1
ATOM 5904 O O . ASN A 1 755 ? 78.537 -1.934 -81.486 1.00 89.81 755 ASN A O 1
ATOM 5908 N N . THR A 1 756 ? 77.790 -2.061 -79.380 1.00 91.25 756 THR A N 1
ATOM 5909 C CA . THR A 1 756 ? 76.457 -2.568 -79.760 1.00 91.25 756 THR A CA 1
ATOM 5910 C C . THR A 1 756 ? 75.674 -1.512 -80.531 1.00 91.25 756 THR A C 1
ATOM 5912 O O . THR A 1 756 ? 75.448 -0.411 -80.027 1.00 91.25 756 THR A O 1
ATOM 5915 N N . VAL A 1 757 ? 75.175 -1.882 -81.708 1.00 92.50 757 VAL A N 1
ATOM 5916 C CA . VAL A 1 757 ? 74.307 -1.017 -82.507 1.00 92.50 757 VAL A CA 1
ATOM 5917 C C . VAL A 1 757 ? 72.921 -0.924 -81.867 1.00 92.50 757 VAL A C 1
ATOM 5919 O O . VAL A 1 757 ? 72.254 -1.935 -81.631 1.00 92.50 757 VAL A O 1
ATOM 5922 N N . ARG A 1 758 ? 72.468 0.308 -81.610 1.00 93.19 758 ARG A N 1
ATOM 5923 C CA . ARG A 1 758 ? 71.117 0.622 -81.121 1.00 93.19 758 ARG A CA 1
ATOM 5924 C C . ARG A 1 758 ? 70.315 1.278 -82.241 1.00 93.19 758 ARG A C 1
ATOM 5926 O O . ARG A 1 758 ? 70.589 2.417 -82.605 1.00 93.19 758 ARG A O 1
ATOM 5933 N N . ALA A 1 759 ? 69.320 0.573 -82.773 1.00 91.88 759 ALA A N 1
ATOM 5934 C CA . ALA A 1 759 ? 68.431 1.107 -83.798 1.00 91.88 759 ALA A CA 1
ATOM 5935 C C . ALA A 1 759 ? 67.223 1.776 -83.125 1.00 91.88 759 ALA A C 1
ATOM 5937 O O . ALA A 1 759 ? 66.334 1.098 -82.612 1.00 91.88 759 ALA A O 1
ATOM 5938 N N . TYR A 1 760 ? 67.216 3.105 -83.060 1.00 91.44 760 TYR A N 1
ATOM 5939 C CA . TYR A 1 760 ? 66.141 3.862 -82.415 1.00 91.44 760 TYR A CA 1
ATOM 5940 C C . TYR A 1 760 ? 64.850 3.814 -83.237 1.00 91.44 760 TYR A C 1
ATOM 5942 O O . TYR A 1 760 ? 64.890 3.861 -84.466 1.00 91.44 760 TYR A O 1
ATOM 5950 N N . LEU A 1 761 ? 63.709 3.710 -82.551 1.00 89.38 761 LEU A N 1
ATOM 5951 C CA . LEU A 1 761 ? 62.403 3.720 -83.206 1.00 89.38 761 LEU A CA 1
ATOM 5952 C C . LEU A 1 761 ? 62.044 5.134 -83.670 1.00 89.38 761 LEU A C 1
ATOM 5954 O O . LEU A 1 761 ? 62.055 6.077 -82.882 1.00 89.38 761 LEU A O 1
ATOM 5958 N N . LYS A 1 762 ? 61.651 5.256 -84.936 1.00 87.94 762 LYS A N 1
ATOM 5959 C CA . LYS A 1 762 ? 61.030 6.445 -85.521 1.00 87.94 762 LYS A CA 1
ATOM 5960 C C . LYS A 1 762 ? 59.809 6.000 -86.319 1.00 87.94 762 LYS A C 1
ATOM 5962 O O . LYS A 1 762 ? 59.914 5.130 -87.177 1.00 87.94 762 LYS A O 1
ATOM 5967 N N . ASN A 1 763 ? 58.645 6.565 -86.014 1.00 87.12 763 ASN A N 1
ATOM 5968 C CA . ASN A 1 763 ? 57.347 6.141 -86.557 1.00 87.12 763 ASN A CA 1
ATOM 5969 C C . ASN A 1 763 ? 57.105 4.625 -86.439 1.00 87.12 763 ASN A C 1
ATOM 5971 O O . ASN A 1 763 ? 56.621 3.981 -87.366 1.00 87.12 763 ASN A O 1
ATOM 5975 N N . GLY A 1 764 ? 57.458 4.043 -85.289 1.00 88.50 764 GLY A N 1
ATOM 5976 C CA . GLY A 1 764 ? 57.269 2.617 -85.032 1.00 88.50 764 GLY A CA 1
ATOM 5977 C C . GLY A 1 764 ? 58.281 1.721 -85.729 1.00 88.50 764 GLY A C 1
ATOM 5978 O O . GLY A 1 764 ? 58.132 0.509 -85.645 1.00 88.50 764 GLY A O 1
ATOM 5979 N N . VAL A 1 765 ? 59.295 2.267 -86.406 1.00 92.81 765 VAL A N 1
ATOM 5980 C CA . VAL A 1 765 ? 60.266 1.488 -87.180 1.00 92.81 765 VAL A CA 1
ATOM 5981 C C . VAL A 1 765 ? 61.692 1.825 -86.755 1.00 92.81 765 VAL A C 1
ATOM 5983 O O . VAL A 1 765 ? 62.067 2.987 -86.637 1.00 92.81 765 VAL A O 1
ATOM 5986 N N . ALA A 1 766 ? 62.493 0.792 -86.525 1.00 94.56 766 ALA A N 1
ATOM 5987 C CA . ALA A 1 766 ? 63.921 0.869 -86.266 1.00 94.56 766 ALA A CA 1
ATOM 5988 C C . ALA A 1 766 ? 64.657 0.177 -87.415 1.00 94.56 766 ALA A C 1
ATOM 5990 O O . ALA A 1 766 ? 64.355 -0.975 -87.733 1.00 94.56 766 ALA A O 1
ATOM 5991 N N . THR A 1 767 ? 65.618 0.861 -88.038 1.00 94.50 767 THR A N 1
ATOM 5992 C CA . THR A 1 767 ? 66.366 0.320 -89.183 1.00 94.50 767 THR A CA 1
ATOM 5993 C C . THR A 1 767 ? 67.870 0.393 -88.987 1.00 94.50 767 THR A C 1
ATOM 5995 O O . THR A 1 767 ? 68.358 1.312 -88.331 1.00 94.50 767 THR A O 1
ATOM 5998 N N . TYR A 1 768 ? 68.608 -0.520 -89.613 1.00 94.81 768 TYR A N 1
ATOM 5999 C CA . TYR A 1 768 ? 70.067 -0.473 -89.664 1.00 94.81 768 TYR A CA 1
ATOM 6000 C C . TYR A 1 768 ? 70.597 -1.011 -90.996 1.00 94.81 768 TYR A C 1
ATOM 6002 O O . TYR A 1 768 ? 70.209 -2.101 -91.406 1.00 94.81 768 TYR A O 1
ATOM 6010 N N . ASP A 1 769 ? 71.476 -0.258 -91.657 1.00 92.62 769 ASP A N 1
ATOM 6011 C CA . ASP A 1 769 ? 72.144 -0.685 -92.890 1.00 92.62 769 ASP A CA 1
ATOM 6012 C C . ASP A 1 769 ? 73.444 -1.422 -92.551 1.00 92.62 769 ASP A C 1
ATOM 6014 O O . ASP A 1 769 ? 74.381 -0.831 -92.016 1.00 92.62 769 ASP A O 1
ATOM 6018 N N . PHE A 1 770 ? 73.495 -2.715 -92.864 1.00 91.56 770 PHE A N 1
ATOM 6019 C CA . PHE A 1 770 ? 74.627 -3.600 -92.603 1.00 91.56 770 PHE A CA 1
ATOM 6020 C C . PHE A 1 770 ? 75.356 -3.922 -93.913 1.00 91.56 770 PHE A C 1
ATOM 6022 O O . PHE A 1 770 ? 74.752 -4.474 -94.831 1.00 91.56 770 PHE A O 1
ATOM 6029 N N . THR A 1 771 ? 76.642 -3.581 -94.009 1.00 88.81 771 THR A N 1
ATOM 6030 C CA . THR A 1 771 ? 77.499 -3.976 -95.140 1.00 88.81 771 THR A CA 1
ATOM 6031 C C . THR A 1 771 ? 77.964 -5.416 -94.951 1.00 88.81 771 THR A C 1
ATOM 6033 O O . THR A 1 771 ? 78.467 -5.755 -93.880 1.00 88.81 771 THR A O 1
ATOM 6036 N N . ILE A 1 772 ? 77.803 -6.252 -95.976 1.00 87.94 772 ILE A N 1
ATOM 6037 C CA . ILE A 1 772 ? 78.294 -7.632 -95.974 1.00 87.94 772 ILE A CA 1
ATOM 6038 C C . ILE A 1 772 ? 79.822 -7.631 -96.134 1.00 87.94 772 ILE A C 1
ATOM 6040 O O . ILE A 1 772 ? 80.295 -7.162 -97.163 1.00 87.94 772 ILE A O 1
ATOM 6044 N N . PRO A 1 773 ? 80.596 -8.156 -95.168 1.00 85.00 773 PRO A N 1
ATOM 6045 C CA . PRO A 1 773 ? 82.050 -8.236 -95.288 1.00 85.00 773 PRO A CA 1
ATOM 6046 C C . PRO A 1 773 ? 82.519 -9.215 -96.373 1.00 85.00 773 PRO A C 1
ATOM 6048 O O . PRO A 1 773 ? 81.845 -10.211 -96.663 1.00 85.00 773 PRO A O 1
ATOM 6051 N N . ASP A 1 774 ? 83.730 -8.981 -96.875 1.00 79.75 774 ASP A N 1
ATOM 6052 C CA . ASP A 1 774 ? 84.425 -9.881 -97.793 1.00 79.75 774 ASP A CA 1
ATOM 6053 C C . ASP A 1 774 ? 84.580 -11.307 -97.253 1.00 79.75 774 ASP A C 1
ATOM 6055 O O . ASP A 1 774 ? 84.709 -11.567 -96.052 1.00 79.75 774 ASP A O 1
ATOM 6059 N N . GLY A 1 775 ? 84.575 -12.266 -98.179 1.00 76.31 775 GLY A N 1
ATOM 6060 C CA . GLY A 1 775 ? 84.822 -13.677 -97.894 1.00 76.31 775 GLY A CA 1
ATOM 6061 C C . GLY A 1 775 ? 83.667 -14.420 -97.213 1.00 76.31 775 GLY A C 1
ATOM 6062 O O . GLY A 1 775 ? 83.797 -15.620 -96.949 1.00 76.31 775 GLY A O 1
ATOM 6063 N N . TRP A 1 776 ? 82.524 -13.774 -96.950 1.00 84.62 776 TRP A N 1
ATOM 6064 C CA . TRP A 1 776 ? 81.353 -14.455 -96.391 1.00 84.62 776 TRP A CA 1
ATOM 6065 C C . TRP A 1 776 ? 80.810 -15.535 -97.334 1.00 84.62 776 TRP A C 1
ATOM 6067 O O . TRP A 1 776 ? 80.554 -15.312 -98.512 1.00 84.62 776 TRP A O 1
ATOM 6077 N N . SER A 1 777 ? 80.573 -16.739 -96.814 1.00 78.88 777 SER A N 1
ATOM 6078 C CA . SER A 1 777 ? 80.013 -17.820 -9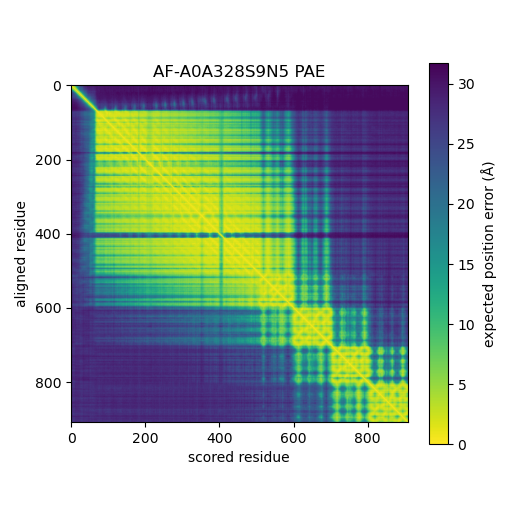7.630 1.00 78.88 777 SER A CA 1
ATOM 6079 C C . SER A 1 777 ? 78.564 -17.538 -98.041 1.00 78.88 777 SER A C 1
ATOM 6081 O O . SER A 1 777 ? 77.781 -17.053 -97.224 1.00 78.88 777 SER A O 1
ATOM 6083 N N . ALA A 1 778 ? 78.185 -17.969 -99.246 1.00 80.38 778 ALA A N 1
ATOM 6084 C CA . ALA A 1 778 ? 76.817 -17.966 -99.772 1.00 80.38 778 ALA A CA 1
ATOM 6085 C C . ALA A 1 778 ? 75.859 -18.929 -99.018 1.00 80.38 778 ALA A C 1
ATOM 6087 O O . ALA A 1 778 ? 75.372 -19.905 -99.586 1.00 80.38 778 ALA A O 1
ATOM 6088 N N . LYS A 1 779 ? 75.625 -18.703 -97.714 1.00 81.94 779 LYS A N 1
ATOM 6089 C CA . LYS A 1 779 ? 74.733 -19.489 -96.832 1.00 81.94 779 LYS A CA 1
ATOM 6090 C C . LYS A 1 779 ? 73.633 -18.607 -96.206 1.00 81.94 779 LYS A C 1
ATOM 6092 O O . LYS A 1 779 ? 73.853 -17.402 -96.069 1.00 81.94 779 LYS A O 1
ATOM 6097 N N . PRO A 1 780 ? 72.480 -19.175 -95.788 1.00 84.38 780 PRO A N 1
ATOM 6098 C CA . PRO A 1 780 ? 71.453 -18.436 -95.048 1.00 84.38 780 PRO A CA 1
ATOM 6099 C C . PRO A 1 780 ? 71.938 -17.944 -93.674 1.00 84.38 780 PRO A C 1
ATOM 6101 O O . PRO A 1 780 ? 72.583 -18.682 -92.931 1.00 84.38 780 PRO A O 1
ATOM 6104 N N . ASN A 1 781 ? 71.564 -16.718 -93.309 1.00 90.06 781 ASN A N 1
ATOM 6105 C CA . ASN A 1 781 ? 71.891 -16.027 -92.064 1.00 90.06 781 ASN A CA 1
ATOM 6106 C C . ASN A 1 781 ? 70.611 -15.619 -91.317 1.00 90.06 781 ASN A C 1
ATOM 6108 O O . ASN A 1 781 ? 69.705 -15.020 -91.894 1.00 90.06 781 ASN A O 1
ATOM 6112 N N . LYS A 1 782 ? 70.539 -15.922 -90.016 1.00 93.44 782 LYS A N 1
ATOM 6113 C CA . LYS A 1 782 ? 69.415 -15.603 -89.119 1.00 93.44 782 LYS A CA 1
ATOM 6114 C C . LYS A 1 782 ? 69.543 -14.190 -88.557 1.00 93.44 782 LYS A C 1
ATOM 6116 O O . LYS A 1 782 ? 70.508 -13.912 -87.857 1.00 93.44 782 LYS A O 1
ATOM 6121 N N . LEU A 1 783 ? 68.536 -13.346 -88.739 1.00 95.62 783 LEU A N 1
ATOM 6122 C CA . LEU A 1 783 ? 68.420 -12.029 -88.109 1.00 95.62 783 LEU A CA 1
ATOM 6123 C C . LEU A 1 783 ? 67.380 -12.071 -86.979 1.00 95.62 783 LEU A C 1
ATOM 6125 O O . LEU A 1 783 ? 66.280 -12.578 -87.160 1.00 95.62 783 LEU A O 1
ATOM 6129 N N . SER A 1 784 ? 67.690 -11.521 -85.808 1.00 94.06 784 SER A N 1
ATOM 6130 C CA . SER A 1 784 ? 66.736 -11.383 -84.691 1.00 94.06 784 SER A CA 1
ATOM 6131 C C . SER A 1 784 ? 66.816 -10.003 -84.056 1.00 94.06 784 SER A C 1
ATOM 6133 O O . SER A 1 784 ? 67.855 -9.350 -84.169 1.00 94.06 784 SER A O 1
ATOM 6135 N N . ALA A 1 785 ? 65.738 -9.560 -83.402 1.00 93.56 785 ALA A N 1
ATOM 6136 C CA . ALA A 1 785 ? 65.696 -8.256 -82.752 1.00 93.56 785 ALA A CA 1
ATOM 6137 C C . ALA A 1 785 ? 64.914 -8.250 -81.427 1.00 93.56 785 ALA A C 1
ATOM 6139 O O . ALA A 1 785 ? 63.922 -8.966 -81.285 1.00 93.56 785 ALA A O 1
ATOM 6140 N N . VAL A 1 786 ? 65.367 -7.433 -80.468 1.00 91.94 786 VAL A N 1
ATOM 6141 C CA . VAL A 1 786 ? 64.773 -7.283 -79.122 1.00 91.94 786 VAL A CA 1
ATOM 6142 C C . VAL A 1 786 ? 64.578 -5.799 -78.795 1.00 91.94 786 VAL A C 1
ATOM 6144 O O . VAL A 1 786 ? 65.486 -5.000 -79.034 1.00 91.94 786 VAL A O 1
ATOM 6147 N N . TYR A 1 787 ? 63.417 -5.434 -78.241 1.00 90.69 787 TYR A N 1
ATOM 6148 C CA . TYR A 1 787 ? 63.086 -4.062 -77.820 1.00 90.69 787 TYR A CA 1
ATOM 6149 C C . TYR A 1 787 ? 63.552 -3.755 -76.386 1.00 90.69 787 TYR A C 1
ATOM 6151 O O . TYR A 1 787 ? 63.498 -4.621 -75.514 1.00 90.69 787 TYR A O 1
ATOM 6159 N N . SER A 1 788 ? 63.997 -2.521 -76.126 1.00 79.00 788 SER A N 1
ATOM 6160 C CA . SER A 1 788 ? 64.792 -2.189 -74.933 1.00 79.00 788 SER A CA 1
ATOM 6161 C C . SER A 1 788 ? 64.068 -1.550 -73.733 1.00 79.00 788 SER A C 1
ATOM 6163 O O . SER A 1 788 ? 64.722 -1.352 -72.711 1.00 79.00 788 SER A O 1
ATOM 6165 N N . GLN A 1 789 ? 62.766 -1.225 -73.789 1.00 76.25 789 GLN A N 1
ATOM 6166 C CA . GLN A 1 789 ? 62.057 -0.570 -72.664 1.00 76.25 789 GLN A CA 1
ATOM 6167 C C . GLN A 1 789 ? 61.069 -1.487 -71.920 1.00 76.25 789 GLN A C 1
ATOM 6169 O O . GLN A 1 789 ? 60.365 -2.281 -72.537 1.00 76.25 789 GLN A O 1
ATOM 6174 N N . LEU A 1 790 ? 60.946 -1.288 -70.597 1.00 67.44 790 LEU A N 1
ATOM 6175 C CA . LEU A 1 790 ? 60.034 -2.015 -69.689 1.00 67.44 790 LEU A CA 1
ATOM 6176 C C . LEU A 1 790 ? 58.599 -1.444 -69.630 1.00 67.44 790 LEU A C 1
ATOM 6178 O O . LEU A 1 790 ? 57.818 -1.809 -68.756 1.00 67.44 790 LEU A O 1
ATOM 6182 N N . THR A 1 791 ? 58.238 -0.518 -70.524 1.00 72.88 791 THR A N 1
ATOM 6183 C CA . THR A 1 791 ? 56.872 0.043 -70.601 1.00 72.88 791 THR A CA 1
ATOM 6184 C C . THR A 1 791 ? 55.839 -1.029 -70.969 1.00 72.88 791 THR A C 1
ATOM 6186 O O . THR A 1 791 ? 54.698 -0.982 -70.509 1.00 72.88 791 THR A O 1
ATOM 6189 N N . TYR A 1 792 ? 56.267 -2.016 -71.757 1.00 79.69 792 TYR A N 1
ATOM 6190 C CA . TYR A 1 792 ? 55.480 -3.160 -72.202 1.00 79.69 792 TYR A CA 1
ATOM 6191 C C . TYR A 1 792 ? 56.081 -4.456 -71.652 1.00 79.69 792 TYR A C 1
ATOM 6193 O O . TYR A 1 792 ? 57.216 -4.489 -71.174 1.00 79.69 792 TYR A O 1
ATOM 6201 N N . THR A 1 793 ? 55.347 -5.556 -71.782 1.00 73.88 793 THR A N 1
ATOM 6202 C CA . THR A 1 793 ? 55.938 -6.898 -71.687 1.00 73.88 793 THR A CA 1
ATOM 6203 C C . THR A 1 793 ? 57.061 -7.074 -72.725 1.00 73.88 793 THR A C 1
ATOM 6205 O O . THR A 1 793 ? 56.999 -6.474 -73.796 1.00 73.88 793 THR A O 1
ATOM 6208 N N . ARG A 1 794 ? 58.083 -7.894 -72.429 1.00 82.50 794 ARG A N 1
ATOM 6209 C CA . ARG A 1 794 ? 59.261 -8.122 -73.296 1.00 82.50 794 ARG A CA 1
ATOM 6210 C C . ARG A 1 794 ? 58.867 -8.451 -74.748 1.00 82.50 794 ARG A C 1
ATOM 6212 O O . ARG A 1 794 ? 58.029 -9.322 -74.962 1.00 82.50 794 ARG A O 1
ATOM 6219 N N . LEU A 1 795 ? 59.513 -7.799 -75.726 1.00 87.25 795 LEU A N 1
ATOM 6220 C CA . LEU A 1 795 ? 59.237 -7.965 -77.164 1.00 87.25 795 LEU A CA 1
ATOM 6221 C C . LEU A 1 795 ? 60.470 -8.488 -77.926 1.00 87.25 795 LEU A C 1
ATOM 6223 O O . LEU A 1 795 ? 61.530 -7.855 -77.883 1.00 87.25 795 LEU A O 1
ATOM 6227 N N . GLU A 1 796 ? 60.320 -9.588 -78.674 1.00 90.69 796 GLU A N 1
ATOM 6228 C CA . GLU A 1 796 ? 61.359 -10.163 -79.550 1.00 90.69 796 GLU A CA 1
ATOM 6229 C C . GLU A 1 796 ? 60.783 -10.869 -80.802 1.00 90.69 796 GLU A C 1
ATOM 6231 O O . GLU A 1 796 ? 59.688 -11.424 -80.742 1.00 90.69 796 GLU A O 1
ATOM 6236 N N . ASN A 1 797 ? 61.495 -10.828 -81.947 1.00 94.00 797 ASN A N 1
ATOM 6237 C CA . ASN A 1 797 ? 61.116 -11.512 -83.210 1.00 94.00 797 ASN A CA 1
ATOM 6238 C C . ASN A 1 797 ? 62.348 -11.792 -84.131 1.00 94.00 797 ASN A C 1
ATOM 6240 O O . ASN A 1 797 ? 63.446 -11.299 -83.851 1.00 94.00 797 ASN A O 1
ATOM 6244 N N . LYS A 1 798 ? 62.212 -12.606 -85.201 1.00 94.06 798 LYS A N 1
ATOM 6245 C CA . LYS A 1 798 ? 63.302 -13.097 -86.087 1.00 94.06 798 LYS A CA 1
ATOM 6246 C C . LYS A 1 798 ? 62.917 -13.253 -87.581 1.00 94.06 798 LYS A C 1
ATOM 6248 O O . LYS A 1 798 ? 61.756 -13.488 -87.885 1.00 94.06 798 LYS A O 1
ATOM 6253 N N . THR A 1 799 ? 63.908 -13.198 -88.487 1.00 94.19 799 THR A N 1
ATOM 6254 C CA . THR A 1 799 ? 63.830 -13.435 -89.956 1.00 94.19 799 THR A CA 1
ATOM 6255 C C . THR A 1 799 ? 65.172 -13.967 -90.533 1.00 94.19 799 THR A C 1
ATOM 6257 O O . THR A 1 799 ? 66.094 -14.215 -89.755 1.00 94.19 799 THR A O 1
ATOM 6260 N N . TYR A 1 800 ? 65.317 -14.166 -91.856 1.00 92.62 800 TYR A N 1
ATOM 6261 C CA . TYR A 1 800 ? 66.525 -14.719 -92.515 1.00 92.62 800 TYR A CA 1
ATOM 6262 C C . TYR A 1 800 ? 66.890 -14.025 -93.849 1.00 92.62 800 TYR A C 1
ATOM 6264 O O . TYR A 1 800 ? 66.001 -13.544 -94.545 1.00 92.62 800 TYR A O 1
ATOM 6272 N N . PHE A 1 801 ? 68.179 -14.028 -94.229 1.00 91.75 801 PHE A N 1
ATOM 6273 C CA . PHE A 1 801 ? 68.692 -13.589 -95.548 1.00 91.75 801 PHE A CA 1
ATOM 6274 C C . PHE A 1 801 ? 69.908 -14.427 -96.008 1.00 91.75 801 PHE A C 1
ATOM 6276 O O . PHE A 1 801 ? 70.605 -14.986 -95.168 1.00 91.75 801 PHE A O 1
ATOM 6283 N N . SER A 1 802 ? 70.203 -14.506 -97.310 1.00 86.88 802 SER A N 1
ATOM 6284 C CA . SER A 1 802 ? 71.294 -15.321 -97.893 1.00 86.88 802 SER A CA 1
ATOM 6285 C C . SER A 1 802 ? 72.278 -14.494 -98.735 1.00 86.88 802 SER A C 1
ATOM 6287 O O . SER A 1 802 ? 71.977 -13.363 -99.111 1.00 86.88 802 SER A O 1
ATOM 6289 N N . LEU A 1 803 ? 73.455 -15.053 -99.045 1.00 87.00 803 LEU A N 1
ATOM 6290 C CA . LEU A 1 803 ? 74.463 -14.415 -99.907 1.00 87.00 803 LEU A CA 1
ATOM 6291 C C . LEU A 1 803 ? 74.590 -15.089 -101.285 1.00 87.00 803 LEU A C 1
ATOM 6293 O O . LEU A 1 803 ? 74.414 -16.302 -101.377 1.00 87.00 803 LEU A O 1
ATOM 6297 N N . ASN A 1 804 ? 74.965 -14.327 -102.320 1.00 84.31 804 ASN A N 1
ATOM 6298 C CA . ASN A 1 804 ? 75.333 -14.832 -103.656 1.00 84.31 804 ASN A CA 1
ATOM 6299 C C . ASN A 1 804 ? 76.866 -14.933 -103.830 1.00 84.31 804 ASN A C 1
ATOM 6301 O O . ASN A 1 804 ? 77.601 -14.168 -103.211 1.00 84.31 804 ASN A O 1
ATOM 6305 N N . LYS A 1 805 ? 77.352 -15.855 -104.683 1.00 85.44 805 LYS A N 1
ATOM 6306 C CA . LYS A 1 805 ? 78.789 -15.997 -105.018 1.00 85.44 805 LYS A CA 1
ATOM 6307 C C . LYS A 1 805 ? 79.280 -14.861 -105.935 1.00 85.44 805 LYS A C 1
ATOM 6309 O O . LYS A 1 805 ? 78.519 -14.403 -106.786 1.00 85.44 805 LYS A O 1
ATOM 6314 N N . THR A 1 806 ? 80.553 -14.482 -105.812 1.00 84.94 806 THR A N 1
ATOM 6315 C CA . THR A 1 806 ? 81.209 -13.379 -106.552 1.00 84.94 806 THR A CA 1
ATOM 6316 C C . THR A 1 806 ? 82.123 -13.915 -107.672 1.00 84.94 806 THR A C 1
ATOM 6318 O O . THR A 1 806 ? 82.777 -14.940 -107.492 1.00 84.94 806 THR A O 1
ATOM 6321 N N . GLN A 1 807 ? 82.188 -13.275 -108.845 1.00 86.75 807 GLN A N 1
ATOM 6322 C CA . GLN A 1 807 ? 83.033 -13.731 -109.968 1.00 86.75 807 GLN A CA 1
ATOM 6323 C C . GLN A 1 807 ? 84.526 -13.419 -109.734 1.00 86.75 807 GLN A C 1
ATOM 6325 O O . GLN A 1 807 ? 84.837 -12.353 -109.215 1.00 86.75 807 GLN A O 1
ATOM 6330 N N . ALA A 1 808 ? 85.445 -14.318 -110.126 1.00 88.69 808 ALA A N 1
ATOM 6331 C CA . ALA A 1 808 ? 86.898 -14.079 -110.095 1.00 88.69 808 ALA A CA 1
ATOM 6332 C C . ALA A 1 808 ? 87.515 -13.939 -111.501 1.00 88.69 808 ALA A C 1
ATOM 6334 O O . ALA A 1 808 ? 86.966 -14.453 -112.483 1.00 88.69 808 ALA A O 1
ATOM 6335 N N . HIS A 1 809 ? 88.672 -13.280 -111.600 1.00 91.31 809 HIS A N 1
ATOM 6336 C CA . HIS A 1 809 ? 89.450 -13.098 -112.828 1.00 91.31 809 HIS A CA 1
ATOM 6337 C C . HIS A 1 809 ? 90.968 -13.061 -112.555 1.00 91.31 809 HIS A C 1
ATOM 6339 O O . HIS A 1 809 ? 91.419 -12.676 -111.478 1.00 91.31 809 HIS A O 1
ATOM 6345 N N . PHE A 1 810 ? 91.768 -13.495 -113.531 1.00 93.19 810 PHE A N 1
ATOM 6346 C CA . PHE A 1 810 ? 93.231 -13.469 -113.453 1.00 93.19 810 PHE A CA 1
ATOM 6347 C C . PHE A 1 810 ? 93.808 -12.190 -114.068 1.00 93.19 810 PHE A C 1
ATOM 6349 O O . PHE A 1 810 ? 93.337 -11.739 -115.108 1.00 93.19 810 PHE A O 1
ATOM 6356 N N . ASN A 1 811 ? 94.893 -11.684 -113.486 1.00 90.19 811 ASN A N 1
ATOM 6357 C CA . ASN A 1 811 ? 95.723 -10.611 -114.025 1.00 90.19 811 ASN A CA 1
ATOM 6358 C C . ASN A 1 811 ? 97.185 -11.093 -114.070 1.00 90.19 811 ASN A C 1
ATOM 6360 O O . ASN A 1 811 ? 97.874 -11.053 -113.050 1.00 90.19 811 ASN A O 1
ATOM 6364 N N . LEU A 1 812 ? 97.620 -11.629 -115.217 1.00 90.69 812 LEU A N 1
ATOM 6365 C CA . LEU A 1 812 ? 98.928 -12.275 -115.430 1.00 90.69 812 LEU A CA 1
ATOM 6366 C C . LEU A 1 812 ? 99.636 -11.666 -116.653 1.00 90.69 812 LEU A C 1
ATOM 6368 O O . LEU A 1 812 ? 98.970 -11.167 -117.558 1.00 90.69 812 LEU A O 1
ATOM 6372 N N . THR A 1 813 ? 100.969 -11.749 -116.714 1.00 87.31 813 THR A N 1
ATOM 6373 C CA . THR A 1 813 ? 101.781 -11.225 -117.830 1.00 87.31 813 THR A CA 1
ATOM 6374 C C . THR A 1 813 ? 102.418 -12.326 -118.688 1.00 87.31 813 THR A C 1
ATOM 6376 O O . THR A 1 813 ? 102.647 -13.442 -118.223 1.00 87.31 813 THR A O 1
ATOM 6379 N N . ASN A 1 814 ? 102.721 -12.000 -119.952 1.00 88.44 814 ASN A N 1
ATOM 6380 C CA . ASN A 1 814 ? 103.451 -12.872 -120.884 1.00 88.44 814 ASN A CA 1
ATOM 6381 C C . ASN A 1 814 ? 104.898 -13.110 -120.424 1.00 88.44 814 ASN A C 1
ATOM 6383 O O . ASN A 1 814 ? 105.489 -12.263 -119.752 1.00 88.44 814 ASN A O 1
ATOM 6387 N N . ILE A 1 815 ? 105.481 -14.246 -120.816 1.00 88.50 815 ILE A N 1
ATOM 6388 C CA . ILE A 1 815 ? 106.793 -14.699 -120.339 1.00 88.50 815 ILE A CA 1
ATOM 6389 C C . ILE A 1 815 ? 107.700 -15.186 -121.481 1.00 88.50 815 ILE A C 1
ATOM 6391 O O . ILE A 1 815 ? 107.231 -15.665 -122.508 1.00 88.50 815 ILE A O 1
ATOM 6395 N N . THR A 1 816 ? 109.017 -15.117 -121.281 1.00 84.12 816 THR A N 1
ATOM 6396 C CA . THR A 1 816 ? 110.037 -15.614 -122.224 1.00 84.12 816 THR A CA 1
ATOM 6397 C C . THR A 1 816 ? 110.958 -16.581 -121.492 1.00 84.12 816 THR A C 1
ATOM 6399 O O . THR A 1 816 ? 111.405 -16.280 -120.384 1.00 84.12 816 THR A O 1
ATOM 6402 N N . ALA A 1 817 ? 111.264 -17.735 -122.082 1.00 86.06 817 ALA A N 1
ATOM 6403 C CA . ALA A 1 817 ? 112.171 -18.714 -121.485 1.00 86.06 817 ALA A CA 1
ATOM 6404 C C . ALA A 1 817 ? 112.890 -19.552 -122.552 1.00 86.06 817 ALA A C 1
ATOM 6406 O O . ALA A 1 817 ? 112.556 -19.508 -123.729 1.00 86.06 817 ALA A O 1
ATOM 6407 N N . LYS A 1 818 ? 113.911 -20.310 -122.148 1.00 83.94 818 LYS A N 1
ATOM 6408 C CA . LYS A 1 818 ? 114.627 -21.250 -123.028 1.00 83.94 818 LYS A CA 1
ATOM 6409 C C . LYS A 1 818 ? 114.144 -22.674 -122.779 1.00 83.94 818 LYS A C 1
ATOM 6411 O O . LYS A 1 818 ? 113.748 -22.992 -121.654 1.00 83.94 818 LYS A O 1
ATOM 6416 N N . GLN A 1 819 ? 114.237 -23.530 -123.796 1.00 86.50 819 GLN A N 1
ATOM 6417 C CA . GLN A 1 819 ? 113.941 -24.960 -123.664 1.00 86.50 819 GLN A CA 1
ATOM 6418 C C . GLN A 1 819 ? 114.677 -25.564 -122.458 1.00 86.50 819 GLN A C 1
ATOM 6420 O O . GLN A 1 819 ? 115.836 -25.236 -122.181 1.00 86.50 819 GLN A O 1
ATOM 6425 N N . ASN A 1 820 ? 113.992 -26.446 -121.729 1.00 83.81 820 ASN A N 1
ATOM 6426 C CA . ASN A 1 820 ? 114.511 -27.164 -120.564 1.00 83.81 820 ASN A CA 1
ATOM 6427 C C . ASN A 1 820 ? 114.932 -26.287 -119.357 1.00 83.81 820 ASN A C 1
ATOM 6429 O O . ASN A 1 820 ? 115.515 -26.799 -118.393 1.00 83.81 820 ASN A O 1
ATOM 6433 N N . LYS A 1 821 ? 114.644 -24.975 -119.371 1.00 86.94 821 LYS A N 1
ATOM 6434 C CA . LYS A 1 821 ? 114.859 -24.053 -118.239 1.00 86.94 821 LYS A CA 1
ATOM 6435 C C . LYS A 1 821 ? 113.545 -23.733 -117.527 1.00 86.94 821 LYS A C 1
ATOM 6437 O O . LYS A 1 821 ? 112.463 -23.860 -118.092 1.00 86.94 821 LYS A O 1
ATOM 6442 N N . THR A 1 822 ? 113.641 -23.329 -116.264 1.00 84.44 822 THR A N 1
ATOM 6443 C CA . THR A 1 822 ? 112.477 -22.930 -115.464 1.00 84.44 822 THR A CA 1
ATOM 6444 C C . THR A 1 822 ? 111.939 -21.580 -115.929 1.00 84.44 822 THR A C 1
ATOM 6446 O O . THR A 1 822 ? 112.691 -20.611 -116.023 1.00 84.44 822 THR A O 1
ATOM 6449 N N . ALA A 1 823 ? 110.632 -21.514 -116.158 1.00 87.56 823 ALA A N 1
ATOM 6450 C CA . ALA A 1 823 ? 109.867 -20.305 -116.412 1.00 87.56 823 ALA A CA 1
ATOM 6451 C C . ALA A 1 823 ? 108.937 -20.009 -115.224 1.00 87.56 823 ALA A C 1
ATOM 6453 O O . ALA A 1 823 ? 108.549 -20.911 -114.478 1.00 87.56 823 ALA A O 1
ATOM 6454 N N . THR A 1 824 ? 108.609 -18.733 -115.011 1.00 87.25 824 THR A N 1
ATOM 6455 C CA . THR A 1 824 ? 107.763 -18.292 -113.891 1.00 87.25 824 THR A CA 1
ATOM 6456 C C . THR A 1 824 ? 106.660 -17.363 -114.382 1.00 87.25 824 THR A C 1
ATOM 6458 O O . THR A 1 824 ? 106.965 -16.358 -115.014 1.00 87.25 824 THR A O 1
ATOM 6461 N N . ILE A 1 825 ? 105.407 -17.667 -114.042 1.00 91.56 825 ILE A N 1
ATOM 6462 C CA . ILE A 1 825 ? 104.227 -16.825 -114.262 1.00 91.56 825 ILE A CA 1
ATOM 6463 C C . ILE A 1 825 ? 103.920 -16.099 -112.956 1.00 91.56 825 ILE A C 1
ATOM 6465 O O . ILE A 1 825 ? 103.711 -16.748 -111.931 1.00 91.56 825 ILE A O 1
ATOM 6469 N N . LYS A 1 826 ? 103.862 -14.768 -112.990 1.00 87.44 826 LYS A N 1
ATOM 6470 C CA . LYS A 1 826 ? 103.507 -13.946 -111.827 1.00 87.44 826 LYS A CA 1
ATOM 6471 C C . LYS A 1 826 ? 102.272 -13.096 -112.107 1.00 87.44 826 LYS A C 1
ATOM 6473 O O . LYS A 1 826 ? 102.048 -12.698 -113.248 1.00 87.44 826 LYS A O 1
ATOM 6478 N N . GLY A 1 827 ? 101.499 -12.806 -111.064 1.00 89.81 827 GLY A N 1
ATOM 6479 C CA . GLY A 1 827 ? 100.365 -11.885 -111.124 1.00 89.81 827 GLY A CA 1
ATOM 6480 C C . GLY A 1 827 ? 99.348 -12.109 -110.004 1.00 89.81 827 GLY A C 1
ATOM 6481 O O . GLY A 1 827 ? 99.711 -12.568 -108.921 1.00 89.81 827 GLY A O 1
ATOM 6482 N N . GLY A 1 828 ? 98.080 -11.781 -110.258 1.00 90.69 828 GLY A N 1
ATOM 6483 C CA . GLY A 1 828 ? 97.000 -11.858 -109.271 1.00 90.69 828 GLY A CA 1
ATOM 6484 C C . GLY A 1 828 ? 95.762 -12.630 -109.739 1.00 90.69 828 GLY A C 1
ATOM 6485 O O . GLY A 1 828 ? 95.473 -12.708 -110.931 1.00 90.69 828 GLY A O 1
ATOM 6486 N N . LEU A 1 829 ? 95.014 -13.184 -108.787 1.00 92.44 829 LEU A N 1
ATOM 6487 C CA . LEU A 1 829 ? 93.646 -13.677 -108.919 1.00 92.44 829 LEU A CA 1
ATOM 6488 C C . LEU A 1 829 ? 92.745 -12.761 -108.082 1.00 92.44 829 LEU A C 1
ATOM 6490 O O . LEU A 1 829 ? 92.769 -12.803 -106.849 1.00 92.44 829 LEU A O 1
ATOM 6494 N N . LEU A 1 830 ? 91.972 -11.932 -108.769 1.00 89.94 830 LEU A N 1
ATOM 6495 C CA . LEU A 1 830 ? 91.159 -10.866 -108.192 1.00 89.94 830 LEU A CA 1
ATOM 6496 C C . LEU A 1 830 ? 89.665 -11.181 -108.370 1.00 89.94 830 LEU A C 1
ATOM 6498 O O . LEU A 1 830 ? 89.297 -12.001 -109.213 1.00 89.94 830 LEU A O 1
ATOM 6502 N N . ASP A 1 831 ? 88.797 -10.586 -107.558 1.00 85.81 831 ASP A N 1
ATOM 6503 C CA . ASP A 1 831 ? 87.342 -10.674 -107.721 1.00 85.81 831 ASP A CA 1
ATOM 6504 C C . ASP A 1 831 ? 86.790 -9.596 -108.673 1.00 85.81 831 ASP A C 1
ATOM 6506 O O . ASP A 1 831 ? 87.545 -8.811 -109.241 1.00 85.81 831 ASP A O 1
ATOM 6510 N N . GLU A 1 832 ? 85.473 -9.575 -108.911 1.00 83.88 832 GLU A N 1
ATOM 6511 C CA . GLU A 1 832 ? 84.822 -8.607 -109.814 1.00 83.88 832 GLU A CA 1
ATOM 6512 C C . GLU A 1 832 ? 85.003 -7.138 -109.389 1.00 83.88 832 GLU A C 1
ATOM 6514 O O . GLU A 1 832 ? 84.826 -6.243 -110.215 1.00 83.88 832 GLU A O 1
ATOM 6519 N N . TYR A 1 833 ? 85.399 -6.891 -108.136 1.00 83.81 833 TYR A N 1
ATOM 6520 C CA . TYR A 1 833 ? 85.691 -5.568 -107.582 1.00 83.81 833 TYR A CA 1
ATOM 6521 C C . TYR A 1 833 ? 87.196 -5.261 -107.531 1.00 83.81 833 TYR A C 1
ATOM 6523 O O . TYR A 1 833 ? 87.598 -4.216 -107.025 1.00 83.81 833 TYR A O 1
ATOM 6531 N N . ASN A 1 834 ? 88.030 -6.131 -108.110 1.00 84.31 834 ASN A N 1
ATOM 6532 C CA . ASN A 1 834 ? 89.493 -6.083 -108.077 1.00 84.31 834 ASN A CA 1
ATOM 6533 C C . ASN A 1 834 ? 90.109 -6.254 -106.678 1.00 84.31 834 ASN A C 1
ATOM 6535 O O . ASN A 1 834 ? 91.297 -5.976 -106.499 1.00 84.31 834 ASN A O 1
ATOM 6539 N N . HIS A 1 835 ? 89.355 -6.752 -105.695 1.00 85.12 835 HIS A N 1
ATOM 6540 C CA . HIS A 1 835 ? 89.942 -7.196 -104.436 1.00 85.12 835 HIS A CA 1
ATOM 6541 C C . HIS A 1 835 ? 90.622 -8.552 -104.638 1.00 85.12 835 HIS A C 1
ATOM 6543 O O . HIS A 1 835 ? 90.191 -9.384 -105.440 1.00 85.12 835 HIS A O 1
ATOM 6549 N N . SER A 1 836 ? 91.706 -8.805 -103.905 1.00 86.88 836 SER A N 1
ATOM 6550 C CA . SER A 1 836 ? 92.335 -10.125 -103.916 1.00 86.88 836 SER A CA 1
ATOM 6551 C C . SER A 1 836 ? 91.347 -11.182 -103.432 1.00 86.88 836 SER A C 1
ATOM 6553 O O . SER A 1 836 ? 90.793 -11.069 -102.337 1.00 86.88 836 SER A O 1
ATOM 6555 N N . VAL A 1 837 ? 91.166 -12.251 -104.213 1.00 88.06 837 VAL A N 1
ATOM 6556 C CA . VAL A 1 837 ? 90.285 -13.360 -103.826 1.00 88.06 837 VAL A CA 1
ATOM 6557 C C . VAL A 1 837 ? 90.731 -13.922 -102.475 1.00 88.06 837 VAL A C 1
ATOM 6559 O O . VAL A 1 837 ? 91.847 -14.430 -102.338 1.00 88.06 837 VAL A O 1
ATOM 6562 N N . CYS A 1 838 ? 89.852 -13.854 -101.472 1.00 83.19 838 CYS A N 1
ATOM 6563 C CA . CYS A 1 838 ? 90.185 -14.234 -100.103 1.00 83.19 838 CYS A CA 1
ATOM 6564 C C . CYS A 1 838 ? 90.345 -15.759 -99.930 1.00 83.19 838 CYS A C 1
ATOM 6566 O O . CYS A 1 838 ? 89.501 -16.574 -100.330 1.00 83.19 838 CYS A O 1
ATOM 6568 N N . GLY A 1 839 ? 91.421 -16.160 -99.250 1.00 83.19 839 GLY A N 1
ATOM 6569 C CA . GLY A 1 839 ? 91.738 -17.550 -98.928 1.00 83.19 839 GLY A CA 1
ATOM 6570 C C . GLY A 1 839 ? 92.467 -18.309 -100.044 1.00 83.19 839 GLY A C 1
ATOM 6571 O O . GLY A 1 839 ? 92.977 -17.727 -100.996 1.00 83.19 839 GLY A O 1
ATOM 6572 N N . ALA A 1 840 ? 92.546 -19.636 -99.906 1.00 82.94 840 ALA A N 1
ATOM 6573 C CA . ALA A 1 840 ? 93.298 -20.500 -100.818 1.00 82.94 840 ALA A CA 1
ATOM 6574 C C . ALA A 1 840 ? 92.458 -21.002 -102.009 1.00 82.94 840 ALA A C 1
ATOM 6576 O O . ALA A 1 840 ? 91.448 -21.686 -101.833 1.00 82.94 840 ALA A O 1
ATOM 6577 N N . SER A 1 841 ? 92.919 -20.691 -103.214 1.00 87.00 841 SER A N 1
ATOM 6578 C CA . SER A 1 841 ? 92.466 -21.208 -104.507 1.00 87.00 841 SER A CA 1
ATOM 6579 C C . SER A 1 841 ? 93.570 -22.075 -105.136 1.00 87.00 841 SER A C 1
ATOM 6581 O O . SER A 1 841 ? 94.710 -22.068 -104.677 1.00 87.00 841 SER A O 1
ATOM 6583 N N . THR A 1 842 ? 93.263 -22.836 -106.186 1.00 90.38 842 THR A N 1
ATOM 6584 C CA . THR A 1 842 ? 94.243 -23.685 -106.891 1.00 90.38 842 THR A CA 1
ATOM 6585 C C . THR A 1 842 ? 94.150 -23.471 -108.393 1.00 90.38 842 THR A C 1
ATOM 6587 O O . THR A 1 842 ? 93.038 -23.412 -108.914 1.00 90.38 842 THR A O 1
ATOM 6590 N N . ALA A 1 843 ? 95.284 -23.425 -109.089 1.00 91.12 843 ALA A N 1
ATOM 6591 C CA . ALA A 1 843 ? 95.360 -23.289 -110.533 1.00 91.12 843 ALA A CA 1
ATOM 6592 C C . ALA A 1 843 ? 96.141 -24.409 -111.223 1.00 91.12 843 ALA A C 1
ATOM 6594 O O . ALA A 1 843 ? 97.041 -25.005 -110.644 1.00 91.12 843 ALA A O 1
ATOM 6595 N N . ILE A 1 844 ? 95.820 -24.666 -112.486 1.00 91.38 844 ILE A N 1
ATOM 6596 C CA . ILE A 1 844 ? 96.604 -25.513 -113.395 1.00 91.38 844 ILE A CA 1
ATOM 6597 C C . ILE A 1 844 ? 97.079 -24.680 -114.578 1.00 91.38 844 ILE A C 1
ATOM 6599 O O . ILE A 1 844 ? 96.446 -23.672 -114.898 1.00 91.38 844 ILE A O 1
ATOM 6603 N N . ILE A 1 845 ? 98.150 -25.121 -115.241 1.00 92.81 845 ILE A N 1
ATOM 6604 C CA . ILE A 1 845 ? 98.596 -24.526 -116.505 1.00 92.81 845 ILE A CA 1
ATOM 6605 C C . ILE A 1 845 ? 98.479 -25.536 -117.650 1.00 92.81 845 ILE A C 1
ATOM 6607 O O . ILE A 1 845 ? 98.673 -26.739 -117.454 1.00 92.81 845 ILE A O 1
ATOM 6611 N N . LYS A 1 846 ? 98.174 -25.053 -118.852 1.00 90.69 846 LYS A N 1
ATOM 6612 C CA . LYS A 1 846 ? 98.228 -25.823 -120.099 1.00 90.69 846 LYS A CA 1
ATOM 6613 C C . LYS A 1 846 ? 99.103 -25.093 -121.102 1.00 90.69 846 LYS A C 1
ATOM 6615 O O . LYS A 1 846 ? 98.925 -23.892 -121.240 1.00 90.69 846 LYS A O 1
ATOM 6620 N N . ILE A 1 847 ? 99.998 -25.786 -121.794 1.00 90.38 847 ILE A N 1
ATOM 6621 C CA . ILE A 1 847 ? 100.862 -25.227 -122.840 1.00 90.38 847 ILE A CA 1
ATOM 6622 C C . ILE A 1 847 ? 100.360 -25.749 -124.190 1.00 90.38 847 ILE A C 1
ATOM 6624 O O . ILE A 1 847 ? 100.185 -26.953 -124.350 1.00 90.38 847 ILE A O 1
ATOM 6628 N N . ASP A 1 848 ? 100.055 -24.847 -125.124 1.00 87.62 848 ASP A N 1
ATOM 6629 C CA . ASP A 1 848 ? 99.426 -25.125 -126.427 1.00 87.62 848 ASP A CA 1
ATOM 6630 C C . ASP A 1 848 ? 98.204 -26.049 -126.336 1.00 87.62 848 ASP A C 1
ATOM 6632 O O . ASP A 1 848 ? 98.016 -26.986 -127.108 1.00 87.62 848 ASP A O 1
ATOM 6636 N N . GLY A 1 849 ? 97.361 -25.794 -125.335 1.00 84.56 849 GLY A N 1
ATOM 6637 C CA . GLY A 1 849 ? 96.140 -26.561 -125.089 1.00 84.56 849 GLY A CA 1
ATOM 6638 C C . GLY A 1 849 ? 96.352 -27.884 -124.346 1.00 84.56 849 GLY A C 1
ATOM 6639 O O . GLY A 1 849 ? 95.375 -28.449 -123.849 1.00 84.56 849 GLY A O 1
ATOM 6640 N N . VAL A 1 850 ? 97.594 -28.343 -124.176 1.00 85.56 850 VAL A N 1
ATOM 6641 C CA . VAL A 1 850 ? 97.919 -29.574 -123.445 1.00 85.56 850 VAL A CA 1
ATOM 6642 C C . VAL A 1 850 ? 98.244 -29.253 -121.992 1.00 85.56 850 VAL A C 1
ATOM 6644 O O . VAL A 1 850 ? 99.066 -28.394 -121.686 1.00 85.56 850 VAL A O 1
ATOM 6647 N N . SER A 1 851 ? 97.590 -29.947 -121.065 1.00 87.31 851 SER A N 1
ATOM 6648 C CA . SER A 1 851 ? 97.863 -29.809 -119.636 1.00 87.31 851 SER A CA 1
ATOM 6649 C C . SER A 1 851 ? 99.328 -30.062 -119.304 1.00 87.31 851 SER A C 1
ATOM 6651 O O . SER A 1 851 ? 99.881 -31.091 -119.679 1.00 87.31 851 SER A O 1
ATOM 6653 N N . TYR A 1 852 ? 99.937 -29.145 -118.552 1.00 88.62 852 TYR A N 1
ATOM 6654 C CA . TYR A 1 852 ? 101.310 -29.316 -118.108 1.00 88.62 852 TYR A CA 1
ATOM 6655 C C . TYR A 1 852 ? 101.392 -30.447 -117.080 1.00 88.62 852 TYR A C 1
ATOM 6657 O O . TYR A 1 852 ? 100.742 -30.418 -116.024 1.00 88.62 852 TYR A O 1
ATOM 6665 N N . LEU A 1 853 ? 102.193 -31.451 -117.421 1.00 87.38 853 LEU A N 1
ATOM 6666 C CA . LEU A 1 853 ? 102.481 -32.601 -116.581 1.00 87.38 853 LEU A CA 1
ATOM 6667 C C . LEU A 1 853 ? 103.866 -32.424 -115.948 1.00 87.38 853 LEU A C 1
ATOM 6669 O O . LEU A 1 853 ? 104.768 -31.840 -116.546 1.00 87.38 853 LEU A O 1
ATOM 6673 N N . ASN A 1 854 ? 104.042 -32.914 -114.727 1.00 81.81 854 ASN A N 1
ATOM 6674 C CA . ASN A 1 854 ? 105.356 -32.967 -114.087 1.00 81.81 854 ASN A CA 1
ATOM 6675 C C . ASN A 1 854 ? 106.223 -34.111 -114.647 1.00 81.81 854 ASN A C 1
ATOM 6677 O O . ASN A 1 854 ? 105.759 -34.904 -115.464 1.00 81.81 854 ASN A O 1
ATOM 6681 N N . GLU A 1 855 ? 107.473 -34.224 -114.182 1.00 71.69 855 GLU A N 1
ATOM 6682 C CA . GLU A 1 855 ? 108.450 -35.235 -114.643 1.00 71.69 855 GLU A CA 1
ATOM 6683 C C . GLU A 1 855 ? 107.957 -36.695 -114.484 1.00 71.69 855 GLU A C 1
ATOM 6685 O O . GLU A 1 855 ? 108.468 -37.588 -115.149 1.00 71.69 855 GLU A O 1
ATOM 6690 N N . ASN A 1 856 ? 106.909 -36.932 -113.680 1.00 82.00 856 ASN A N 1
ATOM 6691 C CA . ASN A 1 856 ? 106.271 -38.240 -113.480 1.00 82.00 856 ASN A CA 1
ATOM 6692 C C . ASN A 1 856 ? 104.994 -38.445 -114.326 1.00 82.00 856 ASN A C 1
ATOM 6694 O O . ASN A 1 856 ? 104.243 -39.391 -114.086 1.00 82.00 856 ASN A O 1
ATOM 6698 N N . GLY A 1 857 ? 104.679 -37.536 -115.255 1.00 76.75 857 GLY A N 1
ATOM 6699 C CA . GLY A 1 857 ? 103.506 -37.626 -116.131 1.00 76.75 857 GLY A CA 1
ATOM 6700 C C . GLY A 1 857 ? 102.156 -37.284 -115.478 1.00 76.75 857 GLY A C 1
ATOM 6701 O O . GLY A 1 857 ? 101.115 -37.587 -116.058 1.00 76.75 857 GLY A O 1
ATOM 6702 N N . LYS A 1 858 ? 102.120 -36.653 -114.291 1.00 83.81 858 LYS A N 1
ATOM 6703 C CA . LYS A 1 858 ? 100.866 -36.214 -113.631 1.00 83.81 858 LYS A CA 1
ATOM 6704 C C . LYS A 1 858 ? 100.604 -34.718 -113.802 1.00 83.81 858 LYS A C 1
ATOM 6706 O O . LYS A 1 858 ? 101.540 -33.925 -113.793 1.00 83.81 858 LYS A O 1
ATOM 6711 N N . LEU A 1 859 ? 99.322 -34.336 -113.871 1.00 85.62 859 LEU A N 1
ATOM 6712 C CA . LEU A 1 859 ? 98.875 -32.937 -113.919 1.00 85.62 859 LEU A CA 1
ATOM 6713 C C . LEU A 1 859 ? 99.431 -32.147 -112.734 1.00 85.62 859 LEU A C 1
ATOM 6715 O O . LEU A 1 859 ? 99.191 -32.502 -111.579 1.00 85.62 859 LEU A O 1
ATOM 6719 N N . GLN A 1 860 ? 100.128 -31.052 -113.022 1.00 86.88 860 GLN A N 1
ATOM 6720 C CA . GLN A 1 860 ? 100.661 -30.186 -111.982 1.00 86.88 860 GLN A CA 1
ATOM 6721 C C . GLN A 1 860 ? 99.628 -29.122 -111.579 1.00 86.88 860 GLN A C 1
ATOM 6723 O O . GLN A 1 860 ? 99.137 -28.363 -112.417 1.00 86.88 860 GLN A O 1
ATOM 6728 N N . VAL A 1 861 ? 99.318 -29.060 -110.280 1.00 87.75 861 VAL A N 1
ATOM 6729 C CA . VAL A 1 861 ? 98.417 -28.069 -109.669 1.00 87.75 861 VAL A CA 1
ATOM 6730 C C . VAL A 1 861 ? 99.230 -27.128 -108.780 1.00 87.75 861 VAL A C 1
ATOM 6732 O O . VAL A 1 861 ? 100.117 -27.559 -108.046 1.00 87.75 861 VAL A O 1
ATOM 6735 N N . TYR A 1 862 ? 98.901 -25.845 -108.824 1.00 90.06 862 TYR A N 1
ATOM 6736 C CA . TYR A 1 862 ? 99.571 -24.760 -108.123 1.00 90.06 862 TYR A CA 1
ATOM 6737 C C . TYR A 1 862 ? 98.607 -24.081 -107.152 1.00 90.06 862 TYR A C 1
ATOM 6739 O O . TYR A 1 862 ? 97.444 -23.863 -107.476 1.00 90.06 862 TYR A O 1
ATOM 6747 N N . ALA A 1 863 ? 99.067 -23.734 -105.954 1.00 85.94 863 ALA A N 1
ATOM 6748 C CA . ALA A 1 863 ? 98.256 -22.991 -104.996 1.00 85.94 863 ALA A CA 1
ATOM 6749 C C . ALA A 1 863 ? 98.302 -21.483 -105.290 1.00 85.94 863 ALA A C 1
ATOM 6751 O O . ALA A 1 863 ? 99.353 -20.936 -105.609 1.00 85.94 863 ALA A O 1
ATOM 6752 N N . ILE A 1 864 ? 97.159 -20.819 -105.135 1.00 90.31 864 ILE A N 1
ATOM 6753 C CA . ILE A 1 864 ? 96.992 -19.364 -105.179 1.00 90.31 864 ILE A CA 1
ATOM 6754 C C . ILE A 1 864 ? 96.403 -18.962 -103.837 1.00 90.31 864 ILE A C 1
ATOM 6756 O O . ILE A 1 864 ? 95.248 -19.267 -103.547 1.00 90.31 864 ILE A O 1
ATOM 6760 N N . VAL A 1 865 ? 97.182 -18.294 -102.996 1.00 87.12 865 VAL A N 1
ATOM 6761 C CA . VAL A 1 865 ? 96.741 -17.918 -101.647 1.00 87.12 865 VAL A CA 1
ATOM 6762 C C . VAL A 1 865 ? 96.510 -16.417 -101.602 1.00 87.12 865 VAL A C 1
ATOM 6764 O O . VAL A 1 865 ? 97.391 -15.649 -101.981 1.00 87.12 865 VAL A O 1
ATOM 6767 N N . ASN A 1 866 ? 95.322 -16.009 -101.146 1.00 84.69 866 ASN A N 1
ATOM 6768 C CA . ASN A 1 866 ? 94.904 -14.607 -101.037 1.00 84.69 866 ASN A CA 1
ATOM 6769 C C . ASN A 1 866 ? 95.125 -13.830 -102.339 1.00 84.69 866 ASN A C 1
ATOM 6771 O O . ASN A 1 866 ? 95.694 -12.741 -102.350 1.00 84.69 866 ASN A O 1
ATOM 6775 N N . GLY A 1 867 ? 94.734 -14.448 -103.451 1.00 85.81 867 GLY A N 1
ATOM 6776 C CA . GLY A 1 867 ? 94.832 -13.846 -104.770 1.00 85.81 867 GLY A CA 1
ATOM 6777 C C . GLY A 1 867 ? 96.248 -13.703 -105.341 1.00 85.81 867 GLY A C 1
ATOM 6778 O O . GLY A 1 867 ? 96.368 -13.158 -106.425 1.00 85.81 867 GLY A O 1
ATOM 6779 N N . SER A 1 868 ? 97.320 -14.177 -104.697 1.00 88.94 868 SER A N 1
ATOM 6780 C CA . SER A 1 868 ? 98.688 -14.052 -105.242 1.00 88.94 868 SER A CA 1
ATOM 6781 C C . SER A 1 868 ? 99.074 -15.237 -106.138 1.00 88.94 868 SER A C 1
ATOM 6783 O O . SER A 1 868 ? 98.949 -16.391 -105.717 1.00 88.94 868 SER A O 1
ATOM 6785 N N . VAL A 1 869 ? 99.549 -14.968 -107.362 1.00 91.56 869 VAL A N 1
ATOM 6786 C CA . VAL A 1 869 ? 99.972 -15.980 -108.348 1.00 91.56 869 VAL A CA 1
ATOM 6787 C C . VAL A 1 869 ? 101.489 -15.912 -108.568 1.00 91.56 869 VAL A C 1
ATOM 6789 O O . VAL A 1 869 ? 102.004 -14.904 -109.047 1.00 91.56 869 VAL A O 1
ATOM 6792 N N . ASP A 1 870 ? 102.197 -17.005 -108.264 1.00 89.50 870 ASP A N 1
ATOM 6793 C CA . ASP A 1 870 ? 103.627 -17.228 -108.557 1.00 89.50 870 ASP A CA 1
ATOM 6794 C C . ASP A 1 870 ? 103.827 -18.701 -108.960 1.00 89.50 870 ASP A C 1
ATOM 6796 O O . ASP A 1 870 ? 104.078 -19.577 -108.131 1.00 89.50 870 ASP A O 1
ATOM 6800 N N . ILE A 1 871 ? 103.613 -19.003 -110.242 1.00 91.81 871 ILE A N 1
ATOM 6801 C CA . ILE A 1 871 ? 103.638 -20.364 -110.788 1.00 91.81 871 ILE A CA 1
ATOM 6802 C C . ILE A 1 871 ? 104.974 -20.605 -111.485 1.00 91.81 871 ILE A C 1
ATOM 6804 O O . ILE A 1 871 ? 105.280 -19.965 -112.488 1.00 91.81 871 ILE A O 1
ATOM 6808 N N . LYS A 1 872 ? 105.749 -21.577 -110.999 1.00 89.81 872 LYS A N 1
ATOM 6809 C CA . LYS A 1 872 ? 107.034 -21.986 -111.584 1.00 89.81 872 LYS A CA 1
ATOM 6810 C C . LYS A 1 872 ? 106.903 -23.345 -112.253 1.00 89.81 872 LYS A C 1
ATOM 6812 O O . LYS A 1 872 ? 106.405 -24.292 -111.645 1.00 89.81 872 LYS A O 1
ATOM 6817 N N . PHE A 1 873 ? 107.370 -23.455 -113.488 1.00 89.38 873 PHE A N 1
ATOM 6818 C CA . PHE A 1 873 ? 107.343 -24.705 -114.243 1.00 89.38 873 PHE A CA 1
ATOM 6819 C C . PHE A 1 873 ? 108.557 -24.802 -115.171 1.00 89.38 873 PHE A C 1
ATOM 6821 O O . PHE A 1 873 ? 109.196 -23.796 -115.473 1.00 89.38 873 PHE A O 1
ATOM 6828 N N . ARG A 1 874 ? 108.918 -26.011 -115.600 1.00 87.00 874 ARG A N 1
ATOM 6829 C CA . ARG A 1 874 ? 110.061 -26.243 -116.488 1.00 87.00 874 ARG A CA 1
ATOM 6830 C C . ARG A 1 874 ? 109.567 -26.270 -117.928 1.00 87.00 874 ARG A C 1
ATOM 6832 O O . ARG A 1 874 ? 108.635 -27.002 -118.233 1.00 87.00 874 ARG A O 1
ATOM 6839 N N . VAL A 1 875 ? 110.161 -25.474 -118.813 1.00 87.50 875 VAL A N 1
ATOM 6840 C CA . VAL A 1 875 ? 109.758 -25.463 -120.226 1.00 87.50 875 VAL A CA 1
ATOM 6841 C C . VAL A 1 875 ? 110.111 -26.818 -120.857 1.00 87.50 875 VAL A C 1
ATOM 6843 O O . VAL A 1 875 ? 111.283 -27.202 -120.769 1.00 87.50 875 VAL A O 1
ATOM 6846 N N . PRO A 1 876 ? 109.154 -27.540 -121.476 1.00 85.19 876 PRO A N 1
ATOM 6847 C CA . PRO A 1 876 ? 109.422 -28.835 -122.104 1.00 85.19 876 PRO A CA 1
ATOM 6848 C C . PRO A 1 876 ? 110.535 -28.747 -123.159 1.00 85.19 876 PRO A C 1
ATOM 6850 O O . PRO A 1 876 ? 110.661 -27.741 -123.860 1.00 85.19 876 PRO A O 1
ATOM 6853 N N . ILE A 1 877 ? 111.392 -29.770 -123.240 1.00 81.06 877 ILE A N 1
ATOM 6854 C CA . ILE A 1 877 ? 112.575 -29.753 -124.121 1.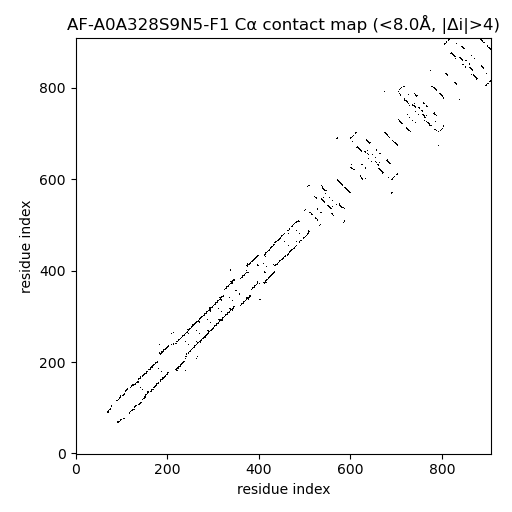00 81.06 877 ILE A CA 1
ATOM 6855 C C . ILE A 1 877 ? 112.218 -29.918 -125.605 1.00 81.06 877 ILE A C 1
ATOM 6857 O O . ILE A 1 877 ? 112.942 -29.453 -126.478 1.00 81.06 877 ILE A O 1
ATOM 6861 N N . ASP A 1 878 ? 111.084 -30.555 -125.870 1.00 82.50 878 ASP A N 1
ATOM 6862 C CA . ASP A 1 878 ? 110.477 -30.805 -127.175 1.00 82.50 878 ASP A CA 1
ATOM 6863 C C . ASP A 1 878 ? 109.660 -29.613 -127.702 1.00 82.50 878 ASP A C 1
ATOM 6865 O O . ASP A 1 878 ? 109.251 -29.597 -128.866 1.00 82.50 878 ASP A O 1
ATOM 6869 N N . LEU A 1 879 ? 109.455 -28.581 -126.877 1.00 83.75 879 LEU A N 1
ATOM 6870 C CA . LEU A 1 879 ? 108.712 -27.388 -127.261 1.00 83.75 879 LEU A CA 1
ATOM 6871 C C . LEU A 1 879 ? 109.536 -26.560 -128.256 1.00 83.75 879 LEU A C 1
ATOM 6873 O O . LEU A 1 879 ? 110.593 -26.050 -127.893 1.00 83.75 879 LEU A O 1
ATOM 6877 N N . LYS A 1 880 ? 109.091 -26.453 -129.515 1.00 84.12 880 LYS A N 1
ATOM 6878 C CA . LYS A 1 880 ? 109.841 -25.785 -130.599 1.00 84.12 880 LYS A CA 1
ATOM 6879 C C . LYS A 1 880 ? 110.200 -24.332 -130.247 1.00 84.12 880 LYS A C 1
ATOM 6881 O O . LYS A 1 880 ? 109.548 -23.688 -129.444 1.00 84.12 880 LYS A O 1
ATOM 6886 N N . LYS A 1 881 ? 111.244 -23.782 -130.871 1.00 81.25 881 LYS A N 1
ATOM 6887 C CA . LYS A 1 881 ? 111.539 -22.346 -130.759 1.00 81.25 881 LYS A CA 1
ATOM 6888 C C . LYS A 1 881 ? 110.402 -21.544 -131.406 1.00 81.25 881 LYS A C 1
ATOM 6890 O O . LYS A 1 881 ? 110.046 -21.822 -132.550 1.00 81.25 881 LYS A O 1
ATOM 6895 N N . GLY A 1 882 ? 109.851 -20.558 -130.699 1.00 83.56 882 GLY A N 1
ATOM 6896 C CA . GLY A 1 882 ? 108.682 -19.801 -131.153 1.00 83.56 882 GLY A CA 1
ATOM 6897 C C . GLY A 1 882 ? 107.762 -19.360 -130.016 1.00 83.56 882 GLY A C 1
ATOM 6898 O O . GLY A 1 882 ? 108.110 -19.459 -128.843 1.00 83.56 882 GLY A O 1
ATOM 6899 N N . ASN A 1 883 ? 106.588 -18.836 -130.369 1.00 84.12 883 ASN A N 1
ATOM 6900 C CA . ASN A 1 883 ? 105.566 -18.436 -129.402 1.00 84.12 883 ASN A CA 1
ATOM 6901 C C . ASN A 1 883 ? 104.596 -19.593 -129.137 1.00 84.12 883 ASN A C 1
ATOM 6903 O O . ASN A 1 883 ? 104.054 -20.167 -130.077 1.00 84.12 883 ASN A O 1
ATOM 6907 N N . HIS A 1 884 ? 104.347 -19.858 -127.859 1.00 89.69 884 HIS A N 1
ATOM 6908 C CA . HIS A 1 884 ? 103.443 -20.879 -127.336 1.00 89.69 884 HIS A CA 1
ATOM 6909 C C . HIS A 1 884 ? 102.399 -20.226 -126.428 1.00 89.69 884 HIS A C 1
ATOM 6911 O O . HIS A 1 884 ? 102.666 -19.200 -125.800 1.00 89.69 884 HIS A O 1
ATOM 6917 N N . THR A 1 885 ? 101.209 -20.807 -126.329 1.00 87.69 885 THR A N 1
ATOM 6918 C CA . THR A 1 885 ? 100.126 -20.292 -125.478 1.00 87.69 885 THR A CA 1
ATOM 6919 C C . THR A 1 885 ? 100.112 -21.027 -124.145 1.00 87.69 885 THR A C 1
ATOM 6921 O O . THR A 1 885 ? 100.060 -22.252 -124.127 1.00 87.69 885 THR A O 1
ATOM 6924 N N . ILE A 1 886 ? 100.095 -20.304 -123.023 1.00 91.62 886 ILE A N 1
ATOM 6925 C CA . ILE A 1 886 ? 99.839 -20.869 -121.695 1.00 91.62 886 ILE A CA 1
ATOM 6926 C C . ILE A 1 886 ? 98.444 -20.473 -121.219 1.00 91.62 886 ILE A C 1
ATOM 6928 O O . ILE A 1 886 ? 98.185 -19.296 -120.997 1.00 91.62 886 ILE A O 1
ATOM 6932 N N . GLU A 1 887 ? 97.567 -21.445 -120.978 1.00 90.00 887 GLU A N 1
ATOM 6933 C CA . GLU A 1 887 ? 96.283 -21.239 -120.297 1.00 90.00 887 GLU A CA 1
ATOM 6934 C C . GLU A 1 887 ? 96.430 -21.510 -118.790 1.00 90.00 887 GLU A C 1
ATOM 6936 O O . GLU A 1 887 ? 96.840 -22.605 -118.410 1.00 90.00 887 GLU A O 1
ATOM 6941 N N . VAL A 1 888 ? 96.069 -20.553 -117.927 1.00 91.62 888 VAL A N 1
ATOM 6942 C CA . VAL A 1 888 ? 96.017 -20.703 -116.458 1.00 91.62 888 VAL A CA 1
ATOM 6943 C C . VAL A 1 888 ? 94.557 -20.758 -115.999 1.00 91.62 888 VAL A C 1
ATOM 6945 O O . VAL A 1 888 ? 93.774 -19.873 -116.338 1.00 91.62 888 VAL A O 1
ATOM 6948 N N . VAL A 1 889 ? 94.166 -21.781 -115.228 1.00 89.19 889 VAL A N 1
ATOM 6949 C CA . VAL A 1 889 ? 92.754 -22.062 -114.870 1.00 89.19 889 VAL A CA 1
ATOM 6950 C C . VAL A 1 889 ? 92.585 -22.310 -113.368 1.00 89.19 889 VAL A C 1
ATOM 6952 O O . VAL A 1 889 ? 93.315 -23.136 -112.837 1.00 89.19 889 VAL A O 1
ATOM 6955 N N . THR A 1 890 ? 91.590 -21.692 -112.708 1.00 90.00 890 THR A N 1
ATOM 6956 C CA . THR A 1 890 ? 91.175 -21.931 -111.301 1.00 90.00 890 THR A CA 1
ATOM 6957 C C . THR A 1 890 ? 89.683 -22.293 -111.173 1.00 90.00 890 THR A C 1
ATOM 6959 O O . THR A 1 890 ? 88.857 -21.869 -111.982 1.00 90.00 890 THR A O 1
ATOM 6962 N N . GLY A 1 891 ? 89.317 -23.078 -110.151 1.00 85.81 891 GLY A N 1
ATOM 6963 C CA . GLY A 1 891 ? 87.954 -23.598 -109.926 1.00 85.81 891 GLY A CA 1
ATOM 6964 C C . GLY A 1 891 ? 87.047 -22.755 -109.006 1.00 85.81 891 GLY A C 1
ATOM 6965 O O . GLY A 1 891 ? 87.500 -21.858 -108.300 1.00 85.81 891 GLY A O 1
ATOM 6966 N N . THR A 1 892 ? 85.742 -23.069 -108.994 1.00 84.25 892 THR A N 1
ATOM 6967 C CA . THR A 1 892 ? 84.697 -22.410 -108.171 1.00 84.25 892 THR A CA 1
ATOM 6968 C C . THR A 1 892 ? 84.760 -22.805 -106.684 1.00 84.25 892 THR A C 1
ATOM 6970 O O . THR A 1 892 ? 84.939 -23.975 -106.356 1.00 84.25 892 THR A O 1
ATOM 6973 N N . ARG A 1 893 ? 84.522 -21.847 -105.771 1.00 83.38 893 ARG A N 1
ATOM 6974 C CA . ARG A 1 893 ? 84.457 -22.002 -104.298 1.00 83.38 893 ARG A CA 1
ATOM 6975 C C . ARG A 1 893 ? 83.091 -21.569 -103.720 1.00 83.38 893 ARG A C 1
ATOM 6977 O O . ARG A 1 893 ? 82.144 -21.266 -104.446 1.00 83.38 893 ARG A O 1
ATOM 6984 N N . ASN A 1 894 ? 82.953 -21.589 -102.388 1.00 80.81 894 ASN A N 1
ATOM 6985 C CA . ASN A 1 894 ? 81.722 -21.177 -101.685 1.00 80.81 894 ASN A CA 1
ATOM 6986 C C . ASN A 1 894 ? 81.454 -19.668 -101.746 1.00 80.81 894 ASN A C 1
ATOM 6988 O O . ASN A 1 894 ? 80.298 -19.263 -101.683 1.00 80.81 894 ASN A O 1
ATOM 6992 N N . ALA A 1 895 ? 82.517 -18.871 -101.836 1.00 83.38 895 ALA A N 1
ATOM 6993 C CA . ALA A 1 895 ? 82.470 -17.416 -101.936 1.00 83.38 895 ALA A CA 1
ATOM 6994 C C . ALA A 1 895 ? 82.621 -16.931 -103.390 1.00 83.38 895 ALA A C 1
ATOM 6996 O O . ALA A 1 895 ? 81.965 -15.971 -103.776 1.00 83.38 895 ALA A O 1
ATOM 6997 N N . TYR A 1 896 ? 83.422 -17.631 -104.206 1.00 87.44 896 TYR A N 1
ATOM 6998 C CA . TYR A 1 896 ? 83.856 -17.154 -105.524 1.00 87.44 896 TYR A CA 1
ATOM 6999 C C . TYR A 1 896 ? 83.569 -18.146 -106.662 1.00 87.44 896 TYR A C 1
ATOM 7001 O O . TYR A 1 896 ? 83.576 -19.355 -106.435 1.00 87.44 896 TYR A O 1
ATOM 7009 N N . ILE A 1 897 ? 83.358 -17.659 -107.884 1.00 87.06 897 ILE A N 1
ATOM 7010 C CA . ILE A 1 897 ? 83.213 -18.451 -109.121 1.00 87.06 897 ILE A CA 1
ATOM 7011 C C . ILE A 1 897 ? 84.592 -18.617 -109.794 1.00 87.06 897 ILE A C 1
ATOM 7013 O O . ILE A 1 897 ? 85.392 -17.687 -109.778 1.00 87.06 897 ILE A O 1
ATOM 7017 N N . GLY A 1 898 ? 84.892 -19.799 -110.354 1.00 84.62 898 GLY A N 1
ATOM 7018 C CA . GLY A 1 898 ? 86.171 -20.106 -111.020 1.00 84.62 898 GLY A CA 1
ATOM 7019 C C . GLY A 1 898 ? 86.400 -19.324 -112.322 1.00 84.62 898 GLY A C 1
ATOM 7020 O O . GLY A 1 898 ? 85.471 -18.735 -112.873 1.00 84.62 898 GLY A O 1
ATOM 7021 N N . THR A 1 899 ? 87.641 -19.316 -112.822 1.00 90.19 899 THR A N 1
ATOM 7022 C CA . THR A 1 899 ? 88.050 -18.499 -113.982 1.00 90.19 899 THR A CA 1
ATOM 7023 C C . THR A 1 899 ? 89.275 -19.062 -114.714 1.00 90.19 899 THR A C 1
ATOM 7025 O O . THR A 1 899 ? 89.963 -19.942 -114.196 1.00 90.19 899 THR A O 1
ATOM 7028 N N . ARG A 1 900 ? 89.553 -18.575 -115.928 1.00 91.69 900 ARG A N 1
ATOM 7029 C CA . ARG A 1 900 ? 90.717 -18.950 -116.751 1.00 91.69 900 ARG A CA 1
ATOM 7030 C C . ARG A 1 900 ? 91.258 -17.766 -117.550 1.00 91.69 900 ARG A C 1
ATOM 7032 O O . ARG A 1 900 ? 90.492 -16.866 -117.872 1.00 91.69 900 ARG A O 1
ATOM 7039 N N . THR A 1 901 ? 92.543 -17.789 -117.894 1.00 90.69 901 THR A N 1
ATOM 7040 C CA . THR A 1 901 ? 93.182 -16.794 -118.774 1.00 90.69 901 THR A CA 1
ATOM 7041 C C . THR A 1 901 ? 94.279 -17.422 -119.635 1.00 90.69 901 THR A C 1
ATOM 7043 O O . THR A 1 901 ? 94.751 -18.510 -119.310 1.00 90.69 901 THR A O 1
ATOM 7046 N N . GLN A 1 902 ? 94.694 -16.748 -120.709 1.00 91.94 902 GLN A N 1
ATOM 7047 C CA . GLN A 1 902 ? 95.806 -17.155 -121.569 1.00 91.94 902 GLN A CA 1
ATOM 7048 C C . GLN A 1 902 ? 96.909 -16.092 -121.572 1.00 91.94 902 GLN A C 1
ATOM 7050 O O . GLN A 1 902 ? 96.623 -14.899 -121.612 1.00 91.94 902 GLN A O 1
ATOM 7055 N N . ILE A 1 903 ? 98.162 -16.535 -121.552 1.00 90.25 903 ILE A N 1
ATOM 7056 C CA . ILE A 1 903 ? 99.360 -15.707 -121.721 1.00 90.25 903 ILE A CA 1
ATOM 7057 C C . ILE A 1 903 ? 100.275 -16.343 -122.771 1.00 90.25 903 ILE A C 1
ATOM 7059 O O . ILE A 1 903 ? 100.195 -17.542 -123.033 1.00 90.25 903 ILE A O 1
ATOM 7063 N N . THR A 1 904 ? 101.185 -15.568 -123.345 1.00 88.94 904 THR A N 1
ATOM 7064 C CA . THR A 1 904 ? 102.172 -16.059 -124.316 1.00 88.94 904 THR A CA 1
ATOM 7065 C C . THR A 1 904 ? 103.478 -16.454 -123.622 1.00 88.94 904 THR A C 1
ATOM 7067 O O . THR A 1 904 ? 104.000 -15.693 -122.807 1.00 88.94 904 THR A O 1
ATOM 7070 N N . LEU A 1 905 ? 104.023 -17.620 -123.981 1.00 88.75 905 LEU A N 1
ATOM 7071 C CA . LEU A 1 905 ? 105.383 -18.077 -123.692 1.00 88.75 905 LEU A CA 1
ATOM 7072 C C . LEU A 1 905 ? 106.235 -18.008 -124.966 1.00 88.75 905 LEU A C 1
ATOM 7074 O O . LEU A 1 905 ? 106.008 -18.776 -125.896 1.00 88.75 905 LEU A O 1
ATOM 7078 N N . THR A 1 906 ? 107.249 -17.147 -125.008 1.00 87.38 906 THR A N 1
ATOM 7079 C CA . THR A 1 906 ? 108.232 -17.124 -126.105 1.00 87.38 906 THR A CA 1
ATOM 7080 C C . THR A 1 906 ? 109.430 -18.012 -125.763 1.00 87.38 906 THR A C 1
ATOM 7082 O O . THR A 1 906 ? 110.156 -17.737 -124.805 1.00 87.38 906 THR A O 1
ATOM 7085 N N . VAL A 1 907 ? 109.648 -19.071 -126.547 1.00 85.69 907 VAL A N 1
ATOM 7086 C CA . VAL A 1 907 ? 110.769 -20.012 -126.411 1.00 85.69 907 VAL A CA 1
ATOM 7087 C C . VAL A 1 907 ? 111.925 -19.572 -127.312 1.00 85.69 907 VAL A C 1
ATOM 7089 O O . VAL A 1 907 ? 111.745 -19.477 -128.528 1.00 85.69 907 VAL A O 1
ATOM 7092 N N . GLN A 1 908 ? 113.092 -19.283 -126.721 1.00 81.00 908 GLN A N 1
ATOM 7093 C CA . GLN A 1 908 ? 114.305 -18.805 -127.416 1.00 81.00 908 GLN A CA 1
ATOM 7094 C C . GLN A 1 908 ? 115.327 -19.889 -127.738 1.00 81.00 908 GLN A C 1
ATOM 7096 O O . GLN A 1 908 ? 115.527 -20.787 -126.890 1.00 81.00 908 GLN A O 1
#

Nearest PDB structures (foldseek):
  2qki-assembly2_D  TM=2.856E-01  e=7.246E-11  Homo sapiens
  2wii-assembly1_A  TM=2.829E-01  e=2.014E-10  Homo sapiens
  2ice-assembly1_A  TM=2.924E-01  e=4.101E-10  Homo sapiens
  2qki-assembly1_A  TM=2.840E-01  e=6.687E-10  Homo sapiens
  7tv9-assembly1_A  TM=2.792E-01  e=2.653E-09  Homo sapiens

Foldseek 3Di:
DDDDDDDDDDDDDDDDDDDDDDDDDDDDDDDDDDDPDDDDDPDPDPPDPPPPPPPPDPPPPPPDDPCQPEAEEEDAEDVRVLCCQQVDDPRQHYEYEYDHDLEHENPAAAEQDPSGNHQHYEYEDVQGEYEPLLDAAHYEHAASHAYAYENYEYENHNYDQAESYEEPYEYAYYLYEYENRFWQHHAHYEEQEHYHAYNYEADYPAPAQVVVCVVRLRTAAHYEYNYAYAHELYEHEDEHGAPAENYAYNYEEEAYNYEYEPYEYEHHANHENAAEEYEHEQYEYENQEYAEQLHYEDDEEYEAYNYEAYQGEYQEASHYEDQAEYEAEAYEHENAEYQYASHYEFAWDQDPVPRDIGREYEHEQYEHEQAEYQAASHYAYHEEYEHYQYEAYQGEHHPPGPDDHPPDDDARENYEYQEEYEAENYEAYQAEYQAQSPYDDNYAYEAEAYEYENREHPHPPHAVYEAAHAYEHELYEAEQNAPLPDQRHDDYPDPRYHADHYHAYNGAFEWDWDWDDDQQKIKIFIGTPVNNVFAQAWWKKFKDKQNHTFWMFIDGRRIDIDHGDLPNDFQFFIWMKIWTGRPHSRYDIDMDIDTDGHAWEKEKDWDDWAEEEAQAKTKIKIFIATPVRFADQFAWKWKDKQNHTDADPVRHGDTFGGHRRMDIDIDHHHNLDFFDWIKMKIWGCADRRYDIYMDMDIHTYAFAKAKDKDKPDQEEEAQDKIKIKMFIGRPPFADQAFWKWKDKQNHTDADPVRHGDTFGDDRRMGMDIDHHHPPDFFDKIKMKMWTDDNSHPTYIDIDIHGYDAWEKDWDWAAWEDAAQAKTKIWGWIATPVRFQRAAKWKKWKAKQNHTDAPPVRHHDMGIQGSGTGIDMDTHHNPDDQAKIKMKMWIQDDRRYHIDIDIHIYGYD

Secondary structure (DSSP, 8-state):
---------------------------------------------S-----------------------EEEEEESSHHHHHHHHHH--S-SEEEEEE-S-SEEE--S-EEESTTS--SEEEEEEEEEEEE-TTS---EEE-TT-EEEEEEEEEE----TT--SEEESSEEEEES-EEES-S-SSS-SEEESSEEEEES-EEE---S-HHHHHHH-TT---SEEESSEEEEES-EEES-EESSSEEEEESSEEEEES-EEEEEEESSSEEEEEE-SEEEEES-EEEEEEEEESSSEEESSEEEEES-EEES-EEEE-SSEEESSEEEEES-EEES-EEEE-SSEEEE-EE-TTT--EE--EEEES-EEES-EEEE-SSEEEES-EEEES-EEES-EE-S--SS---S------SEEE-SEEEEES-EEES-EESS-SSEEESSEEEEES-EEES-EE-STT--SEEESSEEEEES-EEES-S-SSS--SEEESSS-EEEES-EEES--B-EEEEEEEETTEEEEEEEE-GGG--B--S-EEEEEETTEEEEEEE-BTTEEEEEPPSTT--SS-EEEEEEEE-SSTTB--EEEEEEE---B-EEEEEPPPPPEETTSEEEEEEEEEETTSPBP-SSEEEEEETTEEPB-TTSPBP-EE-BTTEEEEEEEPPTTPPSB--EEEEEE---SSB--EEEEEE--EE---EEEEEES-SEE-TT-EEEEEEEEEETTEEP-SSEEEEEETTEEPB-TTSPBP-EE-BTTEEEEEEEPPTT--S--EEEEEEE--TTSS--EEEEEEEE--EEEEEEE--EEE-TTSEEEEEEEEEETTSPBPPSEEEEEEEETTEEPB-TTSPBPEEEEETTEEEEEEEPPTTS-SEEEEEEEEE---SSEE-EEEEEEEEE-

Radius of gyration: 72.14 Å; Cα contacts (8 Å, |Δi|>4): 2679; chains: 1; bounding box: 170×60×196 Å

Mean predicted aligned error: 17.37 Å

Solvent-accessible surface area (backbone atoms only — not comparable to full-atom values): 44944 Å² total; per-residue (Å²): 140,78,88,85,86,86,88,88,90,85,90,86,86,89,90,84,89,84,89,83,89,82,91,83,87,89,84,86,90,79,84,89,79,94,74,93,73,86,87,82,81,84,77,80,69,97,78,70,83,71,73,71,78,73,83,66,85,73,70,86,81,75,89,78,72,78,84,70,72,63,48,75,47,78,29,57,48,43,66,53,50,52,46,53,51,59,66,42,80,82,50,49,27,37,34,39,35,52,72,48,59,64,65,25,59,52,87,69,60,44,70,47,39,90,78,25,50,46,34,35,40,37,38,39,23,78,70,24,32,40,39,18,79,44,71,26,37,51,40,38,35,30,68,87,27,36,40,37,41,33,32,28,33,40,27,27,18,37,26,94,50,36,30,23,28,39,35,41,16,37,43,36,37,35,45,29,36,34,38,43,29,54,28,62,26,40,10,30,34,38,35,57,27,41,39,41,37,31,52,25,38,39,40,38,89,55,87,51,47,65,64,46,29,74,75,35,69,63,9,22,20,44,33,42,32,57,20,42,38,41,41,28,55,24,40,39,34,36,46,38,7,31,61,24,12,36,31,37,27,60,21,42,40,39,39,34,50,26,39,39,32,52,28,32,16,60,74,19,4,42,36,18,61,27,63,29,51,36,42,39,30,47,27,39,40,29,44,20,34,16,35,35,0,4,40,28,28,38,58,19,43,37,38,41,34,49,27,36,40,34,47,14,27,14,45,33,2,3,35,29,25,36,31,15,36,36,42,38,34,46,28,39,39,32,48,16,30,11,24,36,4,2,29,31,26,34,28,61,32,67,43,89,88,78,69,48,78,34,13,42,36,46,37,32,49,27,38,40,32,47,15,27,10,19,30,3,7,49,27,27,36,48,23,46,34,43,41,32,47,29,40,39,31,47,26,35,5,37,89,82,43,92,42,86,81,90,78,77,93,66,68,24,3,24,26,32,34,57,26,45,35,41,38,29,51,25,38,40,33,50,14,31,10,41,20,10,16,54,32,30,33,57,19,42,38,44,39,34,44,30,40,37,34,44,23,36,46,74,32,96,89,34,18,19,29,35,32,59,24,39,40,35,42,28,55,25,40,40,35,38,29,28,89,63,80,48,67,27,48,76,45,62,81,37,82,62,58,46,45,38,72,56,48,80,42,56,31,17,36,54,58,48,80,48,77,50,79,55,96,57,26,40,39,39,37,41,36,41,51,74,77,58,57,56,60,41,62,60,26,35,38,41,35,24,26,67,90,37,87,50,42,67,35,63,32,48,68,19,34,33,69,36,64,66,52,79,61,68,49,38,34,57,82,27,45,34,36,41,37,41,40,43,77,54,70,30,37,55,67,39,74,53,76,50,79,44,66,50,82,44,52,42,42,47,46,72,56,90,65,72,68,40,48,43,56,36,72,45,69,48,44,34,36,36,22,35,90,83,70,45,62,38,63,64,49,37,31,38,44,21,54,71,85,42,73,45,53,48,98,83,70,44,74,47,70,47,66,29,49,84,11,34,46,77,46,78,43,73,40,56,65,85,45,53,57,43,71,51,38,44,33,45,33,38,71,32,54,69,45,31,45,62,28,59,39,74,47,70,37,45,35,46,31,72,58,50,51,48,42,49,56,81,58,57,64,46,46,63,72,37,72,47,41,42,38,38,40,31,26,42,80,92,44,59,38,55,73,56,33,34,39,48,20,52,73,83,43,71,43,53,48,101,84,73,44,78,47,72,23,53,28,54,84,11,35,19,60,48,80,43,67,35,58,80,75,58,57,48,49,80,41,41,38,35,39,39,54,73,58,81,58,34,64,89,41,65,36,60,41,70,35,32,38,50,65,41,52,39,44,72,49,74,59,67,45,73,40,40,59,66,35,76,37,68,46,51,42,37,34,22,30,83,83,68,46,58,34,75,51,81,47,49,32,36,47,18,51,71,84,42,70,42,52,44,101,85,72,44,80,47,75,44,76,24,54,51,16,42,38,73,50,75,49,67,36,56,72,85,56,67,76,42,82,41,43,35,37,43,38,37,70,66,59,66,36,33,40,43,37,68,46,76,36,46,37,38,33,99